Protein AF-A0A0V0RXU8-F1 (afdb_monomer_lite)

Radius of gyration: 42.12 Å; chains: 1; bounding box: 106×124×105 Å

Organism: NCBI:txid6336

Structure (mmCIF, N/CA/C/O backbone):
data_AF-A0A0V0RXU8-F1
#
_entry.id   AF-A0A0V0RXU8-F1
#
loop_
_atom_site.group_PDB
_atom_site.id
_atom_site.type_symbol
_atom_site.label_atom_id
_atom_site.label_alt_id
_atom_site.label_comp_id
_atom_site.label_asym_id
_atom_site.label_entity_id
_atom_site.label_seq_id
_atom_site.pdbx_PDB_ins_code
_atom_site.Cartn_x
_atom_site.Cartn_y
_atom_site.Cartn_z
_atom_site.occupancy
_atom_site.B_iso_or_equiv
_atom_site.auth_seq_id
_atom_site.auth_comp_id
_atom_site.auth_asym_id
_atom_site.auth_atom_id
_atom_site.pdbx_PDB_model_num
ATOM 1 N N . MET A 1 1 ? -39.001 17.192 11.375 1.00 30.84 1 MET A N 1
ATOM 2 C CA . MET A 1 1 ? -39.556 17.593 12.685 1.00 30.84 1 MET A CA 1
ATOM 3 C C . MET A 1 1 ? -38.465 18.312 13.463 1.00 30.84 1 MET A C 1
ATOM 5 O O . MET A 1 1 ? -37.383 17.761 13.605 1.00 30.84 1 MET A O 1
ATOM 9 N N . HIS A 1 2 ? -38.704 19.572 13.827 1.00 28.67 2 HIS A N 1
ATOM 10 C CA . HIS A 1 2 ? -37.779 20.436 14.567 1.00 28.67 2 HIS A CA 1
ATOM 11 C C . HIS A 1 2 ? -37.896 20.178 16.073 1.00 28.67 2 HIS A C 1
ATOM 13 O O . HIS A 1 2 ? -38.995 20.301 16.606 1.00 28.67 2 HIS A O 1
ATOM 19 N N . ASN A 1 3 ? -36.778 19.924 16.756 1.00 31.70 3 ASN A N 1
ATOM 20 C CA . ASN A 1 3 ? -36.705 20.048 18.211 1.00 31.70 3 ASN A CA 1
ATOM 21 C C . ASN A 1 3 ? -35.924 21.316 18.568 1.00 31.70 3 ASN A C 1
ATOM 23 O O . ASN A 1 3 ? -34.702 21.365 18.468 1.00 31.70 3 ASN A O 1
ATOM 27 N N . ASN A 1 4 ? -36.675 22.339 18.974 1.00 30.14 4 ASN A N 1
ATOM 28 C CA . ASN A 1 4 ? -36.181 23.554 19.609 1.00 30.14 4 ASN A CA 1
ATOM 29 C C . ASN A 1 4 ? -35.954 23.282 21.101 1.00 30.14 4 ASN A C 1
ATOM 31 O O . ASN A 1 4 ? -36.909 23.250 21.875 1.00 30.14 4 ASN A O 1
ATOM 35 N N . THR A 1 5 ? -34.702 23.151 21.529 1.00 34.56 5 THR A N 1
ATOM 36 C CA . THR A 1 5 ? -34.329 23.281 22.945 1.00 34.56 5 THR A CA 1
ATOM 37 C C . THR A 1 5 ? -33.815 24.696 23.196 1.00 34.56 5 THR A C 1
ATOM 39 O O . THR A 1 5 ? -32.770 25.084 22.677 1.00 34.56 5 THR A O 1
ATOM 42 N N . LYS A 1 6 ? -34.569 25.477 23.979 1.00 32.25 6 LYS A N 1
ATOM 43 C CA . LYS A 1 6 ? -34.177 26.806 24.472 1.00 32.25 6 LYS A CA 1
ATOM 44 C C . LYS A 1 6 ? -32.888 26.694 25.303 1.00 32.25 6 LYS A C 1
ATOM 46 O O . LYS A 1 6 ? -32.864 25.951 26.280 1.00 32.25 6 LYS A O 1
ATOM 51 N N . MET A 1 7 ? -31.843 27.435 24.933 1.00 31.53 7 MET A N 1
ATOM 52 C CA . MET A 1 7 ? -30.633 27.596 25.750 1.00 31.53 7 MET A CA 1
ATOM 53 C C . MET A 1 7 ? -30.839 28.687 26.810 1.00 31.53 7 MET A C 1
ATOM 55 O O . MET A 1 7 ? -31.403 29.741 26.519 1.00 31.53 7 MET A O 1
ATOM 59 N N . ALA A 1 8 ? -30.384 28.419 28.034 1.00 29.69 8 ALA A N 1
ATOM 60 C CA . ALA A 1 8 ? -30.363 29.374 29.139 1.00 29.69 8 ALA A CA 1
ATOM 61 C C . ALA A 1 8 ? -29.273 30.453 28.931 1.00 29.69 8 ALA A C 1
ATOM 63 O O . ALA A 1 8 ? -28.202 30.133 28.405 1.00 29.69 8 ALA A O 1
ATOM 64 N N . PRO A 1 9 ? -29.495 31.711 29.353 1.00 35.50 9 PRO A N 1
ATOM 65 C CA . PRO A 1 9 ? -28.497 32.771 29.244 1.00 35.50 9 PRO A CA 1
ATOM 66 C C . PRO A 1 9 ? -27.468 32.634 30.377 1.00 35.50 9 PRO A C 1
ATOM 68 O O . PRO A 1 9 ? -27.807 32.807 31.543 1.00 35.50 9 PRO A O 1
ATOM 71 N N . GLY A 1 10 ? -26.215 32.292 30.049 1.00 35.00 10 GLY A N 1
ATOM 72 C CA . GLY A 1 10 ? -25.122 32.280 31.035 1.00 35.00 10 GLY A CA 1
ATOM 73 C C . GLY A 1 10 ? -23.930 31.358 30.759 1.00 35.00 10 GLY A C 1
ATOM 74 O O . GLY A 1 10 ? -22.909 31.501 31.422 1.00 35.00 10 GLY A O 1
ATOM 75 N N . SER A 1 11 ? -23.988 30.440 29.787 1.00 30.34 11 SER A N 1
ATOM 76 C CA . SER A 1 11 ? -22.799 29.670 29.385 1.00 30.34 11 SER A CA 1
ATOM 77 C C . SER A 1 11 ? -22.189 30.253 28.114 1.00 30.34 11 SER A C 1
ATOM 79 O O . SER A 1 11 ? -22.854 30.258 27.075 1.00 30.34 11 SER A O 1
ATOM 81 N N . MET A 1 12 ? -20.920 30.678 28.156 1.00 29.78 12 MET A N 1
ATOM 82 C CA . MET A 1 12 ? -20.142 30.863 26.927 1.00 29.78 12 MET A CA 1
ATOM 83 C C . MET A 1 12 ? -20.254 29.579 26.088 1.00 29.78 12 MET A C 1
ATOM 85 O O . MET A 1 12 ? -20.061 28.488 26.641 1.00 29.78 12 MET A O 1
ATOM 89 N N . PRO A 1 13 ? -20.571 29.655 24.783 1.00 35.22 13 PRO A N 1
ATOM 90 C CA . PRO A 1 13 ? -20.565 28.472 23.942 1.00 35.22 13 PRO A CA 1
ATOM 91 C C . PRO A 1 13 ? -19.137 27.926 23.935 1.00 35.22 13 PRO A C 1
ATOM 93 O O . PRO A 1 13 ? -18.233 28.553 23.383 1.00 35.22 13 PRO A O 1
ATOM 96 N N . ARG A 1 14 ? -18.919 26.767 24.577 1.00 46.28 14 ARG A N 1
ATOM 97 C CA . ARG A 1 14 ? -17.668 26.011 24.432 1.00 46.28 14 ARG A CA 1
ATOM 98 C C . ARG A 1 14 ? -17.386 25.927 22.938 1.00 46.28 14 ARG A C 1
ATOM 100 O O . ARG A 1 14 ? -18.254 25.467 22.197 1.00 46.28 14 ARG A O 1
ATOM 107 N N . VAL A 1 15 ? -16.218 26.406 22.508 1.00 52.59 15 VAL A N 1
ATOM 108 C CA . VAL A 1 15 ? -15.790 26.358 21.106 1.00 52.59 15 VAL A CA 1
ATOM 109 C C . VAL A 1 15 ? -16.024 24.933 20.612 1.00 52.59 15 VAL A C 1
ATOM 111 O O . VAL A 1 15 ? -15.404 23.989 21.102 1.00 52.59 15 VAL A O 1
ATOM 114 N N . GLY A 1 16 ? -17.014 24.750 19.735 1.00 60.44 16 GLY A N 1
ATOM 115 C CA . GLY A 1 16 ? -17.383 23.420 19.269 1.00 60.44 16 GLY A CA 1
ATOM 116 C C . GLY A 1 16 ? -16.176 22.792 18.584 1.00 60.44 16 GLY A C 1
ATOM 117 O O . GLY A 1 16 ? -15.551 23.451 17.762 1.00 60.44 16 GLY A O 1
ATOM 118 N N . PHE A 1 17 ? -15.854 21.535 18.894 1.00 68.19 17 PHE A N 1
ATOM 119 C CA . PHE A 1 17 ? -14.714 20.818 18.300 1.00 68.19 17 PHE A CA 1
ATOM 120 C C . PHE A 1 17 ? -14.696 20.899 16.760 1.00 68.19 17 PHE A C 1
ATOM 122 O O . PHE A 1 17 ? -13.636 20.984 16.154 1.00 68.19 17 PHE A O 1
ATOM 129 N N . ALA A 1 18 ? -15.868 20.992 16.123 1.00 65.12 18 ALA A N 1
ATOM 130 C CA . ALA A 1 18 ? -16.003 21.221 14.685 1.00 65.12 18 ALA A CA 1
ATOM 131 C C . ALA A 1 18 ? -15.392 22.551 14.188 1.00 65.12 18 ALA A C 1
ATOM 133 O O . ALA A 1 18 ? -14.908 22.588 13.067 1.00 65.12 18 ALA A O 1
ATOM 134 N N . ARG A 1 19 ? -15.365 23.616 15.008 1.00 71.56 19 ARG A N 1
ATOM 135 C CA . ARG A 1 19 ? -14.713 24.904 14.690 1.00 71.56 19 ARG A CA 1
ATOM 136 C C . ARG A 1 19 ? -13.185 24.861 14.818 1.00 71.56 19 ARG A C 1
ATOM 138 O O . ARG A 1 19 ? -12.526 25.762 14.321 1.00 71.56 19 ARG A O 1
ATOM 145 N N . LEU A 1 20 ? -12.627 23.838 15.477 1.00 78.12 20 LEU A N 1
ATOM 146 C CA . LEU A 1 20 ? -11.177 23.585 15.500 1.00 78.12 20 LEU A CA 1
ATOM 147 C C . LEU A 1 20 ? -10.697 22.872 14.227 1.00 78.12 20 LEU A C 1
ATOM 149 O O . LEU A 1 20 ? -9.499 22.804 13.961 1.00 78.12 20 LEU A O 1
ATOM 153 N N . LEU A 1 21 ? -11.621 22.294 13.460 1.00 79.31 21 LEU A N 1
ATOM 154 C CA . LEU A 1 21 ? -11.335 21.531 12.254 1.00 79.31 21 LEU A CA 1
ATOM 155 C C . LEU A 1 21 ? -11.617 22.393 11.020 1.00 79.31 21 LEU A C 1
ATOM 157 O O . LEU A 1 21 ? -12.400 23.335 11.066 1.00 79.31 21 LEU A O 1
ATOM 161 N N . LYS A 1 22 ? -10.973 22.063 9.896 1.00 79.38 22 LYS A N 1
ATOM 162 C CA . LYS A 1 22 ? -11.215 22.756 8.622 1.00 79.38 22 LYS A CA 1
ATOM 163 C C . LYS A 1 22 ? -12.694 22.668 8.227 1.00 79.38 22 LYS A C 1
ATOM 165 O O . LYS A 1 22 ? -13.332 21.631 8.423 1.00 79.38 22 LYS A O 1
ATOM 170 N N . ASP A 1 23 ? -13.203 23.715 7.586 1.00 74.19 23 ASP A N 1
ATOM 171 C CA . ASP A 1 23 ? -14.584 23.737 7.106 1.00 74.19 23 ASP A CA 1
ATOM 172 C C . ASP A 1 23 ? -14.882 22.565 6.156 1.00 74.19 23 ASP A C 1
ATOM 174 O O . ASP A 1 23 ? -14.149 22.282 5.201 1.00 74.19 23 ASP A O 1
ATOM 178 N N . GLY A 1 24 ? -15.989 21.868 6.429 1.00 73.19 24 GLY A N 1
ATOM 179 C CA . GLY A 1 24 ? -16.445 20.699 5.670 1.00 73.19 24 GLY A CA 1
ATOM 180 C C . GLY A 1 24 ? -16.018 19.336 6.230 1.00 73.19 24 GLY A C 1
ATOM 181 O O . GLY A 1 24 ? -16.350 18.319 5.620 1.00 73.19 24 GLY A O 1
ATOM 182 N N . VAL A 1 25 ? -15.321 19.287 7.371 1.00 80.88 25 VAL A N 1
ATOM 183 C CA . VAL A 1 25 ? -15.041 18.039 8.102 1.00 80.88 25 VAL A CA 1
ATOM 184 C C . VAL A 1 25 ? -16.304 17.564 8.831 1.00 80.88 25 VAL A C 1
ATOM 186 O O . VAL A 1 25 ? -16.935 18.331 9.557 1.00 80.88 25 VAL A O 1
ATOM 189 N N . ARG A 1 26 ? -16.683 16.291 8.655 1.00 82.25 26 ARG A N 1
ATOM 190 C CA . ARG A 1 26 ? -17.793 15.674 9.403 1.00 82.25 26 ARG A CA 1
ATOM 191 C C . ARG A 1 26 ? -17.241 14.976 10.641 1.00 82.25 26 ARG A C 1
ATOM 193 O O . ARG A 1 26 ? -16.332 14.158 10.531 1.00 82.25 26 ARG A O 1
ATOM 200 N N . HIS A 1 27 ? -17.804 15.288 11.802 1.00 85.88 27 HIS A N 1
ATOM 201 C CA . HIS A 1 27 ? -17.397 14.728 13.086 1.00 85.88 27 HIS A CA 1
ATOM 202 C C . HIS A 1 27 ? -18.582 14.019 13.746 1.00 85.88 27 HIS A C 1
ATOM 204 O O . HIS A 1 27 ? -19.588 14.662 14.040 1.00 85.88 27 HIS A O 1
ATOM 210 N N . TYR A 1 28 ? -18.445 12.716 13.990 1.00 86.31 28 TYR A N 1
ATOM 211 C CA . TYR A 1 28 ? -19.432 11.890 14.690 1.00 86.31 28 TYR A CA 1
ATOM 212 C C . TYR A 1 28 ? -18.865 11.445 16.037 1.00 86.31 28 TYR A C 1
ATOM 214 O O . TYR A 1 28 ? -17.732 10.958 16.099 1.00 86.31 28 TYR A O 1
ATOM 222 N N . ARG A 1 29 ? -19.644 11.603 17.113 1.00 85.31 29 ARG A N 1
ATOM 223 C CA . ARG A 1 29 ? -19.229 11.253 18.478 1.00 85.31 29 ARG A CA 1
ATOM 224 C C . ARG A 1 29 ? -20.371 10.617 19.254 1.00 85.31 29 ARG A C 1
ATOM 226 O O . ARG A 1 29 ? -21.511 11.046 19.152 1.00 85.31 29 ARG A O 1
ATOM 233 N N . GLY A 1 30 ? -20.010 9.683 20.127 1.00 82.88 30 GLY A N 1
ATOM 234 C CA . GLY A 1 30 ? -20.932 9.058 21.068 1.00 82.88 30 GLY A CA 1
ATOM 235 C C . GLY A 1 30 ? -21.392 7.689 20.590 1.00 82.88 30 GLY A C 1
ATOM 236 O O . GLY A 1 30 ? -21.369 7.391 19.402 1.00 82.88 30 GLY A O 1
ATOM 237 N N . VAL A 1 31 ? -21.813 6.857 21.541 1.00 82.12 31 VAL A N 1
ATOM 238 C CA . VAL A 1 31 ? -22.127 5.438 21.312 1.00 82.12 31 VAL A CA 1
ATOM 239 C C . VAL A 1 31 ? -23.196 5.259 20.228 1.00 82.12 31 VAL A C 1
ATOM 241 O O . VAL A 1 31 ? -23.076 4.379 19.380 1.00 82.12 31 VAL A O 1
ATOM 244 N N . GLU A 1 32 ? -24.217 6.117 20.203 1.00 78.44 32 GLU A N 1
ATOM 245 C CA . GLU A 1 32 ? -25.283 5.986 19.211 1.00 78.44 32 GLU A CA 1
ATOM 246 C C . GLU A 1 32 ? -24.850 6.399 17.800 1.00 78.44 32 GLU A C 1
ATOM 248 O O . GLU A 1 32 ? -25.065 5.653 16.847 1.00 78.44 32 GLU A O 1
ATOM 253 N N . GLU A 1 33 ? -24.203 7.557 17.651 1.00 80.81 33 GLU A N 1
ATOM 254 C CA . GLU A 1 33 ? -23.882 8.100 16.327 1.00 80.81 33 GLU A CA 1
ATOM 255 C C . GLU A 1 33 ? -22.627 7.496 15.687 1.00 80.81 33 GLU A C 1
ATOM 257 O O . GLU A 1 33 ? -22.571 7.390 14.459 1.00 80.81 33 GLU A O 1
ATOM 262 N N . SER A 1 34 ? -21.608 7.126 16.471 1.00 85.56 34 SER A N 1
ATOM 263 C CA . SER A 1 34 ? -20.360 6.567 15.936 1.00 85.56 34 SER A CA 1
ATOM 264 C C . SER A 1 34 ? -20.379 5.039 15.940 1.00 85.56 34 SER A C 1
ATOM 266 O O . SER A 1 34 ? -20.216 4.417 14.890 1.00 85.56 34 SER A O 1
ATOM 268 N N . LEU A 1 35 ? -20.632 4.419 17.094 1.00 89.56 35 LEU A N 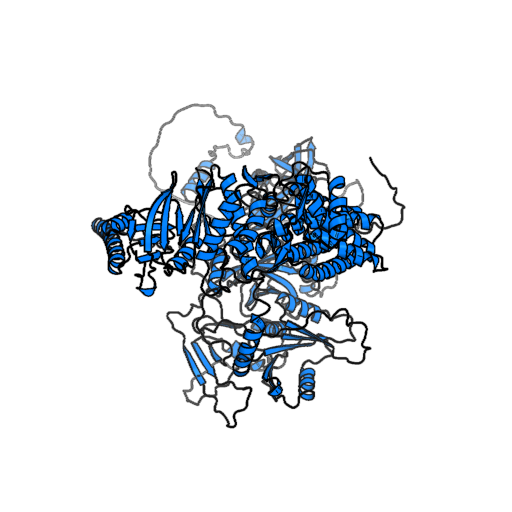1
ATOM 269 C CA . LEU A 1 35 ? -20.465 2.979 17.276 1.00 89.56 35 LEU A CA 1
ATOM 270 C C . LEU A 1 35 ? -21.574 2.165 16.598 1.00 89.56 35 LEU A C 1
ATOM 272 O O . LEU A 1 35 ? -21.267 1.253 15.830 1.00 89.56 35 LEU A O 1
ATOM 276 N N . PHE A 1 36 ? -22.855 2.492 16.813 1.00 91.94 36 PHE A N 1
ATOM 277 C CA . PHE A 1 36 ? -23.931 1.766 16.118 1.00 91.94 36 PHE A CA 1
ATOM 278 C C . PHE A 1 36 ? -23.887 1.979 14.609 1.00 91.94 36 PHE A C 1
ATOM 280 O O . PHE A 1 36 ? -24.112 1.025 13.867 1.00 91.94 36 PHE A O 1
ATOM 287 N N . ARG A 1 37 ? -23.502 3.173 14.152 1.00 90.81 37 ARG A N 1
ATOM 288 C CA . ARG A 1 37 ? -23.284 3.438 12.728 1.00 90.81 37 ARG A CA 1
ATOM 289 C C . ARG A 1 37 ? -22.160 2.581 12.145 1.00 90.81 37 ARG A C 1
ATOM 291 O O . ARG A 1 37 ? -22.321 2.033 11.056 1.00 90.81 37 ARG A O 1
ATOM 298 N N . ASN A 1 38 ? -21.051 2.421 12.873 1.00 92.69 38 ASN A N 1
ATOM 299 C CA . ASN A 1 38 ? -19.962 1.524 12.479 1.00 92.69 38 ASN A CA 1
ATOM 300 C C . ASN A 1 38 ? -20.442 0.080 12.336 1.00 92.69 38 ASN A C 1
ATOM 302 O O . ASN A 1 38 ? -20.136 -0.578 11.339 1.00 92.69 38 ASN A O 1
ATOM 306 N N . ILE A 1 39 ? -21.206 -0.396 13.323 1.00 94.19 39 ILE A N 1
ATOM 307 C CA . ILE A 1 39 ? -21.759 -1.751 13.331 1.00 94.19 39 ILE A CA 1
ATOM 308 C C . ILE A 1 39 ? -22.717 -1.938 12.151 1.00 94.19 39 ILE A C 1
ATOM 310 O O . ILE A 1 39 ? -22.584 -2.904 11.407 1.00 94.19 39 ILE A O 1
ATOM 314 N N . GLU A 1 40 ? -23.635 -1.000 11.921 1.00 93.81 40 GLU A N 1
ATOM 315 C CA . GLU A 1 40 ? -24.610 -1.070 10.828 1.00 93.81 40 GLU A CA 1
ATOM 316 C C . GLU A 1 40 ? -23.953 -1.062 9.447 1.00 93.81 40 GLU A C 1
ATOM 318 O O . GLU A 1 40 ? -24.346 -1.850 8.588 1.00 93.81 40 GLU A O 1
ATOM 323 N N . ALA A 1 41 ? -22.904 -0.260 9.245 1.00 92.81 41 ALA A N 1
ATOM 324 C CA . ALA A 1 41 ? -22.132 -0.285 8.005 1.00 92.81 41 ALA A CA 1
ATOM 325 C C . ALA A 1 41 ? -21.491 -1.665 7.752 1.00 92.81 41 ALA A C 1
ATOM 327 O O . ALA A 1 41 ? -21.551 -2.185 6.637 1.00 92.81 41 ALA A O 1
ATOM 328 N N . CYS A 1 42 ? -20.919 -2.289 8.788 1.00 94.62 42 CYS A N 1
ATOM 329 C CA . CYS A 1 42 ? -20.320 -3.622 8.677 1.00 94.62 42 CYS A CA 1
ATOM 330 C C . CYS A 1 42 ? -21.375 -4.718 8.450 1.00 94.62 42 CYS A C 1
ATOM 332 O O . CYS A 1 42 ? -21.160 -5.621 7.642 1.00 94.62 42 CYS A O 1
ATOM 334 N N . LEU A 1 43 ? -22.533 -4.625 9.115 1.00 95.19 43 LEU A N 1
ATOM 335 C CA . LEU A 1 43 ? -23.662 -5.536 8.906 1.00 95.19 43 LEU A CA 1
ATOM 336 C C . LEU A 1 43 ? -24.222 -5.429 7.483 1.00 95.19 43 LEU A C 1
ATOM 338 O O . LEU A 1 43 ? -24.549 -6.454 6.888 1.00 95.19 43 LEU A O 1
ATOM 342 N N . GLY A 1 44 ? -24.285 -4.215 6.925 1.00 92.38 44 GLY A N 1
ATOM 343 C CA . GLY A 1 44 ? -24.682 -3.980 5.538 1.00 92.38 44 GLY A CA 1
ATOM 344 C C . GLY A 1 44 ? -23.776 -4.715 4.551 1.00 92.38 44 GLY A C 1
ATOM 345 O O . GLY A 1 44 ? -24.270 -5.434 3.686 1.00 92.38 44 GLY A O 1
ATOM 346 N N . ILE A 1 45 ? -22.454 -4.629 4.737 1.00 92.44 45 ILE A N 1
ATOM 347 C CA . ILE A 1 45 ? -21.492 -5.379 3.916 1.00 92.44 45 ILE A CA 1
ATOM 348 C C . ILE A 1 45 ? -21.673 -6.882 4.082 1.00 92.44 45 ILE A C 1
ATOM 350 O O . ILE A 1 45 ? -21.756 -7.608 3.093 1.00 92.44 45 ILE A O 1
ATOM 354 N N . ALA A 1 46 ? -21.787 -7.371 5.312 1.00 93.50 46 ALA A N 1
ATOM 355 C CA . ALA A 1 46 ? -21.956 -8.797 5.539 1.00 93.50 46 ALA A CA 1
ATOM 356 C C . ALA A 1 46 ? -23.249 -9.339 4.917 1.00 93.50 46 ALA A C 1
ATOM 358 O O . ALA A 1 46 ? -23.244 -10.441 4.377 1.00 93.50 46 ALA A O 1
ATOM 359 N N . ALA A 1 47 ? -24.337 -8.563 4.914 1.00 92.50 47 ALA A N 1
ATOM 360 C CA . ALA A 1 47 ? -25.579 -8.942 4.247 1.00 92.50 47 ALA A CA 1
ATOM 361 C C . ALA A 1 47 ? -25.397 -9.160 2.734 1.00 92.50 47 ALA A C 1
ATOM 363 O O . ALA A 1 47 ? -26.043 -10.046 2.174 1.00 92.50 47 ALA A O 1
ATOM 364 N N . THR A 1 48 ? -24.489 -8.422 2.081 1.00 90.88 48 THR A N 1
ATOM 365 C CA . THR A 1 48 ? -24.182 -8.638 0.656 1.00 90.88 48 THR A CA 1
ATOM 366 C C . THR A 1 48 ? -23.504 -9.985 0.400 1.00 90.88 48 THR A C 1
ATOM 368 O O . THR A 1 48 ? -23.833 -10.643 -0.587 1.00 90.88 48 THR A O 1
ATOM 371 N N . VAL A 1 49 ? -22.632 -10.425 1.315 1.00 92.31 49 VAL A N 1
ATOM 372 C CA . VAL A 1 49 ? -21.821 -11.652 1.206 1.00 92.31 49 VAL A CA 1
ATOM 373 C C . VAL A 1 49 ? -22.539 -12.889 1.764 1.00 92.31 49 VAL A C 1
ATOM 375 O O . VAL A 1 49 ? -22.311 -13.993 1.297 1.00 92.31 49 VAL A O 1
ATOM 378 N N . ARG A 1 50 ? -23.456 -12.756 2.730 1.00 92.88 50 ARG A N 1
ATOM 379 C CA . ARG A 1 50 ? -24.096 -13.898 3.425 1.00 92.88 50 ARG A CA 1
ATOM 380 C C . ARG A 1 50 ? -24.643 -14.991 2.499 1.00 92.88 50 ARG A C 1
ATOM 382 O O . ARG A 1 50 ? -24.420 -16.174 2.752 1.00 92.88 50 ARG A O 1
ATOM 389 N N . SER A 1 51 ? -25.319 -14.614 1.413 1.00 92.31 51 SER A N 1
ATOM 390 C CA . SER A 1 51 ? -25.897 -15.604 0.494 1.00 92.31 51 SER A CA 1
ATOM 391 C C . SER A 1 51 ? -24.858 -16.335 -0.363 1.00 92.31 51 SER A C 1
ATOM 393 O O . SER A 1 51 ? -25.218 -17.294 -1.029 1.00 92.31 51 SER A O 1
ATOM 395 N N . SER A 1 52 ? -23.608 -15.868 -0.390 1.00 91.38 52 SER A N 1
ATOM 396 C CA . SER A 1 52 ? -22.490 -16.444 -1.147 1.00 91.38 52 SER A CA 1
ATOM 397 C C . SER A 1 52 ? -21.746 -17.526 -0.327 1.00 91.38 52 SER A C 1
ATOM 399 O O . SER A 1 52 ? -20.878 -18.250 -0.803 1.00 91.38 52 SER A O 1
ATOM 401 N N . PHE A 1 53 ? -22.109 -17.710 0.946 1.00 92.31 53 PHE A N 1
ATOM 402 C CA . PHE A 1 53 ? -21.436 -18.661 1.827 1.00 92.31 53 PHE A CA 1
ATOM 403 C C . PHE A 1 53 ? -21.880 -20.120 1.633 1.00 92.31 53 PHE A C 1
ATOM 405 O O . PHE A 1 53 ? -23.070 -20.437 1.657 1.00 92.31 53 PHE A O 1
ATOM 412 N N . GLY A 1 54 ? -20.906 -21.025 1.554 1.00 89.31 54 GLY A N 1
ATOM 413 C CA . GLY A 1 54 ? -21.114 -22.470 1.459 1.00 89.31 54 GLY A CA 1
ATOM 414 C C . GLY A 1 54 ? -21.289 -22.992 0.021 1.00 89.31 54 GLY A C 1
ATOM 415 O O . GLY A 1 54 ? -21.379 -22.204 -0.915 1.00 89.31 54 GLY A O 1
ATOM 416 N N . PRO A 1 55 ? -21.360 -24.325 -0.173 1.00 86.00 55 PRO A N 1
ATOM 417 C CA . PRO A 1 55 ? -21.352 -24.953 -1.507 1.00 86.00 55 PRO A CA 1
ATOM 418 C C . PRO A 1 55 ? -22.540 -24.634 -2.416 1.00 86.00 55 PRO A C 1
ATOM 420 O O . PRO A 1 55 ? -22.406 -24.644 -3.632 1.00 86.00 55 PRO A O 1
ATOM 423 N N . LYS A 1 56 ? -23.710 -24.335 -1.840 1.00 87.31 56 LYS A N 1
ATOM 424 C CA . LYS A 1 56 ? -24.885 -23.834 -2.578 1.00 87.31 56 LYS A CA 1
ATOM 425 C C . LYS A 1 56 ? -25.024 -22.310 -2.456 1.00 87.31 56 LYS A C 1
ATOM 427 O O . LYS A 1 56 ? -26.136 -21.787 -2.432 1.00 87.31 56 LYS A O 1
ATOM 432 N N . GLY A 1 57 ? -23.899 -21.608 -2.324 1.00 87.62 57 GLY A N 1
ATOM 433 C CA . GLY A 1 57 ? -23.850 -20.151 -2.314 1.00 87.62 57 GLY A CA 1
ATOM 434 C C . GLY A 1 57 ? -24.317 -19.558 -3.645 1.00 87.62 57 GLY A C 1
ATOM 435 O O . GLY A 1 57 ? -24.127 -20.134 -4.714 1.00 87.62 57 GLY A O 1
ATOM 436 N N . MET A 1 58 ? -24.966 -18.401 -3.576 1.00 89.00 58 MET A N 1
ATOM 437 C CA . MET A 1 58 ? -25.388 -17.637 -4.743 1.00 89.00 58 MET A CA 1
ATOM 438 C C . MET A 1 58 ? -24.275 -16.688 -5.185 1.00 89.00 58 MET A C 1
ATOM 440 O O . MET A 1 58 ? -23.888 -15.793 -4.426 1.00 89.00 58 MET A O 1
ATOM 444 N N . ASN A 1 59 ? -23.855 -16.819 -6.444 1.00 89.75 59 ASN A N 1
ATOM 445 C CA . ASN A 1 59 ? -22.892 -15.915 -7.068 1.00 89.75 59 ASN A CA 1
ATOM 446 C C . ASN A 1 59 ? -23.404 -14.471 -7.091 1.00 89.75 59 ASN A C 1
ATOM 448 O O . ASN A 1 59 ? -24.596 -14.202 -7.280 1.00 89.75 59 ASN A O 1
ATOM 452 N N . LYS A 1 60 ? -22.479 -13.526 -6.938 1.00 90.94 60 LYS A N 1
ATOM 453 C CA . LYS A 1 60 ? -22.741 -12.090 -6.996 1.00 90.94 60 LYS A CA 1
ATOM 454 C C . LYS A 1 60 ? -22.246 -11.519 -8.304 1.00 90.94 60 LYS A C 1
ATOM 456 O O . LYS A 1 60 ? -21.124 -11.777 -8.721 1.00 90.94 60 LYS A O 1
ATOM 461 N N . MET A 1 61 ? -23.109 -10.726 -8.926 1.00 90.75 61 MET A N 1
ATOM 462 C CA . MET A 1 61 ? -22.790 -9.960 -10.116 1.00 90.75 61 MET A CA 1
ATOM 463 C C . MET A 1 61 ? -22.404 -8.542 -9.692 1.00 90.75 61 MET A C 1
ATOM 465 O O . MET A 1 61 ? -23.246 -7.802 -9.185 1.00 90.75 61 MET A O 1
ATOM 469 N N . VAL A 1 62 ? -21.135 -8.183 -9.872 1.00 89.50 62 VAL A N 1
ATOM 470 C CA . VAL A 1 62 ? -20.593 -6.857 -9.561 1.00 89.50 62 VAL A CA 1
ATOM 471 C C . VAL A 1 62 ? -20.178 -6.194 -10.866 1.00 89.50 62 VAL A C 1
ATOM 473 O O . VAL A 1 62 ? -19.376 -6.738 -11.622 1.00 89.50 62 VAL A O 1
ATOM 476 N N . VAL A 1 63 ? -20.744 -5.020 -11.141 1.00 89.94 63 VAL A N 1
ATOM 477 C CA . VAL A 1 63 ? -20.333 -4.174 -12.264 1.00 89.94 63 VAL A CA 1
ATOM 478 C C . VAL A 1 63 ? -19.516 -3.035 -11.688 1.00 89.94 63 VAL A C 1
ATOM 480 O O . VAL A 1 63 ? -20.036 -2.226 -10.921 1.00 89.94 63 VAL A O 1
ATOM 483 N N . ASN A 1 64 ? -18.235 -2.996 -12.036 1.00 86.19 64 ASN A N 1
ATOM 484 C CA . ASN A 1 64 ? -17.350 -1.936 -11.575 1.00 86.19 64 ASN A CA 1
ATOM 485 C C . ASN A 1 64 ? -17.672 -0.614 -12.315 1.00 86.19 64 ASN A C 1
ATOM 487 O O . ASN A 1 64 ? -18.317 -0.618 -13.366 1.00 86.19 64 ASN A O 1
ATOM 491 N N . HIS A 1 65 ? -17.182 0.527 -11.828 1.00 81.94 65 HIS A N 1
ATOM 492 C CA . HIS A 1 65 ? -17.327 1.840 -12.466 1.00 81.94 65 HIS A CA 1
ATOM 493 C C . HIS A 1 65 ? -16.757 1.888 -13.903 1.00 81.94 65 HIS A C 1
ATOM 495 O O . HIS A 1 65 ? -17.110 2.771 -14.679 1.00 81.94 65 HIS A O 1
ATOM 501 N N . LEU A 1 66 ? -15.887 0.933 -14.270 1.00 84.69 66 LEU A N 1
ATOM 502 C CA . LEU A 1 66 ? -15.361 0.727 -15.630 1.00 84.69 66 LEU A CA 1
ATOM 503 C C . LEU A 1 66 ? -16.316 -0.040 -16.562 1.00 84.69 66 LEU A C 1
ATOM 505 O O . LEU A 1 66 ? -15.977 -0.278 -17.717 1.00 84.69 66 LEU A O 1
ATOM 509 N N . GLY A 1 67 ? -17.461 -0.509 -16.064 1.00 85.31 67 GLY A N 1
ATOM 510 C CA . GLY A 1 67 ? -18.385 -1.365 -16.811 1.00 85.31 67 GLY A CA 1
ATOM 511 C C . GLY A 1 67 ? -17.937 -2.826 -16.949 1.00 85.31 67 GLY A C 1
ATOM 512 O O . GLY A 1 67 ? -18.627 -3.606 -17.601 1.00 85.31 67 GLY A O 1
ATOM 513 N N . LYS A 1 68 ? -16.813 -3.227 -16.334 1.00 84.88 68 LYS A N 1
ATOM 514 C CA . LYS A 1 68 ? -16.392 -4.636 -16.280 1.00 84.88 68 LYS A CA 1
ATOM 515 C C . LYS A 1 68 ? -17.317 -5.427 -15.358 1.00 84.88 68 LYS A C 1
ATOM 517 O O . LYS A 1 68 ? -17.580 -5.009 -14.230 1.00 84.88 68 LYS A O 1
ATOM 522 N N . LEU A 1 69 ? -17.791 -6.561 -15.864 1.00 88.62 69 LEU A N 1
ATOM 523 C CA . LEU A 1 69 ? -18.697 -7.471 -15.180 1.00 88.62 69 LEU A CA 1
ATOM 524 C C . LEU A 1 69 ? -17.901 -8.582 -14.494 1.00 88.62 69 LEU A C 1
ATOM 526 O O . LEU A 1 69 ? -17.211 -9.342 -15.166 1.00 88.62 69 LEU A O 1
ATOM 530 N N . TYR A 1 70 ? -18.061 -8.718 -13.183 1.00 88.38 70 TYR A N 1
ATOM 531 C CA . TYR A 1 70 ? -17.565 -9.856 -12.418 1.00 88.38 70 TYR A CA 1
ATOM 532 C C . TYR A 1 70 ? -18.739 -10.667 -11.889 1.00 88.38 70 TYR A C 1
ATOM 534 O O . TYR A 1 70 ? -19.697 -10.111 -11.353 1.00 88.38 70 TYR A O 1
ATOM 542 N N . VAL A 1 71 ? -18.665 -11.987 -12.034 1.00 90.69 71 VAL A N 1
ATOM 543 C CA . VAL A 1 71 ? -19.628 -12.923 -11.450 1.00 90.69 71 VAL A CA 1
ATOM 544 C C . VAL A 1 71 ? -18.841 -13.877 -10.570 1.00 90.69 71 VAL A C 1
ATOM 546 O O . VAL A 1 71 ? -18.107 -14.698 -11.103 1.00 90.69 71 VAL A O 1
ATOM 549 N N . THR A 1 72 ? -18.958 -13.743 -9.249 1.00 89.19 72 THR A N 1
ATOM 550 C CA . THR A 1 72 ? -18.148 -14.542 -8.317 1.00 89.19 72 THR A CA 1
ATOM 551 C C . THR A 1 72 ? -18.837 -14.812 -6.986 1.00 89.19 72 THR A C 1
ATOM 553 O O . THR A 1 72 ? -19.724 -14.057 -6.573 1.00 89.19 72 THR A O 1
ATOM 556 N N . ASN A 1 73 ? -18.439 -15.898 -6.321 1.00 88.94 73 ASN A N 1
ATOM 557 C CA . ASN A 1 73 ? -18.902 -16.260 -4.983 1.00 88.94 73 ASN A CA 1
ATOM 558 C C . ASN A 1 73 ? -17.980 -15.755 -3.848 1.00 88.94 73 ASN A C 1
ATOM 560 O O . ASN A 1 73 ? -18.382 -15.690 -2.678 1.00 88.94 73 ASN A O 1
ATOM 564 N N . ASP A 1 74 ? -16.734 -15.405 -4.180 1.00 90.12 74 ASP A N 1
ATOM 565 C CA . ASP A 1 74 ? -15.704 -15.070 -3.196 1.00 90.12 74 ASP A CA 1
ATOM 566 C C . ASP A 1 74 ? -15.817 -13.623 -2.694 1.00 90.12 74 ASP A C 1
ATOM 568 O O . ASP A 1 74 ? -15.758 -12.661 -3.465 1.00 90.12 74 ASP A O 1
ATOM 572 N N . ALA A 1 75 ? -15.915 -13.449 -1.374 1.00 91.31 75 ALA A N 1
ATOM 573 C CA . ALA A 1 75 ? -15.981 -12.134 -0.754 1.00 91.31 75 ALA A CA 1
ATOM 574 C C . ALA A 1 75 ? -14.794 -11.236 -1.069 1.00 91.31 75 ALA A C 1
ATOM 576 O O . ALA A 1 75 ? -14.977 -10.021 -1.137 1.00 91.31 75 ALA A O 1
ATOM 577 N N . SER A 1 76 ? -13.583 -11.784 -1.184 1.00 89.94 76 SER A N 1
ATOM 578 C CA . SER A 1 76 ? -12.399 -10.941 -1.365 1.00 89.94 76 SER A CA 1
ATOM 579 C C . SER A 1 76 ? -12.497 -10.149 -2.672 1.00 89.94 76 SER A C 1
ATOM 581 O O . SER A 1 76 ? -12.270 -8.939 -2.686 1.00 89.94 76 SER A O 1
ATOM 583 N N . VAL A 1 77 ? -12.943 -10.817 -3.740 1.00 89.38 77 VAL A N 1
ATOM 584 C CA . VAL A 1 77 ? -13.166 -10.229 -5.062 1.00 89.38 77 VAL A CA 1
ATOM 585 C C . VAL A 1 77 ? -14.370 -9.292 -5.023 1.00 89.38 77 VAL A C 1
ATOM 587 O O . VAL A 1 77 ? -14.257 -8.146 -5.446 1.00 89.38 77 VAL A O 1
ATOM 590 N N . ILE A 1 78 ? -15.490 -9.723 -4.428 1.00 92.06 78 ILE A N 1
ATOM 591 C CA . ILE A 1 78 ? -16.700 -8.893 -4.294 1.00 92.06 78 ILE A CA 1
ATOM 592 C C . ILE A 1 78 ? -16.373 -7.556 -3.613 1.00 92.06 78 ILE A C 1
ATOM 594 O O . ILE A 1 78 ? -16.727 -6.494 -4.118 1.00 92.06 78 ILE A O 1
ATOM 598 N N . LEU A 1 79 ? -15.681 -7.586 -2.473 1.00 91.56 79 LEU A N 1
ATOM 599 C CA . LEU A 1 79 ? -15.402 -6.386 -1.682 1.00 91.56 79 LEU A CA 1
ATOM 600 C C . LEU A 1 79 ? -14.321 -5.489 -2.283 1.00 91.56 79 LEU A C 1
ATOM 602 O O . LEU A 1 79 ? -14.351 -4.279 -2.052 1.00 91.56 79 LEU A O 1
ATOM 606 N N . ARG A 1 80 ? -13.383 -6.062 -3.043 1.00 87.50 80 ARG A N 1
ATOM 607 C CA . ARG A 1 80 ? -12.358 -5.299 -3.763 1.00 87.50 80 ARG A CA 1
ATOM 608 C C . ARG A 1 80 ? -12.976 -4.463 -4.883 1.00 87.50 80 ARG A C 1
ATOM 610 O O . ARG A 1 80 ? -12.577 -3.317 -5.062 1.00 87.50 80 ARG A O 1
ATOM 617 N N . GLU A 1 81 ? -13.973 -5.012 -5.573 1.00 88.06 81 GLU A N 1
ATOM 618 C CA . GLU A 1 81 ? -14.646 -4.346 -6.694 1.00 88.06 81 GLU A CA 1
ATOM 619 C C . GLU A 1 81 ? -15.773 -3.381 -6.260 1.00 88.06 81 GLU A C 1
ATOM 621 O O . GLU A 1 81 ? -16.125 -2.486 -7.020 1.00 88.06 81 GLU A O 1
ATOM 626 N N . LEU A 1 82 ? -16.334 -3.513 -5.047 1.00 85.31 82 LEU A N 1
ATOM 627 C CA . LEU A 1 82 ? -17.449 -2.680 -4.546 1.00 85.31 82 LEU A CA 1
ATOM 628 C C . LEU A 1 82 ? -17.059 -1.293 -3.981 1.00 85.31 82 LEU A C 1
ATOM 630 O O . LEU A 1 82 ? -17.933 -0.598 -3.471 1.00 85.31 82 LEU A O 1
ATOM 634 N N . GLU A 1 83 ? -15.782 -0.895 -4.028 1.00 80.44 83 GLU A N 1
ATOM 635 C CA . GLU A 1 83 ? -15.256 0.405 -3.549 1.00 80.44 83 GLU A CA 1
ATOM 636 C C . GLU A 1 83 ? -15.872 0.924 -2.226 1.00 80.44 83 GLU A C 1
ATOM 638 O O . GLU A 1 83 ? -16.662 1.866 -2.170 1.00 80.44 83 GLU A O 1
ATOM 643 N N . VAL A 1 84 ? -15.477 0.322 -1.103 1.00 87.44 84 VAL A N 1
ATOM 644 C CA . VAL A 1 84 ? -16.027 0.663 0.220 1.00 87.44 84 VAL A CA 1
ATOM 645 C C . VAL A 1 84 ? -15.455 1.978 0.777 1.00 87.44 84 VAL A C 1
ATOM 647 O O . VAL A 1 84 ? -14.270 2.067 1.113 1.00 87.44 84 VAL A O 1
ATOM 650 N N . GLU A 1 85 ? -16.318 2.979 0.985 1.00 86.44 85 GLU A N 1
ATOM 651 C CA . GLU A 1 85 ? -15.928 4.279 1.562 1.00 86.44 85 GLU A CA 1
ATOM 652 C C . GLU A 1 85 ? -15.844 4.288 3.099 1.00 86.44 85 GLU A C 1
ATOM 654 O O . GLU A 1 85 ? -14.994 4.962 3.685 1.00 86.44 85 GLU A O 1
ATOM 659 N N . HIS A 1 86 ? -16.739 3.569 3.782 1.00 90.06 86 HIS A N 1
ATOM 660 C CA . HIS A 1 86 ? -16.886 3.681 5.234 1.00 90.06 86 HIS A CA 1
ATOM 661 C C . HIS A 1 86 ? -15.673 3.081 5.987 1.00 90.06 86 HIS A C 1
ATOM 663 O O . HIS A 1 86 ? -15.319 1.923 5.748 1.00 90.06 86 HIS A O 1
ATOM 669 N N . PRO A 1 87 ? -15.048 3.795 6.950 1.00 90.06 87 PRO A N 1
ATOM 670 C CA . PRO A 1 87 ? -13.764 3.387 7.531 1.00 90.06 87 PRO A CA 1
ATOM 671 C C . PRO A 1 87 ? -13.830 2.074 8.320 1.00 90.06 87 PRO A C 1
ATOM 673 O O . PRO A 1 87 ? -12.976 1.212 8.134 1.00 90.06 87 PRO A O 1
ATOM 676 N N . ALA A 1 88 ? -14.858 1.873 9.154 1.00 91.44 88 ALA A N 1
ATOM 677 C CA . ALA A 1 88 ? -15.010 0.623 9.913 1.00 91.44 88 ALA A CA 1
ATOM 678 C C . ALA A 1 88 ? -15.202 -0.594 8.995 1.00 91.44 88 ALA A C 1
ATOM 680 O O . ALA A 1 88 ? -14.666 -1.671 9.233 1.00 91.44 88 ALA A O 1
ATOM 681 N N . ALA A 1 89 ? -15.922 -0.386 7.898 1.00 92.06 89 ALA A N 1
ATOM 682 C CA . ALA A 1 89 ? -16.171 -1.403 6.898 1.00 92.06 89 ALA A CA 1
ATOM 683 C C . ALA A 1 89 ? -14.886 -1.735 6.123 1.00 92.06 89 ALA A C 1
ATOM 685 O O . ALA A 1 89 ? -14.598 -2.899 5.867 1.00 92.06 89 ALA A O 1
ATOM 686 N N . LYS A 1 90 ? -14.053 -0.728 5.843 1.00 91.50 90 LYS A N 1
ATOM 687 C CA . LYS A 1 90 ? -12.733 -0.913 5.239 1.00 91.50 90 LYS A CA 1
ATOM 688 C C . LYS A 1 90 ? -11.779 -1.732 6.117 1.00 91.50 90 LYS A C 1
ATOM 690 O O . LYS A 1 90 ? -11.008 -2.513 5.572 1.00 91.50 90 LYS A O 1
ATOM 695 N N . LEU A 1 91 ? -11.849 -1.618 7.449 1.00 91.81 91 LEU A N 1
ATOM 696 C CA . LEU A 1 91 ? -11.087 -2.498 8.355 1.00 91.81 91 LEU A CA 1
ATOM 697 C C . LEU A 1 91 ? -11.492 -3.969 8.193 1.00 91.81 91 LEU A C 1
ATOM 699 O O . LEU A 1 91 ? -10.639 -4.853 8.194 1.00 91.81 91 LEU A O 1
ATOM 703 N N . LEU A 1 92 ? -12.786 -4.225 8.003 1.00 92.06 92 LEU A N 1
ATOM 704 C CA . LEU A 1 92 ? -13.310 -5.565 7.761 1.00 92.06 92 LEU A CA 1
ATOM 705 C C . LEU A 1 92 ? -12.860 -6.098 6.386 1.00 92.06 92 LEU A C 1
ATOM 707 O O . LEU A 1 92 ? -12.408 -7.238 6.293 1.00 92.06 92 LEU A O 1
ATOM 711 N N . VAL A 1 93 ? -12.880 -5.257 5.342 1.00 93.56 93 VAL A N 1
ATOM 712 C CA . VAL A 1 93 ? -12.315 -5.586 4.016 1.00 93.56 93 VAL A CA 1
ATOM 713 C C . VAL A 1 93 ? -10.828 -5.942 4.131 1.00 93.56 93 VAL A C 1
ATOM 715 O O . VAL A 1 93 ? -10.407 -6.964 3.602 1.00 93.56 93 VAL A O 1
ATOM 718 N N . MET A 1 94 ? -10.041 -5.164 4.883 1.00 91.06 94 MET A N 1
ATOM 719 C CA . MET A 1 94 ? -8.618 -5.451 5.110 1.00 91.06 94 MET A CA 1
ATOM 720 C C . MET A 1 94 ? -8.398 -6.802 5.801 1.00 91.06 94 MET A C 1
ATOM 722 O O . MET A 1 94 ? -7.469 -7.519 5.442 1.00 91.06 94 MET A O 1
ATOM 726 N N . ALA A 1 95 ? -9.246 -7.178 6.765 1.00 93.00 95 ALA A N 1
ATOM 727 C CA . ALA A 1 95 ? -9.165 -8.490 7.407 1.00 93.00 95 ALA A CA 1
ATOM 728 C C . ALA A 1 95 ? -9.460 -9.637 6.421 1.00 93.00 95 ALA A C 1
ATOM 730 O O . ALA A 1 95 ? -8.783 -10.664 6.458 1.00 93.00 95 ALA A O 1
ATOM 731 N N . CYS A 1 96 ? -10.421 -9.444 5.511 1.00 93.62 96 CYS A N 1
ATOM 732 C CA . CYS A 1 96 ? -10.713 -10.386 4.428 1.00 93.62 96 CYS A CA 1
ATOM 733 C C . CYS A 1 96 ? -9.524 -10.525 3.458 1.00 93.62 96 CYS A C 1
ATOM 735 O O . CYS A 1 96 ? -9.098 -11.639 3.162 1.00 93.62 96 CYS A O 1
ATOM 737 N N . GLU A 1 97 ? -8.922 -9.408 3.036 1.00 91.69 97 GLU A N 1
ATOM 738 C CA . GLU A 1 97 ? -7.727 -9.413 2.177 1.00 91.69 97 GLU A CA 1
ATOM 739 C C . GLU A 1 97 ? -6.523 -10.092 2.849 1.00 91.69 97 GLU A C 1
ATOM 741 O O . GLU A 1 97 ? -5.760 -10.798 2.192 1.00 91.69 97 GLU A O 1
ATOM 746 N N . MET A 1 98 ? -6.345 -9.909 4.163 1.00 91.69 98 MET A N 1
ATOM 747 C CA . MET A 1 98 ? -5.296 -10.601 4.921 1.00 91.69 98 MET A CA 1
ATOM 748 C C . MET A 1 98 ? -5.503 -12.119 4.934 1.00 91.69 98 MET A C 1
ATOM 750 O O . MET A 1 98 ? -4.524 -12.857 4.823 1.00 91.69 98 MET A O 1
ATOM 754 N N . MET A 1 99 ? -6.752 -12.581 5.040 1.00 93.12 99 MET A N 1
ATOM 755 C CA . MET A 1 99 ? -7.090 -14.005 4.997 1.00 93.12 99 MET A CA 1
ATOM 756 C C . MET A 1 99 ? -6.788 -14.615 3.620 1.00 93.12 99 MET A C 1
ATOM 758 O O . MET A 1 99 ? -6.101 -15.635 3.537 1.00 93.12 99 MET A O 1
ATOM 762 N N . ASP A 1 100 ? -7.230 -13.950 2.548 1.00 90.62 100 ASP A N 1
ATOM 763 C CA . ASP A 1 100 ? -6.975 -14.355 1.157 1.00 90.62 100 ASP A CA 1
ATOM 764 C C . ASP A 1 100 ? -5.465 -14.430 0.864 1.00 90.62 100 ASP A C 1
ATOM 766 O O . ASP A 1 100 ? -4.979 -15.390 0.280 1.00 90.62 100 ASP A O 1
ATOM 770 N N . PHE A 1 101 ? -4.673 -13.473 1.358 1.00 88.31 101 PHE A N 1
ATOM 771 C CA . PHE A 1 101 ? -3.227 -13.482 1.129 1.00 88.31 101 PHE A CA 1
ATOM 772 C C . PHE A 1 101 ? -2.468 -14.551 1.937 1.00 88.31 101 PHE A C 1
ATOM 774 O O . PHE A 1 101 ? -1.515 -15.148 1.434 1.00 88.31 101 PHE A O 1
ATOM 781 N N . GLN A 1 102 ? -2.827 -14.765 3.208 1.00 85.50 102 GLN A N 1
ATOM 782 C CA . GLN A 1 102 ? -2.082 -15.678 4.087 1.00 85.50 102 GLN A CA 1
ATOM 783 C C . GLN A 1 102 ? -2.445 -17.148 3.878 1.00 85.50 102 GLN A C 1
ATOM 785 O O . GLN A 1 102 ? -1.568 -18.014 3.981 1.00 85.50 102 GLN A O 1
ATOM 790 N N . ILE A 1 103 ? -3.732 -17.412 3.651 1.00 89.06 103 ILE A N 1
ATOM 791 C CA . ILE A 1 103 ? -4.310 -18.757 3.616 1.00 89.06 103 ILE A CA 1
ATOM 792 C C . ILE A 1 103 ? -4.970 -19.048 2.279 1.00 89.06 103 ILE A C 1
ATOM 794 O O . ILE A 1 103 ? -4.871 -20.180 1.827 1.00 89.06 103 ILE A O 1
ATOM 798 N N . GLY A 1 104 ? -5.619 -18.058 1.662 1.00 84.62 104 GLY A N 1
ATOM 799 C CA . GLY A 1 104 ? -6.294 -18.218 0.374 1.00 84.62 104 GLY A CA 1
ATOM 800 C C . GLY A 1 104 ? -7.684 -18.841 0.440 1.00 84.62 104 GLY A C 1
ATOM 801 O O . GLY A 1 104 ? -8.289 -18.995 -0.601 1.00 84.62 104 GLY A O 1
ATOM 802 N N . ASP A 1 105 ? -8.202 -19.176 1.622 1.00 88.62 105 ASP A N 1
ATOM 803 C CA . ASP A 1 105 ? -9.566 -19.688 1.822 1.00 88.62 105 ASP A CA 1
ATOM 804 C C . ASP A 1 105 ? -10.160 -19.064 3.103 1.00 88.62 105 ASP A C 1
ATOM 806 O O . ASP A 1 105 ? -9.434 -18.501 3.924 1.00 88.62 105 ASP A O 1
ATOM 810 N N . GLY A 1 106 ? -11.475 -19.141 3.308 1.00 89.94 106 GLY A N 1
ATOM 811 C CA . GLY A 1 106 ? -12.154 -18.659 4.516 1.00 89.94 106 GLY A CA 1
ATOM 812 C C . GLY A 1 106 ? -12.439 -17.152 4.540 1.00 89.94 106 GLY A C 1
ATOM 813 O O . GLY A 1 106 ? -12.714 -16.588 5.600 1.00 89.94 106 GLY A O 1
ATOM 814 N N . THR A 1 107 ? -12.428 -16.488 3.387 1.00 92.88 107 THR A N 1
ATOM 815 C CA . THR A 1 107 ? -12.755 -15.058 3.220 1.00 92.88 107 THR A CA 1
ATOM 816 C C . THR A 1 107 ? -14.178 -14.739 3.700 1.00 92.88 107 THR A C 1
ATOM 818 O O . THR A 1 107 ? -14.379 -13.900 4.583 1.00 92.88 107 THR A O 1
ATOM 821 N N . ASN A 1 108 ? -15.171 -15.485 3.201 1.00 93.25 108 ASN A N 1
ATOM 822 C CA . ASN A 1 108 ? -16.580 -15.365 3.594 1.00 93.25 108 ASN A CA 1
ATOM 823 C C . ASN A 1 108 ? -16.777 -15.648 5.095 1.00 93.25 108 ASN A C 1
ATOM 825 O O . ASN A 1 108 ? -17.558 -14.968 5.766 1.00 93.25 108 ASN A O 1
ATOM 829 N N . PHE A 1 109 ? -16.032 -16.620 5.636 1.00 93.81 109 PHE A N 1
ATOM 830 C CA . PHE A 1 109 ? -16.086 -17.010 7.047 1.00 93.81 109 PHE A CA 1
ATOM 831 C C . PHE A 1 109 ? -15.725 -15.838 7.972 1.00 93.81 109 PHE A C 1
ATOM 833 O O . PHE A 1 109 ? -16.465 -15.553 8.915 1.00 93.81 109 PHE A O 1
ATOM 840 N N . VAL A 1 110 ? -14.635 -15.114 7.679 1.00 95.56 110 VAL A N 1
ATOM 841 C CA . VAL A 1 110 ? -14.177 -13.976 8.500 1.00 95.56 110 VAL A CA 1
ATOM 842 C C . VAL A 1 110 ? -15.230 -12.869 8.551 1.00 95.56 110 VAL A C 1
ATOM 844 O O . VAL A 1 110 ? -15.508 -12.330 9.624 1.00 95.56 110 VAL A O 1
ATOM 847 N N . ILE A 1 111 ? -15.849 -12.545 7.415 1.00 95.69 111 ILE A N 1
ATOM 848 C CA . ILE A 1 111 ? -16.843 -11.467 7.311 1.00 95.69 111 ILE A CA 1
ATOM 849 C C . ILE A 1 111 ? -18.108 -11.810 8.092 1.00 95.69 111 ILE A C 1
ATOM 851 O O . ILE A 1 111 ? -18.599 -10.986 8.865 1.00 95.69 111 ILE A O 1
ATOM 855 N N . ILE A 1 112 ? -18.634 -13.022 7.901 1.00 95.75 112 ILE A N 1
ATOM 856 C CA . ILE A 1 112 ? -19.890 -13.450 8.525 1.00 95.75 112 ILE A CA 1
ATOM 857 C C . ILE A 1 112 ? -19.715 -13.566 10.038 1.00 95.75 112 ILE A C 1
ATOM 859 O O . ILE A 1 112 ? -20.550 -13.050 10.784 1.00 95.75 112 ILE A O 1
ATOM 863 N N . LEU A 1 113 ? -18.601 -14.149 10.495 1.00 96.62 113 LEU A N 1
ATOM 864 C CA . LEU A 1 113 ? -18.293 -14.242 11.920 1.00 96.62 113 LEU A CA 1
ATOM 865 C C . LEU A 1 113 ? -18.116 -12.853 12.550 1.00 96.62 113 LEU A C 1
ATOM 867 O O . LEU A 1 113 ? -18.696 -12.580 13.601 1.00 96.62 113 LEU A O 1
ATOM 871 N N . SER A 1 114 ? -17.382 -11.949 11.890 1.00 96.75 114 SER A N 1
ATOM 872 C CA . SER A 1 114 ? -17.197 -10.570 12.368 1.00 96.75 114 SER A CA 1
ATOM 873 C C . SER A 1 114 ? -18.531 -9.837 12.502 1.00 96.75 114 SER A C 1
ATOM 875 O O . SER A 1 114 ? -18.797 -9.185 13.510 1.00 96.75 114 SER A O 1
ATOM 877 N N . ALA A 1 115 ? -19.402 -9.981 11.506 1.00 96.06 115 ALA A N 1
ATOM 878 C CA . ALA A 1 115 ? -20.724 -9.376 11.510 1.00 96.06 115 ALA A CA 1
ATOM 879 C C . ALA A 1 115 ? -21.606 -9.921 12.635 1.00 96.06 115 ALA A C 1
ATOM 881 O O . ALA A 1 115 ? -22.251 -9.141 13.331 1.00 96.06 115 ALA A O 1
ATOM 882 N N . SER A 1 116 ? -21.601 -11.238 12.855 1.00 95.88 116 SER A N 1
ATOM 883 C CA . SER A 1 116 ? -22.365 -11.835 13.950 1.00 95.88 116 SER A CA 1
ATOM 884 C C . SER A 1 116 ? -21.849 -11.401 15.323 1.00 95.88 116 SER A C 1
ATOM 886 O O . SER A 1 116 ? -22.652 -11.179 16.225 1.00 95.88 116 SER A O 1
ATOM 888 N N . LEU A 1 117 ? -20.533 -11.242 15.495 1.00 97.31 117 LEU A N 1
ATOM 889 C CA . LEU A 1 117 ? -19.946 -10.732 16.738 1.00 97.31 117 LEU A CA 1
ATOM 890 C C . LEU A 1 117 ? -20.285 -9.254 16.983 1.00 97.31 117 LEU A C 1
ATOM 892 O O . LEU A 1 117 ? -20.513 -8.867 18.132 1.00 97.31 117 LEU A O 1
ATOM 896 N N . LEU A 1 118 ? -20.340 -8.432 15.929 1.00 96.50 118 LEU A N 1
ATOM 897 C CA . LEU A 1 118 ? -20.764 -7.029 16.020 1.00 96.50 118 LEU A CA 1
ATOM 898 C C . LEU A 1 118 ? -22.258 -6.900 16.344 1.00 96.50 118 LEU A C 1
ATOM 900 O O . LEU A 1 118 ? -22.626 -6.030 17.132 1.00 96.50 118 LEU A O 1
ATOM 904 N N . ASP A 1 119 ? -23.107 -7.770 15.792 1.00 96.06 119 ASP A N 1
ATOM 905 C CA . ASP A 1 119 ? -24.543 -7.797 16.103 1.00 96.06 119 ASP A CA 1
ATOM 906 C C . ASP A 1 119 ? -24.786 -8.208 17.564 1.00 96.06 119 ASP A C 1
ATOM 908 O O . ASP A 1 119 ? -25.464 -7.517 18.323 1.00 96.06 119 ASP A O 1
ATOM 912 N N . SER A 1 120 ? -24.097 -9.260 18.013 1.00 95.44 120 SER A N 1
ATOM 913 C CA . SER A 1 120 ? -24.048 -9.662 19.421 1.00 95.44 120 SER A CA 1
ATOM 914 C C . SER A 1 120 ? -23.562 -8.533 20.340 1.00 95.44 120 SER A C 1
ATOM 916 O O . SER A 1 120 ? -24.135 -8.299 21.405 1.00 95.44 120 SER A O 1
ATOM 918 N N . ALA A 1 121 ? -22.527 -7.789 19.934 1.00 95.06 121 ALA A N 1
ATOM 919 C CA . ALA A 1 121 ? -22.029 -6.654 20.706 1.00 95.06 121 ALA A CA 1
ATOM 920 C C . ALA A 1 121 ? -23.052 -5.510 20.768 1.00 95.06 121 ALA A C 1
ATOM 922 O O . ALA A 1 121 ? -23.217 -4.904 21.825 1.00 95.06 121 ALA A O 1
ATOM 923 N N . LYS A 1 122 ? -23.780 -5.241 19.674 1.00 94.19 122 LYS A N 1
ATOM 924 C CA . LYS A 1 122 ? -24.869 -4.251 19.633 1.00 94.19 122 LYS A CA 1
ATOM 925 C C . LYS A 1 122 ? -25.942 -4.555 20.677 1.00 94.19 122 LYS A C 1
ATOM 927 O O . LYS A 1 122 ? -26.393 -3.635 21.360 1.00 94.19 122 LYS A O 1
ATOM 932 N N . GLU A 1 123 ? -26.323 -5.821 20.839 1.00 94.62 123 GLU A N 1
ATOM 933 C CA . GLU A 1 123 ? -27.260 -6.243 21.888 1.00 94.62 123 GLU A CA 1
ATOM 934 C C . GLU A 1 123 ? -26.699 -6.009 23.297 1.00 94.62 123 GLU A C 1
ATOM 936 O O . GLU A 1 123 ? -27.390 -5.441 24.142 1.00 94.62 123 GLU A O 1
ATOM 941 N N . LEU A 1 124 ? -25.438 -6.375 23.547 1.00 94.69 124 LEU A N 1
ATOM 942 C CA . LEU A 1 124 ? -24.791 -6.195 24.855 1.00 94.69 124 LEU A CA 1
ATOM 943 C C . LEU A 1 124 ? -24.644 -4.717 25.243 1.00 94.69 124 LEU A C 1
ATOM 945 O O . LEU A 1 124 ? -24.878 -4.350 26.394 1.00 94.69 124 LEU A O 1
ATOM 949 N N . ILE A 1 125 ? -24.310 -3.854 24.282 1.00 93.69 125 ILE A N 1
ATOM 950 C CA . ILE A 1 125 ? -24.215 -2.405 24.502 1.00 93.69 125 ILE A CA 1
ATOM 951 C C . ILE A 1 125 ? -25.592 -1.830 24.855 1.00 93.69 125 ILE A C 1
ATOM 953 O O . ILE A 1 125 ? -25.698 -1.007 25.761 1.00 93.69 125 ILE A O 1
ATOM 957 N N . ARG A 1 126 ? -26.667 -2.303 24.206 1.00 92.62 126 ARG A N 1
ATOM 958 C CA . ARG A 1 126 ? -28.047 -1.914 24.554 1.00 92.62 126 ARG A CA 1
ATOM 959 C C . ARG A 1 126 ? -28.466 -2.379 25.948 1.00 92.62 126 ARG A C 1
ATOM 961 O O . ARG A 1 126 ? -29.231 -1.681 26.602 1.00 92.62 126 ARG A O 1
ATOM 968 N N . MET A 1 127 ? -27.956 -3.522 26.410 1.00 91.56 127 MET A N 1
ATOM 969 C CA . MET A 1 127 ? -28.146 -3.994 27.789 1.00 91.56 127 MET A CA 1
ATOM 970 C C . MET A 1 127 ? -27.350 -3.173 28.821 1.00 91.56 127 MET A C 1
ATOM 972 O O . MET A 1 127 ? -27.555 -3.353 30.019 1.00 91.56 127 MET A O 1
ATOM 976 N N . GLY A 1 128 ? -26.464 -2.273 28.381 1.00 89.62 128 GLY A N 1
ATOM 977 C CA . GLY A 1 128 ? -25.679 -1.391 29.246 1.00 89.62 128 GLY A CA 1
ATOM 978 C C . GLY A 1 128 ? -24.287 -1.915 29.609 1.00 89.62 128 GLY A C 1
ATOM 979 O O . GLY A 1 128 ? -23.669 -1.377 30.527 1.00 89.62 128 GLY A O 1
ATOM 980 N N . LEU A 1 129 ? -23.768 -2.944 28.921 1.00 92.56 129 LEU A N 1
ATOM 981 C CA . LEU A 1 129 ? -22.385 -3.387 29.125 1.00 92.56 129 LEU A CA 1
ATOM 982 C C . LEU A 1 129 ? -21.387 -2.395 28.515 1.00 92.56 129 LEU A C 1
ATOM 984 O O . LEU A 1 129 ? -21.560 -1.906 27.397 1.00 92.56 129 LEU A O 1
ATOM 988 N N . ASN A 1 130 ? -20.282 -2.162 29.226 1.00 91.81 130 ASN A N 1
ATOM 989 C CA . ASN A 1 130 ? -19.200 -1.316 28.734 1.00 91.81 130 ASN A CA 1
ATOM 990 C C . ASN A 1 130 ? -18.390 -2.024 27.638 1.00 91.81 130 ASN A C 1
ATOM 992 O O . ASN A 1 130 ? -18.041 -3.198 27.765 1.00 91.81 130 ASN A O 1
ATOM 996 N N . VAL A 1 131 ? -17.975 -1.271 26.614 1.00 92.69 131 VAL A N 1
ATOM 997 C CA . VAL A 1 131 ? -17.164 -1.768 25.483 1.00 92.69 131 VAL A CA 1
ATOM 998 C C . VAL A 1 131 ? -15.909 -2.519 25.943 1.00 92.69 131 VAL A C 1
ATOM 1000 O O . VAL A 1 131 ? -15.608 -3.595 25.431 1.00 92.69 131 VAL A O 1
ATOM 1003 N N . SER A 1 132 ? -15.208 -2.006 26.959 1.00 93.06 132 SER A N 1
ATOM 1004 C CA . SER A 1 132 ? -14.000 -2.649 27.495 1.00 93.06 132 SER A CA 1
ATOM 1005 C C . SER A 1 132 ? -14.265 -4.055 28.052 1.00 93.06 132 SER A C 1
ATOM 1007 O O . SER A 1 132 ? -13.418 -4.932 27.893 1.00 93.06 132 SER A O 1
ATOM 1009 N N . GLN A 1 133 ? -15.434 -4.290 28.656 1.00 93.62 133 GLN A N 1
ATOM 1010 C CA . GLN A 1 133 ? -15.813 -5.603 29.189 1.00 93.62 133 GLN A CA 1
ATOM 1011 C C . GLN A 1 133 ? -16.158 -6.580 28.061 1.00 93.62 133 GLN A C 1
ATOM 1013 O O . GLN A 1 133 ? -15.796 -7.751 28.133 1.00 93.62 133 GLN A O 1
ATOM 1018 N N . ILE A 1 134 ? -16.803 -6.096 26.994 1.00 95.69 134 ILE A N 1
ATOM 1019 C CA . ILE A 1 134 ? -17.113 -6.907 25.808 1.00 95.69 134 ILE A CA 1
ATOM 1020 C C . ILE A 1 134 ? -15.817 -7.371 25.135 1.00 95.69 134 ILE A C 1
ATOM 1022 O O . ILE A 1 134 ? -15.658 -8.560 24.870 1.00 95.69 134 ILE A O 1
ATOM 1026 N N . ILE A 1 135 ? -14.861 -6.456 24.932 1.00 95.75 135 ILE A N 1
ATOM 1027 C CA . ILE A 1 135 ? -13.546 -6.774 24.352 1.00 95.75 135 ILE A CA 1
ATOM 1028 C C . ILE A 1 135 ? -12.808 -7.806 25.216 1.00 95.75 135 ILE A C 1
ATOM 1030 O O . ILE A 1 135 ? -12.258 -8.774 24.690 1.00 95.75 135 ILE A O 1
ATOM 1034 N N . SER A 1 136 ? -12.814 -7.626 26.541 1.00 95.06 136 SER A N 1
ATOM 1035 C CA . SER A 1 136 ? -12.206 -8.575 27.480 1.00 95.06 136 SER A CA 1
ATOM 1036 C C . SER A 1 136 ? -12.837 -9.970 27.364 1.00 95.06 136 SER A C 1
ATOM 1038 O O . SER A 1 136 ? -12.127 -10.952 27.142 1.00 95.06 136 SER A O 1
ATOM 1040 N N . GLY A 1 137 ? -14.172 -10.057 27.384 1.00 95.56 137 GLY A N 1
ATOM 1041 C CA . GLY A 1 137 ? -14.896 -11.321 27.235 1.00 95.56 137 GLY A CA 1
ATOM 1042 C C . GLY A 1 137 ? -14.663 -12.009 25.884 1.00 95.56 137 GLY A C 1
ATOM 1043 O O . GLY A 1 137 ? -14.446 -13.220 25.846 1.00 95.56 137 GLY A O 1
ATOM 1044 N N . TYR A 1 138 ? -14.624 -11.258 24.778 1.00 97.19 138 TYR A N 1
ATOM 1045 C CA . TYR A 1 138 ? -14.291 -11.804 23.456 1.00 97.19 138 TYR A CA 1
ATOM 1046 C C . TYR A 1 138 ? -12.847 -12.311 23.373 1.00 97.19 138 TYR A C 1
ATOM 1048 O O . TYR A 1 138 ? -12.607 -13.361 22.778 1.00 97.19 138 TYR A O 1
ATOM 1056 N N . ASN A 1 139 ? -11.889 -11.636 24.013 1.00 96.75 139 ASN A N 1
ATOM 1057 C CA . ASN A 1 139 ? -10.505 -12.111 24.078 1.00 96.75 139 ASN A CA 1
ATOM 1058 C C . ASN A 1 139 ? -10.370 -13.400 24.903 1.00 96.75 139 ASN A C 1
ATOM 1060 O O . ASN A 1 139 ? -9.640 -14.306 24.498 1.00 96.75 139 ASN A O 1
ATOM 1064 N N . MET A 1 140 ? -11.095 -13.517 26.021 1.00 95.00 140 MET A N 1
ATOM 1065 C CA . MET A 1 140 ? -11.139 -14.755 26.810 1.00 95.00 140 MET A CA 1
ATOM 1066 C C . MET A 1 140 ? -11.755 -15.910 26.012 1.00 95.00 140 MET A C 1
ATOM 1068 O O . MET A 1 140 ? -11.202 -17.011 25.992 1.00 95.00 140 MET A O 1
ATOM 1072 N N . ALA A 1 141 ? -12.864 -15.656 25.309 1.00 96.00 141 ALA A N 1
ATOM 1073 C CA . ALA A 1 141 ? -13.506 -16.649 24.452 1.00 96.00 141 ALA A CA 1
ATOM 1074 C C . ALA A 1 141 ? -12.591 -17.089 23.296 1.00 96.00 141 ALA A C 1
ATOM 1076 O O . ALA A 1 141 ? -12.489 -18.283 23.024 1.00 96.00 141 ALA A O 1
ATOM 1077 N N . LEU A 1 142 ? -11.867 -16.156 22.667 1.00 96.94 142 LEU A N 1
ATOM 1078 C CA . LEU A 1 142 ? -10.879 -16.458 21.630 1.00 96.94 142 LEU A CA 1
ATOM 1079 C C . LEU A 1 142 ? -9.734 -17.322 22.166 1.00 96.94 142 LEU A C 1
ATOM 1081 O O . LEU A 1 142 ? -9.380 -18.313 21.530 1.00 96.94 142 LEU A O 1
ATOM 1085 N N . ALA A 1 143 ? -9.175 -16.986 23.332 1.00 96.12 143 ALA A N 1
ATOM 1086 C CA . ALA A 1 143 ? -8.115 -17.786 23.942 1.00 96.12 143 ALA A CA 1
ATOM 1087 C C . ALA A 1 143 ? -8.595 -19.225 24.179 1.00 96.12 143 ALA A C 1
ATOM 1089 O O . ALA A 1 143 ? -7.915 -20.180 23.801 1.00 96.12 143 ALA A O 1
ATOM 1090 N N . LYS A 1 144 ? -9.822 -19.381 24.696 1.00 94.94 144 LYS A N 1
ATOM 1091 C CA . LYS A 1 144 ? -10.437 -20.694 24.894 1.00 94.94 144 LYS A CA 1
ATOM 1092 C C . LYS A 1 144 ? -10.695 -21.431 23.579 1.00 94.94 144 LYS A C 1
ATOM 1094 O O . LYS A 1 144 ? -10.405 -22.620 23.494 1.00 94.94 144 LYS A O 1
ATOM 1099 N N . ALA A 1 145 ? -11.192 -20.751 22.547 1.00 95.12 145 ALA A N 1
ATOM 1100 C CA . ALA A 1 145 ? -11.431 -21.344 21.231 1.00 95.12 145 ALA A CA 1
ATOM 1101 C C . ALA A 1 145 ? -10.145 -21.950 20.645 1.00 95.12 145 ALA A C 1
ATOM 1103 O O . ALA A 1 145 ? -10.150 -23.080 20.160 1.00 95.12 145 ALA A O 1
ATOM 1104 N N . LEU A 1 146 ? -9.027 -21.228 20.754 1.00 93.88 146 LEU A N 1
ATOM 1105 C CA . LEU A 1 146 ? -7.722 -21.673 20.262 1.00 93.88 146 LEU A CA 1
ATOM 1106 C C . LEU A 1 146 ? -7.154 -22.861 21.048 1.00 93.88 146 LEU A C 1
ATOM 1108 O O . LEU A 1 146 ? -6.491 -23.712 20.460 1.00 93.88 146 LEU A O 1
ATOM 1112 N N . GLU A 1 147 ? -7.441 -22.962 22.347 1.00 94.12 147 GLU A N 1
ATOM 1113 C CA . GLU A 1 147 ? -7.117 -24.155 23.144 1.00 94.12 147 GLU A CA 1
ATOM 1114 C C . GLU A 1 147 ? -7.972 -25.376 22.769 1.00 94.12 147 GLU A C 1
ATOM 1116 O O . GLU A 1 147 ? -7.538 -26.517 22.942 1.00 94.12 147 GLU A O 1
ATOM 1121 N N . LEU A 1 148 ? -9.207 -25.153 22.307 1.00 92.00 148 LEU A N 1
ATOM 1122 C CA . LEU A 1 148 ? -10.179 -26.209 22.020 1.00 92.00 148 LEU A CA 1
ATOM 1123 C C . LEU A 1 148 ? -10.041 -26.783 20.609 1.00 92.00 148 LEU A C 1
ATOM 1125 O O . LEU A 1 148 ? -10.158 -27.995 20.453 1.00 92.00 148 LEU A O 1
ATOM 1129 N N . LEU A 1 149 ? -9.751 -25.955 19.600 1.00 91.56 149 LEU A N 1
ATOM 1130 C CA . LEU A 1 149 ? -9.628 -26.397 18.204 1.00 91.56 149 LEU A CA 1
ATOM 1131 C C . LEU A 1 149 ? -8.712 -27.628 18.020 1.00 91.56 149 LEU A C 1
ATOM 1133 O O . LEU A 1 149 ? -9.124 -28.553 17.322 1.00 91.56 149 LEU A O 1
ATOM 1137 N N . PRO A 1 150 ? -7.522 -27.727 18.657 1.00 91.94 150 PRO A N 1
ATOM 1138 C CA . PRO A 1 150 ? -6.658 -28.901 18.513 1.00 91.94 150 PRO A CA 1
ATOM 1139 C C . PRO A 1 150 ? -7.282 -30.209 19.018 1.00 91.94 150 PRO A C 1
ATOM 1141 O O . PRO A 1 150 ? -6.874 -31.280 18.580 1.00 91.94 150 PRO A O 1
ATOM 1144 N N . LYS A 1 151 ? -8.260 -30.145 19.932 1.00 90.69 151 LYS A N 1
ATOM 1145 C CA . LYS A 1 151 ? -8.936 -31.329 20.490 1.00 90.69 151 LYS A CA 1
ATOM 1146 C C . LYS A 1 151 ? -9.948 -31.942 19.524 1.00 90.69 151 LYS A C 1
ATOM 1148 O O . LYS A 1 151 ? -10.287 -33.109 19.675 1.00 90.69 151 LYS A O 1
ATOM 1153 N N . PHE A 1 152 ? -10.428 -31.164 18.556 1.00 88.25 152 PHE A N 1
ATOM 1154 C CA . PHE A 1 152 ? -11.424 -31.591 17.571 1.00 88.25 152 PHE A CA 1
ATOM 1155 C C . PHE A 1 152 ? -10.805 -32.031 16.238 1.00 88.25 152 PHE A C 1
ATOM 1157 O O . PHE A 1 152 ? -11.515 -32.186 15.249 1.00 88.25 152 PHE A O 1
ATOM 1164 N N . VAL A 1 153 ? -9.485 -32.231 16.194 1.00 91.19 153 VAL A N 1
ATOM 1165 C CA . VAL A 1 153 ? -8.786 -32.746 15.010 1.00 91.19 153 VAL A CA 1
ATOM 1166 C C . VAL A 1 153 ? -9.210 -34.194 14.756 1.00 91.19 153 VAL A C 1
ATOM 1168 O O . VAL A 1 153 ? -9.054 -35.050 15.624 1.00 91.19 153 VAL A O 1
ATOM 1171 N N . CYS A 1 154 ? -9.737 -34.470 13.561 1.00 85.94 154 CYS A N 1
ATOM 1172 C CA . CYS A 1 154 ? -10.222 -35.802 13.184 1.00 85.94 154 CYS A CA 1
ATOM 1173 C C . CYS A 1 154 ? -9.151 -36.646 12.486 1.00 85.94 154 CYS A C 1
ATOM 1175 O O . CYS A 1 154 ? -9.046 -37.844 12.736 1.00 85.94 154 CYS A O 1
ATOM 1177 N N . LYS A 1 155 ? -8.387 -36.033 11.574 1.00 85.38 155 LYS A N 1
ATOM 1178 C CA . LYS A 1 155 ? -7.404 -36.708 10.712 1.00 85.38 155 LYS A CA 1
ATOM 1179 C C . LYS A 1 155 ? -6.167 -35.820 10.558 1.00 85.38 155 LYS A C 1
ATOM 1181 O O . LYS A 1 155 ? -6.265 -34.600 10.650 1.00 85.38 155 LYS A O 1
ATOM 1186 N N . SER A 1 156 ? -5.004 -36.426 10.340 1.00 86.12 156 SER A N 1
ATOM 1187 C CA . SER A 1 156 ? -3.757 -35.717 10.035 1.00 86.12 156 SER A CA 1
ATOM 1188 C C . SER A 1 156 ? -3.130 -36.312 8.779 1.00 86.12 156 SER A C 1
ATOM 1190 O O . SER A 1 156 ? -3.022 -37.532 8.668 1.00 86.12 156 SER A O 1
ATOM 1192 N N . VAL A 1 157 ? -2.712 -35.465 7.841 1.00 82.62 157 VAL A N 1
ATOM 1193 C CA . VAL A 1 157 ? -1.993 -35.879 6.629 1.00 82.62 157 VAL A CA 1
ATOM 1194 C C . VAL A 1 157 ? -0.496 -35.853 6.929 1.00 82.62 157 VAL A C 1
ATOM 1196 O O . VAL A 1 157 ? 0.075 -34.792 7.157 1.00 82.62 157 VAL A O 1
ATOM 1199 N N . HIS A 1 158 ? 0.137 -37.029 6.981 1.00 75.25 158 HIS A N 1
ATOM 1200 C CA . HIS A 1 158 ? 1.574 -37.154 7.271 1.00 75.25 158 HIS A CA 1
ATOM 1201 C C . HIS A 1 158 ? 2.444 -37.220 6.008 1.00 75.25 158 HIS A C 1
ATOM 1203 O O . HIS A 1 158 ? 3.596 -36.797 6.044 1.00 75.25 158 HIS A O 1
ATOM 1209 N N . SER A 1 159 ? 1.902 -37.737 4.900 1.00 75.38 159 SER A N 1
ATOM 1210 C CA . SER A 1 159 ? 2.580 -37.807 3.604 1.00 75.38 159 SER A CA 1
ATOM 1211 C C . SER A 1 159 ? 1.782 -37.031 2.567 1.00 75.38 159 SER A C 1
ATOM 1213 O O . SER A 1 159 ? 0.617 -37.324 2.330 1.00 75.38 159 SER A O 1
ATOM 1215 N N . ILE A 1 160 ? 2.428 -36.050 1.943 1.00 73.00 160 ILE A N 1
ATOM 1216 C CA . ILE A 1 160 ? 1.816 -35.140 0.959 1.00 73.00 160 ILE A CA 1
ATOM 1217 C C . ILE A 1 160 ? 1.848 -35.747 -0.452 1.00 73.00 160 ILE A C 1
ATOM 1219 O O . ILE A 1 160 ? 1.174 -35.272 -1.352 1.00 73.00 160 ILE A O 1
ATOM 1223 N N . ARG A 1 161 ? 2.602 -36.840 -0.635 1.00 75.44 161 ARG A N 1
ATOM 1224 C CA . ARG A 1 161 ? 2.599 -37.645 -1.867 1.00 75.44 161 ARG A CA 1
ATOM 1225 C C . ARG A 1 161 ? 1.423 -38.620 -1.953 1.00 75.44 161 ARG A C 1
ATOM 1227 O O . ARG A 1 161 ? 1.346 -39.383 -2.908 1.00 75.44 161 ARG A O 1
ATOM 1234 N N . ASP A 1 162 ? 0.585 -38.667 -0.922 1.00 82.75 162 ASP A N 1
ATOM 1235 C CA . ASP A 1 162 ? -0.659 -39.425 -0.965 1.00 82.75 162 ASP A CA 1
ATOM 1236 C C . ASP A 1 162 ? -1.737 -38.568 -1.641 1.00 82.75 162 ASP A C 1
ATOM 1238 O O . ASP A 1 162 ? -2.434 -37.783 -0.989 1.00 82.75 162 ASP A O 1
ATOM 1242 N N . ASP A 1 163 ? -1.808 -38.679 -2.969 1.00 84.88 163 ASP A N 1
ATOM 1243 C CA . ASP A 1 163 ? -2.670 -37.848 -3.811 1.00 84.88 163 ASP A CA 1
ATOM 1244 C C . ASP A 1 163 ? -4.154 -37.971 -3.410 1.00 84.88 163 ASP A C 1
ATOM 1246 O O . ASP A 1 163 ? -4.875 -36.975 -3.445 1.00 84.88 163 ASP A O 1
ATOM 1250 N N . GLU A 1 164 ? -4.615 -39.141 -2.948 1.00 87.25 164 GLU A N 1
ATOM 1251 C CA . GLU A 1 164 ? -6.010 -39.354 -2.527 1.00 87.25 164 GLU A CA 1
ATOM 1252 C C . GLU A 1 164 ? -6.349 -38.580 -1.245 1.00 87.25 164 GLU A C 1
ATOM 1254 O O . GLU A 1 164 ? -7.387 -37.915 -1.157 1.00 87.25 164 GLU A O 1
ATOM 1259 N N . ALA A 1 165 ? -5.454 -38.609 -0.253 1.00 84.94 165 ALA A N 1
ATOM 1260 C CA . ALA A 1 165 ? -5.650 -37.884 0.999 1.00 84.94 165 ALA A CA 1
ATOM 1261 C C . ALA A 1 165 ? -5.644 -36.363 0.789 1.00 84.94 165 ALA A C 1
ATOM 1263 O O . ALA A 1 165 ? -6.430 -35.651 1.416 1.00 84.94 165 ALA A O 1
ATOM 1264 N N . VAL A 1 166 ? -4.776 -35.867 -0.097 1.00 88.31 166 VAL A N 1
ATOM 1265 C CA . VAL A 1 166 ? -4.712 -34.446 -0.459 1.00 88.31 166 VAL A CA 1
ATOM 1266 C C . VAL A 1 166 ? -5.942 -34.037 -1.269 1.00 88.31 166 VAL A C 1
ATOM 1268 O O . VAL A 1 166 ? -6.532 -32.989 -0.993 1.00 88.31 166 VAL A O 1
ATOM 1271 N N . LYS A 1 167 ? -6.377 -34.878 -2.214 1.00 91.06 167 LYS A N 1
ATOM 1272 C CA . LYS A 1 167 ? -7.576 -34.648 -3.026 1.00 91.06 167 LYS A CA 1
ATOM 1273 C C . LYS A 1 167 ? -8.806 -34.421 -2.158 1.00 91.06 167 LYS A C 1
ATOM 1275 O O . LYS A 1 167 ? -9.528 -33.458 -2.397 1.00 91.06 167 LYS A O 1
ATOM 1280 N N . ALA A 1 168 ? -9.016 -35.234 -1.120 1.00 88.31 168 ALA A N 1
ATOM 1281 C CA . ALA A 1 168 ? -10.156 -35.079 -0.212 1.00 88.31 168 ALA A CA 1
ATOM 1282 C C . ALA A 1 168 ? -10.216 -33.685 0.447 1.00 88.31 168 ALA A C 1
ATOM 1284 O O . ALA A 1 168 ? -11.296 -33.122 0.616 1.00 88.31 168 ALA A O 1
ATOM 1285 N N . VAL A 1 169 ? -9.060 -33.097 0.776 1.00 89.75 169 VAL A N 1
ATOM 1286 C CA . VAL A 1 169 ? -8.982 -31.760 1.387 1.00 89.75 169 VAL A CA 1
ATOM 1287 C C . VAL A 1 169 ? -9.141 -30.650 0.349 1.00 89.75 169 VAL A C 1
ATOM 1289 O O . VAL A 1 169 ? -9.852 -29.682 0.583 1.00 89.75 169 VAL A O 1
ATOM 1292 N N . VAL A 1 170 ? -8.505 -30.772 -0.818 1.00 92.06 170 VAL A N 1
ATOM 1293 C CA . VAL A 1 170 ? -8.629 -29.767 -1.891 1.00 92.06 170 VAL A CA 1
ATOM 1294 C C . VAL A 1 170 ? -10.061 -29.729 -2.440 1.00 92.06 170 VAL A C 1
ATOM 1296 O O . VAL A 1 170 ? -10.589 -28.658 -2.747 1.00 92.06 170 VAL A O 1
ATOM 1299 N N . ARG A 1 171 ? -10.725 -30.889 -2.499 1.00 91.69 171 ARG A N 1
ATOM 1300 C CA . ARG A 1 171 ? -12.111 -31.041 -2.951 1.00 91.69 171 ARG A CA 1
ATOM 1301 C C . ARG A 1 171 ? -13.083 -30.169 -2.158 1.00 91.69 171 ARG A C 1
ATOM 1303 O O . ARG A 1 171 ? -13.952 -29.549 -2.767 1.00 91.69 171 ARG A O 1
ATOM 1310 N N . SER A 1 172 ? -12.963 -30.114 -0.829 1.00 88.44 172 SER A N 1
ATOM 1311 C CA . SER A 1 172 ? -13.903 -29.358 0.011 1.00 88.44 172 SER A CA 1
ATOM 1312 C C . SER A 1 172 ? -13.846 -27.855 -0.272 1.00 88.44 172 SER A C 1
ATOM 1314 O O . SER A 1 172 ? -14.897 -27.220 -0.361 1.00 88.44 172 SER A O 1
ATOM 1316 N N . SER A 1 173 ? -12.648 -27.310 -0.499 1.00 88.88 173 SER A N 1
ATOM 1317 C CA . SER A 1 173 ? -12.443 -25.898 -0.840 1.00 88.88 173 SER A CA 1
ATOM 1318 C C . SER A 1 173 ? -13.010 -25.562 -2.226 1.00 88.88 173 SER A C 1
ATOM 1320 O O . SER A 1 173 ? -13.833 -24.652 -2.358 1.00 88.88 173 SER A O 1
ATOM 1322 N N . ILE A 1 174 ? -12.694 -26.365 -3.252 1.00 91.19 174 ILE A N 1
ATOM 1323 C CA . ILE A 1 174 ? -13.183 -26.152 -4.630 1.00 91.19 174 ILE A CA 1
ATOM 1324 C C . ILE A 1 174 ? -14.713 -26.256 -4.713 1.00 91.19 174 ILE A C 1
ATOM 1326 O O . ILE A 1 174 ? -15.354 -25.459 -5.408 1.00 91.19 174 ILE A O 1
ATOM 1330 N N . ALA A 1 175 ? -15.312 -27.189 -3.964 1.00 88.69 175 ALA A N 1
ATOM 1331 C CA . ALA A 1 175 ? -16.758 -27.405 -3.946 1.00 88.69 175 ALA A CA 1
ATOM 1332 C C . ALA A 1 175 ? -17.557 -26.172 -3.488 1.00 88.69 175 ALA A C 1
ATOM 1334 O O . ALA A 1 175 ? -18.748 -26.078 -3.782 1.00 88.69 175 ALA A O 1
ATOM 1335 N N . THR A 1 176 ? -16.932 -25.222 -2.779 1.00 87.06 176 THR A N 1
ATOM 1336 C CA . THR A 1 176 ? -17.599 -23.977 -2.363 1.00 87.06 176 THR A CA 1
ATOM 1337 C C . THR A 1 176 ? -17.818 -22.977 -3.498 1.00 87.06 176 THR A C 1
ATOM 1339 O O . THR A 1 176 ? -18.672 -22.099 -3.378 1.00 87.06 176 THR A O 1
ATOM 1342 N N . LYS A 1 177 ? -17.077 -23.109 -4.601 1.00 86.56 177 LYS A N 1
ATOM 1343 C CA . LYS A 1 177 ? -17.129 -22.188 -5.745 1.00 86.56 177 LYS A CA 1
ATOM 1344 C C . LYS A 1 177 ? -17.753 -22.836 -6.967 1.00 86.56 177 LYS A C 1
ATOM 1346 O O . LYS A 1 177 ? -18.714 -22.317 -7.525 1.00 86.56 177 LYS A O 1
ATOM 1351 N N . VAL A 1 178 ? -17.226 -23.995 -7.362 1.00 87.12 178 VAL A N 1
ATOM 1352 C CA . VAL A 1 178 ? -17.673 -24.721 -8.555 1.00 87.12 178 VAL A CA 1
ATOM 1353 C C . VAL A 1 178 ? -18.247 -26.062 -8.126 1.00 87.12 178 VAL A C 1
ATOM 1355 O O . VAL A 1 178 ? -17.577 -27.093 -8.141 1.00 87.12 178 VAL A O 1
ATOM 1358 N N . TYR A 1 179 ? -19.513 -26.033 -7.720 1.00 86.25 179 TYR A N 1
ATOM 1359 C CA . TYR A 1 179 ? -20.232 -27.233 -7.314 1.00 86.25 179 TYR A CA 1
ATOM 1360 C C . TYR A 1 179 ? -20.562 -28.129 -8.519 1.00 86.25 179 TYR A C 1
ATOM 1362 O O . TYR A 1 179 ? -21.108 -27.665 -9.520 1.00 86.25 179 TYR A O 1
ATOM 1370 N N . GLY A 1 180 ? -20.272 -29.424 -8.405 1.00 86.69 180 GLY A N 1
ATOM 1371 C CA . GLY A 1 180 ? -20.533 -30.456 -9.410 1.00 86.69 180 GLY A CA 1
ATOM 1372 C C . GLY A 1 180 ? -19.319 -30.840 -10.260 1.00 86.69 180 GLY A C 1
ATOM 1373 O O . GLY A 1 180 ? -19.338 -31.904 -10.872 1.00 86.69 180 GLY A O 1
ATOM 1374 N N . GLN A 1 181 ? -18.264 -30.017 -10.292 1.00 88.19 181 GLN A N 1
ATOM 1375 C CA . GLN A 1 181 ? -17.017 -30.289 -11.030 1.00 88.19 181 GLN A CA 1
ATOM 1376 C C . GLN A 1 181 ? -15.793 -30.394 -10.105 1.00 88.19 181 GLN A C 1
ATOM 1378 O O . GLN A 1 181 ? -14.655 -30.418 -10.580 1.00 88.19 181 GLN A O 1
ATOM 1383 N N . GLU A 1 182 ? -16.005 -30.478 -8.787 1.00 88.44 182 GLU A N 1
ATOM 1384 C CA . GLU A 1 182 ? -14.922 -30.468 -7.801 1.00 88.44 182 GLU A CA 1
ATOM 1385 C C . GLU A 1 182 ? -13.965 -31.660 -7.929 1.00 88.44 182 GLU A C 1
ATOM 1387 O O . GLU A 1 182 ? -12.761 -31.501 -7.741 1.00 88.44 182 GLU A O 1
ATOM 1392 N N . ASP A 1 183 ? -14.472 -32.840 -8.295 1.00 90.62 183 ASP A N 1
ATOM 1393 C CA . ASP A 1 183 ? -13.661 -34.059 -8.366 1.00 90.62 183 ASP A CA 1
ATOM 1394 C C . ASP A 1 183 ? -12.606 -33.961 -9.472 1.00 90.62 183 ASP A C 1
ATOM 1396 O O . ASP A 1 183 ? -11.431 -34.216 -9.223 1.00 90.62 183 ASP A O 1
ATOM 1400 N N . MET A 1 184 ? -13.002 -33.495 -10.658 1.00 91.44 184 MET A N 1
ATOM 1401 C CA . MET A 1 184 ? -12.092 -33.306 -11.789 1.00 91.44 184 MET A CA 1
ATOM 1402 C C . MET A 1 184 ? -11.091 -32.172 -11.531 1.00 91.44 184 MET A C 1
ATOM 1404 O O . MET A 1 184 ? -9.894 -32.348 -11.748 1.00 91.44 184 MET A O 1
ATOM 1408 N N . LEU A 1 185 ? -11.549 -31.023 -11.017 1.00 93.38 185 LEU A N 1
ATOM 1409 C CA . LEU A 1 185 ? -10.656 -29.895 -10.732 1.00 93.38 185 LEU A CA 1
ATOM 1410 C C . LEU A 1 185 ? -9.654 -30.225 -9.619 1.00 93.38 185 LEU A C 1
ATOM 1412 O O . LEU A 1 185 ? -8.489 -29.850 -9.724 1.00 93.38 185 LEU A O 1
ATOM 1416 N N . SER A 1 186 ? -10.076 -30.953 -8.581 1.00 93.50 186 SER A N 1
ATOM 1417 C CA . SER A 1 186 ? -9.175 -31.385 -7.508 1.00 93.50 186 SER A CA 1
ATOM 1418 C C . SER A 1 186 ? -8.074 -32.318 -8.019 1.00 93.50 186 SER A C 1
ATOM 1420 O O . SER A 1 186 ? -6.922 -32.137 -7.629 1.00 93.50 186 SER A O 1
ATOM 1422 N N . ASP A 1 187 ? -8.377 -33.225 -8.957 1.00 92.75 187 ASP A N 1
ATOM 1423 C CA . ASP A 1 187 ? -7.364 -34.071 -9.604 1.00 92.75 187 ASP A CA 1
ATOM 1424 C C . ASP A 1 187 ? -6.328 -33.239 -10.367 1.00 92.75 187 ASP A C 1
ATOM 1426 O O . ASP A 1 187 ? -5.125 -33.460 -10.220 1.00 92.75 187 ASP A O 1
ATOM 1430 N N . LEU A 1 188 ? -6.775 -32.246 -11.143 1.00 93.38 188 LEU A N 1
ATOM 1431 C CA . LEU A 1 188 ? -5.873 -31.361 -11.885 1.00 93.38 188 LEU A CA 1
ATOM 1432 C C . LEU A 1 188 ? -4.986 -30.535 -10.943 1.00 93.38 188 LEU A C 1
ATOM 1434 O O . LEU A 1 188 ? -3.781 -30.418 -11.168 1.00 93.38 188 LEU A O 1
ATOM 1438 N N . VAL A 1 189 ? -5.560 -29.980 -9.872 1.00 93.75 189 VAL A N 1
ATOM 1439 C CA . VAL A 1 189 ? -4.811 -29.186 -8.887 1.00 93.75 189 VAL A CA 1
ATOM 1440 C C . VAL A 1 189 ? -3.754 -30.042 -8.197 1.00 93.75 189 VAL A C 1
ATOM 1442 O O . VAL A 1 189 ? -2.598 -29.630 -8.118 1.00 93.75 189 VAL A O 1
ATOM 1445 N N . VAL A 1 190 ? -4.112 -31.247 -7.743 1.00 91.81 190 VAL A N 1
ATOM 1446 C CA . VAL A 1 190 ? -3.171 -32.156 -7.072 1.00 91.81 190 VAL A CA 1
ATOM 1447 C C . VAL A 1 190 ? -2.054 -32.575 -8.026 1.00 91.81 190 VAL A C 1
ATOM 1449 O O . VAL A 1 190 ? -0.885 -32.459 -7.666 1.00 91.81 190 VAL A O 1
ATOM 1452 N N . GLN A 1 191 ? -2.373 -32.943 -9.271 1.00 89.62 191 GLN A N 1
ATOM 1453 C CA . GLN A 1 191 ? -1.360 -33.255 -10.285 1.00 89.62 191 GLN A CA 1
ATOM 1454 C C . GLN A 1 191 ? -0.403 -32.078 -10.527 1.00 89.62 191 GLN A C 1
ATOM 1456 O O . GLN A 1 191 ? 0.814 -32.267 -10.562 1.00 89.62 191 GLN A O 1
ATOM 1461 N N . ALA A 1 192 ? -0.924 -30.855 -10.659 1.00 89.88 192 ALA A N 1
ATOM 1462 C CA . ALA A 1 192 ? -0.110 -29.660 -10.872 1.00 89.88 192 ALA A CA 1
ATOM 1463 C C . ALA A 1 192 ? 0.802 -29.347 -9.674 1.00 89.88 192 ALA A C 1
ATOM 1465 O O . ALA A 1 192 ? 1.971 -29.002 -9.875 1.00 89.88 192 ALA A O 1
ATOM 1466 N N . CYS A 1 193 ? 0.288 -29.500 -8.451 1.00 88.31 193 CYS A N 1
ATOM 1467 C CA . CYS A 1 193 ? 1.028 -29.328 -7.203 1.00 88.31 193 CYS A CA 1
ATOM 1468 C C . CYS A 1 193 ? 2.131 -30.380 -7.036 1.00 88.31 193 CYS A C 1
ATOM 1470 O O . CYS A 1 193 ? 3.259 -30.027 -6.694 1.00 88.31 193 CYS A O 1
ATOM 1472 N N . THR A 1 194 ? 1.836 -31.651 -7.324 1.00 86.06 194 THR A N 1
ATOM 1473 C CA . THR A 1 194 ? 2.803 -32.755 -7.248 1.00 86.06 194 THR A CA 1
ATOM 1474 C C . THR A 1 194 ? 3.913 -32.596 -8.287 1.00 86.06 194 THR A C 1
ATOM 1476 O O . THR A 1 194 ? 5.075 -32.858 -7.979 1.00 86.06 194 THR A O 1
ATOM 1479 N N . LEU A 1 195 ? 3.591 -32.108 -9.492 1.00 84.50 195 LEU A N 1
ATOM 1480 C CA . LEU A 1 195 ? 4.596 -31.784 -10.507 1.00 84.50 195 LEU A CA 1
ATOM 1481 C C . LEU A 1 195 ? 5.502 -30.633 -10.065 1.00 84.50 195 LEU A C 1
ATOM 1483 O O . LEU A 1 195 ? 6.713 -30.772 -10.172 1.00 84.50 195 LEU A O 1
ATOM 1487 N N . ALA A 1 196 ? 4.926 -29.551 -9.528 1.00 82.81 196 ALA A N 1
ATOM 1488 C CA . ALA A 1 196 ? 5.658 -28.363 -9.079 1.00 82.81 196 ALA A CA 1
ATOM 1489 C C . ALA A 1 196 ? 6.477 -28.577 -7.788 1.00 82.81 196 ALA A C 1
ATOM 1491 O O . ALA A 1 196 ? 7.190 -27.671 -7.339 1.00 82.81 196 ALA A O 1
ATOM 1492 N N . LEU A 1 197 ? 6.360 -29.749 -7.159 1.00 79.56 197 LEU A N 1
ATOM 1493 C CA . LEU A 1 197 ? 7.027 -30.064 -5.906 1.00 79.56 197 LEU A CA 1
ATOM 1494 C C . LEU A 1 197 ? 8.501 -30.415 -6.147 1.00 79.56 197 LEU A C 1
ATOM 1496 O O . LEU A 1 197 ? 8.833 -31.417 -6.781 1.00 79.56 197 LEU A O 1
ATOM 1500 N N . SER A 1 198 ? 9.399 -29.603 -5.589 1.00 69.62 198 SER A N 1
ATOM 1501 C CA . SER A 1 198 ? 10.832 -29.914 -5.551 1.00 69.62 198 SER A CA 1
ATOM 1502 C C . SER A 1 198 ? 11.144 -30.985 -4.493 1.00 69.62 198 SER A C 1
ATOM 1504 O O . SER A 1 198 ? 10.303 -31.319 -3.656 1.00 69.62 198 SER A O 1
ATOM 1506 N N . ALA A 1 199 ? 12.367 -31.523 -4.504 1.00 65.19 199 ALA A N 1
ATOM 1507 C CA . ALA A 1 199 ? 12.831 -32.483 -3.498 1.00 65.19 199 ALA A CA 1
ATOM 1508 C C . ALA A 1 199 ? 12.765 -31.911 -2.064 1.00 65.19 199 ALA A C 1
ATOM 1510 O O . ALA A 1 199 ? 12.512 -32.659 -1.119 1.00 65.19 199 ALA A O 1
ATOM 1511 N N . ASP A 1 200 ? 12.912 -30.589 -1.927 1.00 66.25 200 ASP A N 1
ATOM 1512 C CA . ASP A 1 200 ? 12.830 -29.868 -0.658 1.00 66.25 200 ASP A CA 1
ATOM 1513 C C . ASP A 1 200 ? 11.456 -29.198 -0.475 1.00 66.25 200 ASP A C 1
ATOM 1515 O O . ASP A 1 200 ? 11.169 -28.148 -1.057 1.00 66.25 200 ASP A O 1
ATOM 1519 N N . TYR A 1 201 ? 10.621 -29.751 0.414 1.00 67.06 201 TYR A N 1
ATOM 1520 C CA . TYR A 1 201 ? 9.266 -29.246 0.710 1.00 67.06 201 TYR A CA 1
ATOM 1521 C C . TYR A 1 201 ? 9.223 -27.779 1.193 1.00 67.06 201 TYR A C 1
ATOM 1523 O O . TYR A 1 201 ? 8.217 -27.094 1.026 1.00 67.06 201 TYR A O 1
ATOM 1531 N N . SER A 1 202 ? 10.318 -27.276 1.777 1.00 61.66 202 SER A N 1
ATOM 1532 C CA . SER A 1 202 ? 10.415 -25.918 2.341 1.00 61.66 202 SER A CA 1
ATOM 1533 C C . SER A 1 202 ? 10.418 -24.807 1.277 1.00 61.66 202 SER A C 1
ATOM 1535 O O . SER A 1 202 ? 10.060 -23.667 1.567 1.00 61.66 202 SER A O 1
ATOM 1537 N N . MET A 1 203 ? 10.795 -25.125 0.032 1.00 63.28 203 MET A N 1
ATOM 1538 C CA . MET A 1 203 ? 10.907 -24.147 -1.060 1.00 63.28 203 MET A CA 1
ATOM 1539 C C . MET A 1 203 ? 9.667 -24.077 -1.969 1.00 63.28 203 MET A C 1
ATOM 1541 O O . MET A 1 203 ? 9.743 -23.514 -3.062 1.00 63.28 203 MET A O 1
ATOM 1545 N N . TYR A 1 204 ? 8.522 -24.630 -1.555 1.00 75.44 204 TYR A N 1
ATOM 1546 C CA . TYR A 1 204 ? 7.304 -24.584 -2.367 1.00 75.44 204 TYR A CA 1
ATOM 1547 C C . TYR A 1 204 ? 6.757 -23.152 -2.493 1.00 75.44 204 TYR A C 1
ATOM 1549 O O . TYR A 1 204 ? 6.428 -22.504 -1.494 1.00 75.44 204 TYR A O 1
ATOM 1557 N N . ASN A 1 205 ? 6.629 -22.665 -3.730 1.00 81.56 205 ASN A N 1
ATOM 1558 C CA . ASN A 1 205 ? 6.036 -21.368 -4.043 1.00 81.56 205 ASN A CA 1
ATOM 1559 C C . ASN A 1 205 ? 4.791 -21.547 -4.922 1.00 81.56 205 ASN A C 1
ATOM 1561 O O . ASN A 1 205 ? 4.836 -22.259 -5.920 1.00 81.56 205 ASN A O 1
ATOM 1565 N N . VAL A 1 206 ? 3.712 -20.839 -4.585 1.00 83.25 206 VAL A N 1
ATOM 1566 C CA . VAL A 1 206 ? 2.451 -20.817 -5.349 1.00 83.25 206 VAL A CA 1
ATOM 1567 C C . VAL A 1 206 ? 2.680 -20.304 -6.770 1.00 83.25 206 VAL A C 1
ATOM 1569 O O . VAL A 1 206 ? 2.080 -20.811 -7.709 1.00 83.25 206 VAL A O 1
ATOM 1572 N N . ASP A 1 207 ? 3.626 -19.375 -6.953 1.00 84.06 207 ASP A N 1
ATOM 1573 C CA . ASP A 1 207 ? 3.944 -18.795 -8.267 1.00 84.06 207 ASP A CA 1
ATOM 1574 C C . ASP A 1 207 ? 4.438 -19.809 -9.308 1.00 84.06 207 ASP A C 1
ATOM 1576 O O . ASP A 1 207 ? 4.546 -19.456 -10.489 1.00 84.06 207 ASP A O 1
ATOM 1580 N N . ASN A 1 208 ? 4.821 -21.011 -8.866 1.00 86.19 208 ASN A N 1
ATOM 1581 C CA . ASN A 1 208 ? 5.291 -22.086 -9.729 1.00 86.19 208 ASN A CA 1
ATOM 1582 C C . ASN A 1 208 ? 4.152 -22.763 -10.501 1.00 86.19 208 ASN A C 1
ATOM 1584 O O . ASN A 1 208 ? 4.408 -23.414 -11.512 1.00 86.19 208 ASN A O 1
ATOM 1588 N N . ILE A 1 209 ? 2.910 -22.590 -10.051 1.00 89.75 209 ILE A N 1
ATOM 1589 C CA . ILE A 1 209 ? 1.725 -23.034 -10.773 1.00 89.75 209 ILE A CA 1
ATOM 1590 C C . ILE A 1 209 ? 1.191 -21.837 -11.544 1.00 89.75 209 ILE A C 1
ATOM 1592 O O . ILE A 1 209 ? 0.923 -20.775 -10.983 1.00 89.75 209 ILE A O 1
ATOM 1596 N N . ARG A 1 210 ? 1.061 -21.992 -12.857 1.00 90.12 210 ARG A N 1
ATOM 1597 C CA . ARG A 1 210 ? 0.492 -20.963 -13.723 1.00 90.12 210 ARG A CA 1
ATOM 1598 C C . ARG A 1 210 ? -0.822 -21.443 -14.316 1.00 90.12 210 ARG A C 1
ATOM 1600 O O . ARG A 1 210 ? -0.923 -22.562 -14.802 1.00 90.12 210 ARG A O 1
ATOM 1607 N N . ILE A 1 211 ? -1.789 -20.542 -14.372 1.00 92.69 211 ILE A N 1
ATOM 1608 C CA . ILE A 1 211 ? -3.075 -20.774 -15.016 1.00 92.69 211 ILE A CA 1
ATOM 1609 C C . ILE A 1 211 ? -3.088 -20.095 -16.392 1.00 92.69 211 ILE A C 1
ATOM 1611 O O . ILE A 1 211 ? -2.658 -18.950 -16.541 1.00 92.69 211 ILE A O 1
ATOM 1615 N N . CYS A 1 212 ? -3.554 -20.809 -17.414 1.00 91.69 212 CYS A N 1
ATOM 1616 C CA . CYS A 1 212 ? -3.779 -20.294 -18.762 1.00 91.69 212 CYS A CA 1
ATOM 1617 C C . CYS A 1 212 ? -5.264 -20.457 -19.111 1.00 91.69 212 CYS A C 1
ATOM 1619 O O . CYS A 1 212 ? -5.776 -21.574 -19.131 1.00 91.69 212 CYS A O 1
ATOM 1621 N N . LYS A 1 213 ? -5.960 -19.341 -19.346 1.00 92.50 213 LYS A N 1
ATOM 1622 C CA . LYS A 1 213 ? -7.412 -19.297 -19.575 1.00 92.50 213 LYS A CA 1
ATOM 1623 C C . LYS A 1 213 ? -7.712 -19.250 -21.062 1.00 92.50 213 LYS A C 1
ATOM 1625 O O . LYS A 1 213 ? -7.369 -18.263 -21.700 1.00 92.50 213 LYS A O 1
ATOM 1630 N N . ILE A 1 214 ? -8.381 -20.262 -21.599 1.00 92.12 214 ILE A N 1
ATOM 1631 C CA . ILE A 1 214 ? -8.728 -20.323 -23.023 1.00 92.12 214 ILE A CA 1
ATOM 1632 C C . ILE A 1 214 ? -10.233 -20.430 -23.172 1.00 92.12 214 ILE A C 1
ATOM 1634 O O . ILE A 1 214 ? -10.890 -21.263 -22.542 1.00 92.12 214 ILE A O 1
ATOM 1638 N N . LEU A 1 215 ? -10.772 -19.598 -24.053 1.00 91.31 215 LEU A N 1
ATOM 1639 C CA . LEU A 1 215 ? -12.198 -19.560 -24.315 1.00 91.31 215 LEU A CA 1
ATOM 1640 C C . LEU A 1 215 ? -12.660 -20.735 -25.187 1.00 91.31 215 LEU A C 1
ATOM 1642 O O . LEU A 1 215 ? -11.924 -21.323 -25.985 1.00 91.31 215 LEU A O 1
ATOM 1646 N N . GLY A 1 216 ? -13.918 -21.113 -24.992 1.00 87.56 216 GLY A N 1
ATOM 1647 C CA . GLY A 1 216 ? -14.560 -22.227 -25.676 1.00 87.56 216 GLY A CA 1
ATOM 1648 C C . GLY A 1 216 ? -14.337 -23.581 -24.997 1.00 87.56 216 GLY A C 1
ATOM 1649 O O . GLY A 1 216 ? -13.395 -23.777 -24.227 1.00 87.56 216 GLY A O 1
ATOM 1650 N N . SER A 1 217 ? -15.206 -24.533 -25.354 1.00 88.88 217 SER A N 1
ATOM 1651 C CA . SER A 1 217 ? -15.357 -25.855 -24.726 1.00 88.88 217 SER A CA 1
ATOM 1652 C C . SER A 1 217 ? -15.905 -25.816 -23.288 1.00 88.88 217 SER A C 1
ATOM 1654 O O . SER A 1 217 ? -16.176 -24.756 -22.723 1.00 88.88 217 SER A O 1
ATOM 1656 N N . ASN A 1 218 ? -16.113 -27.000 -22.717 1.00 90.44 218 ASN A N 1
ATOM 1657 C CA . ASN A 1 218 ? -16.502 -27.198 -21.324 1.00 90.44 218 ASN A CA 1
ATOM 1658 C C . ASN A 1 218 ? -15.269 -27.232 -20.411 1.00 90.44 218 ASN A C 1
ATOM 1660 O O . ASN A 1 218 ? -14.162 -27.538 -20.854 1.00 90.44 218 ASN A O 1
ATOM 1664 N N . VAL A 1 219 ? -15.486 -26.993 -19.115 1.00 91.19 219 VAL A N 1
ATOM 1665 C CA . VAL A 1 219 ? -14.436 -27.010 -18.077 1.00 91.19 219 VAL A CA 1
ATOM 1666 C C . VAL A 1 219 ? -13.745 -28.376 -17.969 1.00 91.19 219 VAL A C 1
ATOM 1668 O O . VAL A 1 219 ? -12.553 -28.438 -17.690 1.00 91.19 219 VAL A O 1
ATOM 1671 N N . GLU A 1 220 ? -14.446 -29.464 -18.292 1.00 90.06 220 GLU A N 1
ATOM 1672 C CA . GLU A 1 220 ? -13.913 -30.838 -18.310 1.00 90.06 220 GLU A CA 1
ATOM 1673 C C . GLU A 1 220 ? -12.791 -31.070 -19.329 1.00 90.06 220 GLU A C 1
ATOM 1675 O O . GLU A 1 220 ? -12.012 -32.003 -19.176 1.00 90.06 220 GLU A O 1
ATOM 1680 N N . ALA A 1 221 ? -12.665 -30.218 -20.349 1.00 90.56 221 ALA A N 1
ATOM 1681 C CA . ALA A 1 221 ? -11.581 -30.302 -21.329 1.00 90.56 221 ALA A CA 1
ATOM 1682 C C . ALA A 1 221 ? -10.272 -29.639 -20.848 1.00 90.56 221 ALA A C 1
ATOM 1684 O O . ALA A 1 221 ? -9.352 -29.452 -21.646 1.00 90.56 221 ALA A O 1
ATOM 1685 N N . SER A 1 222 ? -10.202 -29.224 -19.579 1.00 92.88 222 SER A N 1
ATOM 1686 C CA . SER A 1 222 ? -9.017 -28.602 -18.983 1.00 92.88 222 SER A CA 1
ATOM 1687 C C . SER A 1 222 ? -7.919 -29.638 -18.732 1.00 92.88 222 SER A C 1
ATOM 1689 O O . SER A 1 222 ? -8.193 -30.783 -18.381 1.00 92.88 222 SER A O 1
ATOM 1691 N N . THR A 1 223 ? -6.659 -29.241 -18.901 1.00 91.56 223 THR A N 1
ATOM 1692 C CA . THR A 1 223 ? -5.509 -30.157 -18.829 1.00 91.56 223 THR A CA 1
ATOM 1693 C C . THR A 1 223 ? -4.352 -29.544 -18.056 1.00 91.56 223 THR A C 1
ATOM 1695 O O . THR A 1 223 ? -4.115 -28.339 -18.144 1.00 91.56 223 THR A O 1
ATOM 1698 N N . VAL A 1 224 ? -3.578 -30.379 -17.367 1.00 92.06 224 VAL A N 1
ATOM 1699 C CA . VAL A 1 224 ? -2.324 -29.988 -16.711 1.00 92.06 224 VAL A CA 1
ATOM 1700 C C . VAL A 1 224 ? -1.151 -30.400 -17.587 1.00 92.06 224 VAL A C 1
ATOM 1702 O O . VAL A 1 224 ? -1.143 -31.486 -18.164 1.00 92.06 224 VAL A O 1
ATOM 1705 N N . MET A 1 225 ? -0.139 -29.546 -17.664 1.00 88.50 225 MET A N 1
ATOM 1706 C CA . MET A 1 225 ? 1.109 -29.841 -18.354 1.00 88.50 225 MET A CA 1
ATOM 1707 C C . MET A 1 225 ? 2.319 -29.510 -17.476 1.00 88.50 225 MET A C 1
ATOM 1709 O O . MET A 1 225 ? 2.304 -28.569 -16.676 1.00 88.50 225 MET A O 1
ATOM 1713 N N . ASN A 1 226 ? 3.390 -30.285 -17.654 1.00 87.62 226 ASN A N 1
ATOM 1714 C CA . ASN A 1 226 ? 4.679 -30.025 -17.024 1.00 87.62 226 ASN A CA 1
ATOM 1715 C C . ASN A 1 226 ? 5.484 -29.037 -17.881 1.00 87.62 226 ASN A C 1
ATOM 1717 O O . ASN A 1 226 ? 5.841 -29.352 -19.021 1.00 87.62 226 ASN A O 1
ATOM 1721 N N . GLY A 1 227 ? 5.747 -27.847 -17.341 1.00 87.81 227 GLY A N 1
ATOM 1722 C CA . GLY A 1 227 ? 6.346 -26.727 -18.062 1.00 87.81 227 GLY A CA 1
ATOM 1723 C C . GLY A 1 227 ? 5.399 -25.536 -18.226 1.00 87.81 227 GLY A C 1
ATOM 1724 O O . GLY A 1 227 ? 4.557 -25.280 -17.363 1.00 87.81 227 GLY A O 1
ATOM 1725 N N . MET A 1 228 ? 5.554 -24.771 -19.312 1.00 89.25 228 MET A N 1
ATOM 1726 C CA . MET A 1 228 ? 4.836 -23.503 -19.512 1.00 89.25 228 MET A CA 1
ATOM 1727 C C . MET A 1 228 ? 4.105 -23.412 -20.852 1.00 89.25 228 MET A C 1
ATOM 1729 O O . MET A 1 228 ? 4.666 -23.753 -21.889 1.00 89.25 228 MET A O 1
ATOM 1733 N N . ALA A 1 229 ? 2.889 -22.863 -20.825 1.00 90.19 229 ALA A N 1
ATOM 1734 C CA . ALA A 1 229 ? 2.120 -22.466 -22.000 1.00 90.19 229 ALA A CA 1
ATOM 1735 C C . ALA A 1 229 ? 1.931 -20.942 -22.073 1.00 90.19 229 ALA A C 1
ATOM 1737 O O . ALA A 1 229 ? 1.705 -20.287 -21.049 1.00 90.19 229 ALA A O 1
ATOM 1738 N N . PHE A 1 230 ? 1.982 -20.397 -23.290 1.00 90.81 230 PHE A N 1
ATOM 1739 C CA . PHE A 1 230 ? 1.729 -18.983 -23.585 1.00 90.81 230 PHE A CA 1
ATOM 1740 C C . PHE A 1 230 ? 0.786 -18.822 -24.780 1.00 90.81 230 PHE A C 1
ATOM 1742 O O . PHE A 1 230 ? 0.861 -19.613 -25.718 1.00 90.81 230 PHE A O 1
ATOM 1749 N N . GLN A 1 231 ? -0.059 -17.791 -24.750 1.00 87.62 231 GLN A N 1
ATOM 1750 C CA . GLN A 1 231 ? -1.010 -17.437 -25.813 1.00 87.62 231 GLN A CA 1
ATOM 1751 C C . GLN A 1 231 ? -0.393 -16.456 -26.809 1.00 87.62 231 GLN A C 1
ATOM 1753 O O . GLN A 1 231 ? 0.217 -15.480 -26.382 1.00 87.62 231 GLN A O 1
ATOM 1758 N N . ASP A 1 232 ? -0.557 -16.720 -28.109 1.00 79.00 232 ASP A N 1
ATOM 1759 C CA . ASP A 1 232 ? -0.247 -15.805 -29.222 1.00 79.00 232 ASP A CA 1
ATOM 1760 C C . ASP A 1 232 ? 1.161 -15.178 -29.184 1.00 79.00 232 ASP A C 1
ATOM 1762 O O . ASP A 1 232 ? 1.396 -14.030 -29.563 1.00 79.00 232 ASP A O 1
ATOM 1766 N N . CYS A 1 233 ? 2.144 -15.957 -28.730 1.00 79.25 233 CYS A N 1
ATOM 1767 C CA . CYS A 1 233 ? 3.516 -15.490 -28.534 1.00 79.25 233 CYS A CA 1
ATOM 1768 C C . CYS A 1 233 ? 4.453 -15.746 -29.725 1.00 79.25 233 CYS A C 1
ATOM 1770 O O . CYS A 1 233 ? 5.615 -15.349 -29.664 1.00 79.25 233 CYS A O 1
ATOM 1772 N N . VAL A 1 234 ? 4.029 -16.432 -30.789 1.00 82.31 234 VAL A N 1
ATOM 1773 C CA . VAL A 1 234 ? 4.942 -16.787 -31.895 1.00 82.31 234 VAL A CA 1
ATOM 1774 C C . VAL A 1 234 ? 4.961 -15.701 -32.947 1.00 82.31 234 VAL A C 1
ATOM 1776 O O . VAL A 1 234 ? 3.919 -15.299 -33.451 1.00 82.31 234 VAL A O 1
ATOM 1779 N N . SER A 1 235 ? 6.161 -15.259 -33.309 1.00 82.88 235 SER A N 1
ATOM 1780 C CA . SER A 1 235 ? 6.361 -14.322 -34.421 1.00 82.88 235 SER A CA 1
ATOM 1781 C C . SER A 1 235 ? 7.112 -14.947 -35.605 1.00 82.88 235 SER A C 1
ATOM 1783 O O . SER A 1 235 ? 7.113 -14.370 -36.685 1.00 82.88 235 SER A O 1
ATOM 1785 N N . GLY A 1 236 ? 7.753 -16.109 -35.420 1.00 81.25 236 GLY A N 1
ATOM 1786 C CA . GLY A 1 236 ? 8.485 -16.824 -36.476 1.00 81.25 236 GLY A CA 1
ATOM 1787 C C . GLY A 1 236 ? 7.663 -17.896 -37.205 1.00 81.25 236 GLY A C 1
ATOM 1788 O O . GLY A 1 236 ? 6.562 -18.250 -36.793 1.00 81.25 236 GLY A O 1
ATOM 1789 N N . GLU A 1 237 ? 8.229 -18.464 -38.273 1.00 86.19 237 GLU A N 1
ATOM 1790 C CA . GLU A 1 237 ? 7.561 -19.501 -39.088 1.00 86.19 237 GLU A CA 1
ATOM 1791 C C . GLU A 1 237 ? 7.643 -20.911 -38.477 1.00 86.19 237 GLU A C 1
ATOM 1793 O O . GLU A 1 237 ? 6.809 -21.780 -38.742 1.00 86.19 237 GLU A O 1
ATOM 1798 N N . ILE A 1 238 ? 8.663 -21.163 -37.654 1.00 87.00 238 ILE A N 1
ATOM 1799 C CA . ILE A 1 238 ? 8.957 -22.493 -37.117 1.00 87.00 238 ILE A CA 1
ATOM 1800 C C . ILE A 1 238 ? 8.039 -22.791 -35.942 1.00 87.00 238 ILE A C 1
ATOM 1802 O O . ILE A 1 238 ? 8.035 -22.066 -34.951 1.00 87.00 238 ILE A O 1
ATOM 1806 N N . LYS A 1 239 ? 7.309 -23.907 -36.032 1.00 87.75 239 LYS A N 1
ATOM 1807 C CA . LYS A 1 239 ? 6.304 -24.301 -35.035 1.00 87.75 239 LYS A CA 1
ATOM 1808 C C . LYS A 1 239 ? 6.741 -25.415 -34.085 1.00 87.75 239 LYS A C 1
ATOM 1810 O O . LYS A 1 239 ? 6.107 -25.583 -33.050 1.00 87.75 239 LYS A O 1
ATOM 1815 N N . LEU A 1 240 ? 7.780 -26.189 -34.402 1.00 90.25 240 LEU A N 1
ATOM 1816 C CA . LEU A 1 240 ? 8.188 -27.348 -33.601 1.00 90.25 240 LEU A CA 1
ATOM 1817 C C . LEU A 1 240 ? 9.711 -27.495 -33.561 1.00 90.25 240 LEU A C 1
ATOM 1819 O O . LEU A 1 240 ? 10.344 -27.561 -34.612 1.00 90.25 240 LEU A O 1
ATOM 1823 N N . ILE A 1 241 ? 10.272 -27.601 -32.352 1.00 89.88 241 ILE A N 1
ATOM 1824 C CA . ILE A 1 241 ? 11.686 -27.915 -32.114 1.00 89.88 241 ILE A CA 1
ATOM 1825 C C . ILE A 1 241 ? 11.805 -28.919 -30.956 1.00 89.88 241 ILE A C 1
ATOM 1827 O O . ILE A 1 241 ? 11.278 -28.698 -29.862 1.00 89.88 241 ILE A O 1
ATOM 1831 N N . GLU A 1 242 ? 12.526 -30.016 -31.193 1.00 90.31 242 GLU A N 1
ATOM 1832 C CA . GLU A 1 242 ? 12.878 -31.014 -30.177 1.00 90.31 242 GLU A CA 1
ATOM 1833 C C . GLU A 1 242 ? 14.254 -30.710 -29.570 1.00 90.31 242 GLU A C 1
ATOM 1835 O O . GLU A 1 242 ? 15.170 -30.277 -30.268 1.00 90.31 242 GLU A O 1
ATOM 1840 N N . ASN A 1 243 ? 14.381 -30.906 -28.256 1.00 88.94 243 ASN A N 1
ATOM 1841 C CA . ASN A 1 243 ? 15.550 -30.561 -27.440 1.00 88.94 243 ASN A CA 1
ATOM 1842 C C . ASN A 1 243 ? 16.136 -29.157 -27.713 1.00 88.94 243 ASN A C 1
ATOM 1844 O O . ASN A 1 243 ? 17.335 -29.030 -27.990 1.00 88.94 243 ASN A O 1
ATOM 1848 N N . PRO A 1 244 ? 15.325 -28.079 -27.670 1.00 89.75 244 PRO A N 1
ATOM 1849 C CA . PRO A 1 244 ? 15.823 -26.747 -27.965 1.00 89.75 244 PRO A CA 1
ATOM 1850 C C . PRO A 1 244 ? 16.731 -26.201 -26.863 1.00 89.75 244 PRO A C 1
ATOM 1852 O O . PRO A 1 244 ? 16.458 -26.320 -25.665 1.00 89.75 244 PRO A O 1
ATOM 1855 N N . LYS A 1 245 ? 17.763 -25.490 -27.315 1.00 91.75 245 LYS A N 1
ATOM 1856 C CA . LYS A 1 245 ? 18.526 -24.530 -26.521 1.00 91.75 245 LYS A CA 1
ATOM 1857 C C . LYS A 1 245 ? 17.832 -23.171 -26.575 1.00 91.75 245 LYS A C 1
ATOM 1859 O O . LYS A 1 245 ? 17.630 -22.627 -27.664 1.00 91.75 245 LYS A O 1
ATOM 1864 N N . VAL A 1 246 ? 17.444 -22.662 -25.409 1.00 92.38 246 VAL A N 1
ATOM 1865 C CA . VAL A 1 246 ? 16.589 -21.479 -25.249 1.00 92.38 246 VAL A CA 1
ATOM 1866 C C . VAL A 1 246 ? 17.413 -20.316 -24.704 1.00 92.38 246 VAL A C 1
ATOM 1868 O O . VAL A 1 246 ? 17.960 -20.410 -23.607 1.00 92.38 246 VAL A O 1
ATOM 1871 N N . ALA A 1 247 ? 17.468 -19.206 -25.438 1.00 92.56 247 ALA A N 1
ATOM 1872 C CA . ALA A 1 247 ? 18.024 -17.945 -24.949 1.00 92.56 247 ALA A CA 1
ATOM 1873 C C . ALA A 1 247 ? 16.888 -16.965 -24.638 1.00 92.56 247 ALA A C 1
ATOM 1875 O O . ALA A 1 247 ? 15.980 -16.789 -25.453 1.00 92.56 247 ALA A O 1
ATOM 1876 N N . VAL A 1 248 ? 16.932 -16.338 -23.462 1.00 92.69 248 VAL A N 1
ATOM 1877 C CA . VAL A 1 248 ? 15.878 -15.436 -22.983 1.00 92.69 248 VAL A CA 1
ATOM 1878 C C . VAL A 1 248 ? 16.423 -14.018 -22.869 1.00 92.69 248 VAL A C 1
ATOM 1880 O O . VAL A 1 248 ? 17.325 -13.758 -22.078 1.00 92.69 248 VAL A O 1
ATOM 1883 N N . PHE A 1 249 ? 15.837 -13.094 -23.622 1.00 91.38 249 PHE A N 1
ATOM 1884 C CA . PHE A 1 249 ? 16.195 -11.682 -23.664 1.00 91.38 249 PHE A CA 1
ATOM 1885 C C . PHE A 1 249 ? 15.096 -10.824 -23.039 1.00 91.38 249 PHE A C 1
ATOM 1887 O O . PHE A 1 249 ? 13.912 -11.017 -23.310 1.00 91.38 249 PHE A O 1
ATOM 1894 N N . SER A 1 250 ? 15.477 -9.841 -22.222 1.00 90.50 250 SER A N 1
ATOM 1895 C CA . SER A 1 250 ? 14.546 -8.837 -21.693 1.00 90.50 250 SER A CA 1
ATOM 1896 C C . SER A 1 250 ? 14.297 -7.690 -22.676 1.00 90.50 250 SER A C 1
ATOM 1898 O O . SER A 1 250 ? 13.274 -7.016 -22.556 1.00 90.50 250 SER A O 1
ATOM 1900 N N . CYS A 1 251 ? 15.222 -7.440 -23.603 1.00 86.38 251 CYS A N 1
ATOM 1901 C CA . CYS A 1 251 ? 15.121 -6.389 -24.612 1.00 86.38 251 CYS A CA 1
ATOM 1902 C C . CYS A 1 251 ? 14.288 -6.819 -25.827 1.00 86.38 251 CYS A C 1
ATOM 1904 O O . CYS A 1 251 ? 14.114 -8.009 -26.102 1.00 86.38 251 CYS A O 1
ATOM 1906 N N . ALA A 1 252 ? 13.778 -5.820 -26.551 1.00 87.00 252 ALA A N 1
ATOM 1907 C CA . ALA A 1 252 ? 13.136 -5.979 -27.852 1.00 87.00 252 ALA A CA 1
ATOM 1908 C C . ALA A 1 252 ? 14.195 -6.147 -28.947 1.00 87.00 252 ALA A C 1
ATOM 1910 O O . ALA A 1 252 ? 15.158 -5.389 -28.959 1.00 87.00 252 ALA A O 1
ATOM 1911 N N . PHE A 1 253 ? 13.980 -7.052 -29.903 1.00 86.31 253 PHE A N 1
ATOM 1912 C CA . PHE A 1 253 ? 14.819 -7.178 -31.100 1.00 86.31 253 PHE A CA 1
ATOM 1913 C C . PHE A 1 253 ? 14.404 -6.143 -32.147 1.00 86.31 253 PHE A C 1
ATOM 1915 O O . PHE A 1 253 ? 13.772 -6.472 -33.147 1.00 86.31 253 PHE A O 1
ATOM 1922 N N . ALA A 1 254 ? 14.706 -4.876 -31.898 1.00 81.12 254 ALA A N 1
ATOM 1923 C CA . ALA A 1 254 ? 14.454 -3.779 -32.824 1.00 81.12 254 ALA A CA 1
ATOM 1924 C C . ALA A 1 254 ? 15.743 -2.991 -33.064 1.00 81.12 254 ALA A C 1
ATOM 1926 O O . ALA A 1 254 ? 16.701 -3.119 -32.305 1.00 81.12 254 ALA A O 1
ATOM 1927 N N . VAL A 1 255 ? 15.758 -2.161 -34.109 1.00 70.00 255 VAL A N 1
ATOM 1928 C CA . VAL A 1 255 ? 16.839 -1.188 -34.301 1.00 70.00 255 VAL A CA 1
ATOM 1929 C C . VAL A 1 255 ? 16.855 -0.274 -33.075 1.00 70.00 255 VAL A C 1
ATOM 1931 O O . VAL A 1 255 ? 15.890 0.456 -32.826 1.00 70.00 255 VAL A O 1
ATOM 1934 N N . THR A 1 256 ? 17.912 -0.379 -32.269 1.00 62.56 256 THR A N 1
ATOM 1935 C CA . THR A 1 256 ? 18.051 0.363 -31.016 1.00 62.56 256 THR A CA 1
ATOM 1936 C C . THR A 1 256 ? 18.124 1.851 -31.331 1.00 62.56 256 THR A C 1
ATOM 1938 O O . THR A 1 256 ? 19.127 2.337 -31.849 1.00 62.56 256 THR A O 1
ATOM 1941 N N . LYS A 1 257 ? 17.059 2.594 -31.018 1.00 58.44 257 LYS A N 1
ATOM 1942 C CA . LYS A 1 257 ? 17.117 4.057 -31.013 1.00 58.44 257 LYS A CA 1
ATOM 1943 C C . LYS A 1 257 ? 18.001 4.469 -29.840 1.00 58.44 257 LYS A C 1
ATOM 1945 O O . LYS A 1 257 ? 17.679 4.148 -28.699 1.00 58.44 257 LYS A O 1
ATOM 1950 N N . LEU A 1 258 ? 19.116 5.131 -30.126 1.00 57.09 258 LEU A N 1
ATOM 1951 C CA . LEU A 1 258 ? 19.971 5.718 -29.098 1.00 57.09 258 LEU A CA 1
ATOM 1952 C C . LEU A 1 258 ? 19.151 6.752 -28.308 1.00 57.09 258 LEU A C 1
ATOM 1954 O O . LEU A 1 258 ? 18.444 7.561 -28.905 1.00 57.09 258 LEU A O 1
ATOM 1958 N N . GLU A 1 259 ? 19.220 6.705 -26.974 1.00 48.78 259 GLU A N 1
ATOM 1959 C CA . GLU A 1 259 ? 18.462 7.610 -26.089 1.00 48.78 259 GLU A CA 1
ATOM 1960 C C . GLU A 1 259 ? 18.833 9.082 -26.317 1.00 48.78 259 GLU A C 1
ATOM 1962 O O . GLU A 1 259 ? 17.982 9.963 -26.216 1.00 48.78 259 GLU A O 1
ATOM 1967 N N . ASN A 1 260 ? 20.080 9.322 -26.727 1.00 56.03 260 ASN A N 1
ATOM 1968 C CA . ASN A 1 260 ? 20.512 10.584 -27.303 1.00 56.03 260 ASN A CA 1
ATOM 1969 C C . ASN A 1 260 ? 20.477 10.425 -28.827 1.00 56.03 260 ASN A C 1
ATOM 1971 O O . ASN A 1 260 ? 21.278 9.644 -29.352 1.00 56.03 260 ASN A O 1
ATOM 1975 N N . PRO A 1 261 ? 19.606 11.131 -29.567 1.00 46.41 261 PRO A N 1
ATOM 1976 C CA . PRO A 1 261 ? 19.718 11.172 -31.014 1.00 46.41 261 PRO A CA 1
ATOM 1977 C C . PRO A 1 261 ? 21.006 11.926 -31.364 1.00 46.41 261 PRO A C 1
ATOM 1979 O O . PRO A 1 261 ? 21.016 13.148 -31.475 1.00 46.41 261 PRO A O 1
ATOM 1982 N N . SER A 1 262 ? 22.118 11.208 -31.521 1.00 55.81 262 SER A N 1
ATOM 1983 C CA . SER A 1 262 ? 23.276 11.752 -32.220 1.00 55.81 262 SER A CA 1
ATOM 1984 C C . SER A 1 262 ? 22.850 11.954 -33.669 1.00 55.81 262 SER A C 1
ATOM 1986 O O . SER A 1 262 ? 22.567 10.979 -34.371 1.00 55.81 262 SER A O 1
ATOM 1988 N N . SER A 1 263 ? 22.746 13.204 -34.111 1.00 68.19 263 SER A N 1
ATOM 1989 C CA . SER A 1 263 ? 22.466 13.513 -35.506 1.00 68.19 263 SER A CA 1
ATOM 1990 C C . SER A 1 263 ? 23.645 13.048 -36.362 1.00 68.19 263 SER A C 1
ATOM 1992 O O . SER A 1 263 ? 24.719 13.644 -36.364 1.00 68.19 263 SER A O 1
ATOM 1994 N N . ILE A 1 264 ? 23.455 11.946 -37.086 1.00 67.25 264 ILE A N 1
ATOM 1995 C CA . ILE A 1 264 ? 24.386 11.534 -38.134 1.00 67.25 264 ILE A CA 1
ATOM 1996 C C . ILE A 1 264 ? 24.073 12.414 -39.343 1.00 67.25 264 ILE A C 1
ATOM 1998 O O . ILE A 1 264 ? 23.022 12.270 -39.967 1.00 67.25 264 ILE A O 1
ATOM 2002 N N . VAL A 1 265 ? 24.956 13.365 -39.646 1.00 79.69 265 VAL A N 1
ATOM 2003 C CA . VAL A 1 265 ? 24.833 14.202 -40.844 1.00 79.69 265 VAL A CA 1
ATOM 2004 C C . VAL A 1 265 ? 25.417 13.423 -42.017 1.00 79.69 265 VAL A C 1
ATOM 2006 O O . VAL A 1 265 ? 26.621 13.187 -42.074 1.00 79.69 265 VAL A O 1
ATOM 2009 N N . ILE A 1 266 ? 24.551 12.994 -42.934 1.00 84.25 266 ILE A N 1
ATOM 2010 C CA . ILE A 1 266 ? 24.939 12.260 -44.140 1.00 84.25 266 ILE A CA 1
ATOM 2011 C C . ILE A 1 266 ? 24.920 13.241 -45.311 1.00 84.25 266 ILE A C 1
ATOM 2013 O O . ILE A 1 266 ? 23.852 13.707 -45.706 1.00 84.25 266 ILE A O 1
ATOM 2017 N N . ASN A 1 267 ? 26.091 13.550 -45.870 1.00 87.38 267 ASN A N 1
ATOM 2018 C CA . ASN A 1 267 ? 26.219 14.530 -46.955 1.00 87.38 267 ASN A CA 1
ATOM 2019 C C . ASN A 1 267 ? 26.185 13.871 -48.344 1.00 87.38 267 ASN A C 1
ATOM 2021 O O . ASN A 1 267 ? 25.821 14.516 -49.327 1.00 87.38 267 ASN A O 1
ATOM 2025 N N . THR A 1 268 ? 26.530 12.580 -48.438 1.00 92.56 268 THR A N 1
ATOM 2026 C CA . THR A 1 268 ? 26.674 11.871 -49.720 1.00 92.56 268 THR A CA 1
ATOM 2027 C C . THR A 1 268 ? 25.692 10.699 -49.855 1.00 92.56 268 THR A C 1
ATOM 2029 O O . THR A 1 268 ? 25.574 9.860 -48.966 1.00 92.56 268 THR A O 1
ATOM 2032 N N . ALA A 1 269 ? 25.069 10.523 -51.029 1.00 88.38 269 ALA A N 1
ATOM 2033 C CA . ALA A 1 269 ? 24.181 9.376 -51.302 1.00 88.38 269 ALA A CA 1
ATOM 2034 C C . ALA A 1 269 ? 24.868 7.996 -51.146 1.00 88.38 269 ALA A C 1
ATOM 2036 O O . ALA A 1 269 ? 24.220 7.007 -50.806 1.00 88.38 269 ALA A O 1
ATOM 2037 N N . LYS A 1 270 ? 26.189 7.915 -51.375 1.00 88.75 270 LYS A N 1
ATOM 2038 C CA . LYS A 1 270 ? 26.988 6.691 -51.168 1.00 88.75 270 LYS A CA 1
ATOM 2039 C C . LYS A 1 270 ? 27.114 6.320 -49.688 1.00 88.75 270 LYS A C 1
ATOM 2041 O O . LYS A 1 270 ? 27.039 5.139 -49.365 1.00 88.75 270 LYS A O 1
ATOM 2046 N N . GLU A 1 271 ? 27.273 7.315 -48.818 1.00 86.88 271 GLU A N 1
ATOM 2047 C CA . GLU A 1 271 ? 27.347 7.127 -47.364 1.00 86.88 271 GLU A CA 1
ATOM 2048 C C . GLU A 1 271 ? 26.004 6.630 -46.823 1.00 86.88 271 GLU A C 1
ATOM 2050 O O . GLU A 1 271 ? 25.980 5.699 -46.025 1.00 86.88 271 GLU A O 1
ATOM 2055 N N . LEU A 1 272 ? 24.885 7.155 -47.341 1.00 84.00 272 LEU A N 1
ATOM 2056 C CA . LEU A 1 272 ? 23.542 6.683 -46.986 1.00 84.00 272 LEU A CA 1
ATOM 2057 C C . LEU A 1 272 ? 23.354 5.195 -47.318 1.00 84.00 272 LEU A C 1
ATOM 2059 O O . LEU A 1 272 ? 22.896 4.428 -46.476 1.00 84.00 272 LEU A O 1
ATOM 2063 N N . MET A 1 273 ? 23.753 4.759 -48.521 1.00 87.12 273 MET A N 1
ATOM 2064 C CA . MET A 1 273 ? 23.667 3.340 -48.894 1.00 87.12 273 MET A CA 1
ATOM 2065 C C . MET A 1 273 ? 24.601 2.447 -48.068 1.00 87.12 273 MET A C 1
ATOM 2067 O O . MET A 1 273 ? 24.244 1.311 -47.765 1.00 87.12 273 MET A O 1
ATOM 2071 N N . GLN A 1 274 ? 25.806 2.923 -47.738 1.00 87.88 274 GLN A N 1
ATOM 2072 C CA . GLN A 1 274 ? 26.740 2.185 -46.882 1.00 87.88 274 GLN A CA 1
ATOM 2073 C C . GLN A 1 274 ? 26.197 2.041 -45.461 1.00 87.88 274 GLN A C 1
ATOM 2075 O O . GLN A 1 274 ? 26.307 0.960 -44.895 1.00 87.88 274 GLN A O 1
ATOM 2080 N N . PHE A 1 275 ? 25.563 3.085 -44.928 1.00 86.31 275 PHE A N 1
ATOM 2081 C CA . PHE A 1 275 ? 24.917 3.062 -43.621 1.00 86.31 275 PHE A CA 1
ATOM 2082 C C . PHE A 1 275 ? 23.797 2.014 -43.569 1.00 86.31 275 PHE A C 1
ATOM 2084 O O . PHE A 1 275 ? 23.827 1.135 -42.713 1.00 86.31 275 PHE A O 1
ATOM 2091 N N . SER A 1 276 ? 22.885 2.008 -44.550 1.00 86.06 276 SER A N 1
ATOM 2092 C CA . SER A 1 276 ? 21.817 0.997 -44.613 1.00 86.06 276 SER A CA 1
ATOM 2093 C C . SER A 1 276 ? 22.351 -0.435 -44.738 1.00 86.06 276 SER A C 1
ATOM 2095 O O . SER A 1 276 ? 21.846 -1.336 -44.076 1.00 86.06 276 SER A O 1
ATOM 2097 N N . LYS A 1 277 ? 23.397 -0.658 -45.550 1.00 89.06 277 LYS A N 1
ATOM 2098 C CA . LYS A 1 277 ? 24.035 -1.981 -45.672 1.00 89.06 277 LYS A CA 1
ATOM 2099 C C . LYS A 1 277 ? 24.737 -2.408 -44.386 1.00 89.06 277 LYS A C 1
ATOM 2101 O O . LYS A 1 277 ? 24.669 -3.575 -44.020 1.00 89.06 277 LYS A O 1
ATOM 2106 N N . HIS A 1 278 ? 25.401 -1.476 -43.709 1.00 87.69 278 HIS A N 1
ATOM 2107 C CA . HIS A 1 278 ? 26.078 -1.752 -42.449 1.00 87.69 278 HIS A CA 1
ATOM 2108 C C . HIS A 1 278 ? 25.086 -2.167 -41.358 1.00 87.69 278 HIS A C 1
ATOM 2110 O O . HIS A 1 278 ? 25.347 -3.133 -40.644 1.00 87.69 278 HIS A O 1
ATOM 2116 N N . ASP A 1 279 ? 23.929 -1.504 -41.278 1.00 84.69 279 ASP A N 1
ATOM 2117 C CA . ASP A 1 279 ? 22.855 -1.871 -40.351 1.00 84.69 279 ASP A CA 1
ATOM 2118 C C . ASP A 1 279 ? 22.329 -3.293 -40.623 1.00 84.69 279 ASP A C 1
ATOM 2120 O O . ASP A 1 279 ? 22.151 -4.086 -39.693 1.00 84.69 279 ASP A O 1
ATOM 2124 N N . GLU A 1 280 ? 22.128 -3.656 -41.895 1.00 88.50 280 GLU A N 1
ATOM 2125 C CA . GLU A 1 280 ? 21.719 -5.012 -42.286 1.00 88.50 280 GLU A CA 1
ATOM 2126 C C . GLU A 1 280 ? 22.782 -6.067 -41.938 1.00 88.50 280 GLU A C 1
ATOM 2128 O O . GLU A 1 280 ? 22.455 -7.101 -41.346 1.00 88.50 280 GLU A O 1
ATOM 2133 N N . GLU A 1 281 ? 24.052 -5.803 -42.261 1.00 90.06 281 GLU A N 1
ATOM 2134 C CA . GLU A 1 281 ? 25.181 -6.690 -41.957 1.00 90.06 281 GLU A CA 1
ATOM 2135 C C . GLU A 1 281 ? 25.377 -6.861 -40.445 1.00 90.06 281 GLU A C 1
ATOM 2137 O O . GLU A 1 281 ? 25.659 -7.967 -39.978 1.00 90.06 281 GLU A O 1
ATOM 2142 N N . TYR A 1 282 ? 25.205 -5.795 -39.660 1.00 88.44 282 TYR A N 1
ATOM 2143 C CA . TYR A 1 282 ? 25.290 -5.842 -38.202 1.00 88.44 282 TYR A CA 1
ATOM 2144 C C . TYR A 1 282 ? 24.240 -6.795 -37.614 1.00 88.44 282 TYR A C 1
ATOM 2146 O O . TYR A 1 282 ? 24.579 -7.679 -36.819 1.00 88.44 282 TYR A O 1
ATOM 2154 N N . ILE A 1 283 ? 22.983 -6.674 -38.056 1.00 89.44 283 ILE A N 1
ATOM 2155 C CA . ILE A 1 283 ? 21.879 -7.536 -37.610 1.00 89.44 283 ILE A CA 1
ATOM 2156 C C . ILE A 1 283 ? 22.113 -8.994 -38.040 1.00 89.44 283 ILE A C 1
ATOM 2158 O O . ILE A 1 283 ? 21.950 -9.911 -37.227 1.00 89.44 283 ILE A O 1
ATOM 2162 N N . GLU A 1 284 ? 22.530 -9.235 -39.289 1.00 91.06 284 GLU A N 1
ATOM 2163 C CA . GLU A 1 284 ? 22.807 -10.592 -39.774 1.00 91.06 284 GLU A CA 1
ATOM 2164 C C . GLU A 1 284 ? 23.961 -11.245 -39.001 1.00 91.06 284 GLU A C 1
ATOM 2166 O O . GLU A 1 284 ? 23.841 -12.397 -38.573 1.00 91.06 284 GLU A O 1
ATOM 2171 N N . ASN A 1 285 ? 25.058 -10.517 -38.776 1.00 91.00 285 ASN A N 1
ATOM 2172 C CA . ASN A 1 285 ? 26.215 -11.012 -38.030 1.00 91.00 285 ASN A CA 1
ATOM 2173 C C . ASN A 1 285 ? 25.849 -11.360 -36.585 1.00 91.00 285 ASN A C 1
ATOM 2175 O O . ASN A 1 285 ? 26.285 -12.395 -36.071 1.00 91.00 285 ASN A O 1
ATOM 2179 N N . TYR A 1 286 ? 25.007 -10.545 -35.946 1.00 89.81 286 TYR A N 1
ATOM 2180 C CA . TYR A 1 286 ? 24.530 -10.823 -34.598 1.00 89.81 286 TYR A CA 1
ATOM 2181 C C . TYR A 1 286 ? 23.700 -12.111 -34.542 1.00 89.81 286 TYR A C 1
ATOM 2183 O O . TYR A 1 286 ? 23.998 -13.013 -33.758 1.00 89.81 286 TYR A O 1
ATOM 2191 N N . ILE A 1 287 ? 22.713 -12.268 -35.423 1.00 92.19 287 ILE A N 1
ATOM 2192 C CA . ILE A 1 287 ? 21.860 -13.466 -35.454 1.00 92.19 287 ILE A CA 1
ATOM 2193 C C . ILE A 1 287 ? 22.677 -14.714 -35.823 1.00 92.19 287 ILE A C 1
ATOM 2195 O O . ILE A 1 287 ? 22.498 -15.781 -35.231 1.00 92.19 287 ILE A O 1
ATOM 2199 N N . LYS A 1 288 ? 23.646 -14.579 -36.732 1.00 92.88 288 LYS A N 1
ATOM 2200 C CA . LYS A 1 288 ? 24.600 -15.642 -37.064 1.00 92.88 288 LYS A CA 1
ATOM 2201 C C . LYS A 1 288 ? 25.450 -16.044 -35.855 1.00 92.88 288 LYS A C 1
ATOM 2203 O O . LYS A 1 288 ? 25.727 -17.228 -35.675 1.00 92.88 288 LYS A O 1
ATOM 2208 N N . SER A 1 289 ? 25.828 -15.094 -34.998 1.00 90.06 289 SER A N 1
ATOM 2209 C CA . SER A 1 289 ? 26.547 -15.389 -33.753 1.00 90.06 289 SER A CA 1
ATOM 2210 C C . SER A 1 289 ? 25.694 -16.189 -32.756 1.00 90.06 289 SER A C 1
ATOM 2212 O O . SER A 1 289 ? 26.207 -17.127 -32.146 1.00 90.06 289 SER A O 1
ATOM 2214 N N . LEU A 1 290 ? 24.384 -15.911 -32.664 1.00 92.06 290 LEU A N 1
ATOM 2215 C CA . LEU A 1 290 ? 23.440 -16.695 -31.851 1.00 92.06 290 LEU A CA 1
ATOM 2216 C C . LEU A 1 290 ? 23.289 -18.126 -32.380 1.00 92.06 290 LEU A C 1
ATOM 2218 O O . LEU A 1 290 ? 23.327 -19.085 -31.606 1.00 92.06 290 LEU A O 1
ATOM 2222 N N . HIS A 1 291 ? 23.185 -18.274 -33.702 1.00 92.00 291 HIS A N 1
ATOM 2223 C CA . HIS A 1 291 ? 23.140 -19.583 -34.349 1.00 92.00 291 HIS A CA 1
ATOM 2224 C C . HIS A 1 291 ? 24.433 -20.378 -34.106 1.00 92.00 291 HIS A C 1
ATOM 2226 O O . HIS A 1 291 ? 24.383 -21.557 -33.763 1.00 92.00 291 HIS A O 1
ATOM 2232 N N . ASN A 1 292 ? 25.602 -19.735 -34.208 1.00 91.56 292 ASN A N 1
ATOM 2233 C CA . ASN A 1 292 ? 26.893 -20.374 -33.932 1.00 91.56 292 ASN A CA 1
ATOM 2234 C C . ASN A 1 292 ? 27.044 -20.791 -32.458 1.00 91.56 292 ASN A C 1
ATOM 2236 O O . ASN A 1 292 ? 27.684 -21.802 -32.177 1.00 91.56 292 ASN A O 1
ATOM 2240 N N . ALA A 1 293 ? 26.427 -20.060 -31.522 1.00 88.31 293 ALA A N 1
ATOM 2241 C CA . ALA A 1 293 ? 26.322 -20.465 -30.117 1.00 88.31 293 ALA A CA 1
ATOM 2242 C C . ALA A 1 293 ? 25.379 -21.675 -29.905 1.00 88.31 293 ALA A C 1
ATOM 2244 O O . ALA A 1 293 ? 25.356 -22.277 -28.828 1.00 88.31 293 ALA A O 1
ATOM 2245 N N . GLY A 1 294 ? 24.624 -22.064 -30.938 1.00 88.00 294 GLY A N 1
ATOM 2246 C CA . GLY A 1 294 ? 23.706 -23.199 -30.941 1.00 88.00 294 GLY A CA 1
ATOM 2247 C C . GLY A 1 294 ? 22.342 -22.890 -30.328 1.00 88.00 294 GLY A C 1
ATOM 2248 O O . GLY A 1 294 ? 21.695 -23.804 -29.825 1.00 88.00 294 GLY A O 1
ATOM 2249 N N . VAL A 1 295 ? 21.917 -21.624 -30.302 1.00 91.81 295 VAL A N 1
ATOM 2250 C CA . VAL A 1 295 ? 20.574 -21.244 -29.842 1.00 91.81 295 VAL A CA 1
ATOM 2251 C C . VAL A 1 295 ? 19.549 -21.604 -30.920 1.00 91.81 295 VAL A C 1
ATOM 2253 O O . VAL A 1 295 ? 19.699 -21.197 -32.066 1.00 91.81 295 VAL A O 1
ATOM 2256 N N . ASN A 1 296 ? 18.490 -22.329 -30.546 1.00 91.69 296 ASN A N 1
ATOM 2257 C CA . ASN A 1 296 ? 17.417 -22.722 -31.473 1.00 91.69 296 ASN A CA 1
ATOM 2258 C C . ASN A 1 296 ? 16.128 -21.924 -31.234 1.00 91.69 296 ASN A C 1
ATOM 2260 O O . ASN A 1 296 ? 15.350 -21.704 -32.161 1.00 91.69 296 ASN A O 1
ATOM 2264 N N . VAL A 1 297 ? 15.883 -21.515 -29.986 1.00 92.81 297 VAL A N 1
ATOM 2265 C CA . VAL A 1 297 ? 14.707 -20.735 -29.586 1.00 92.81 297 VAL A CA 1
ATOM 2266 C C . VAL A 1 297 ? 15.176 -19.438 -28.940 1.00 92.81 297 VAL A C 1
ATOM 2268 O O . VAL A 1 297 ? 15.893 -19.459 -27.937 1.00 92.81 297 VAL A O 1
ATOM 2271 N N . VAL A 1 298 ? 14.740 -18.316 -29.502 1.00 92.44 298 VAL A N 1
ATOM 2272 C CA . VAL A 1 298 ? 14.987 -16.973 -28.980 1.00 92.44 298 VAL A CA 1
ATOM 2273 C C . VAL A 1 298 ? 13.691 -16.446 -28.385 1.00 92.44 298 VAL A C 1
ATOM 2275 O O . VAL A 1 298 ? 12.689 -16.281 -29.083 1.00 92.44 298 VAL A O 1
ATOM 2278 N N . VAL A 1 299 ? 13.716 -16.176 -27.084 1.00 92.88 299 VAL A N 1
ATOM 2279 C CA . VAL A 1 299 ? 12.602 -15.569 -26.358 1.00 92.88 299 VAL A CA 1
ATOM 2280 C C . VAL A 1 299 ? 12.931 -14.107 -26.099 1.00 92.88 299 VAL A C 1
ATOM 2282 O O . VAL A 1 299 ? 13.981 -13.820 -25.534 1.00 92.88 299 VAL A O 1
ATOM 2285 N N . SER A 1 300 ? 12.053 -13.184 -26.480 1.00 91.19 300 SER A N 1
ATOM 2286 C CA . SER A 1 300 ? 12.227 -11.746 -26.242 1.00 91.19 300 SER A CA 1
ATOM 2287 C C . SER A 1 300 ? 11.100 -11.180 -25.388 1.00 91.19 300 SER A C 1
ATOM 2289 O O . SER A 1 300 ? 9.931 -11.519 -25.575 1.00 91.19 300 SER A O 1
ATOM 2291 N N . GLY A 1 301 ? 11.467 -10.279 -24.475 1.00 87.62 301 GLY A N 1
ATOM 2292 C CA . GLY A 1 301 ? 10.543 -9.466 -23.691 1.00 87.62 301 GLY A CA 1
ATOM 2293 C C . GLY A 1 301 ? 9.834 -8.367 -24.479 1.00 87.62 301 GLY A C 1
ATOM 2294 O O . GLY A 1 301 ? 8.830 -7.822 -24.025 1.00 87.62 301 GLY A O 1
ATOM 2295 N N . GLY A 1 302 ? 10.358 -8.028 -25.656 1.00 85.69 302 GLY A N 1
ATOM 2296 C CA . GLY A 1 302 ? 9.847 -6.960 -26.498 1.00 85.69 302 GLY A CA 1
ATOM 2297 C C . GLY A 1 302 ? 9.416 -7.441 -27.878 1.00 85.69 302 GLY A C 1
ATOM 2298 O O . GLY A 1 302 ? 9.308 -8.633 -28.152 1.00 85.69 302 GLY A O 1
ATOM 2299 N N . LYS A 1 303 ? 9.119 -6.490 -28.766 1.00 87.12 303 LYS A N 1
ATOM 2300 C CA . LYS A 1 303 ? 8.747 -6.797 -30.153 1.00 87.12 303 LYS A CA 1
ATOM 2301 C C . LYS A 1 303 ? 9.981 -7.246 -30.944 1.00 87.12 303 LYS A C 1
ATOM 2303 O O . LYS A 1 303 ? 11.080 -6.746 -30.710 1.00 87.12 303 LYS A O 1
ATOM 2308 N N . PHE A 1 304 ? 9.780 -8.155 -31.891 1.00 89.69 304 PHE A N 1
ATOM 2309 C CA . PHE A 1 304 ? 10.766 -8.448 -32.925 1.00 89.69 304 PHE A CA 1
ATOM 2310 C C . PHE A 1 304 ? 10.505 -7.539 -34.128 1.00 89.69 304 PHE A C 1
ATOM 2312 O O . PHE A 1 304 ? 9.361 -7.399 -34.551 1.00 89.69 304 PHE A O 1
ATOM 2319 N N . GLY A 1 305 ? 11.548 -6.904 -34.650 1.00 89.25 305 GLY A N 1
ATOM 2320 C CA . GLY A 1 305 ? 11.508 -6.164 -35.904 1.00 89.25 305 GLY A CA 1
ATOM 2321 C C . GLY A 1 305 ? 11.626 -7.102 -37.103 1.00 89.25 305 GLY A C 1
ATOM 2322 O O . GLY A 1 305 ? 12.266 -8.151 -37.015 1.00 89.25 305 GLY A O 1
ATOM 2323 N N . ASP A 1 306 ? 11.060 -6.693 -38.234 1.00 89.19 306 ASP A N 1
ATOM 2324 C CA . ASP A 1 306 ? 10.912 -7.543 -39.424 1.00 89.19 306 ASP A CA 1
ATOM 2325 C C . ASP A 1 306 ? 12.253 -8.052 -39.975 1.00 89.19 306 ASP A C 1
ATOM 2327 O O . ASP A 1 306 ? 12.375 -9.230 -40.309 1.00 89.19 306 ASP A O 1
ATOM 2331 N N . LEU A 1 307 ? 13.297 -7.209 -39.981 1.00 89.50 307 LEU A N 1
ATOM 2332 C CA . LEU A 1 307 ? 14.652 -7.617 -40.383 1.00 89.50 307 LEU A CA 1
ATOM 2333 C C . LEU A 1 307 ? 15.218 -8.720 -39.477 1.00 89.50 307 LEU A C 1
ATOM 2335 O O . LEU A 1 307 ? 15.809 -9.683 -39.964 1.00 89.50 307 LEU A O 1
ATOM 2339 N N . HIS A 1 308 ? 15.001 -8.618 -38.162 1.00 91.00 308 HIS A N 1
ATOM 2340 C CA . HIS A 1 308 ? 15.454 -9.638 -37.218 1.00 91.00 308 HIS A CA 1
ATOM 2341 C C . HIS A 1 308 ? 14.694 -10.951 -37.434 1.00 91.00 308 HIS A C 1
ATOM 2343 O O . HIS A 1 308 ? 15.310 -12.013 -37.460 1.00 91.00 308 HIS A O 1
ATOM 2349 N N . LEU A 1 309 ? 13.373 -10.888 -37.647 1.00 91.50 309 LEU A N 1
ATOM 2350 C CA . LEU A 1 309 ? 12.551 -12.067 -37.941 1.00 91.50 309 LEU A CA 1
ATOM 2351 C C . LEU A 1 309 ? 12.968 -12.755 -39.243 1.00 91.50 309 LEU A C 1
ATOM 2353 O O . LEU A 1 309 ? 13.109 -13.976 -39.258 1.00 91.50 309 LEU A O 1
ATOM 2357 N N . HIS A 1 310 ? 13.229 -11.988 -40.305 1.00 92.00 310 HIS A N 1
ATOM 2358 C CA . HIS A 1 310 ? 13.697 -12.522 -41.584 1.00 92.00 310 HIS A CA 1
ATOM 2359 C C . HIS A 1 310 ? 14.977 -13.355 -41.413 1.00 92.00 310 HIS A C 1
ATOM 2361 O O . HIS A 1 310 ? 15.048 -14.497 -41.872 1.00 92.00 310 HIS A O 1
ATOM 2367 N N . TYR A 1 311 ? 15.973 -12.830 -40.694 1.00 92.38 311 TYR A N 1
ATOM 2368 C CA . TYR A 1 311 ? 17.218 -13.557 -40.448 1.00 92.38 311 TYR A CA 1
ATOM 2369 C C . TYR A 1 311 ? 17.048 -14.720 -39.458 1.00 92.38 311 TYR A C 1
ATOM 2371 O O . TYR A 1 311 ? 17.626 -15.782 -39.685 1.00 92.38 311 TYR A O 1
ATOM 2379 N N . LEU A 1 312 ? 16.230 -14.587 -38.406 1.00 92.69 312 LEU A N 1
ATOM 2380 C CA . LEU A 1 312 ? 15.907 -15.705 -37.505 1.00 92.69 312 LEU A CA 1
ATOM 2381 C C . LEU A 1 312 ? 15.270 -16.875 -38.280 1.00 92.69 312 LEU A C 1
ATOM 2383 O O . LEU A 1 312 ? 15.686 -18.021 -38.099 1.00 92.69 312 LEU A O 1
ATOM 2387 N N . ASN A 1 313 ? 14.351 -16.590 -39.210 1.00 92.69 313 ASN A N 1
ATOM 2388 C CA . ASN A 1 313 ? 13.744 -17.592 -40.091 1.00 92.69 313 ASN A CA 1
ATOM 2389 C C . ASN A 1 313 ? 14.771 -18.192 -41.073 1.00 92.69 313 ASN A C 1
ATOM 2391 O O . ASN A 1 313 ? 14.827 -19.414 -41.224 1.00 92.69 313 ASN A O 1
ATOM 2395 N N . LYS A 1 314 ? 15.644 -17.367 -41.679 1.00 92.88 314 LYS A N 1
ATOM 2396 C CA . LYS A 1 314 ? 16.737 -17.819 -42.569 1.00 92.88 314 LYS A CA 1
ATOM 2397 C C . LYS A 1 314 ? 17.648 -18.846 -41.885 1.00 92.88 314 LYS A C 1
ATOM 2399 O O . LYS A 1 314 ? 18.022 -19.841 -42.505 1.00 92.88 314 LYS A O 1
ATOM 2404 N N . TYR A 1 315 ? 17.969 -18.634 -40.606 1.00 91.94 315 TYR A N 1
ATOM 2405 C CA . TYR A 1 315 ? 18.787 -19.543 -39.790 1.00 91.94 315 TYR A CA 1
ATOM 2406 C C . TYR A 1 315 ? 17.984 -20.631 -39.061 1.00 91.94 315 TYR A C 1
ATOM 2408 O O . TYR A 1 315 ? 18.540 -21.352 -38.236 1.00 91.94 315 TYR A O 1
ATOM 2416 N N . LYS A 1 316 ? 16.692 -20.788 -39.371 1.00 92.00 316 LYS A N 1
ATOM 2417 C CA . LYS A 1 316 ? 15.804 -21.790 -38.771 1.00 92.00 316 LYS A CA 1
ATOM 2418 C C . LYS A 1 316 ? 15.740 -21.731 -37.230 1.00 92.00 316 LYS A C 1
ATOM 2420 O O . LYS A 1 316 ? 15.675 -22.770 -36.573 1.00 92.00 316 LYS A O 1
ATOM 2425 N N . MET A 1 317 ? 15.694 -20.528 -36.656 1.00 92.19 317 MET A N 1
ATOM 2426 C CA . MET A 1 317 ? 15.438 -20.306 -35.228 1.00 92.19 317 MET A CA 1
ATOM 2427 C C . MET A 1 317 ? 13.982 -19.906 -34.967 1.00 92.19 317 MET A C 1
ATOM 2429 O O . MET A 1 317 ? 13.377 -19.164 -35.738 1.00 92.19 317 MET A O 1
ATOM 2433 N N . MET A 1 318 ? 13.414 -20.371 -33.854 1.00 91.44 318 MET A N 1
ATOM 2434 C CA . MET A 1 318 ? 12.067 -19.985 -33.423 1.00 91.44 318 MET A CA 1
ATOM 2435 C C . MET A 1 318 ? 12.121 -18.698 -32.593 1.00 91.44 318 MET A C 1
ATOM 2437 O O . MET A 1 318 ? 12.860 -18.624 -31.611 1.00 91.44 318 MET A O 1
ATOM 2441 N N . ALA A 1 319 ? 11.301 -17.712 -32.959 1.00 92.31 319 ALA A N 1
ATOM 2442 C CA . ALA A 1 319 ? 11.152 -16.447 -32.243 1.00 92.31 319 ALA A CA 1
ATOM 2443 C C . ALA A 1 319 ? 9.852 -16.433 -31.421 1.00 92.31 319 ALA A C 1
ATOM 2445 O O . ALA A 1 319 ? 8.755 -16.536 -31.983 1.00 92.31 319 ALA A O 1
ATOM 2446 N N . VAL A 1 320 ? 9.979 -16.293 -30.098 1.00 91.75 320 VAL A N 1
ATOM 2447 C CA . VAL A 1 320 ? 8.853 -16.240 -29.152 1.00 91.75 320 VAL A CA 1
ATOM 2448 C C . VAL A 1 320 ? 8.871 -14.912 -28.397 1.00 91.75 320 VAL A C 1
ATOM 2450 O O . VAL A 1 320 ? 9.845 -14.567 -27.732 1.00 91.75 320 VAL A O 1
ATOM 2453 N N . LYS A 1 321 ? 7.786 -14.151 -28.486 1.00 91.19 321 LYS A N 1
ATOM 2454 C CA . LYS A 1 321 ? 7.587 -12.873 -27.802 1.00 91.19 321 LYS A CA 1
ATOM 2455 C C . LYS A 1 321 ? 6.783 -13.083 -26.524 1.00 91.19 321 LYS A C 1
ATOM 2457 O O . LYS A 1 321 ? 5.643 -13.527 -26.585 1.00 91.19 321 LYS A O 1
ATOM 2462 N N . ILE A 1 322 ? 7.326 -12.679 -25.380 1.00 89.56 322 ILE A N 1
ATOM 2463 C CA . ILE A 1 322 ? 6.628 -12.700 -24.088 1.00 89.56 322 ILE A CA 1
ATOM 2464 C C . ILE A 1 322 ? 6.676 -11.298 -23.488 1.00 89.56 322 ILE A C 1
ATOM 2466 O O . ILE A 1 322 ? 7.705 -10.881 -22.977 1.00 89.56 322 ILE A O 1
ATOM 2470 N N . SER A 1 323 ? 5.558 -10.572 -23.497 1.00 82.88 323 SER A N 1
ATOM 2471 C CA . SER A 1 323 ? 5.489 -9.202 -22.955 1.00 82.88 323 SER A CA 1
ATOM 2472 C C . SER A 1 323 ? 5.663 -9.142 -21.431 1.00 82.88 323 SER A C 1
ATOM 2474 O O . SER A 1 323 ? 6.203 -8.179 -20.885 1.00 82.88 323 SER A O 1
ATOM 2476 N N . SER A 1 324 ? 5.214 -10.177 -20.716 1.00 85.50 324 SER A N 1
ATOM 2477 C CA . SER A 1 324 ? 5.219 -10.184 -19.254 1.00 85.50 324 SER A CA 1
ATOM 2478 C C . SER A 1 324 ? 6.592 -10.541 -18.673 1.00 85.50 324 SER A C 1
ATOM 2480 O O . SER A 1 324 ? 7.125 -11.640 -18.843 1.00 85.50 324 SER A O 1
ATOM 2482 N N . LYS A 1 325 ? 7.139 -9.625 -17.867 1.00 86.81 325 LYS A N 1
ATOM 2483 C CA . LYS A 1 325 ? 8.396 -9.832 -17.123 1.00 86.81 325 LYS A CA 1
ATOM 2484 C C . LYS A 1 325 ? 8.296 -10.955 -16.087 1.00 86.81 325 LYS A C 1
ATOM 2486 O O . LYS A 1 325 ? 9.288 -11.632 -15.817 1.00 86.81 325 LYS A O 1
ATOM 2491 N N . PHE A 1 326 ? 7.121 -11.153 -15.486 1.00 86.62 326 PHE A N 1
ATOM 2492 C CA . PHE A 1 326 ? 6.888 -12.236 -14.521 1.00 86.62 326 PHE A CA 1
ATOM 2493 C C . PHE A 1 326 ? 6.973 -13.599 -15.193 1.00 86.62 326 PHE A C 1
ATOM 2495 O O . PHE A 1 326 ? 7.578 -14.533 -14.669 1.00 86.62 326 PHE A O 1
ATOM 2502 N N . ASP A 1 327 ? 6.420 -13.669 -16.392 1.00 87.56 327 ASP A N 1
ATOM 2503 C CA . ASP A 1 327 ? 6.385 -14.859 -17.215 1.00 87.56 327 ASP A CA 1
ATOM 2504 C C . ASP A 1 327 ? 7.761 -15.224 -17.769 1.00 87.56 327 ASP A C 1
ATOM 2506 O O . ASP A 1 327 ? 8.124 -16.397 -17.734 1.00 87.56 327 ASP A O 1
ATOM 2510 N N . LEU A 1 328 ? 8.572 -14.236 -18.163 1.00 89.06 328 LEU A N 1
ATOM 2511 C CA . LEU A 1 328 ? 9.985 -14.454 -18.497 1.00 89.06 328 LEU A CA 1
ATOM 2512 C C . LEU A 1 328 ? 10.762 -15.050 -17.318 1.00 89.06 328 LEU A C 1
ATOM 2514 O O . LEU A 1 328 ? 11.501 -16.017 -17.484 1.00 89.06 328 LEU A O 1
ATOM 2518 N N . ARG A 1 329 ? 10.565 -14.523 -16.101 1.00 89.00 329 ARG A N 1
ATOM 2519 C CA . ARG A 1 329 ? 11.211 -15.067 -14.891 1.00 89.00 329 ARG A CA 1
ATOM 2520 C C . ARG A 1 329 ? 10.769 -16.498 -14.597 1.00 89.00 329 ARG A C 1
ATOM 2522 O O . ARG A 1 329 ? 11.603 -17.316 -14.214 1.00 89.00 329 ARG A O 1
ATOM 2529 N N . ARG A 1 330 ? 9.479 -16.804 -14.762 1.00 87.38 330 ARG A N 1
ATOM 2530 C CA . ARG A 1 330 ? 8.946 -18.169 -14.629 1.00 87.38 330 ARG A CA 1
ATOM 2531 C C . ARG A 1 330 ? 9.544 -19.095 -15.687 1.00 87.38 330 ARG A C 1
ATOM 2533 O O . ARG A 1 330 ? 9.982 -20.187 -15.340 1.00 87.38 330 ARG A O 1
ATOM 2540 N N . LEU A 1 331 ? 9.664 -18.634 -16.931 1.00 89.25 331 LEU A N 1
ATOM 2541 C CA . LEU A 1 331 ? 10.263 -19.415 -18.010 1.00 89.25 331 LEU A CA 1
ATOM 2542 C C . LEU A 1 331 ? 11.724 -19.737 -17.715 1.00 89.25 331 LEU A C 1
ATOM 2544 O O . LEU A 1 331 ? 12.113 -20.888 -17.827 1.00 89.25 331 LEU A O 1
ATOM 2548 N N . CYS A 1 332 ? 12.502 -18.768 -17.240 1.00 88.75 332 CYS A N 1
ATOM 2549 C CA . CYS A 1 332 ? 13.881 -18.986 -16.804 1.00 88.75 332 CYS A CA 1
ATOM 2550 C C . CYS A 1 332 ? 14.005 -20.005 -15.665 1.00 88.75 332 CYS A C 1
ATOM 2552 O O . CYS A 1 332 ? 14.927 -20.812 -15.664 1.00 88.75 332 CYS A O 1
ATOM 2554 N N . ARG A 1 333 ? 13.066 -20.025 -14.709 1.00 84.88 333 ARG A N 1
ATOM 2555 C CA . ARG A 1 333 ? 13.034 -21.058 -13.656 1.00 84.88 333 ARG A CA 1
ATOM 2556 C C . ARG A 1 333 ? 12.688 -22.442 -14.199 1.00 84.88 333 ARG A C 1
ATOM 2558 O O . ARG A 1 333 ? 13.189 -23.428 -13.671 1.00 84.88 333 ARG A O 1
ATOM 2565 N N . CYS A 1 334 ? 11.830 -22.502 -15.216 1.00 85.44 334 CYS A N 1
ATOM 2566 C CA . CYS A 1 334 ? 11.473 -23.736 -15.899 1.00 85.44 334 CYS A CA 1
ATOM 2567 C C . CYS A 1 334 ? 12.682 -24.245 -16.696 1.00 85.44 334 CYS A C 1
ATOM 2569 O O . CYS A 1 334 ? 13.199 -25.316 -16.415 1.00 85.44 334 CYS A O 1
ATOM 2571 N N . THR A 1 335 ? 13.198 -23.459 -17.640 1.00 86.44 335 THR A N 1
ATOM 2572 C CA . THR A 1 335 ? 14.244 -23.859 -18.600 1.00 86.44 335 THR A CA 1
ATOM 2573 C C . THR A 1 335 ? 15.670 -23.813 -18.048 1.00 86.44 335 THR A C 1
ATOM 2575 O O . THR A 1 335 ? 16.604 -24.223 -18.737 1.00 86.44 335 THR A O 1
ATOM 2578 N N . HIS A 1 336 ? 15.844 -23.287 -16.833 1.00 86.00 336 HIS A N 1
ATOM 2579 C CA . HIS A 1 336 ? 17.129 -22.941 -16.220 1.00 86.00 336 HIS A CA 1
ATOM 2580 C C . HIS A 1 336 ? 17.965 -21.913 -17.012 1.00 86.00 336 HIS A C 1
ATOM 2582 O O . HIS A 1 336 ? 19.161 -21.780 -16.767 1.00 86.00 336 HIS A O 1
ATOM 2588 N N . ALA A 1 337 ? 17.351 -21.157 -17.931 1.00 88.25 337 ALA A N 1
ATOM 2589 C CA . ALA A 1 337 ? 18.002 -20.036 -18.614 1.00 88.25 337 ALA A CA 1
ATOM 2590 C C . ALA A 1 337 ? 18.195 -18.835 -17.677 1.00 88.25 337 ALA A C 1
ATOM 2592 O O . ALA A 1 337 ? 17.367 -18.580 -16.798 1.00 88.25 337 ALA A O 1
ATOM 2593 N N . THR A 1 338 ? 19.214 -18.015 -17.929 1.00 89.56 338 THR A N 1
ATOM 2594 C CA . THR A 1 338 ? 19.331 -16.689 -17.305 1.00 89.56 338 THR A CA 1
ATOM 2595 C C . THR A 1 338 ? 18.792 -15.608 -18.244 1.00 89.56 338 THR A C 1
ATOM 2597 O O . THR A 1 338 ? 18.872 -15.725 -19.465 1.00 89.56 338 THR A O 1
ATOM 2600 N N . ILE A 1 339 ? 18.175 -14.564 -17.680 1.00 90.38 339 ILE A N 1
ATOM 2601 C CA . ILE A 1 339 ? 17.634 -13.452 -18.475 1.00 90.38 339 ILE A CA 1
ATOM 2602 C C . ILE A 1 339 ? 18.789 -12.552 -18.910 1.00 90.38 339 ILE A C 1
ATOM 2604 O O . ILE A 1 339 ? 19.522 -12.037 -18.065 1.00 90.38 339 ILE A O 1
ATOM 2608 N N . ILE A 1 340 ? 18.897 -12.310 -20.212 1.00 88.94 340 ILE A N 1
ATOM 2609 C CA . ILE A 1 340 ? 19.895 -11.425 -20.809 1.00 88.94 340 ILE A CA 1
ATOM 2610 C C . ILE A 1 340 ? 19.255 -10.047 -21.040 1.00 88.94 340 ILE A C 1
ATOM 2612 O O . ILE A 1 340 ? 18.240 -9.961 -21.735 1.00 88.94 340 ILE A O 1
ATOM 2616 N N . PRO A 1 341 ? 19.783 -8.961 -20.448 1.00 85.56 341 PRO A N 1
ATOM 2617 C CA . PRO A 1 341 ? 19.168 -7.642 -20.567 1.00 85.56 341 PRO A CA 1
ATOM 2618 C C . PRO A 1 341 ? 19.333 -7.046 -21.968 1.00 85.56 341 PRO A C 1
ATOM 2620 O O . PRO A 1 341 ? 18.341 -6.585 -22.526 1.00 85.56 341 PRO A O 1
ATOM 2623 N N . ASP A 1 342 ? 20.524 -7.157 -22.565 1.00 80.19 342 ASP A N 1
ATOM 2624 C CA . ASP A 1 342 ? 20.902 -6.441 -23.790 1.00 80.19 342 ASP A CA 1
ATOM 2625 C C . ASP A 1 342 ? 21.372 -7.378 -24.910 1.00 80.19 342 ASP A C 1
ATOM 2627 O O . ASP A 1 342 ? 21.935 -8.443 -24.658 1.00 80.19 342 ASP A O 1
ATOM 2631 N N . MET A 1 343 ? 21.208 -6.936 -26.162 1.00 77.50 343 MET A N 1
ATOM 2632 C CA . MET A 1 343 ? 21.695 -7.649 -27.352 1.00 77.50 343 MET A CA 1
ATOM 2633 C C . MET A 1 343 ? 23.202 -7.479 -27.600 1.00 77.50 343 MET A C 1
ATOM 2635 O O . MET A 1 343 ? 23.764 -8.179 -28.431 1.00 77.50 343 MET A O 1
ATOM 2639 N N . SER A 1 344 ? 23.896 -6.595 -26.877 1.00 70.31 344 SER A N 1
ATOM 2640 C CA . SER A 1 344 ? 25.326 -6.319 -27.105 1.00 70.31 344 SER A CA 1
ATOM 2641 C C . SER A 1 344 ? 26.241 -7.520 -26.836 1.00 70.31 344 SER A C 1
ATOM 2643 O O . SER A 1 344 ? 27.358 -7.580 -27.350 1.00 70.31 344 SER A O 1
ATOM 2645 N N . ARG A 1 345 ? 25.778 -8.490 -26.039 1.00 72.31 345 ARG A N 1
ATOM 2646 C CA . ARG A 1 345 ? 26.546 -9.668 -25.633 1.00 72.31 345 ARG A CA 1
ATOM 2647 C C . ARG A 1 345 ? 25.935 -10.948 -26.199 1.00 72.31 345 ARG A C 1
ATOM 2649 O O . ARG A 1 345 ? 24.737 -11.189 -26.073 1.00 72.31 345 ARG A O 1
ATOM 2656 N N . VAL A 1 346 ? 26.785 -11.807 -26.760 1.00 78.56 346 VAL A N 1
ATOM 2657 C CA . VAL A 1 346 ? 26.398 -13.164 -27.175 1.00 78.56 346 VAL A CA 1
ATOM 2658 C C . VAL A 1 346 ? 26.230 -14.054 -25.928 1.00 78.56 346 VAL A C 1
ATOM 2660 O O . VAL A 1 346 ? 27.082 -13.991 -25.032 1.00 78.56 346 VAL A O 1
ATOM 2663 N N . PRO A 1 347 ? 25.168 -14.880 -25.837 1.00 83.44 347 PRO A N 1
ATOM 2664 C CA . PRO A 1 347 ? 24.945 -15.775 -24.704 1.00 83.44 347 PRO A CA 1
ATOM 2665 C C . PRO A 1 347 ? 26.106 -16.758 -24.514 1.00 83.44 347 PRO A C 1
ATOM 2667 O O . PRO A 1 347 ? 26.509 -17.441 -25.457 1.00 83.44 347 PRO A O 1
ATOM 2670 N N . THR A 1 348 ? 26.625 -16.869 -23.290 1.00 85.12 348 THR A N 1
ATOM 2671 C CA . THR A 1 348 ? 27.551 -17.955 -22.933 1.00 85.12 348 THR A CA 1
ATOM 2672 C C . THR A 1 348 ? 26.772 -19.256 -22.701 1.00 85.12 348 THR A C 1
ATOM 2674 O O . THR A 1 348 ? 25.591 -19.191 -22.358 1.00 85.12 348 THR A O 1
ATOM 2677 N N . PRO A 1 349 ? 27.399 -20.442 -22.836 1.00 84.25 349 PRO A N 1
ATOM 2678 C CA . PRO A 1 349 ? 26.717 -21.727 -22.651 1.00 84.25 349 PRO A CA 1
ATOM 2679 C C . PRO A 1 349 ? 25.951 -21.849 -21.325 1.00 84.25 349 PRO A C 1
ATOM 2681 O O . PRO A 1 349 ? 24.862 -22.409 -21.314 1.00 84.25 349 PRO A O 1
ATOM 2684 N N . ASP A 1 350 ? 26.464 -21.248 -20.248 1.00 85.44 350 ASP A N 1
ATOM 2685 C CA . ASP A 1 350 ? 25.835 -21.259 -18.916 1.00 85.44 350 ASP A CA 1
ATOM 2686 C C . ASP A 1 350 ? 24.551 -20.413 -18.824 1.00 85.44 350 ASP A C 1
ATOM 2688 O O . ASP A 1 350 ? 23.760 -20.577 -17.900 1.00 85.44 350 ASP A O 1
ATOM 2692 N N . MET A 1 351 ? 24.350 -19.471 -19.752 1.00 87.69 351 MET A N 1
ATOM 2693 C CA . MET A 1 351 ? 23.163 -18.606 -19.791 1.00 87.69 351 MET A CA 1
ATOM 2694 C C . MET A 1 351 ? 22.005 -19.239 -20.569 1.00 87.69 351 MET A C 1
ATOM 2696 O O . MET A 1 351 ? 20.853 -18.825 -20.425 1.00 87.69 351 MET A O 1
ATOM 2700 N N . ILE A 1 352 ? 22.312 -20.230 -21.406 1.00 90.00 352 ILE A N 1
ATOM 2701 C CA . ILE A 1 352 ? 21.363 -20.878 -22.304 1.00 90.00 352 ILE A CA 1
ATOM 2702 C C . ILE A 1 352 ? 20.606 -21.962 -21.534 1.00 90.00 352 ILE A C 1
ATOM 2704 O O . ILE A 1 352 ? 21.200 -22.878 -20.971 1.00 90.00 352 ILE A O 1
ATOM 2708 N N . GLY A 1 353 ? 19.277 -21.877 -21.545 1.00 88.81 353 GLY A N 1
ATOM 2709 C CA . GLY A 1 353 ? 18.410 -22.897 -20.963 1.00 88.81 353 GLY A CA 1
ATOM 2710 C C . GLY A 1 353 ? 18.182 -24.078 -21.898 1.00 88.81 353 GLY A C 1
ATOM 2711 O O . GLY A 1 353 ? 18.437 -24.017 -23.103 1.00 88.81 353 GLY A O 1
ATOM 2712 N N . SER A 1 354 ? 17.633 -25.154 -21.344 1.00 87.94 354 SER A N 1
ATOM 2713 C CA . SER A 1 354 ? 17.258 -26.348 -22.103 1.00 87.94 354 SER A CA 1
ATOM 2714 C C . SER A 1 354 ? 15.803 -26.731 -21.846 1.00 87.94 354 SER A C 1
ATOM 2716 O O . SER A 1 354 ? 15.246 -26.480 -20.777 1.00 87.94 354 SER A O 1
ATOM 2718 N N . CYS A 1 355 ? 15.159 -27.301 -22.859 1.00 86.88 355 CYS A N 1
ATOM 2719 C CA . CYS A 1 355 ? 13.810 -27.862 -22.780 1.00 86.88 355 CYS A CA 1
ATOM 2720 C C . CYS A 1 355 ? 13.753 -29.171 -23.554 1.00 86.88 355 CYS A C 1
ATOM 2722 O O . CYS A 1 355 ? 14.580 -29.406 -24.430 1.00 86.88 355 CYS A O 1
ATOM 2724 N N . THR A 1 356 ? 12.760 -30.012 -23.265 1.00 88.50 356 THR A N 1
ATOM 2725 C CA . THR A 1 356 ? 12.581 -31.262 -24.011 1.00 88.50 356 THR A CA 1
ATOM 2726 C C . THR A 1 356 ? 11.926 -31.001 -25.359 1.00 88.50 356 THR A C 1
ATOM 2728 O O . THR A 1 356 ? 12.367 -31.518 -26.383 1.00 88.50 356 THR A O 1
ATOM 2731 N N . LYS A 1 357 ? 10.876 -30.178 -25.381 1.00 90.50 357 LYS A N 1
ATOM 2732 C CA . LYS A 1 357 ? 10.134 -29.888 -26.606 1.00 90.50 357 LYS A CA 1
ATOM 2733 C C . LYS A 1 357 ? 9.512 -28.502 -26.535 1.00 90.50 357 LYS A C 1
ATOM 2735 O O . LYS A 1 357 ? 8.907 -28.155 -25.524 1.00 90.50 357 LYS A O 1
ATOM 2740 N N . VAL A 1 358 ? 9.647 -27.729 -27.611 1.00 91.94 358 VAL A N 1
ATOM 2741 C CA . VAL A 1 358 ? 8.897 -26.484 -27.806 1.00 91.94 358 VAL A CA 1
ATOM 2742 C C . VAL A 1 358 ? 8.030 -26.641 -29.042 1.00 91.94 358 VAL A C 1
ATOM 2744 O O . VAL A 1 358 ? 8.541 -26.909 -30.130 1.00 91.94 358 VAL A O 1
ATOM 2747 N N . GLN A 1 359 ? 6.715 -26.530 -28.872 1.00 91.50 359 GLN A N 1
ATOM 2748 C CA . GLN A 1 359 ? 5.770 -26.711 -29.971 1.00 91.50 359 GLN A CA 1
ATOM 2749 C C . GLN A 1 359 ? 4.613 -25.718 -29.890 1.00 91.50 359 GLN A C 1
ATOM 2751 O O . GLN A 1 359 ? 4.156 -25.361 -28.804 1.00 91.50 359 GLN A O 1
ATOM 2756 N N . VAL A 1 360 ? 4.098 -25.337 -31.049 1.00 92.06 360 VAL A N 1
ATOM 2757 C CA . VAL A 1 360 ? 2.862 -24.570 -31.179 1.00 92.06 360 VAL A CA 1
ATOM 2758 C C . VAL A 1 360 ? 1.714 -25.555 -31.377 1.00 92.06 360 VAL A C 1
ATOM 2760 O O . VAL A 1 360 ? 1.744 -26.324 -32.340 1.00 92.06 360 VAL A O 1
ATOM 2763 N N . ARG A 1 361 ? 0.719 -25.569 -30.482 1.00 89.88 361 ARG A N 1
ATOM 2764 C CA . ARG A 1 361 ? -0.537 -26.311 -30.702 1.00 89.88 361 ARG A CA 1
ATOM 2765 C C . ARG A 1 361 ? -1.712 -25.350 -30.721 1.00 89.88 361 ARG A C 1
ATOM 2767 O O . ARG A 1 361 ? -1.766 -24.405 -29.938 1.00 89.88 361 ARG A O 1
ATOM 2774 N N . GLU A 1 362 ? -2.665 -25.644 -31.587 1.00 87.94 362 GLU A N 1
ATOM 2775 C CA . GLU A 1 362 ? -3.954 -24.962 -31.629 1.00 87.94 362 GLU A CA 1
ATOM 2776 C C . GLU A 1 362 ? -4.886 -25.614 -30.608 1.00 87.94 362 GLU A C 1
ATOM 2778 O O . GLU A 1 362 ? -5.118 -26.824 -30.638 1.00 87.94 362 GLU A O 1
ATOM 2783 N N . VAL A 1 363 ? -5.381 -24.819 -29.661 1.00 86.56 363 VAL A N 1
ATOM 2784 C CA . VAL A 1 363 ? -6.281 -25.280 -28.601 1.00 86.56 363 VAL A CA 1
ATOM 2785 C C . VAL A 1 363 ? -7.550 -24.441 -28.671 1.00 86.56 363 VAL A C 1
ATOM 2787 O O . VAL A 1 363 ? -7.631 -23.354 -28.115 1.00 86.56 363 VAL A O 1
ATOM 2790 N N . GLY A 1 364 ? -8.577 -24.957 -29.352 1.00 82.88 364 GLY A N 1
ATOM 2791 C CA . GLY A 1 364 ? -9.746 -24.148 -29.712 1.00 82.88 364 GLY A CA 1
ATOM 2792 C C . GLY A 1 364 ? -9.457 -23.297 -30.946 1.00 82.88 364 GLY A C 1
ATOM 2793 O O . GLY A 1 364 ? -9.125 -23.856 -31.985 1.00 82.88 364 GLY A O 1
ATOM 2794 N N . SER A 1 365 ? -9.606 -21.978 -30.829 1.00 83.31 365 SER A N 1
ATOM 2795 C CA . SER A 1 365 ? -9.239 -21.000 -31.865 1.00 83.31 365 SER A CA 1
ATOM 2796 C C . SER A 1 365 ? -7.816 -20.460 -31.720 1.00 83.31 365 SER A C 1
ATOM 2798 O O . SER A 1 365 ? -7.264 -19.955 -32.693 1.00 83.31 365 SER A O 1
ATOM 2800 N N . ASP A 1 366 ? -7.238 -20.556 -30.522 1.00 86.00 366 ASP A N 1
ATOM 2801 C CA . ASP A 1 366 ? -6.038 -19.804 -30.160 1.00 86.00 366 ASP A CA 1
ATOM 2802 C C . ASP A 1 366 ? -4.782 -20.668 -30.339 1.00 86.00 366 ASP A C 1
ATOM 2804 O O . ASP A 1 366 ? -4.793 -21.886 -30.098 1.00 86.00 366 ASP A O 1
ATOM 2808 N N . GLN A 1 367 ? -3.678 -20.034 -30.746 1.00 88.62 367 GLN A N 1
ATOM 2809 C CA . GLN A 1 367 ? -2.385 -20.695 -30.897 1.00 88.62 367 GLN A CA 1
ATOM 2810 C C . GLN A 1 367 ? -1.573 -20.561 -29.610 1.00 88.62 367 GLN A C 1
ATOM 2812 O O . GLN A 1 367 ? -1.214 -19.469 -29.170 1.00 88.62 367 GLN A O 1
ATOM 2817 N N . LEU A 1 368 ? -1.243 -21.702 -29.008 1.00 90.38 368 LEU A N 1
ATOM 2818 C CA . LEU A 1 368 ? -0.447 -21.757 -27.790 1.00 90.38 368 LEU A CA 1
ATOM 2819 C C . LEU A 1 368 ? 0.954 -22.284 -28.062 1.00 90.38 368 LEU A C 1
ATOM 2821 O O . LEU A 1 368 ? 1.129 -23.290 -28.751 1.00 90.38 368 LEU A O 1
ATOM 2825 N N . VAL A 1 369 ? 1.944 -21.670 -27.422 1.00 91.25 369 VAL A N 1
ATOM 2826 C CA . VAL A 1 369 ? 3.322 -22.170 -27.375 1.00 91.25 369 VAL A CA 1
ATOM 2827 C C . VAL A 1 369 ? 3.527 -22.954 -26.099 1.00 91.25 369 VAL A C 1
ATOM 2829 O O . VAL A 1 369 ? 3.415 -22.399 -25.009 1.00 91.25 369 VAL A O 1
ATOM 2832 N N . PHE A 1 370 ? 3.876 -24.225 -26.239 1.00 91.56 370 PHE A N 1
ATOM 2833 C CA . PHE A 1 370 ? 4.161 -25.129 -25.137 1.00 91.56 370 PHE A CA 1
ATOM 2834 C C . PHE A 1 370 ? 5.666 -25.327 -25.006 1.00 91.56 370 PHE A C 1
ATOM 2836 O O . PHE A 1 370 ? 6.302 -25.807 -25.941 1.00 91.56 370 PHE A O 1
ATOM 2843 N N . PHE A 1 371 ? 6.209 -25.020 -23.834 1.00 91.44 371 PHE A N 1
ATOM 2844 C CA . PHE A 1 371 ? 7.537 -25.421 -23.383 1.00 91.44 371 PHE A CA 1
ATOM 2845 C C . PHE A 1 371 ? 7.372 -26.640 -22.471 1.00 91.44 371 PHE A C 1
ATOM 2847 O O . PHE A 1 371 ? 7.089 -26.485 -21.285 1.00 91.44 371 PHE A O 1
ATOM 2854 N N . GLU A 1 372 ? 7.493 -27.845 -23.031 1.00 88.12 372 GLU A N 1
ATOM 2855 C CA . GLU A 1 372 ? 7.322 -29.111 -22.306 1.00 88.12 372 GLU A CA 1
ATOM 2856 C C . GLU A 1 372 ? 8.654 -29.608 -21.719 1.00 88.12 372 GLU A C 1
ATOM 2858 O O . GLU A 1 372 ? 9.715 -29.547 -22.361 1.00 88.12 372 GLU A O 1
ATOM 2863 N N . GLN A 1 373 ? 8.582 -30.157 -20.502 1.00 82.19 373 GLN A N 1
ATOM 2864 C CA . GLN A 1 373 ? 9.710 -30.788 -19.817 1.00 82.19 373 GLN A CA 1
ATOM 2865 C C . GLN A 1 373 ? 9.373 -32.210 -19.365 1.00 82.19 373 GLN A C 1
ATOM 2867 O O . GLN A 1 373 ? 8.393 -32.435 -18.658 1.00 82.19 373 GLN A O 1
ATOM 2872 N N . ASN A 1 374 ? 10.231 -33.172 -19.716 1.00 69.44 374 ASN A N 1
ATOM 2873 C CA . ASN A 1 374 ? 10.062 -34.585 -19.343 1.00 69.44 374 ASN A CA 1
ATOM 2874 C C . ASN A 1 374 ? 10.849 -34.997 -18.081 1.00 69.44 374 ASN A C 1
ATOM 2876 O O . ASN A 1 374 ? 10.939 -36.185 -17.767 1.00 69.44 374 ASN A O 1
ATOM 2880 N N . LEU A 1 375 ? 11.436 -34.046 -17.348 1.00 59.34 375 LEU A N 1
ATOM 2881 C CA . LEU A 1 375 ? 12.170 -34.331 -16.113 1.00 59.34 375 LEU A CA 1
ATOM 2882 C C . LEU A 1 375 ? 11.203 -34.579 -14.943 1.00 59.34 375 LEU A C 1
ATOM 2884 O O . LEU A 1 375 ? 10.291 -33.790 -14.693 1.00 59.34 375 LEU A O 1
ATOM 2888 N N . LYS A 1 376 ? 11.436 -35.671 -14.198 1.00 50.34 376 LYS A N 1
ATOM 2889 C CA . LYS A 1 376 ? 10.767 -35.971 -12.921 1.00 50.34 376 LYS A CA 1
ATOM 2890 C C . LYS A 1 376 ? 11.312 -35.029 -11.840 1.00 50.34 376 LYS A C 1
ATOM 2892 O O . LYS A 1 376 ? 12.224 -35.391 -11.105 1.00 50.34 376 LYS A O 1
ATOM 2897 N N . GLY A 1 377 ? 10.801 -33.802 -11.824 1.00 53.56 377 GLY A N 1
ATOM 2898 C CA . GLY A 1 377 ? 11.232 -32.718 -10.934 1.00 53.56 377 GLY A CA 1
ATOM 2899 C C . GLY A 1 377 ? 11.089 -31.346 -11.590 1.00 53.56 377 GLY A C 1
ATOM 2900 O O . GLY A 1 377 ? 12.004 -30.531 -11.514 1.00 53.56 377 GLY A O 1
ATOM 2901 N N . GLY A 1 378 ? 9.991 -31.123 -12.319 1.00 56.62 378 GLY A N 1
ATOM 2902 C CA . GLY A 1 378 ? 9.738 -29.854 -12.992 1.00 56.62 378 GLY A CA 1
ATOM 2903 C C . GLY A 1 378 ? 9.326 -28.798 -11.974 1.00 56.62 378 GLY A C 1
ATOM 2904 O O . GLY A 1 378 ? 8.254 -28.878 -11.401 1.00 56.62 378 GLY A O 1
ATOM 2905 N N . ASN A 1 379 ? 10.149 -27.774 -11.755 1.00 71.19 379 ASN A N 1
ATOM 2906 C CA . ASN A 1 379 ? 9.840 -26.745 -10.756 1.00 71.19 379 ASN A CA 1
ATOM 2907 C C . ASN A 1 379 ? 8.561 -25.939 -11.060 1.00 71.19 379 ASN A C 1
ATOM 2909 O O . ASN A 1 379 ? 8.124 -25.198 -10.186 1.00 71.19 379 ASN A O 1
ATOM 2913 N N . LEU A 1 380 ? 7.995 -26.027 -12.273 1.00 84.75 380 LEU A N 1
ATOM 2914 C CA . LEU A 1 380 ? 6.799 -25.295 -12.695 1.00 84.75 380 LEU A CA 1
ATOM 2915 C C . LEU A 1 380 ? 5.824 -26.166 -13.490 1.00 84.75 380 LEU A C 1
ATOM 2917 O O . LEU A 1 380 ? 6.224 -26.921 -14.377 1.00 84.75 380 LEU A O 1
ATOM 2921 N N . SER A 1 381 ? 4.536 -25.966 -13.230 1.00 89.38 381 SER A N 1
ATOM 2922 C CA . SER A 1 381 ? 3.431 -26.599 -13.946 1.00 89.38 381 SER A CA 1
ATOM 2923 C C . SER A 1 381 ? 2.459 -25.543 -14.471 1.00 89.38 381 SER A C 1
ATOM 2925 O O . SER A 1 381 ? 2.312 -24.454 -13.906 1.00 89.38 381 SER A O 1
ATOM 2927 N N . THR A 1 382 ? 1.798 -25.850 -15.586 1.00 91.38 382 THR A N 1
ATOM 2928 C CA . THR A 1 382 ? 0.733 -25.005 -16.133 1.00 91.38 382 THR A CA 1
ATOM 2929 C C . THR A 1 382 ? -0.584 -25.758 -16.209 1.00 91.38 382 THR A C 1
ATOM 2931 O O . THR A 1 382 ? -0.649 -26.874 -16.719 1.00 91.38 382 THR A O 1
ATOM 2934 N N . ILE A 1 383 ? -1.643 -25.128 -15.706 1.00 94.06 383 ILE A N 1
ATOM 2935 C CA . ILE A 1 383 ? -3.020 -25.603 -15.804 1.00 94.06 383 ILE A CA 1
ATOM 2936 C C . ILE A 1 383 ? -3.694 -24.810 -16.916 1.00 94.06 383 ILE A C 1
ATOM 2938 O O . ILE A 1 383 ? -3.818 -23.586 -16.841 1.00 94.06 383 ILE A O 1
ATOM 2942 N N . ILE A 1 384 ? -4.110 -25.507 -17.964 1.00 93.62 384 ILE A N 1
ATOM 2943 C CA . ILE A 1 384 ? -4.845 -24.928 -19.081 1.00 93.62 384 ILE A CA 1
ATOM 2944 C C . ILE A 1 384 ? -6.325 -25.142 -18.812 1.00 93.62 384 ILE A C 1
ATOM 2946 O O . ILE A 1 384 ? -6.806 -26.274 -18.844 1.00 93.62 384 ILE A O 1
ATOM 2950 N N . ILE A 1 385 ? -7.035 -24.049 -18.552 1.00 94.25 385 ILE A N 1
ATOM 2951 C CA . ILE A 1 385 ? -8.462 -24.060 -18.255 1.00 94.25 385 ILE A CA 1
ATOM 2952 C C . ILE A 1 385 ? -9.236 -23.724 -19.523 1.00 94.25 385 ILE A C 1
ATOM 2954 O O . ILE A 1 385 ? -8.934 -22.748 -20.216 1.00 94.25 385 ILE A O 1
ATOM 2958 N N . ARG A 1 386 ? -10.264 -24.526 -19.795 1.00 91.94 386 ARG A N 1
ATOM 2959 C CA . ARG A 1 386 ? -11.263 -24.283 -20.837 1.00 91.94 386 ARG A CA 1
ATOM 2960 C C . ARG A 1 386 ? -12.583 -23.852 -20.217 1.00 91.94 386 ARG A C 1
ATOM 2962 O O . ARG A 1 386 ? -12.917 -24.241 -19.102 1.00 91.94 386 ARG A O 1
ATOM 2969 N N . GLY A 1 387 ? -13.348 -23.043 -20.934 1.00 91.50 387 GLY A N 1
ATOM 2970 C CA . GLY A 1 387 ? -14.635 -22.575 -20.441 1.00 91.50 387 GLY A CA 1
ATOM 2971 C C . GLY A 1 387 ? -15.432 -21.842 -21.505 1.00 91.50 387 GLY A C 1
ATOM 2972 O O . GLY A 1 387 ? -14.887 -21.128 -22.346 1.00 91.50 387 GLY A O 1
ATOM 2973 N N . SER A 1 388 ? -16.748 -22.015 -21.452 1.00 90.69 388 SER A N 1
ATOM 2974 C CA . SER A 1 388 ? -17.687 -21.473 -22.436 1.00 90.69 388 SER A CA 1
ATOM 2975 C C . SER A 1 388 ? -17.833 -19.954 -22.356 1.00 90.69 388 SER A C 1
ATOM 2977 O O . SER A 1 388 ? -18.128 -19.317 -23.363 1.00 90.69 388 SER A O 1
ATOM 2979 N N . SER A 1 389 ? -17.603 -19.364 -21.180 1.00 89.50 389 SER A N 1
ATOM 2980 C CA . SER A 1 389 ? -17.606 -17.915 -20.971 1.00 89.50 389 SER A CA 1
ATOM 2981 C C . SER A 1 389 ? -16.423 -17.465 -20.114 1.00 89.50 389 SER A C 1
ATOM 2983 O O . SER A 1 389 ? -15.923 -18.221 -19.278 1.00 89.50 389 SER A O 1
ATOM 2985 N N . GLN A 1 390 ? -16.005 -16.207 -20.290 1.00 88.19 390 GLN A N 1
ATOM 2986 C CA . GLN A 1 390 ? -14.932 -15.595 -19.495 1.00 88.19 390 GLN A CA 1
ATOM 2987 C C . GLN A 1 390 ? -15.250 -15.605 -17.994 1.00 88.19 390 GLN A C 1
ATOM 2989 O O . GLN A 1 390 ? -14.367 -15.881 -17.193 1.00 88.19 390 GLN A O 1
ATOM 2994 N N . ASN A 1 391 ? -16.516 -15.399 -17.621 1.00 88.56 391 ASN A N 1
ATOM 2995 C CA . ASN A 1 391 ? -16.950 -15.382 -16.222 1.00 88.56 391 ASN A CA 1
ATOM 2996 C C . ASN A 1 391 ? -16.766 -16.748 -15.541 1.00 88.56 391 ASN A C 1
ATOM 2998 O O . ASN A 1 391 ? -16.341 -16.825 -14.392 1.00 88.56 391 ASN A O 1
ATOM 3002 N N . ILE A 1 392 ? -17.063 -17.839 -16.259 1.00 90.06 392 ILE A N 1
ATOM 3003 C CA . ILE A 1 392 ? -16.833 -19.196 -15.745 1.00 90.06 392 ILE A CA 1
ATOM 3004 C C . ILE A 1 392 ? -15.329 -19.446 -15.609 1.00 90.06 392 ILE A C 1
ATOM 3006 O O . ILE A 1 392 ? -14.896 -19.972 -14.591 1.00 90.06 392 ILE A O 1
ATOM 3010 N N . LEU A 1 393 ? -14.524 -19.027 -16.592 1.00 91.38 393 LEU A N 1
ATOM 3011 C CA . LEU A 1 393 ? -13.065 -19.164 -16.529 1.00 91.38 393 LEU A CA 1
ATOM 3012 C C . LEU A 1 393 ? -12.461 -18.439 -15.326 1.00 91.38 393 LEU A C 1
ATOM 3014 O O . LEU A 1 393 ? -11.597 -19.004 -14.665 1.00 91.38 393 LEU A O 1
ATOM 3018 N N . THR A 1 394 ? -12.910 -17.217 -15.030 1.00 90.62 394 THR A N 1
ATOM 3019 C CA . THR A 1 394 ? -12.431 -16.463 -13.863 1.00 90.62 394 THR A CA 1
ATOM 3020 C C . THR A 1 394 ? -12.840 -17.113 -12.545 1.00 90.62 394 THR A C 1
ATOM 3022 O O . THR A 1 394 ? -12.054 -17.120 -11.602 1.00 90.62 394 THR A O 1
ATOM 3025 N N . GLU A 1 395 ? -14.036 -17.703 -12.472 1.00 89.31 395 GLU A N 1
ATOM 3026 C CA . GLU A 1 395 ? -14.483 -18.393 -11.256 1.00 89.31 395 GLU A CA 1
ATOM 3027 C C . GLU A 1 395 ? -13.720 -19.709 -11.038 1.00 89.31 395 GLU A C 1
ATOM 3029 O O . GLU A 1 395 ? -13.298 -20.007 -9.920 1.00 89.31 395 GLU A O 1
ATOM 3034 N N . VAL A 1 396 ? -13.473 -20.473 -12.109 1.00 92.44 396 VAL A N 1
ATOM 3035 C CA . VAL A 1 396 ? -12.672 -21.708 -12.059 1.00 92.44 396 VAL A CA 1
ATOM 3036 C C . VAL A 1 396 ? -11.206 -21.405 -11.734 1.00 92.44 396 VAL A C 1
ATOM 3038 O O . VAL A 1 396 ? -10.614 -22.109 -10.922 1.00 92.44 396 VAL A O 1
ATOM 3041 N N . GLU A 1 397 ? -10.625 -20.347 -12.308 1.00 92.50 397 GLU A N 1
ATOM 3042 C CA . GLU A 1 397 ? -9.281 -19.859 -11.960 1.00 92.50 397 GLU A CA 1
ATOM 3043 C C . GLU A 1 397 ? -9.182 -19.577 -10.461 1.00 92.50 397 GLU A C 1
ATOM 3045 O O . GLU A 1 397 ? -8.313 -20.120 -9.782 1.00 92.50 397 GLU A O 1
ATOM 3050 N N . LYS A 1 398 ? -10.139 -18.818 -9.918 1.00 90.12 398 LYS A N 1
ATOM 3051 C CA . LYS A 1 398 ? -10.170 -18.505 -8.489 1.00 90.12 398 LYS A CA 1
ATOM 3052 C C . LYS A 1 398 ? -10.392 -19.766 -7.641 1.00 90.12 398 LYS A C 1
ATOM 3054 O O . LYS A 1 398 ? -9.881 -19.848 -6.528 1.00 90.12 398 LYS A O 1
ATOM 3059 N N . ALA A 1 399 ? -11.133 -20.767 -8.118 1.00 91.94 399 ALA A N 1
ATOM 3060 C CA . ALA A 1 399 ? -11.278 -22.045 -7.414 1.00 91.94 399 ALA A CA 1
ATOM 3061 C C . ALA A 1 399 ? -9.978 -22.859 -7.372 1.00 91.94 399 ALA A C 1
ATOM 3063 O O . ALA A 1 399 ? -9.643 -23.430 -6.334 1.00 91.94 399 ALA A O 1
ATOM 3064 N N . ILE A 1 400 ? -9.227 -22.866 -8.470 1.00 93.81 400 ILE A N 1
ATOM 3065 C CA . ILE A 1 400 ? -7.913 -23.506 -8.550 1.00 93.81 400 ILE A CA 1
ATOM 3066 C C . ILE A 1 400 ? -6.912 -22.798 -7.633 1.00 93.81 400 ILE A C 1
ATOM 3068 O O . ILE A 1 400 ? -6.206 -23.477 -6.891 1.00 93.81 400 ILE A O 1
ATOM 3072 N N . ASP A 1 401 ? -6.884 -21.463 -7.627 1.00 91.81 401 ASP A N 1
ATOM 3073 C CA . ASP A 1 401 ? -5.981 -20.682 -6.772 1.00 91.81 401 ASP A CA 1
ATOM 3074 C C . ASP A 1 401 ? -6.186 -20.988 -5.281 1.00 91.81 401 ASP A C 1
ATOM 3076 O O . ASP A 1 401 ? -5.219 -21.217 -4.549 1.00 91.81 401 ASP A O 1
ATOM 3080 N N . ASP A 1 402 ? -7.438 -21.053 -4.822 1.00 91.38 402 ASP A N 1
ATOM 3081 C CA . ASP A 1 402 ? -7.746 -21.422 -3.437 1.00 91.38 402 ASP A CA 1
ATOM 3082 C C . ASP A 1 402 ? -7.335 -22.874 -3.149 1.00 91.38 402 ASP A C 1
ATOM 3084 O O . ASP A 1 402 ? -6.705 -23.139 -2.126 1.00 91.38 402 ASP A O 1
ATOM 3088 N N . GLY A 1 403 ? -7.574 -23.805 -4.081 1.00 92.19 403 GLY A N 1
ATOM 3089 C CA . GLY A 1 403 ? -7.119 -25.195 -3.963 1.00 92.19 403 GLY A CA 1
ATOM 3090 C C . GLY A 1 403 ? -5.594 -25.328 -3.831 1.00 92.19 403 GLY A C 1
ATOM 3091 O O . GLY A 1 403 ? -5.099 -26.079 -2.986 1.00 92.19 403 GLY A O 1
ATOM 3092 N N . VAL A 1 404 ? -4.831 -24.553 -4.608 1.00 92.25 404 VAL A N 1
ATOM 3093 C CA . VAL A 1 404 ? -3.361 -24.496 -4.520 1.00 92.25 404 VAL A CA 1
ATOM 3094 C C . VAL A 1 404 ? -2.908 -23.904 -3.181 1.00 92.25 404 VAL A C 1
ATOM 3096 O O . VAL A 1 404 ? -1.936 -24.375 -2.579 1.00 92.25 404 VAL A O 1
ATOM 3099 N N . ASN A 1 405 ? -3.606 -22.887 -2.679 1.00 91.31 405 ASN A N 1
ATOM 3100 C CA . ASN A 1 405 ? -3.295 -22.285 -1.387 1.00 91.31 405 ASN A CA 1
ATOM 3101 C C . ASN A 1 405 ? -3.634 -23.218 -0.209 1.00 91.31 405 ASN A C 1
ATOM 3103 O O . ASN A 1 405 ? -2.863 -23.302 0.751 1.00 91.31 405 ASN A O 1
ATOM 3107 N N . VAL A 1 406 ? -4.706 -24.006 -0.311 1.00 90.44 406 VAL A N 1
ATOM 3108 C CA . VAL A 1 406 ? -5.025 -25.080 0.642 1.00 90.44 406 VAL A CA 1
ATOM 3109 C C . VAL A 1 406 ? -3.926 -26.143 0.649 1.00 90.44 406 VAL A C 1
ATOM 3111 O O . VAL A 1 406 ? -3.462 -26.532 1.723 1.00 90.44 406 VAL A O 1
ATOM 3114 N N . PHE A 1 407 ? -3.420 -26.542 -0.522 1.00 90.19 407 PHE A N 1
ATOM 3115 C CA . PHE A 1 407 ? -2.264 -27.438 -0.620 1.00 90.19 407 PHE A CA 1
ATOM 3116 C C . PHE A 1 407 ? -1.014 -26.848 0.055 1.00 90.19 407 PHE A C 1
ATOM 3118 O O . PHE A 1 407 ? -0.328 -27.522 0.827 1.00 90.19 407 PHE A O 1
ATOM 3125 N N . ARG A 1 408 ? -0.751 -25.550 -0.147 1.00 88.94 408 ARG A N 1
ATOM 3126 C CA . ARG A 1 408 ? 0.313 -24.832 0.571 1.00 88.94 408 ARG A CA 1
ATOM 3127 C C . ARG A 1 408 ? 0.108 -24.854 2.085 1.00 88.94 408 ARG A C 1
ATOM 3129 O O . ARG A 1 408 ? 1.090 -24.883 2.827 1.00 88.94 408 ARG A O 1
ATOM 3136 N N . GLN A 1 409 ? -1.133 -24.808 2.559 1.00 88.56 409 GLN A N 1
ATOM 3137 C CA . GLN A 1 409 ? -1.409 -24.857 3.987 1.00 88.56 409 GLN A CA 1
ATOM 3138 C C . GLN A 1 409 ? -1.178 -26.253 4.570 1.00 88.56 409 GLN A C 1
ATOM 3140 O O . GLN A 1 409 ? -0.597 -26.351 5.650 1.00 88.56 409 GLN A O 1
ATOM 3145 N N . LEU A 1 410 ? -1.523 -27.311 3.830 1.00 88.00 410 LEU A N 1
ATOM 3146 C CA . LEU A 1 410 ? -1.219 -28.697 4.204 1.00 88.00 410 LEU A CA 1
ATOM 3147 C C . LEU A 1 410 ? 0.286 -28.949 4.361 1.00 88.00 410 LEU A C 1
ATOM 3149 O O . LEU A 1 410 ? 0.693 -29.672 5.266 1.00 88.00 410 LEU A O 1
ATOM 3153 N N . LEU A 1 411 ? 1.116 -28.305 3.531 1.00 85.31 411 LEU A N 1
ATOM 3154 C CA . LEU A 1 411 ? 2.579 -28.343 3.661 1.00 85.31 411 LEU A CA 1
ATOM 3155 C C . LEU A 1 411 ? 3.082 -27.748 4.987 1.00 85.31 411 LEU A C 1
ATOM 3157 O O . LEU A 1 411 ? 4.129 -28.163 5.482 1.00 85.31 411 LEU A O 1
ATOM 3161 N N . LYS A 1 412 ? 2.362 -26.777 5.565 1.00 85.88 412 LYS A N 1
ATOM 3162 C CA . LYS A 1 412 ? 2.719 -26.159 6.853 1.00 85.88 412 LYS A CA 1
ATOM 3163 C C . LYS A 1 412 ? 2.157 -26.939 8.041 1.00 85.88 412 LYS A C 1
ATOM 3165 O O . LYS A 1 412 ? 2.865 -27.130 9.026 1.00 85.88 412 LYS A O 1
ATOM 3170 N N . ASP A 1 413 ? 0.886 -27.330 7.973 1.00 86.75 413 ASP A N 1
ATOM 3171 C CA . ASP A 1 413 ? 0.174 -28.042 9.035 1.00 86.75 413 ASP A CA 1
ATOM 3172 C C . ASP A 1 413 ? -0.826 -29.035 8.427 1.00 86.75 413 ASP A C 1
ATOM 3174 O O . ASP A 1 413 ? -1.786 -28.644 7.765 1.00 86.75 413 ASP A O 1
ATOM 3178 N N . GLY A 1 414 ? -0.601 -30.328 8.665 1.00 87.00 414 GLY A N 1
ATOM 3179 C CA . GLY A 1 414 ? -1.407 -31.416 8.105 1.00 87.00 414 GLY A CA 1
ATOM 3180 C C . GLY A 1 414 ? -2.660 -31.772 8.913 1.00 87.00 414 GLY A C 1
ATOM 3181 O O . GLY A 1 414 ? -3.330 -32.749 8.580 1.00 87.00 414 GLY A O 1
ATOM 3182 N N . ARG A 1 415 ? -2.971 -31.047 9.997 1.00 91.81 415 ARG A N 1
ATOM 3183 C CA . ARG A 1 415 ? -4.127 -31.335 10.866 1.00 91.81 415 ARG A CA 1
ATOM 3184 C C . ARG A 1 415 ? -5.448 -30.904 10.219 1.00 91.81 415 ARG A C 1
ATOM 3186 O O . ARG A 1 415 ? -5.595 -29.762 9.782 1.00 91.81 415 ARG A O 1
ATOM 3193 N N . LEU A 1 416 ? -6.431 -31.803 10.237 1.00 92.19 416 LEU A N 1
ATOM 3194 C CA . LEU A 1 416 ? -7.749 -31.616 9.629 1.00 92.19 416 LEU A CA 1
ATOM 3195 C C . LEU A 1 416 ? -8.868 -31.603 10.673 1.00 92.19 416 LEU A C 1
ATOM 3197 O O . LEU A 1 416 ? -8.884 -32.404 11.613 1.00 92.19 416 LEU A O 1
ATOM 3201 N N . LEU A 1 417 ? -9.833 -30.716 10.460 1.00 92.75 417 LEU A N 1
ATOM 3202 C CA . LEU A 1 417 ? -11.059 -30.573 11.240 1.00 92.75 417 LEU A CA 1
ATOM 3203 C C . LEU A 1 417 ? -12.268 -31.082 10.436 1.00 92.75 417 LEU A C 1
ATOM 3205 O O . LEU A 1 417 ? -12.223 -31.085 9.201 1.00 92.75 417 LEU A O 1
ATOM 3209 N N . PRO A 1 418 ? -13.356 -31.507 11.104 1.00 92.81 418 PRO A N 1
ATOM 3210 C CA . PRO A 1 418 ? -14.579 -31.893 10.414 1.00 92.81 418 PRO A CA 1
ATOM 3211 C C . PRO A 1 418 ? -15.264 -30.640 9.849 1.00 92.81 418 PRO A C 1
ATOM 3213 O O . PRO A 1 418 ? -15.499 -29.675 10.581 1.00 92.81 418 PRO A O 1
ATOM 3216 N N . GLY A 1 419 ? -15.573 -30.652 8.550 1.00 88.69 419 GLY A N 1
ATOM 3217 C CA . GLY A 1 419 ? -16.210 -29.522 7.870 1.00 88.69 419 GLY A CA 1
ATOM 3218 C C . GLY A 1 419 ? -17.725 -29.422 8.106 1.00 88.69 419 GLY A C 1
ATOM 3219 O O . GLY A 1 419 ? -18.275 -29.945 9.078 1.00 88.69 419 GLY A O 1
ATOM 3220 N N . ALA A 1 420 ? -18.424 -28.737 7.194 1.00 87.88 420 ALA A N 1
ATOM 3221 C CA . ALA A 1 420 ? -19.890 -28.585 7.190 1.00 87.88 420 ALA A CA 1
ATOM 3222 C C . ALA A 1 420 ? -20.499 -27.951 8.465 1.00 87.88 420 ALA A C 1
ATOM 3224 O O . ALA A 1 420 ? -21.651 -28.226 8.818 1.00 87.88 420 ALA A O 1
ATOM 3225 N N . GLY A 1 421 ? -19.738 -27.094 9.155 1.00 88.31 421 GLY A N 1
ATOM 3226 C CA . GLY A 1 421 ? -20.189 -26.395 10.362 1.00 88.31 421 GLY A CA 1
ATOM 3227 C C . GLY A 1 421 ? -20.061 -27.201 11.661 1.00 88.31 421 GLY A C 1
ATOM 3228 O O . GLY A 1 421 ? -20.506 -26.736 12.712 1.00 88.31 421 GLY A O 1
ATOM 3229 N N . ALA A 1 422 ? -19.506 -28.419 11.603 1.00 91.88 422 ALA A N 1
ATOM 3230 C CA . ALA A 1 422 ? -19.398 -29.310 12.757 1.00 91.88 422 ALA A CA 1
ATOM 3231 C C . ALA A 1 422 ? -18.375 -28.798 13.785 1.00 91.88 422 ALA A C 1
ATOM 3233 O O . ALA A 1 422 ? -18.670 -28.742 14.981 1.00 91.88 422 ALA A O 1
ATOM 3234 N N . ALA A 1 423 ? -17.196 -28.369 13.319 1.00 92.38 423 ALA A N 1
ATOM 3235 C CA . ALA A 1 423 ? -16.140 -27.839 14.179 1.00 92.38 423 ALA A CA 1
ATOM 3236 C C . ALA A 1 423 ? -16.584 -26.574 14.933 1.00 92.38 423 ALA A C 1
ATOM 3238 O O . ALA A 1 423 ? -16.320 -26.434 16.128 1.00 92.38 423 ALA A O 1
ATOM 3239 N N . GLU A 1 424 ? -17.296 -25.667 14.264 1.00 92.75 424 GLU A N 1
ATOM 3240 C CA . GLU A 1 424 ? -17.808 -24.431 14.857 1.00 92.75 424 GLU A CA 1
ATOM 3241 C C . GLU A 1 424 ? -18.847 -24.712 15.940 1.00 92.75 424 GLU A C 1
ATOM 3243 O O . GLU A 1 424 ? -18.801 -24.093 17.002 1.00 92.75 424 GLU A O 1
ATOM 3248 N N . LEU A 1 425 ? -19.748 -25.669 15.699 1.00 92.38 425 LEU A N 1
ATOM 3249 C CA . LEU A 1 425 ? -20.784 -26.044 16.658 1.00 92.38 425 LEU A CA 1
ATOM 3250 C C . LEU A 1 425 ? -20.183 -26.699 17.912 1.00 92.38 425 LEU A C 1
ATOM 3252 O O . LEU A 1 425 ? -20.567 -26.362 19.035 1.00 92.38 425 LEU A O 1
ATOM 3256 N N . ALA A 1 426 ? -19.187 -27.570 17.729 1.00 91.56 426 ALA A N 1
ATOM 3257 C CA . ALA A 1 426 ? -18.468 -28.203 18.830 1.00 91.56 426 ALA A CA 1
ATOM 3258 C C . ALA A 1 426 ? -17.729 -27.166 19.697 1.00 91.56 426 ALA A C 1
ATOM 3260 O O . ALA A 1 426 ? -17.835 -27.184 20.926 1.00 91.56 426 ALA A O 1
ATOM 3261 N N . VAL A 1 427 ? -17.036 -26.209 19.066 1.00 93.62 427 VAL A N 1
ATOM 3262 C CA . VAL A 1 427 ? -16.363 -25.106 19.772 1.00 93.62 427 VAL A CA 1
ATOM 3263 C C . VAL A 1 427 ? -17.379 -24.196 20.472 1.00 93.62 427 VAL A C 1
ATOM 3265 O O . VAL A 1 427 ? -17.170 -23.832 21.630 1.00 93.62 427 VAL A O 1
ATOM 3268 N N . ALA A 1 428 ? -18.500 -23.866 19.825 1.00 93.94 428 ALA A N 1
ATOM 3269 C CA . ALA A 1 428 ? -19.555 -23.039 20.412 1.00 93.94 428 ALA A CA 1
ATOM 3270 C C . ALA A 1 428 ? -20.125 -23.659 21.696 1.00 93.94 428 ALA A C 1
ATOM 3272 O O . ALA A 1 428 ? -20.291 -22.961 22.699 1.00 93.94 428 ALA A O 1
ATOM 3273 N N . ARG A 1 429 ? -20.368 -24.976 21.703 1.00 91.62 429 ARG A N 1
ATOM 3274 C CA . ARG A 1 429 ? -20.861 -25.701 22.882 1.00 91.62 429 ARG A CA 1
ATOM 3275 C C . ARG A 1 429 ? -19.908 -25.582 24.072 1.00 91.62 429 ARG A C 1
ATOM 3277 O O . ARG A 1 429 ? -20.341 -25.240 25.170 1.00 91.62 429 ARG A O 1
ATOM 3284 N N . GLU A 1 430 ? -18.624 -25.849 23.859 1.00 92.75 430 GLU A N 1
ATOM 3285 C CA . GLU A 1 430 ? -17.609 -25.782 24.918 1.00 92.75 430 GLU A CA 1
ATOM 3286 C C . GLU A 1 430 ? -17.420 -24.352 25.444 1.00 92.75 430 GLU A C 1
ATOM 3288 O O . GLU A 1 430 ? -17.311 -24.140 26.651 1.00 92.75 430 GLU A O 1
ATOM 3293 N N . ILE A 1 431 ? -17.440 -23.345 24.563 1.00 94.88 431 ILE A N 1
ATOM 3294 C CA . ILE A 1 431 ? -17.359 -21.936 24.975 1.00 94.88 431 ILE A CA 1
ATOM 3295 C C . ILE A 1 431 ? -18.595 -21.536 25.786 1.00 94.88 431 ILE A C 1
ATOM 3297 O O . ILE A 1 431 ? -18.469 -20.829 26.786 1.00 94.88 431 ILE A O 1
ATOM 3301 N N . ARG A 1 432 ? -19.785 -22.021 25.414 1.00 93.81 432 ARG A N 1
ATOM 3302 C CA . ARG A 1 432 ? -21.015 -21.799 26.185 1.00 93.81 432 ARG A CA 1
ATOM 3303 C C . ARG A 1 432 ? -20.908 -22.398 27.588 1.00 93.81 432 ARG A C 1
ATOM 3305 O O . ARG A 1 432 ? -21.231 -21.717 28.558 1.00 93.81 432 ARG A O 1
ATOM 3312 N N . GLN A 1 433 ? -20.407 -23.629 27.715 1.00 91.81 433 GLN A N 1
ATOM 3313 C CA . GLN A 1 433 ? -20.162 -24.257 29.020 1.00 91.81 433 GLN A CA 1
ATOM 3314 C C . GLN A 1 433 ? -19.125 -23.481 29.839 1.00 91.81 433 GLN A C 1
ATOM 3316 O O . GLN A 1 433 ? -19.340 -23.228 31.023 1.00 91.81 433 GLN A O 1
ATOM 3321 N N . PHE A 1 434 ? -18.043 -23.029 29.204 1.00 93.38 434 PHE A N 1
ATOM 3322 C CA . PHE A 1 434 ? -17.042 -22.176 29.839 1.00 93.38 434 PHE A CA 1
ATOM 3323 C C . PHE A 1 434 ? -17.655 -20.865 30.357 1.00 93.38 434 PHE A C 1
ATOM 3325 O O . PHE A 1 434 ? -17.404 -20.484 31.500 1.00 93.38 434 PHE A O 1
ATOM 3332 N N . GLY A 1 435 ? -18.534 -20.226 29.580 1.00 93.25 435 GLY A N 1
ATOM 3333 C CA . GLY A 1 435 ? -19.270 -19.035 30.005 1.00 93.25 435 GLY A CA 1
ATOM 3334 C C . GLY A 1 435 ? -20.064 -19.251 31.297 1.00 93.25 435 GLY A C 1
ATOM 3335 O O . GLY A 1 435 ? -20.023 -18.399 32.180 1.00 93.25 435 GLY A O 1
ATOM 3336 N N . LEU A 1 436 ? -20.718 -20.407 31.468 1.00 91.81 436 LEU A N 1
ATOM 3337 C CA . LEU A 1 436 ? -21.476 -20.728 32.689 1.00 91.81 436 LEU A CA 1
ATOM 3338 C C . LEU A 1 436 ? -20.597 -20.817 33.945 1.00 91.81 436 LEU A C 1
ATOM 3340 O O . LEU A 1 436 ? -21.075 -20.509 35.035 1.00 91.81 436 LEU A O 1
ATOM 3344 N N . THR A 1 437 ? -19.330 -21.218 33.802 1.00 92.44 437 THR A N 1
ATOM 3345 C CA . THR A 1 437 ? -18.393 -21.329 34.935 1.00 92.44 437 THR A CA 1
ATOM 3346 C C . THR A 1 437 ? -17.898 -19.976 35.444 1.00 92.44 437 THR A C 1
ATOM 3348 O O . THR A 1 437 ? -17.458 -19.877 36.589 1.00 92.44 437 THR A O 1
ATOM 3351 N N . TYR A 1 438 ? -17.972 -18.928 34.619 1.00 88.19 438 TYR A N 1
ATOM 3352 C CA . TYR A 1 438 ? -17.399 -17.626 34.936 1.00 88.19 438 TYR A CA 1
ATOM 3353 C C . TYR A 1 438 ? -18.441 -16.700 35.598 1.00 88.19 438 TYR A C 1
ATOM 3355 O O . TYR A 1 438 ? -19.498 -16.454 35.015 1.00 88.19 438 TYR A O 1
ATOM 3363 N N . PRO A 1 439 ? -18.182 -16.150 36.801 1.00 85.25 439 PRO A N 1
ATOM 3364 C CA . PRO A 1 439 ? -19.177 -15.368 37.545 1.00 85.25 439 PRO A CA 1
ATOM 3365 C C . PRO A 1 439 ? -19.228 -13.868 37.180 1.00 85.25 439 PRO A C 1
ATOM 3367 O O . PRO A 1 439 ? -20.085 -13.150 37.687 1.00 85.25 439 PRO A O 1
ATOM 3370 N N . SER A 1 440 ? -18.316 -13.369 36.338 1.00 89.38 440 SER A N 1
ATOM 3371 C CA . SER A 1 440 ? -18.211 -11.941 35.976 1.00 89.38 440 SER A CA 1
ATOM 3372 C C . SER A 1 440 ? -19.183 -11.524 34.859 1.00 89.38 440 SER A C 1
ATOM 3374 O O . SER A 1 440 ? -19.672 -12.363 34.108 1.00 89.38 440 SER A O 1
ATOM 3376 N N . LEU A 1 441 ? -19.390 -10.213 34.671 1.00 89.69 441 LEU A N 1
ATOM 3377 C CA . LEU A 1 441 ? -20.191 -9.637 33.573 1.00 89.69 441 LEU A CA 1
ATOM 3378 C C . LEU A 1 441 ? -19.690 -10.043 32.175 1.00 89.69 441 LEU A C 1
ATOM 3380 O O . LEU A 1 441 ? -20.469 -10.115 31.228 1.00 89.69 441 LEU A O 1
ATOM 3384 N N . GLU A 1 442 ? -18.402 -10.363 32.049 1.00 91.19 442 GLU A N 1
ATOM 3385 C CA . GLU A 1 442 ? -17.784 -10.873 30.816 1.00 91.19 442 GLU A CA 1
ATOM 3386 C C . GLU A 1 442 ? -18.425 -12.185 30.329 1.00 91.19 442 GLU A C 1
ATOM 3388 O O . GLU A 1 442 ? -18.384 -12.476 29.133 1.00 91.19 442 GLU A O 1
ATOM 3393 N N . ARG A 1 443 ? -19.091 -12.938 31.220 1.00 94.50 443 ARG A N 1
ATOM 3394 C CA . ARG A 1 443 ? -19.868 -14.138 30.881 1.00 94.50 443 ARG A CA 1
ATOM 3395 C C . ARG A 1 443 ? -20.844 -13.896 29.732 1.00 94.50 443 ARG A C 1
ATOM 3397 O O . ARG A 1 443 ? -20.923 -14.728 28.833 1.00 94.50 443 ARG A O 1
ATOM 3404 N N . TYR A 1 444 ? -21.558 -12.769 29.734 1.00 94.38 444 TYR A N 1
ATOM 3405 C CA . TYR A 1 444 ? -22.542 -12.467 28.690 1.00 94.38 444 TYR A CA 1
ATOM 3406 C C . TYR A 1 444 ? -21.885 -12.304 27.314 1.00 94.38 444 TYR A C 1
ATOM 3408 O O . TYR A 1 444 ? -22.435 -12.746 26.308 1.00 94.38 444 TYR A O 1
ATOM 3416 N N . ALA A 1 445 ? -20.681 -11.723 27.266 1.00 95.19 445 ALA A N 1
ATOM 3417 C CA . ALA A 1 445 ? -19.908 -11.609 26.034 1.00 95.19 445 ALA A CA 1
ATOM 3418 C C . ALA A 1 445 ? -19.398 -12.978 25.554 1.00 95.19 445 ALA A C 1
ATOM 3420 O O . ALA A 1 445 ? -19.489 -13.275 24.365 1.00 95.19 445 ALA A O 1
ATOM 3421 N N . ILE A 1 446 ? -18.941 -13.843 26.465 1.00 95.94 446 ILE A N 1
ATOM 3422 C CA . ILE A 1 446 ? -18.514 -15.217 26.143 1.00 95.94 446 ILE A CA 1
ATOM 3423 C C . ILE A 1 446 ? -19.691 -16.047 25.597 1.00 95.94 446 ILE A C 1
ATOM 3425 O O . ILE A 1 446 ? -19.553 -16.759 24.604 1.00 95.94 446 ILE A O 1
ATOM 3429 N N . GLU A 1 447 ? -20.874 -15.929 26.195 1.00 94.19 447 GLU A N 1
ATOM 3430 C CA . GLU A 1 447 ? -22.074 -16.632 25.732 1.00 94.19 447 GLU A CA 1
ATOM 3431 C C . GLU A 1 447 ? -22.524 -16.145 24.345 1.00 94.19 447 GLU A C 1
ATOM 3433 O O . GLU A 1 447 ? -22.827 -16.945 23.457 1.00 94.19 447 GLU A O 1
ATOM 3438 N N . LYS A 1 448 ? -22.494 -14.828 24.116 1.00 95.56 448 LYS A N 1
ATOM 3439 C CA . LYS A 1 448 ? -22.807 -14.232 22.811 1.00 95.56 448 LYS A CA 1
ATOM 3440 C C . LYS A 1 448 ? -21.764 -14.545 21.738 1.00 95.56 448 LYS A C 1
ATOM 3442 O O . LYS A 1 448 ? -22.116 -14.614 20.561 1.00 95.56 448 LYS A O 1
ATOM 3447 N N . PHE A 1 449 ? -20.518 -14.798 22.131 1.00 96.62 449 PHE A N 1
ATOM 3448 C CA . PHE A 1 449 ? -19.482 -15.320 21.243 1.00 96.62 449 PHE A CA 1
ATOM 3449 C C . PHE A 1 449 ? -19.817 -16.735 20.754 1.00 96.62 449 PHE A C 1
ATOM 3451 O O . PHE A 1 449 ? -19.706 -17.017 19.563 1.00 96.62 449 PHE A O 1
ATOM 3458 N N . ALA A 1 450 ? -20.288 -17.614 21.646 1.00 95.56 450 ALA A N 1
ATOM 3459 C CA . ALA A 1 450 ? -20.741 -18.951 21.261 1.00 95.56 450 ALA A CA 1
ATOM 3460 C C . ALA A 1 450 ? -21.926 -18.891 20.280 1.00 95.56 450 ALA A C 1
ATOM 3462 O O . ALA A 1 450 ? -21.921 -19.586 19.268 1.00 95.56 450 ALA A O 1
ATOM 3463 N N . ILE A 1 451 ? -22.899 -18.005 20.525 1.00 94.31 451 ILE A N 1
ATOM 3464 C CA . ILE A 1 451 ? -24.026 -17.769 19.603 1.00 94.31 451 ILE A CA 1
ATOM 3465 C C . ILE A 1 451 ? -23.528 -17.273 18.235 1.00 94.31 451 ILE A C 1
ATOM 3467 O O . ILE A 1 451 ? -24.054 -17.678 17.198 1.00 94.31 451 ILE A O 1
ATOM 3471 N N . ALA A 1 452 ? -22.490 -16.432 18.208 1.00 96.19 452 ALA A N 1
ATOM 3472 C CA . ALA A 1 452 ? -21.926 -15.943 16.955 1.00 96.19 452 ALA A CA 1
ATOM 3473 C C . ALA A 1 452 ? -21.283 -17.059 16.114 1.00 96.19 452 ALA A C 1
ATOM 3475 O O . ALA A 1 452 ? -21.411 -17.040 14.891 1.00 96.19 452 ALA A O 1
ATOM 3476 N N . LEU A 1 453 ? -20.661 -18.066 16.734 1.00 94.94 453 LEU A N 1
ATOM 3477 C CA . LEU A 1 453 ? -20.141 -19.239 16.018 1.00 94.94 453 LEU A CA 1
ATOM 3478 C C . LEU A 1 453 ? -21.260 -20.107 15.417 1.00 94.94 453 LEU A C 1
ATOM 3480 O O . LEU A 1 453 ? -21.104 -20.621 14.313 1.00 94.94 453 LEU A O 1
ATOM 3484 N N . GLU A 1 454 ? -22.414 -20.213 16.083 1.00 92.88 454 GLU A N 1
ATOM 3485 C CA . GLU A 1 454 ? -23.587 -20.940 15.564 1.00 92.88 454 GLU A CA 1
ATOM 3486 C C . GLU A 1 454 ? -24.231 -20.260 14.344 1.00 92.88 454 GLU A C 1
ATOM 3488 O O . GLU A 1 454 ? -24.952 -20.903 13.578 1.00 92.88 454 GLU A O 1
ATOM 3493 N N . SER A 1 455 ? -23.954 -18.972 14.119 1.00 92.56 455 SER A N 1
ATOM 3494 C CA . SER A 1 455 ? -24.467 -18.243 12.953 1.00 92.56 455 SER A CA 1
ATOM 3495 C C . SER A 1 455 ? -23.927 -18.777 11.620 1.00 92.56 455 SER A C 1
ATOM 3497 O O . SER A 1 455 ? -24.600 -18.663 10.598 1.00 92.56 455 SER A O 1
ATOM 3499 N N . LEU A 1 456 ? -22.745 -19.400 11.621 1.00 93.50 456 LEU A N 1
ATOM 3500 C CA . LEU A 1 456 ? -22.099 -19.934 10.423 1.00 93.50 456 LEU A CA 1
ATOM 3501 C C . LEU A 1 456 ? -22.830 -21.163 9.855 1.00 93.50 456 LEU A C 1
ATOM 3503 O O . LEU A 1 456 ? -23.250 -21.102 8.697 1.00 93.50 456 LEU A O 1
ATOM 3507 N N . PRO A 1 457 ? -23.064 -22.252 10.621 1.00 92.88 457 PRO A N 1
ATOM 3508 C CA . PRO A 1 457 ? -23.891 -23.355 10.136 1.00 92.88 457 PRO A CA 1
ATOM 3509 C C . PRO A 1 457 ? -25.326 -22.900 9.851 1.00 92.88 457 PRO A C 1
ATOM 3511 O O . PRO A 1 457 ? -25.921 -23.350 8.873 1.00 92.88 457 PRO A O 1
ATOM 3514 N N . LYS A 1 458 ? -25.865 -21.947 10.623 1.00 92.75 458 LYS A N 1
ATOM 3515 C CA . LYS A 1 458 ? -27.166 -21.345 10.315 1.00 92.75 458 LYS A CA 1
ATOM 3516 C C . LYS A 1 458 ? -27.191 -20.716 8.917 1.00 92.75 458 LYS A C 1
ATOM 3518 O O . LYS A 1 458 ? -28.119 -20.984 8.162 1.00 92.75 458 LYS A O 1
ATOM 3523 N N . GLN A 1 459 ? -26.159 -19.959 8.537 1.00 92.75 459 GLN A N 1
ATOM 3524 C CA . GLN A 1 459 ? -26.079 -19.346 7.209 1.00 92.75 459 GLN A CA 1
ATOM 3525 C C . GLN A 1 459 ? -26.015 -20.392 6.086 1.00 92.75 459 GLN A C 1
ATOM 3527 O O . GLN A 1 459 ? -26.623 -20.200 5.035 1.00 92.75 459 GLN A O 1
ATOM 3532 N N . ILE A 1 460 ? -25.320 -21.514 6.309 1.00 91.12 460 ILE A N 1
ATOM 3533 C CA . ILE A 1 460 ? -25.298 -22.636 5.359 1.00 91.12 460 ILE A CA 1
ATOM 3534 C C . ILE A 1 460 ? -26.707 -23.227 5.204 1.00 91.12 460 ILE A C 1
ATOM 3536 O O . ILE A 1 460 ? -27.153 -23.449 4.080 1.00 91.12 460 ILE A O 1
ATOM 3540 N N . ALA A 1 461 ? -27.428 -23.447 6.309 1.00 91.38 461 ALA A N 1
ATOM 3541 C CA . ALA A 1 461 ? -28.799 -23.957 6.272 1.00 91.38 461 ALA A CA 1
ATOM 3542 C C . ALA A 1 461 ? -29.752 -23.003 5.532 1.00 91.38 461 ALA A C 1
ATOM 3544 O O . ALA A 1 461 ? -30.518 -23.454 4.678 1.00 91.38 461 ALA A O 1
ATOM 3545 N N . ASP A 1 462 ? -29.647 -21.697 5.793 1.00 90.38 462 ASP A N 1
ATOM 3546 C CA . ASP A 1 462 ? -30.453 -20.665 5.134 1.00 90.38 462 ASP A CA 1
ATOM 3547 C C . ASP A 1 462 ? -30.199 -20.640 3.615 1.00 90.38 462 ASP A C 1
ATOM 3549 O O . ASP A 1 462 ? -31.150 -20.592 2.834 1.00 90.38 462 ASP A O 1
ATOM 3553 N N . ASN A 1 463 ? -28.940 -20.769 3.177 1.00 90.00 463 ASN A N 1
ATOM 3554 C CA . ASN A 1 463 ? -28.583 -20.794 1.752 1.00 90.00 463 ASN A CA 1
ATOM 3555 C C . ASN A 1 463 ? -29.056 -22.077 1.038 1.00 90.00 463 ASN A C 1
ATOM 3557 O O . ASN A 1 463 ? -29.358 -22.047 -0.152 1.00 90.00 463 ASN A O 1
ATOM 3561 N N . ILE A 1 464 ? -29.182 -23.198 1.759 1.00 88.44 464 ILE A N 1
ATOM 3562 C CA . ILE A 1 464 ? -29.783 -24.442 1.241 1.00 88.44 464 ILE A CA 1
ATOM 3563 C C . ILE A 1 464 ? -31.320 -24.337 1.172 1.00 88.44 464 ILE A C 1
ATOM 3565 O O . ILE A 1 464 ? -31.954 -25.095 0.437 1.00 88.44 464 ILE A O 1
ATOM 3569 N N . GLY A 1 465 ? -31.928 -23.413 1.925 1.00 86.81 465 GLY A N 1
ATOM 3570 C CA . GLY A 1 465 ? -33.378 -23.336 2.134 1.00 86.81 465 GLY A CA 1
ATOM 3571 C C . GLY A 1 465 ? -33.890 -24.304 3.209 1.00 86.81 465 GLY A C 1
ATOM 3572 O O . GLY A 1 465 ? -35.088 -24.584 3.284 1.00 86.81 465 GLY A O 1
ATOM 3573 N N . ALA A 1 466 ? -32.990 -24.836 4.037 1.00 86.69 466 ALA A N 1
ATOM 3574 C CA . ALA A 1 466 ? -33.318 -25.735 5.130 1.00 86.69 466 ALA A CA 1
ATOM 3575 C C . ALA A 1 466 ? -33.733 -24.946 6.381 1.00 86.69 466 ALA A C 1
ATOM 3577 O O . ALA A 1 466 ? -33.116 -23.948 6.751 1.00 86.69 466 ALA A O 1
ATOM 3578 N N . LYS A 1 467 ? -34.777 -25.403 7.080 1.00 88.25 467 LYS A N 1
ATOM 3579 C CA . LYS A 1 467 ? -35.255 -24.727 8.293 1.00 88.25 467 LYS A CA 1
ATOM 3580 C C . LYS A 1 467 ? -34.325 -25.009 9.470 1.00 88.25 467 LYS A C 1
ATOM 3582 O O . LYS A 1 467 ? -34.383 -26.080 10.074 1.00 88.25 467 LYS A O 1
ATOM 3587 N N . TRP A 1 468 ? -33.541 -24.006 9.863 1.00 90.75 468 TRP A N 1
ATOM 3588 C CA . TRP A 1 468 ? -32.620 -24.096 11.002 1.00 90.75 468 TRP A CA 1
ATOM 3589 C C . TRP A 1 468 ? -33.287 -24.592 12.296 1.00 90.75 468 TRP A C 1
ATOM 3591 O O . TRP A 1 468 ? -32.718 -25.415 13.006 1.00 90.75 468 TRP A O 1
ATOM 3601 N N . VAL A 1 469 ? -34.522 -24.154 12.567 1.00 90.81 469 VAL A N 1
ATOM 3602 C CA . VAL A 1 469 ? -35.280 -24.505 13.784 1.00 90.81 469 VAL A CA 1
ATOM 3603 C C . VAL A 1 469 ? -35.530 -26.015 13.917 1.00 90.81 469 VAL A C 1
ATOM 3605 O O . VAL A 1 469 ? -35.550 -26.526 15.031 1.00 90.81 469 VAL A O 1
ATOM 3608 N N . GLU A 1 470 ? -35.692 -26.742 12.806 1.00 88.31 470 GLU A N 1
ATOM 3609 C CA . GLU A 1 470 ? -35.947 -28.192 12.816 1.00 88.31 470 GLU A CA 1
ATOM 3610 C C . GLU A 1 470 ? -34.642 -29.007 12.914 1.00 88.31 470 GLU A C 1
ATOM 3612 O O . GLU A 1 470 ? -34.603 -30.069 13.538 1.00 88.31 470 GLU A O 1
ATOM 3617 N N . ILE A 1 471 ? -33.554 -28.511 12.318 1.00 89.31 471 ILE A N 1
ATOM 3618 C CA . ILE A 1 471 ? -32.276 -29.233 12.226 1.00 89.31 471 ILE A CA 1
ATOM 3619 C C . ILE A 1 471 ? -31.399 -28.998 13.461 1.00 89.31 471 ILE A C 1
ATOM 3621 O O . ILE A 1 471 ? -30.762 -29.935 13.948 1.00 89.31 471 ILE A O 1
ATOM 3625 N N . TYR A 1 472 ? -31.385 -27.777 13.997 1.00 90.88 472 TYR A N 1
ATOM 3626 C CA . TYR A 1 472 ? -30.513 -27.391 15.107 1.00 90.88 472 TYR A CA 1
ATOM 3627 C C . TYR A 1 472 ? -30.667 -28.273 16.360 1.00 90.88 472 TYR A C 1
ATOM 3629 O O . TYR A 1 472 ? -29.646 -28.757 16.849 1.00 90.88 472 TYR A O 1
ATOM 3637 N N . PRO A 1 473 ? -31.884 -28.588 16.857 1.00 91.62 473 PRO A N 1
ATOM 3638 C CA . PRO A 1 473 ? -32.037 -29.454 18.030 1.00 91.62 473 PRO A CA 1
ATOM 3639 C C . PRO A 1 473 ? -31.492 -30.867 17.797 1.00 91.62 473 PRO A C 1
ATOM 3641 O O . PRO A 1 473 ? -30.888 -31.466 18.685 1.00 91.62 473 PRO A O 1
ATOM 3644 N N . ASN A 1 474 ? -31.670 -31.395 16.584 1.00 89.44 474 ASN A N 1
ATOM 3645 C CA . ASN A 1 474 ? -31.182 -32.719 16.213 1.00 89.44 474 ASN A CA 1
ATOM 3646 C C . ASN A 1 474 ? -29.647 -32.752 16.117 1.00 89.44 474 ASN A C 1
ATOM 3648 O O . ASN A 1 474 ? -29.037 -33.741 16.524 1.00 89.44 474 ASN A O 1
ATOM 3652 N N . LEU A 1 475 ? -29.022 -31.676 15.622 1.00 90.12 475 LEU A N 1
ATOM 3653 C CA . LEU A 1 475 ? -27.565 -31.514 15.633 1.00 90.12 475 LEU A CA 1
ATOM 3654 C C . LEU A 1 475 ? -27.037 -31.423 17.064 1.00 90.12 475 LEU A C 1
ATOM 3656 O O . LEU A 1 475 ? -26.150 -32.189 17.432 1.00 90.12 475 LEU A O 1
ATOM 3660 N N . MET A 1 476 ? -27.621 -30.549 17.886 1.00 89.19 476 MET A N 1
ATOM 3661 C CA . MET A 1 476 ? -27.204 -30.369 19.277 1.00 89.19 476 MET A CA 1
ATOM 3662 C C . MET A 1 476 ? -27.307 -31.666 20.074 1.00 89.19 476 MET A C 1
ATOM 3664 O O . MET A 1 476 ? -26.355 -32.010 20.762 1.00 89.19 476 MET A O 1
ATOM 3668 N N . LYS A 1 477 ? -28.379 -32.450 19.897 1.00 91.44 477 LYS A N 1
ATOM 3669 C CA . LYS A 1 477 ? -28.530 -33.763 20.542 1.00 91.44 477 LYS A CA 1
ATOM 3670 C C . LYS A 1 477 ? -27.391 -34.734 20.197 1.00 91.44 477 LYS A C 1
ATOM 3672 O O . LYS A 1 477 ? -26.942 -35.482 21.061 1.00 91.44 477 LYS A O 1
ATOM 3677 N N . LYS A 1 478 ? -26.909 -34.745 18.948 1.00 90.31 478 LYS A N 1
ATOM 3678 C CA . LYS A 1 478 ? -25.760 -35.585 18.553 1.00 90.31 478 LYS A CA 1
ATOM 3679 C C . LYS A 1 478 ? -24.448 -35.073 19.132 1.00 90.31 478 LYS A C 1
ATOM 3681 O O . LYS A 1 478 ? -23.658 -35.859 19.647 1.00 90.31 478 LYS A O 1
ATOM 3686 N N . HIS A 1 479 ? -24.246 -33.758 19.094 1.00 89.62 479 HIS A N 1
ATOM 3687 C CA . HIS A 1 479 ? -23.072 -33.138 19.699 1.00 89.62 479 HIS A CA 1
ATOM 3688 C C . HIS A 1 479 ? -23.050 -33.401 21.208 1.00 89.62 479 HIS A C 1
ATOM 3690 O O . HIS A 1 479 ? -22.023 -33.833 21.711 1.00 89.62 479 HIS A O 1
ATOM 3696 N N . GLU A 1 480 ? -24.166 -33.256 21.930 1.00 87.25 480 GLU A N 1
ATOM 3697 C CA . GLU A 1 480 ? -24.313 -33.597 23.360 1.00 87.25 480 GLU A CA 1
ATOM 3698 C C . GLU A 1 480 ? -23.912 -35.043 23.687 1.00 87.25 480 GLU A C 1
ATOM 3700 O O . GLU A 1 480 ? -23.280 -35.274 24.715 1.00 87.25 480 GLU A O 1
ATOM 3705 N N . ASN A 1 481 ? -24.174 -35.993 22.784 1.00 88.50 481 ASN A N 1
ATOM 3706 C CA . ASN A 1 481 ? -23.734 -37.386 22.920 1.00 88.50 481 ASN A CA 1
ATOM 3707 C C . ASN A 1 481 ? -22.218 -37.592 22.695 1.00 88.50 481 ASN A C 1
ATOM 3709 O O . ASN A 1 481 ? -21.737 -38.721 22.754 1.00 88.50 481 ASN A O 1
ATOM 3713 N N . GLY A 1 482 ? -21.457 -36.526 22.432 1.00 82.56 482 GLY A N 1
ATOM 3714 C CA . GLY A 1 482 ? -20.011 -36.557 22.187 1.00 82.56 482 GLY A CA 1
ATOM 3715 C C . GLY A 1 482 ? -19.620 -36.746 20.718 1.00 82.56 482 GLY A C 1
ATOM 3716 O O . GLY A 1 482 ? -18.431 -36.773 20.401 1.00 82.56 482 GLY A O 1
ATOM 3717 N N . GLU A 1 483 ? -20.589 -36.844 19.804 1.00 87.50 483 GLU A N 1
ATOM 3718 C CA . GLU A 1 483 ? -20.338 -37.033 18.376 1.00 87.50 483 GLU A CA 1
ATOM 3719 C C . GLU A 1 483 ? -20.127 -35.684 17.660 1.00 87.50 483 GLU A C 1
ATOM 3721 O O . GLU A 1 483 ? -21.001 -35.175 16.958 1.00 87.50 483 GLU A O 1
ATOM 3726 N N . ASN A 1 484 ? -18.936 -35.101 17.805 1.00 86.81 484 ASN A N 1
ATOM 3727 C CA . ASN A 1 484 ? -18.630 -33.750 17.299 1.00 86.81 484 ASN A CA 1
ATOM 3728 C C . ASN A 1 484 ? -18.443 -33.662 15.767 1.00 86.81 484 ASN A C 1
ATOM 3730 O O . ASN A 1 484 ? -18.254 -32.576 15.226 1.00 86.81 484 ASN A O 1
ATOM 3734 N N . ASN A 1 485 ? -18.490 -34.794 15.058 1.00 90.19 485 ASN A N 1
ATOM 3735 C CA . ASN A 1 485 ? -18.227 -34.874 13.615 1.00 90.19 485 ASN A CA 1
ATOM 3736 C C . ASN A 1 485 ? -19.477 -34.625 12.754 1.00 90.19 485 ASN A C 1
ATOM 3738 O O . ASN A 1 485 ? -19.393 -34.642 11.524 1.00 90.19 485 ASN A O 1
ATOM 3742 N N . TYR A 1 486 ? -20.649 -34.458 13.371 1.00 91.19 486 TYR A N 1
ATOM 3743 C CA . TYR A 1 486 ? -21.893 -34.255 12.638 1.00 91.19 486 TYR A CA 1
ATOM 3744 C C . TYR A 1 486 ? -22.067 -32.798 12.210 1.00 91.19 486 TYR A C 1
ATOM 3746 O O . TYR A 1 486 ? -22.057 -31.891 13.040 1.00 91.19 486 TYR A O 1
ATOM 3754 N N . GLY A 1 487 ? -22.280 -32.595 10.914 1.00 90.31 487 GLY A N 1
ATOM 3755 C CA . GLY A 1 487 ? -22.561 -31.307 10.290 1.00 90.31 487 GLY A CA 1
ATOM 3756 C C . GLY A 1 487 ? -23.827 -31.348 9.437 1.00 90.31 487 GLY A C 1
ATOM 3757 O O . GLY A 1 487 ? -24.626 -32.290 9.504 1.00 90.31 487 GLY A O 1
ATOM 3758 N N . LEU A 1 488 ? -24.011 -30.304 8.634 1.00 89.69 488 LEU A N 1
ATOM 3759 C CA . LEU A 1 488 ? -25.165 -30.163 7.747 1.00 89.69 488 LEU A CA 1
ATOM 3760 C C . LEU A 1 488 ? -24.996 -30.968 6.457 1.00 89.69 488 LEU A C 1
ATOM 3762 O O . LEU A 1 488 ? -23.950 -30.921 5.813 1.00 89.69 488 LEU A O 1
ATOM 3766 N N . ASP A 1 489 ? -26.060 -31.659 6.049 1.00 88.38 489 ASP A N 1
ATOM 3767 C CA . ASP A 1 489 ? -26.135 -32.320 4.748 1.00 88.38 489 ASP A CA 1
ATOM 3768 C C . ASP A 1 489 ? -26.801 -31.419 3.703 1.00 88.38 489 ASP A C 1
ATOM 3770 O O . ASP A 1 489 ? -27.943 -30.979 3.865 1.00 88.38 489 ASP A O 1
ATOM 3774 N N . ILE A 1 490 ? -26.081 -31.207 2.604 1.00 84.25 490 ILE A N 1
ATOM 3775 C CA . ILE A 1 490 ? -26.469 -30.379 1.460 1.00 84.25 490 ILE A CA 1
ATOM 3776 C C . ILE A 1 490 ? -27.219 -31.197 0.396 1.00 84.25 490 ILE A C 1
ATOM 3778 O O . ILE A 1 490 ? -27.984 -30.632 -0.398 1.00 84.25 490 ILE A O 1
ATOM 3782 N N . LYS A 1 491 ? -26.989 -32.519 0.342 1.00 82.12 491 LYS A N 1
ATOM 3783 C CA . LYS A 1 491 ? -27.590 -33.416 -0.659 1.00 82.12 491 LYS A CA 1
ATOM 3784 C C . LYS A 1 491 ? -29.047 -33.728 -0.326 1.00 82.12 491 LYS A C 1
ATOM 3786 O O . LYS A 1 491 ? -29.859 -33.893 -1.235 1.00 82.12 491 LYS A O 1
ATOM 3791 N N . ALA A 1 492 ? -29.397 -33.758 0.959 1.00 79.62 492 ALA A N 1
ATOM 3792 C CA . ALA A 1 492 ? -30.772 -33.947 1.398 1.00 79.62 492 ALA A CA 1
ATOM 3793 C C . ALA A 1 492 ? -31.674 -32.758 0.980 1.00 79.62 492 ALA A C 1
ATOM 3795 O O . ALA A 1 492 ? -31.374 -31.612 1.318 1.00 79.62 492 ALA A O 1
ATOM 3796 N N . PRO A 1 493 ? -32.827 -32.996 0.322 1.00 68.38 493 PRO A N 1
ATOM 3797 C CA . PRO A 1 493 ? -33.686 -31.934 -0.220 1.00 68.38 493 PRO A CA 1
ATOM 3798 C C . PRO A 1 493 ? -34.356 -31.048 0.845 1.00 68.38 493 PRO A C 1
ATOM 3800 O O . PRO A 1 493 ? -34.814 -29.959 0.521 1.00 68.38 493 PRO A O 1
ATOM 3803 N N . LYS A 1 494 ? -34.426 -31.498 2.106 1.00 67.69 494 LYS A N 1
ATOM 3804 C CA . LYS A 1 494 ? -34.950 -30.718 3.246 1.00 67.69 494 LYS A CA 1
ATOM 3805 C C . LYS A 1 494 ? -33.857 -30.235 4.214 1.00 67.69 494 LYS A C 1
ATOM 3807 O O . LYS A 1 494 ? -34.187 -29.675 5.255 1.00 67.69 494 LYS A O 1
ATOM 3812 N N . GLY A 1 495 ? -32.582 -30.448 3.875 1.00 69.56 495 GLY A N 1
ATOM 3813 C CA . GLY A 1 495 ? -31.464 -30.321 4.809 1.00 69.56 495 GLY A CA 1
ATOM 3814 C C . GLY A 1 495 ? -31.449 -31.476 5.812 1.00 69.56 495 GLY A C 1
ATOM 3815 O O . GLY A 1 495 ? -32.460 -31.802 6.431 1.00 69.56 495 GLY A O 1
ATOM 3816 N N . GLY A 1 496 ? -30.305 -32.141 5.932 1.00 82.81 496 GLY A N 1
ATOM 3817 C CA . GLY A 1 496 ? -30.124 -33.302 6.803 1.00 82.81 496 GLY A CA 1
ATOM 3818 C C . GLY A 1 496 ? -28.940 -33.131 7.744 1.00 82.81 496 GLY A C 1
ATOM 3819 O O . GLY A 1 496 ? -28.299 -32.083 7.780 1.00 82.81 496 GLY A O 1
ATOM 3820 N N . ILE A 1 497 ? -28.643 -34.185 8.500 1.00 89.00 497 ILE A N 1
ATOM 3821 C CA . ILE A 1 497 ? -27.460 -34.259 9.358 1.00 89.00 497 ILE A CA 1
ATOM 3822 C C . ILE A 1 497 ? -26.572 -35.382 8.840 1.00 89.00 497 ILE A C 1
ATOM 3824 O O . ILE A 1 497 ? -27.031 -36.518 8.719 1.00 89.00 497 ILE A O 1
ATOM 3828 N N . LEU A 1 498 ? -25.303 -35.078 8.597 1.00 89.31 498 LEU A N 1
ATOM 3829 C CA . LEU A 1 498 ? -24.315 -35.997 8.034 1.00 89.31 498 LEU A CA 1
ATOM 3830 C C . LEU A 1 498 ? -23.065 -36.020 8.911 1.00 89.31 498 LEU A C 1
ATOM 3832 O O . LEU A 1 498 ? -22.699 -35.004 9.493 1.00 89.31 498 LEU A O 1
ATOM 3836 N N . ASN A 1 499 ? -22.404 -37.172 9.014 1.00 90.44 499 ASN A N 1
ATOM 3837 C CA . ASN A 1 499 ? -21.077 -37.245 9.619 1.00 90.44 499 ASN A CA 1
ATOM 3838 C C . ASN A 1 499 ? -20.031 -36.821 8.573 1.00 90.44 499 ASN A C 1
ATOM 3840 O O . ASN A 1 499 ? -19.857 -37.485 7.548 1.00 90.44 499 ASN A O 1
ATOM 3844 N N . ALA A 1 500 ? -19.352 -35.702 8.833 1.00 88.62 500 ALA A N 1
ATOM 3845 C CA . ALA A 1 500 ? -18.429 -35.070 7.894 1.00 88.62 500 ALA A CA 1
ATOM 3846 C C . ALA A 1 500 ? -17.220 -35.962 7.570 1.00 88.62 500 ALA A C 1
ATOM 3848 O O . ALA A 1 500 ? -16.777 -36.001 6.426 1.00 88.62 500 ALA A O 1
ATOM 3849 N N . VAL A 1 501 ? -16.740 -36.745 8.543 1.00 89.56 501 VAL A N 1
ATOM 3850 C CA . VAL A 1 501 ? -15.573 -37.626 8.366 1.00 89.56 501 VAL A CA 1
ATOM 3851 C C . VAL A 1 501 ? -15.890 -38.773 7.411 1.00 89.56 501 VAL A C 1
ATOM 3853 O O . VAL A 1 501 ? -15.091 -39.072 6.531 1.00 89.56 501 VAL A O 1
ATOM 3856 N N . SER A 1 502 ? -17.071 -39.389 7.538 1.00 88.19 502 SER A N 1
ATOM 3857 C CA . SER A 1 502 ? -17.499 -40.464 6.628 1.00 88.19 502 SER A CA 1
ATOM 3858 C C . SER A 1 502 ? -17.781 -39.980 5.206 1.00 88.19 502 SER A C 1
ATOM 3860 O O . SER A 1 502 ? -17.763 -40.777 4.278 1.00 88.19 502 SER A O 1
ATOM 3862 N N . ALA A 1 503 ? -18.065 -38.687 5.046 1.00 85.94 503 ALA A N 1
ATOM 3863 C CA . ALA A 1 503 ? -18.288 -38.054 3.753 1.00 85.94 503 ALA A CA 1
ATOM 3864 C C . ALA A 1 503 ? -17.017 -37.408 3.173 1.00 85.94 503 ALA A C 1
ATOM 3866 O O . ALA A 1 503 ? -17.103 -36.756 2.137 1.00 85.94 503 ALA A O 1
ATOM 3867 N N . GLU A 1 504 ? -15.876 -37.562 3.855 1.00 88.56 504 GLU A N 1
ATOM 3868 C CA . GLU A 1 504 ? -14.575 -36.990 3.488 1.00 88.56 504 GLU A CA 1
ATOM 3869 C C . GLU A 1 504 ? -14.574 -35.458 3.340 1.00 88.56 504 GLU A C 1
ATOM 3871 O O . GLU A 1 504 ? -13.825 -34.892 2.548 1.00 88.56 504 GLU A O 1
ATOM 3876 N N . ILE A 1 505 ? -15.399 -34.766 4.131 1.00 90.69 505 ILE A N 1
ATOM 3877 C CA . ILE A 1 505 ? -15.472 -33.301 4.148 1.00 90.69 505 ILE A CA 1
ATOM 3878 C C . ILE A 1 505 ? -14.574 -32.779 5.268 1.00 90.69 505 ILE A C 1
ATOM 3880 O O . ILE A 1 505 ? -14.947 -32.786 6.448 1.00 90.69 505 ILE A O 1
ATOM 3884 N N . PHE A 1 506 ? -13.392 -32.305 4.885 1.00 91.19 506 PHE A N 1
ATOM 3885 C CA . PHE A 1 506 ? -12.380 -31.808 5.810 1.00 91.19 506 PHE A CA 1
ATOM 3886 C C . PHE A 1 506 ? -12.079 -30.330 5.584 1.00 91.19 506 PHE A C 1
ATOM 3888 O O . PHE A 1 506 ? -11.955 -29.889 4.445 1.00 91.19 506 PHE A O 1
ATOM 3895 N N . ASP A 1 507 ? -11.887 -29.605 6.682 1.00 91.25 507 ASP A N 1
ATOM 3896 C CA . ASP A 1 507 ? -11.360 -28.243 6.681 1.00 91.25 507 ASP A CA 1
ATOM 3897 C C . ASP A 1 507 ? -9.941 -28.245 7.269 1.00 91.25 507 ASP A C 1
ATOM 3899 O O . ASP A 1 507 ? -9.650 -28.949 8.242 1.00 91.25 507 ASP A O 1
ATOM 3903 N N . CYS A 1 508 ? -9.046 -27.422 6.723 1.00 91.06 508 CYS A N 1
ATOM 3904 C CA . CYS A 1 508 ? -7.707 -27.251 7.286 1.00 91.06 508 CYS A CA 1
ATOM 3905 C C . CYS A 1 508 ? -7.772 -26.553 8.652 1.00 91.06 508 CYS A C 1
ATOM 3907 O O . CYS A 1 508 ? -8.404 -25.501 8.797 1.00 91.06 508 CYS A O 1
ATOM 3909 N N . PHE A 1 509 ? -7.043 -27.081 9.642 1.00 92.69 509 PHE A N 1
ATOM 3910 C CA . PHE A 1 509 ? -6.983 -26.511 10.994 1.00 92.69 509 PHE A CA 1
ATOM 3911 C C . PHE A 1 509 ? -6.633 -25.016 10.984 1.00 92.69 509 PHE A C 1
ATOM 3913 O O . PHE A 1 509 ? -7.290 -24.198 11.633 1.00 92.69 509 PHE A O 1
ATOM 3920 N N . SER A 1 510 ? -5.629 -24.642 10.193 1.00 91.50 510 SER A N 1
ATOM 3921 C CA . SER A 1 510 ? -5.123 -23.272 10.161 1.00 91.50 510 SER A CA 1
ATOM 3922 C C . SER A 1 510 ? -6.121 -22.269 9.581 1.00 91.50 510 SER A C 1
ATOM 3924 O O . SER A 1 510 ? -6.113 -21.119 10.010 1.00 91.50 510 SER A O 1
ATOM 3926 N N . VAL A 1 511 ? -7.016 -22.687 8.674 1.00 92.44 511 VAL A N 1
ATOM 3927 C CA . VAL A 1 511 ? -8.079 -21.818 8.131 1.00 92.44 511 VAL A CA 1
ATOM 3928 C C . VAL A 1 511 ? -8.989 -21.346 9.268 1.00 92.44 511 VAL A C 1
ATOM 3930 O O . VAL A 1 511 ? -9.236 -20.151 9.420 1.00 92.44 511 VAL A O 1
ATOM 3933 N N . LYS A 1 512 ? -9.440 -22.264 10.132 1.00 92.69 512 LYS A N 1
ATOM 3934 C CA . LYS A 1 512 ? -10.320 -21.922 11.263 1.00 92.69 512 LYS A CA 1
ATOM 3935 C C . LYS A 1 512 ? -9.589 -21.122 12.333 1.00 92.69 512 LYS A C 1
ATOM 3937 O O . LYS A 1 512 ? -10.134 -20.151 12.855 1.00 92.69 512 LYS A O 1
ATOM 3942 N N . GLU A 1 513 ? -8.349 -21.500 12.637 1.00 93.38 513 GLU A N 1
ATOM 3943 C CA . GLU A 1 513 ? -7.534 -20.822 13.644 1.00 93.38 513 GLU A CA 1
ATOM 3944 C C . GLU A 1 513 ? -7.324 -19.338 13.303 1.00 93.38 513 GLU A C 1
ATOM 3946 O O . GLU A 1 513 ? -7.601 -18.453 14.118 1.00 93.38 513 GLU A O 1
ATOM 3951 N N . TRP A 1 514 ? -6.857 -19.057 12.085 1.00 94.31 514 TRP A N 1
ATOM 3952 C CA . TRP A 1 514 ? -6.623 -17.693 11.620 1.00 94.31 514 TRP A CA 1
ATOM 3953 C C . TRP A 1 514 ? -7.919 -16.941 11.356 1.00 94.31 514 TRP A C 1
ATOM 3955 O O . TRP A 1 514 ? -8.008 -15.771 11.723 1.00 94.31 514 TRP A O 1
ATOM 3965 N N . GLY A 1 515 ? -8.939 -17.606 10.807 1.00 94.50 515 GLY A N 1
ATOM 3966 C CA . GLY A 1 515 ? -10.238 -16.991 10.557 1.00 94.50 515 GLY A CA 1
ATOM 3967 C C . GLY A 1 515 ? -10.868 -16.434 11.836 1.00 94.50 515 GLY A C 1
ATOM 3968 O O . GLY A 1 515 ? -11.286 -15.276 11.869 1.00 94.50 515 GLY A O 1
ATOM 3969 N N . ILE A 1 516 ? -10.871 -17.216 12.925 1.00 95.75 516 ILE A N 1
ATOM 3970 C CA . ILE A 1 516 ? -11.394 -16.770 14.227 1.00 95.75 516 ILE A CA 1
ATOM 3971 C C . ILE A 1 516 ? -10.523 -15.643 14.796 1.00 95.75 516 ILE A C 1
ATOM 3973 O O . ILE A 1 516 ? -11.053 -14.633 15.260 1.00 95.75 516 ILE A O 1
ATOM 3977 N N . LYS A 1 517 ? -9.190 -15.764 14.719 1.00 95.62 517 LYS A N 1
ATOM 3978 C CA . LYS A 1 517 ? -8.266 -14.719 15.192 1.00 95.62 517 LYS A CA 1
ATOM 3979 C C . LYS A 1 517 ? -8.482 -13.380 14.489 1.00 95.62 517 LYS A C 1
ATOM 3981 O O . LYS A 1 517 ? -8.583 -12.349 15.154 1.00 95.62 517 LYS A O 1
ATOM 3986 N N . LEU A 1 518 ? -8.540 -13.385 13.160 1.00 95.69 518 LEU A N 1
ATOM 3987 C CA . LEU A 1 518 ? -8.696 -12.175 12.354 1.00 95.69 518 LEU A CA 1
ATOM 3988 C C . LEU A 1 518 ? -10.061 -11.528 12.578 1.00 95.69 518 LEU A C 1
ATOM 3990 O O . LEU A 1 518 ? -10.117 -10.314 12.775 1.00 95.69 518 LEU A O 1
ATOM 3994 N N . ALA A 1 519 ? -11.133 -12.326 12.628 1.00 96.25 519 ALA A N 1
ATOM 3995 C CA . ALA A 1 519 ? -12.478 -11.820 12.878 1.00 96.25 519 ALA A CA 1
ATOM 3996 C C . ALA A 1 519 ? -12.566 -11.090 14.226 1.00 96.25 519 ALA A C 1
ATOM 3998 O O . ALA A 1 519 ? -12.983 -9.936 14.287 1.00 96.25 519 ALA A O 1
ATOM 3999 N N . VAL A 1 520 ? -12.100 -11.714 15.311 1.00 96.44 520 VAL A N 1
ATOM 4000 C CA . VAL A 1 520 ? -12.168 -11.114 16.655 1.00 96.44 520 VAL A CA 1
ATOM 4001 C C . VAL A 1 520 ? -11.301 -9.865 16.765 1.00 96.44 520 VAL A C 1
ATOM 4003 O O . VAL A 1 520 ? -11.739 -8.866 17.333 1.00 96.44 520 VAL A O 1
ATOM 4006 N N . ASN A 1 521 ? -10.102 -9.875 16.180 1.00 95.50 521 ASN A N 1
ATOM 4007 C CA . ASN A 1 521 ? -9.240 -8.696 16.166 1.00 95.50 521 ASN A CA 1
ATOM 4008 C C . ASN A 1 521 ? -9.892 -7.531 15.411 1.00 95.50 521 ASN A C 1
ATOM 4010 O O . ASN A 1 521 ? -9.912 -6.414 15.926 1.00 95.50 521 ASN A O 1
ATOM 4014 N N . ALA A 1 522 ? -10.478 -7.785 14.236 1.00 95.12 522 ALA A N 1
ATOM 4015 C CA . ALA A 1 522 ? -11.191 -6.764 13.474 1.00 95.12 522 ALA A CA 1
ATOM 4016 C C . ALA A 1 522 ? -12.377 -6.199 14.274 1.00 95.12 522 ALA A C 1
ATOM 4018 O O . ALA A 1 522 ? -12.501 -4.984 14.424 1.00 95.12 522 ALA A O 1
ATOM 4019 N N . VAL A 1 523 ? -13.192 -7.065 14.879 1.00 96.56 523 VAL A N 1
ATOM 4020 C CA . VAL A 1 523 ? -14.331 -6.664 15.721 1.00 96.56 523 VAL A CA 1
ATOM 4021 C C . VAL A 1 523 ? -13.877 -5.812 16.905 1.00 96.56 523 VAL A C 1
ATOM 4023 O O . VAL A 1 523 ? -14.413 -4.726 17.115 1.00 96.56 523 VAL A O 1
ATOM 4026 N N . ASN A 1 524 ? -12.851 -6.248 17.637 1.00 95.38 524 ASN A N 1
ATOM 4027 C CA . ASN A 1 524 ? -12.310 -5.498 18.768 1.00 95.38 524 ASN A CA 1
ATOM 4028 C C . ASN A 1 524 ? -11.809 -4.115 18.340 1.00 95.38 524 ASN A C 1
ATOM 4030 O O . ASN A 1 524 ? -12.057 -3.137 19.043 1.00 95.38 524 ASN A O 1
ATOM 4034 N N . THR A 1 525 ? -11.156 -4.003 17.176 1.00 94.19 525 THR A N 1
ATOM 4035 C CA . THR A 1 525 ? -10.729 -2.694 16.660 1.00 94.19 525 THR A CA 1
ATOM 4036 C C . THR A 1 525 ? -11.908 -1.797 16.306 1.00 94.19 525 THR A C 1
ATOM 4038 O O . THR A 1 525 ? -11.875 -0.625 16.655 1.00 94.19 525 THR A O 1
ATOM 4041 N N . ILE A 1 526 ? -12.962 -2.333 15.681 1.00 94.12 526 ILE A N 1
ATOM 4042 C CA . ILE A 1 526 ? -14.144 -1.563 15.271 1.00 94.12 526 ILE A CA 1
ATOM 4043 C C . ILE A 1 526 ? -14.924 -1.061 16.489 1.00 94.12 526 ILE A C 1
ATOM 4045 O O . ILE A 1 526 ? -15.319 0.105 16.517 1.00 94.12 526 ILE A O 1
ATOM 4049 N N . ILE A 1 527 ? -15.137 -1.912 17.501 1.00 92.88 527 ILE A N 1
ATOM 4050 C CA . ILE A 1 527 ? -15.921 -1.528 18.683 1.00 92.88 527 ILE A CA 1
ATOM 4051 C C . ILE A 1 527 ? -15.154 -0.512 19.549 1.00 92.88 527 ILE A C 1
ATOM 4053 O O . ILE A 1 527 ? -15.755 0.339 20.198 1.00 92.88 527 ILE A O 1
ATOM 4057 N N . ASN A 1 528 ? -13.820 -0.552 19.529 1.00 92.00 528 ASN A N 1
ATOM 4058 C CA . ASN A 1 528 ? -12.981 0.371 20.291 1.00 92.00 528 ASN A CA 1
ATOM 4059 C C . ASN A 1 528 ? -12.925 1.803 19.709 1.00 92.00 528 ASN A C 1
ATOM 4061 O O . ASN A 1 528 ? -12.302 2.677 20.307 1.00 92.00 528 ASN A O 1
ATOM 4065 N N . VAL A 1 529 ? -13.547 2.065 18.551 1.00 89.88 529 VAL A N 1
ATOM 4066 C CA . VAL A 1 529 ? -13.613 3.410 17.957 1.00 89.88 529 VAL A CA 1
ATOM 4067 C C . VAL A 1 529 ? -14.805 4.181 18.527 1.00 89.88 529 VAL A C 1
ATOM 4069 O O . VAL A 1 529 ? -15.957 3.868 18.231 1.00 89.88 529 VAL A O 1
ATOM 4072 N N . ASP A 1 530 ? -14.531 5.235 19.296 1.00 84.06 530 ASP A N 1
ATOM 4073 C CA . ASP A 1 530 ? -15.546 6.106 19.902 1.00 84.06 530 ASP A CA 1
ATOM 4074 C C . ASP A 1 530 ? -15.910 7.325 19.031 1.00 84.06 530 ASP A C 1
ATOM 4076 O O . ASP A 1 530 ? -17.018 7.863 19.141 1.00 84.06 530 ASP A O 1
ATOM 4080 N N . GLN A 1 531 ? -14.997 7.776 18.167 1.00 86.69 531 GLN A N 1
ATOM 4081 C CA . GLN A 1 531 ? -15.131 8.993 17.361 1.00 86.69 531 GLN A CA 1
ATOM 4082 C C . GLN A 1 531 ? -14.690 8.770 15.914 1.00 86.69 531 GLN A C 1
ATOM 4084 O O . GLN A 1 531 ? -13.677 8.127 15.644 1.00 86.69 531 GLN A O 1
ATOM 4089 N N . ILE A 1 532 ? -15.443 9.347 14.971 1.00 86.56 532 ILE A N 1
ATOM 4090 C CA . ILE A 1 532 ? -15.132 9.296 13.538 1.00 86.56 532 ILE A CA 1
ATOM 4091 C C . ILE A 1 532 ? -14.998 10.720 13.016 1.00 86.56 532 ILE A C 1
ATOM 4093 O O . ILE A 1 532 ? -15.946 11.507 13.069 1.00 86.56 532 ILE A O 1
ATOM 4097 N N . VAL A 1 533 ? -13.827 11.029 12.461 1.00 87.50 533 VAL A N 1
ATOM 4098 C CA . VAL A 1 533 ? -13.532 12.324 11.844 1.00 87.50 533 VAL A CA 1
ATOM 4099 C C . VAL A 1 533 ? -13.291 12.109 10.356 1.00 87.50 533 VAL A C 1
ATOM 4101 O O . VAL A 1 533 ? -12.247 11.604 9.950 1.00 87.50 533 VAL A O 1
ATOM 4104 N N . LEU A 1 534 ? -14.275 12.469 9.533 1.00 83.31 534 LEU A N 1
ATOM 4105 C CA . LEU A 1 534 ? -14.177 12.376 8.080 1.00 83.31 534 LEU A CA 1
ATOM 4106 C C . LEU A 1 534 ? -13.728 13.722 7.525 1.00 83.31 534 LEU A C 1
ATOM 4108 O O . LEU A 1 534 ? -14.503 14.683 7.467 1.00 83.31 534 LEU A O 1
ATOM 4112 N N . ALA A 1 535 ? -12.467 13.778 7.107 1.00 81.06 535 ALA A N 1
ATOM 4113 C CA . ALA A 1 535 ? -11.962 14.908 6.349 1.00 81.06 535 ALA A CA 1
ATOM 4114 C C . ALA A 1 535 ? -12.696 15.020 5.006 1.00 81.06 535 ALA A C 1
ATOM 4116 O O . ALA A 1 535 ? -13.061 14.011 4.398 1.00 81.06 535 ALA A O 1
ATOM 4117 N N . LYS A 1 536 ? -12.894 16.252 4.526 1.00 77.75 536 LYS A N 1
ATOM 4118 C CA . LYS A 1 536 ? -13.425 16.473 3.181 1.00 77.75 536 LYS A CA 1
ATOM 4119 C C . LYS A 1 536 ? -12.474 15.810 2.171 1.00 77.75 536 LYS A C 1
ATOM 4121 O O . LYS A 1 536 ? -11.275 16.105 2.225 1.00 77.75 536 LYS A O 1
ATOM 4126 N N . PRO A 1 537 ? -12.966 14.940 1.269 1.00 60.34 537 PRO A N 1
ATOM 4127 C CA . PRO A 1 537 ? -12.125 14.362 0.232 1.00 60.34 537 PRO A CA 1
ATOM 4128 C C . PRO A 1 537 ? -11.498 15.497 -0.580 1.00 60.34 537 PRO A C 1
ATOM 4130 O O . PRO A 1 537 ? -12.168 16.474 -0.929 1.00 60.34 537 PRO A O 1
ATOM 4133 N N . ALA A 1 538 ? -10.188 15.409 -0.814 1.00 51.75 538 ALA A N 1
ATOM 4134 C CA . ALA A 1 538 ? -9.471 16.400 -1.598 1.00 51.75 538 ALA A CA 1
ATOM 4135 C C . ALA A 1 538 ? -10.071 16.420 -3.012 1.00 51.75 538 ALA A C 1
ATOM 4137 O O . ALA A 1 538 ? -9.945 15.449 -3.750 1.00 51.75 538 ALA A O 1
ATOM 4138 N N . GLY A 1 539 ? -10.750 17.514 -3.370 1.00 39.72 539 GLY A N 1
ATOM 4139 C CA . GLY A 1 539 ? -11.349 17.724 -4.690 1.00 39.72 539 GLY A CA 1
ATOM 4140 C C . GLY A 1 539 ? -10.296 18.006 -5.760 1.00 39.72 539 GLY A C 1
ATOM 4141 O O . GLY A 1 539 ? -10.292 19.084 -6.348 1.00 39.72 539 GLY A O 1
ATOM 4142 N N . GLY A 1 540 ? -9.364 17.074 -5.955 1.00 45.38 540 GLY A N 1
ATOM 4143 C CA . GLY A 1 540 ? -8.533 17.029 -7.152 1.00 45.38 540 GLY A CA 1
ATOM 4144 C C . GLY A 1 540 ? -9.351 16.533 -8.350 1.00 45.38 540 GLY A C 1
ATOM 4145 O O . GLY A 1 540 ? -10.433 15.971 -8.154 1.00 45.38 540 GLY A O 1
ATOM 4146 N N . PRO A 1 541 ? -8.861 16.710 -9.592 1.00 37.22 541 PRO A N 1
ATOM 4147 C CA . PRO A 1 541 ? -9.393 15.939 -10.708 1.00 37.22 541 PRO A CA 1
ATOM 4148 C C . PRO A 1 541 ? -9.354 14.451 -10.325 1.00 37.22 541 PRO A C 1
ATOM 4150 O O . PRO A 1 541 ? -8.413 14.046 -9.627 1.00 37.22 541 PRO A O 1
ATOM 4153 N N . PRO A 1 542 ? -10.353 13.642 -10.734 1.00 37.28 542 PRO A N 1
ATOM 4154 C CA . PRO A 1 542 ? -10.283 12.202 -10.533 1.00 37.28 542 PRO A CA 1
ATOM 4155 C C . PRO A 1 542 ? -8.911 11.746 -11.022 1.00 37.28 542 PRO A C 1
ATOM 4157 O O . PRO A 1 542 ? -8.463 12.197 -12.083 1.00 37.28 542 PRO A O 1
ATOM 4160 N N . ILE A 1 543 ? -8.216 10.933 -10.216 1.00 36.53 543 ILE A N 1
ATOM 4161 C CA . ILE A 1 543 ? -6.980 10.269 -10.643 1.00 36.53 543 ILE A CA 1
ATOM 4162 C C . ILE A 1 543 ? -7.289 9.754 -12.043 1.00 36.53 543 ILE A C 1
ATOM 4164 O O . ILE A 1 543 ? -8.257 9.007 -12.182 1.00 36.53 543 ILE A O 1
ATOM 4168 N N . ARG A 1 544 ? -6.577 10.247 -13.073 1.00 32.22 544 ARG A N 1
ATOM 4169 C CA . ARG A 1 544 ? -6.789 9.794 -14.451 1.00 32.22 544 ARG A CA 1
ATOM 4170 C C . ARG A 1 544 ? -6.710 8.279 -14.388 1.00 32.22 544 ARG A C 1
ATOM 4172 O O . ARG A 1 544 ? -5.629 7.740 -14.163 1.00 32.22 544 ARG A O 1
ATOM 4179 N N . GLN A 1 545 ? -7.861 7.622 -14.496 1.00 33.00 545 GLN A N 1
ATOM 4180 C CA . GLN A 1 545 ? -7.888 6.180 -14.608 1.00 33.00 545 GLN A CA 1
ATOM 4181 C C . GLN A 1 545 ? -7.072 5.873 -15.862 1.00 33.00 545 GLN A C 1
ATOM 4183 O O . GLN A 1 545 ? -7.243 6.584 -16.865 1.00 33.00 545 GLN A O 1
ATOM 4188 N N . PRO A 1 546 ? -6.131 4.919 -15.802 1.00 30.33 546 PRO A N 1
ATOM 4189 C CA . PRO A 1 546 ? -5.434 4.495 -16.999 1.00 30.33 546 PRO A CA 1
ATOM 4190 C C . PRO A 1 546 ? -6.518 4.126 -18.009 1.00 30.33 546 PRO A C 1
ATOM 4192 O O . PRO A 1 546 ? -7.371 3.279 -17.739 1.00 30.33 546 PRO A O 1
ATOM 4195 N N . LYS A 1 547 ? -6.561 4.863 -19.125 1.00 27.11 547 LYS A N 1
ATOM 4196 C CA . LYS A 1 547 ? -7.404 4.484 -20.254 1.00 27.11 547 LYS A CA 1
ATOM 4197 C C . LYS A 1 547 ? -7.049 3.037 -20.562 1.00 27.11 547 LYS A C 1
ATOM 4199 O O . LYS A 1 547 ? -5.869 2.713 -20.640 1.00 27.11 547 LYS A O 1
ATOM 4204 N N . SER A 1 548 ? -8.069 2.204 -20.720 1.00 30.84 548 SER A N 1
ATOM 4205 C CA . SER A 1 548 ? -7.970 0.882 -21.321 1.00 30.84 548 SER A CA 1
ATOM 4206 C C . SER A 1 548 ? -7.349 1.013 -22.717 1.00 30.84 548 SER A C 1
ATOM 4208 O O . SER A 1 548 ? -8.051 1.179 -23.712 1.00 30.84 548 SER A O 1
ATOM 4210 N N . GLN A 1 549 ? -6.022 1.030 -22.768 1.00 28.20 549 GLN A N 1
ATOM 4211 C CA . GLN A 1 549 ? -5.257 0.516 -23.882 1.00 28.20 549 GLN A CA 1
ATOM 4212 C C . GLN A 1 549 ? -5.040 -0.949 -23.537 1.00 28.20 549 GLN A C 1
ATOM 4214 O O . GLN A 1 549 ? -4.373 -1.277 -22.557 1.00 28.20 549 GLN A O 1
ATOM 4219 N N . GLU A 1 550 ? -5.710 -1.819 -24.285 1.00 34.44 550 GLU A N 1
ATOM 4220 C CA . GLU A 1 550 ? -5.204 -3.172 -24.469 1.00 34.44 550 GLU A CA 1
ATOM 4221 C C . GLU A 1 550 ? -3.733 -3.028 -24.890 1.00 34.44 550 GLU A C 1
ATOM 4223 O O . GLU A 1 550 ? -3.418 -2.213 -25.758 1.00 34.44 550 GLU A O 1
ATOM 4228 N N . ASP A 1 551 ? -2.859 -3.748 -24.188 1.00 31.97 551 ASP A N 1
ATOM 4229 C CA . ASP A 1 551 ? -1.397 -3.742 -24.312 1.00 31.97 551 ASP A CA 1
ATOM 4230 C C . ASP A 1 551 ? -0.661 -2.501 -23.763 1.00 31.97 551 ASP A C 1
ATOM 4232 O O . ASP A 1 551 ? -0.277 -1.611 -24.514 1.00 31.97 551 ASP A O 1
ATOM 4236 N N . ASP A 1 552 ? -0.439 -2.458 -22.439 1.00 28.67 552 ASP A N 1
ATOM 4237 C CA . ASP A 1 552 ? 0.866 -2.165 -21.795 1.00 28.67 552 ASP A CA 1
ATOM 4238 C C . ASP A 1 552 ? 0.702 -1.871 -20.283 1.00 28.67 552 ASP A C 1
ATOM 4240 O O . ASP A 1 552 ? 0.795 -0.734 -19.823 1.00 28.67 552 ASP A O 1
ATOM 4244 N N . ASP A 1 553 ? 0.526 -2.919 -19.469 1.00 26.48 553 ASP A N 1
ATOM 4245 C CA . ASP A 1 553 ? 0.694 -2.848 -18.010 1.00 26.48 553 ASP A CA 1
ATOM 4246 C C . ASP A 1 553 ? 2.078 -3.392 -17.615 1.00 26.48 553 ASP A C 1
ATOM 4248 O O . ASP A 1 553 ? 2.234 -4.565 -17.275 1.00 26.48 553 ASP A O 1
ATOM 4252 N N . THR A 1 554 ? 3.107 -2.535 -17.581 1.00 29.31 554 THR A N 1
ATOM 4253 C CA . THR A 1 554 ? 4.156 -2.695 -16.560 1.00 29.31 554 THR A CA 1
ATOM 4254 C C . THR A 1 554 ? 4.566 -1.363 -15.938 1.00 29.31 554 THR A C 1
ATOM 4256 O O . THR A 1 554 ? 4.992 -0.434 -16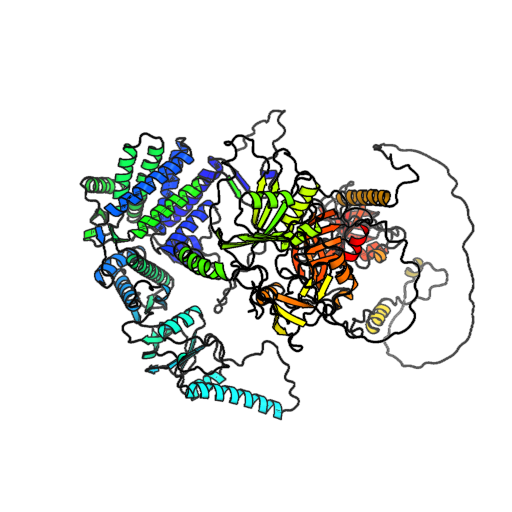.613 1.00 29.31 554 THR A O 1
ATOM 4259 N N . ASN A 1 555 ? 4.543 -1.374 -14.602 1.00 29.81 555 ASN A N 1
ATOM 4260 C CA . ASN A 1 555 ? 5.157 -0.438 -13.662 1.00 29.81 555 ASN A CA 1
ATOM 4261 C C . ASN A 1 555 ? 4.400 0.863 -13.381 1.00 29.81 555 ASN A C 1
ATOM 4263 O O . ASN A 1 555 ? 4.764 1.895 -13.910 1.00 29.81 555 ASN A O 1
ATOM 4267 N N . PHE A 1 556 ? 3.466 0.831 -12.421 1.00 27.66 556 PHE A N 1
ATOM 4268 C CA . PHE A 1 556 ? 3.450 1.743 -11.256 1.00 27.66 556 PHE A CA 1
ATOM 4269 C C . PHE A 1 556 ? 2.369 1.331 -10.228 1.00 27.66 556 PHE A C 1
ATOM 4271 O O . PHE A 1 556 ? 1.519 2.117 -9.829 1.00 27.66 556 PHE A O 1
ATOM 4278 N N . SER A 1 557 ? 2.395 0.080 -9.751 1.00 26.91 557 SER A N 1
ATOM 4279 C CA . SER A 1 557 ? 1.523 -0.360 -8.637 1.00 26.91 557 SER A CA 1
ATOM 4280 C C . SER A 1 557 ? 2.064 -1.552 -7.829 1.00 26.91 557 SER A C 1
ATOM 4282 O O . SER A 1 557 ? 1.317 -2.201 -7.103 1.00 26.91 557 SER A O 1
ATOM 4284 N N . GLN A 1 558 ? 3.373 -1.834 -7.893 1.00 25.58 558 GLN A N 1
ATOM 4285 C CA . GLN A 1 558 ? 3.972 -3.012 -7.233 1.00 25.58 558 GLN A CA 1
ATOM 4286 C C . GLN A 1 558 ? 5.249 -2.743 -6.420 1.00 25.58 558 GLN A C 1
ATOM 4288 O O . GLN A 1 558 ? 5.890 -3.678 -5.963 1.00 25.58 558 GLN A O 1
ATOM 4293 N N . TRP A 1 559 ? 5.604 -1.483 -6.145 1.00 24.94 559 TRP A N 1
ATOM 4294 C CA . TRP A 1 559 ? 6.761 -1.146 -5.288 1.00 24.94 559 TRP A CA 1
ATOM 4295 C C . TRP A 1 559 ? 6.365 -0.609 -3.902 1.00 24.94 559 TRP A C 1
ATOM 4297 O O . TRP A 1 559 ? 7.019 0.259 -3.330 1.00 24.94 559 TRP A O 1
ATOM 4307 N N . LYS A 1 560 ? 5.271 -1.142 -3.341 1.00 24.66 560 LYS A N 1
ATOM 4308 C CA . LYS A 1 560 ? 4.923 -0.974 -1.915 1.00 24.66 560 LYS A CA 1
ATOM 4309 C C . LYS A 1 560 ? 4.332 -2.221 -1.246 1.00 24.66 560 LYS A C 1
ATOM 4311 O O . LYS A 1 560 ? 3.910 -2.153 -0.097 1.00 24.66 560 LYS A O 1
ATOM 4316 N N . ARG A 1 561 ? 4.307 -3.362 -1.933 1.00 26.64 561 ARG A N 1
ATOM 4317 C CA . ARG A 1 561 ? 3.794 -4.636 -1.419 1.00 26.64 561 ARG A CA 1
ATOM 4318 C C . ARG A 1 561 ? 4.791 -5.717 -1.833 1.00 26.64 561 ARG A C 1
ATOM 4320 O O . ARG A 1 561 ? 5.127 -5.783 -3.004 1.00 26.64 561 ARG A O 1
ATOM 4327 N N . ILE A 1 562 ? 5.244 -6.524 -0.870 1.00 25.50 562 ILE A N 1
ATOM 4328 C CA . ILE A 1 562 ? 6.289 -7.567 -0.977 1.00 25.50 562 ILE A CA 1
ATOM 4329 C C . ILE A 1 562 ? 7.727 -7.043 -0.779 1.00 25.50 562 ILE A C 1
ATOM 4331 O O . ILE A 1 562 ? 8.562 -7.087 -1.670 1.00 25.50 562 ILE A O 1
ATOM 4335 N N . PHE A 1 563 ? 8.005 -6.528 0.424 1.00 23.91 563 PHE A N 1
ATOM 4336 C CA . PHE A 1 563 ? 9.168 -6.912 1.251 1.00 23.91 563 PHE A CA 1
ATOM 4337 C C . PHE A 1 563 ? 9.043 -6.250 2.632 1.00 23.91 563 PHE A C 1
ATOM 4339 O O . PHE A 1 563 ? 9.855 -5.434 3.053 1.00 23.91 563 PHE A O 1
ATOM 4346 N N . LEU A 1 564 ? 7.966 -6.558 3.348 1.00 28.34 564 LEU A N 1
ATOM 4347 C CA . LEU A 1 564 ? 7.856 -6.272 4.773 1.00 28.34 564 LEU A CA 1
ATOM 4348 C C . LEU A 1 564 ? 6.764 -7.185 5.318 1.00 28.34 564 LEU A C 1
ATOM 4350 O O . LEU A 1 564 ? 5.684 -7.219 4.740 1.00 28.34 564 LEU A O 1
ATOM 4354 N N . ILE A 1 565 ? 7.054 -7.859 6.432 1.00 28.08 565 ILE A N 1
ATOM 4355 C CA . ILE A 1 565 ? 6.184 -8.820 7.133 1.00 28.08 565 ILE A CA 1
ATOM 4356 C C . ILE A 1 565 ? 6.283 -10.238 6.537 1.00 28.08 565 ILE A C 1
ATOM 4358 O O . ILE A 1 565 ? 5.454 -10.640 5.740 1.00 28.08 565 ILE A O 1
ATOM 4362 N N . ASP A 1 566 ? 7.378 -10.942 6.875 1.00 21.66 566 ASP A N 1
ATOM 4363 C CA . ASP A 1 566 ? 7.344 -12.365 7.302 1.00 21.66 566 ASP A CA 1
ATOM 4364 C C . ASP A 1 566 ? 8.729 -12.975 7.634 1.00 21.66 566 ASP A C 1
ATOM 4366 O O . ASP A 1 566 ? 8.810 -14.057 8.203 1.00 21.66 566 ASP A O 1
ATOM 4370 N N . VAL A 1 567 ? 9.849 -12.256 7.445 1.00 26.20 567 VAL A N 1
ATOM 4371 C CA . VAL A 1 567 ? 11.211 -12.759 7.795 1.00 26.20 567 VAL A CA 1
ATOM 4372 C C . VAL A 1 567 ? 11.811 -12.130 9.079 1.00 26.20 567 VAL A C 1
ATOM 4374 O O . VAL A 1 567 ? 12.941 -12.409 9.478 1.00 26.20 567 VAL A O 1
ATOM 4377 N N . VAL A 1 568 ? 11.060 -11.300 9.810 1.00 26.55 568 VAL A N 1
ATOM 4378 C CA . VAL A 1 568 ? 11.639 -10.388 10.829 1.00 26.55 568 VAL A CA 1
ATOM 4379 C C . VAL A 1 568 ? 11.853 -11.006 12.226 1.00 26.55 568 VAL A C 1
ATOM 4381 O O . VAL A 1 568 ? 12.543 -10.413 13.053 1.00 26.55 568 VAL A O 1
ATOM 4384 N N . ARG A 1 569 ? 11.358 -12.214 12.533 1.00 26.59 569 ARG A N 1
ATOM 4385 C CA . ARG A 1 569 ? 11.568 -12.804 13.879 1.00 26.59 569 ARG A CA 1
ATOM 4386 C C . ARG A 1 569 ? 12.733 -13.793 13.991 1.00 26.59 569 ARG A C 1
ATOM 4388 O O . ARG A 1 569 ? 13.374 -13.816 15.038 1.00 26.59 569 ARG A O 1
ATOM 4395 N N . GLY A 1 570 ? 13.057 -14.547 12.938 1.00 24.20 570 GLY A N 1
ATOM 4396 C CA . GLY A 1 570 ? 14.116 -15.571 12.980 1.00 24.20 570 GLY A CA 1
ATOM 4397 C C . GLY A 1 570 ? 15.508 -15.079 12.565 1.00 24.20 570 GLY A C 1
ATOM 4398 O O . GLY A 1 570 ? 16.497 -15.392 13.220 1.00 24.20 570 GLY A O 1
ATOM 4399 N N . SER A 1 571 ? 15.601 -14.262 11.511 1.00 27.95 571 SER A N 1
ATOM 4400 C CA . SER A 1 571 ? 16.894 -13.909 10.898 1.00 27.95 571 SER A CA 1
ATOM 4401 C C . SER A 1 571 ? 17.617 -12.738 11.586 1.00 27.95 571 SER A C 1
ATOM 4403 O O . SER A 1 571 ? 18.835 -12.611 11.486 1.00 27.95 571 SER A O 1
ATOM 4405 N N . SER A 1 572 ? 16.908 -11.894 12.352 1.00 31.12 572 SER A N 1
ATOM 4406 C CA . SER A 1 572 ? 17.547 -10.769 13.052 1.00 31.12 572 SER A CA 1
ATOM 4407 C C . SER A 1 572 ? 18.511 -11.202 14.151 1.00 31.12 572 SER A C 1
ATOM 4409 O O . SER A 1 572 ? 19.483 -10.492 14.359 1.00 31.12 572 SER A O 1
ATOM 4411 N N . ARG A 1 573 ? 18.281 -12.331 14.841 1.00 29.75 573 ARG A N 1
ATOM 4412 C CA . ARG A 1 573 ? 19.147 -12.769 15.954 1.00 29.75 573 ARG A CA 1
ATOM 4413 C C . ARG A 1 573 ? 20.482 -13.339 15.484 1.00 29.75 573 ARG A C 1
ATOM 4415 O O . ARG A 1 573 ? 21.493 -13.092 16.131 1.00 29.75 573 ARG A O 1
ATOM 4422 N N . THR A 1 574 ? 20.488 -14.067 14.372 1.00 26.36 574 THR A N 1
ATOM 4423 C CA . THR A 1 574 ? 21.687 -14.698 13.798 1.00 26.36 574 THR A CA 1
ATOM 4424 C C . THR A 1 574 ? 22.507 -13.720 12.962 1.00 26.36 574 THR A C 1
ATOM 4426 O O . THR A 1 574 ? 23.728 -13.702 13.086 1.00 26.36 574 THR A O 1
ATOM 4429 N N . ARG A 1 575 ? 21.869 -12.812 12.205 1.00 29.30 575 ARG A N 1
ATOM 4430 C CA . ARG A 1 575 ? 22.590 -11.683 11.589 1.00 29.30 575 ARG A CA 1
ATOM 4431 C C . ARG A 1 575 ? 23.168 -10.740 12.638 1.00 29.30 575 ARG A C 1
ATOM 4433 O O . ARG A 1 575 ? 24.312 -10.349 12.484 1.00 29.30 575 ARG A O 1
ATOM 4440 N N . SER A 1 576 ? 22.435 -10.406 13.706 1.00 34.00 576 SER A N 1
ATOM 4441 C CA . SER A 1 576 ? 22.938 -9.471 14.722 1.00 34.00 576 SER A CA 1
ATOM 4442 C C . SER A 1 576 ? 24.113 -10.015 15.526 1.00 34.00 576 SER A C 1
ATOM 4444 O O . SER A 1 576 ? 24.925 -9.225 15.973 1.00 34.00 576 SER A O 1
ATOM 4446 N N . THR A 1 577 ? 24.206 -11.329 15.745 1.00 32.88 577 THR A N 1
ATOM 4447 C CA . THR A 1 577 ? 25.317 -11.935 16.504 1.00 32.88 577 THR A CA 1
ATOM 4448 C C . THR A 1 577 ? 26.572 -12.084 15.649 1.00 32.88 577 THR A C 1
ATOM 4450 O O . THR A 1 577 ? 27.646 -11.703 16.096 1.00 32.88 577 THR A O 1
ATOM 4453 N N . ILE A 1 578 ? 26.431 -12.530 14.396 1.00 29.61 578 ILE A N 1
ATOM 4454 C CA . ILE A 1 578 ? 27.563 -12.658 13.463 1.00 29.61 578 ILE A CA 1
ATOM 4455 C C . ILE A 1 578 ? 28.082 -11.273 13.034 1.00 29.61 578 ILE A C 1
ATOM 4457 O O . ILE A 1 578 ? 29.293 -11.077 12.970 1.00 29.61 578 ILE A O 1
ATOM 4461 N N . LEU A 1 579 ? 27.197 -10.287 12.811 1.00 32.59 579 LEU A N 1
ATOM 4462 C CA . LEU A 1 579 ? 27.616 -8.892 12.631 1.00 32.59 579 LEU A CA 1
ATOM 4463 C C . LEU A 1 579 ? 28.233 -8.321 13.909 1.00 32.59 579 LEU A C 1
ATOM 4465 O O . LEU A 1 579 ? 29.277 -7.707 13.795 1.00 32.59 579 LEU A O 1
ATOM 4469 N N . ALA A 1 580 ? 27.683 -8.555 15.106 1.00 37.81 580 ALA A N 1
ATOM 4470 C CA . ALA A 1 580 ? 28.240 -7.988 16.342 1.00 37.81 580 ALA A CA 1
ATOM 4471 C C . ALA A 1 580 ? 29.678 -8.454 16.647 1.00 37.81 580 ALA A C 1
ATOM 4473 O O . ALA A 1 580 ? 30.477 -7.655 17.139 1.00 37.81 580 ALA A O 1
ATOM 4474 N N . ASP A 1 581 ? 30.024 -9.708 16.337 1.00 30.59 581 ASP A N 1
ATOM 4475 C CA . ASP A 1 581 ? 31.378 -10.241 16.555 1.00 30.59 581 ASP A CA 1
ATOM 4476 C C . ASP A 1 581 ? 32.395 -9.755 15.503 1.00 30.59 581 ASP A C 1
ATOM 4478 O O . ASP A 1 581 ? 33.569 -9.557 15.829 1.00 30.59 581 ASP A O 1
ATOM 4482 N N . ILE A 1 582 ? 31.956 -9.499 14.262 1.00 32.97 582 ILE A N 1
ATOM 4483 C CA . ILE A 1 582 ? 32.775 -8.882 13.199 1.00 32.97 582 ILE A CA 1
ATOM 4484 C C . ILE A 1 582 ? 32.890 -7.354 13.418 1.00 32.97 582 ILE A C 1
ATOM 4486 O O . ILE A 1 582 ? 33.960 -6.772 13.236 1.00 32.97 582 ILE A O 1
ATOM 4490 N N . GLU A 1 583 ? 31.819 -6.705 13.888 1.00 40.06 583 GLU A N 1
ATOM 4491 C CA . GLU A 1 583 ? 31.713 -5.265 14.171 1.00 40.06 583 GLU A CA 1
ATOM 4492 C C . GLU A 1 583 ? 32.578 -4.828 15.361 1.00 40.06 583 GLU A C 1
ATOM 4494 O O . GLU A 1 583 ? 33.130 -3.731 15.337 1.00 40.06 583 GLU A O 1
ATOM 4499 N N . ALA A 1 584 ? 32.765 -5.663 16.388 1.00 42.28 584 ALA A N 1
ATOM 4500 C CA . ALA A 1 584 ? 33.530 -5.276 17.578 1.00 42.28 584 ALA A CA 1
ATOM 4501 C C . ALA A 1 584 ? 35.020 -4.970 17.304 1.00 42.28 584 ALA A C 1
ATOM 4503 O O . ALA A 1 584 ? 35.650 -4.269 18.096 1.00 42.28 584 ALA A O 1
ATOM 4504 N N . LYS A 1 585 ? 35.594 -5.478 16.202 1.00 43.16 585 LYS A N 1
ATOM 4505 C CA . LYS A 1 585 ? 37.018 -5.292 15.856 1.00 43.16 585 LYS A CA 1
ATOM 4506 C C . LYS A 1 585 ? 37.282 -4.221 14.789 1.00 43.16 585 LYS A C 1
ATOM 4508 O O . LYS A 1 585 ? 38.409 -3.744 14.725 1.00 43.16 585 LYS A O 1
ATOM 4513 N N . ALA A 1 586 ? 36.283 -3.838 13.985 1.00 45.28 586 ALA A N 1
ATOM 4514 C CA . ALA A 1 586 ? 36.450 -2.949 12.823 1.00 45.28 586 ALA A CA 1
ATOM 4515 C C . ALA A 1 586 ? 35.506 -1.721 12.791 1.00 45.28 586 ALA A C 1
ATOM 4517 O O . ALA A 1 586 ? 35.570 -0.934 11.851 1.00 45.28 586 ALA A O 1
ATOM 4518 N N . ALA A 1 587 ? 34.612 -1.536 13.774 1.00 50.91 587 ALA A N 1
ATOM 4519 C CA . ALA A 1 587 ? 33.597 -0.473 13.736 1.00 50.91 587 ALA A CA 1
ATOM 4520 C C . ALA A 1 587 ? 34.101 0.912 14.214 1.00 50.91 587 ALA A C 1
ATOM 4522 O O . ALA A 1 587 ? 34.843 0.964 15.198 1.00 50.91 587 ALA A O 1
ATOM 4523 N N . PRO A 1 588 ? 33.657 2.031 13.596 1.00 59.25 588 PRO A N 1
ATOM 4524 C CA . PRO A 1 588 ? 34.020 3.410 13.972 1.00 59.25 588 PRO A CA 1
ATOM 4525 C C . PRO A 1 588 ? 33.569 3.828 15.381 1.00 59.25 588 PRO A C 1
ATOM 4527 O O . PRO A 1 588 ? 32.708 3.193 15.995 1.00 59.25 588 PRO A O 1
ATOM 4530 N N . ASN A 1 589 ? 34.127 4.939 15.879 1.00 66.94 589 ASN A N 1
ATOM 4531 C CA . ASN A 1 589 ? 33.746 5.543 17.161 1.00 66.94 589 ASN A CA 1
ATOM 4532 C C . ASN A 1 589 ? 32.295 6.037 17.117 1.00 66.94 589 ASN A C 1
ATOM 4534 O O . ASN A 1 589 ? 31.922 6.768 16.201 1.00 66.94 589 ASN A O 1
ATOM 4538 N N . LYS A 1 590 ? 31.487 5.702 18.130 1.00 72.88 590 LYS A N 1
ATOM 4539 C CA . LYS A 1 590 ? 30.142 6.284 18.262 1.00 72.88 590 LYS A CA 1
ATOM 4540 C C . LYS A 1 590 ? 30.247 7.730 18.726 1.00 72.88 590 LYS A C 1
ATOM 4542 O O . LYS A 1 590 ? 30.814 7.959 19.795 1.00 72.88 590 LYS A O 1
ATOM 4547 N N . LYS A 1 591 ? 29.667 8.671 17.978 1.00 78.31 591 LYS A N 1
ATOM 4548 C CA . LYS A 1 591 ? 29.737 10.106 18.293 1.00 78.31 591 LYS A CA 1
ATOM 4549 C C . LYS A 1 591 ? 28.544 10.531 19.149 1.00 78.31 591 LYS A C 1
ATOM 4551 O O . LYS A 1 591 ? 27.392 10.361 18.752 1.00 78.31 591 LYS A O 1
ATOM 4556 N N . TRP A 1 592 ? 28.829 11.041 20.338 1.00 85.12 592 TRP A N 1
ATOM 4557 C CA . TRP A 1 592 ? 27.866 11.467 21.345 1.00 85.12 592 TRP A CA 1
ATOM 4558 C C . TRP A 1 592 ? 28.002 12.969 21.532 1.00 85.12 592 TRP A C 1
ATOM 4560 O O . TRP A 1 592 ? 29.091 13.438 21.832 1.00 85.12 592 TRP A O 1
ATOM 4570 N N . VAL A 1 593 ? 26.916 13.719 21.393 1.00 86.12 593 VAL A N 1
ATOM 4571 C CA . VAL A 1 593 ? 26.895 15.131 21.788 1.00 86.12 593 VAL A CA 1
ATOM 4572 C C . VAL A 1 593 ? 26.272 15.251 23.164 1.00 86.12 593 VAL A C 1
ATOM 4574 O O . VAL A 1 593 ? 25.204 14.687 23.393 1.00 86.12 593 VAL A O 1
ATOM 4577 N N . ILE A 1 594 ? 26.920 15.979 24.069 1.00 86.31 594 ILE A N 1
ATOM 4578 C CA . ILE A 1 594 ? 26.363 16.313 25.383 1.00 86.31 594 ILE A CA 1
ATOM 4579 C C . ILE A 1 594 ? 26.019 17.798 25.369 1.00 86.31 594 ILE A C 1
ATOM 4581 O O . ILE A 1 594 ? 26.890 18.632 25.142 1.00 86.31 594 ILE A O 1
ATOM 4585 N N . LEU A 1 595 ? 24.747 18.118 25.596 1.00 85.25 595 LEU A N 1
ATOM 4586 C CA . LEU A 1 595 ? 24.243 19.483 25.630 1.00 85.25 595 LEU A CA 1
ATOM 4587 C C . LEU A 1 595 ? 23.503 19.734 26.943 1.00 85.25 595 LEU A C 1
ATOM 4589 O O . LEU A 1 595 ? 22.541 19.037 27.274 1.00 85.25 595 LEU A O 1
ATOM 4593 N N . SER A 1 596 ? 23.918 20.776 27.656 1.00 84.25 596 SER A N 1
ATOM 4594 C CA . SER A 1 596 ? 23.183 21.305 28.801 1.00 84.25 596 SER A CA 1
ATOM 4595 C C . SER A 1 596 ? 22.053 22.238 28.365 1.00 84.25 596 SER A C 1
ATOM 4597 O O . SER A 1 596 ? 22.274 23.150 27.568 1.00 84.25 596 SER A O 1
ATOM 4599 N N . LEU A 1 597 ? 20.844 22.019 28.894 1.00 78.44 597 LEU A N 1
ATOM 4600 C CA . LEU A 1 597 ? 19.673 22.883 28.680 1.00 78.44 597 LEU A CA 1
ATOM 4601 C C . LEU A 1 597 ? 19.436 23.861 29.843 1.00 78.44 597 LEU A C 1
ATOM 4603 O O . LEU A 1 597 ? 18.380 24.492 29.918 1.00 78.44 597 LEU A O 1
ATOM 4607 N N . ALA A 1 598 ? 20.406 23.991 30.750 1.00 72.25 598 ALA A N 1
ATOM 4608 C CA . ALA A 1 598 ? 20.354 24.924 31.864 1.00 72.25 598 ALA A CA 1
ATOM 4609 C C . ALA A 1 598 ? 21.682 25.684 31.996 1.00 72.25 598 ALA A C 1
ATOM 4611 O O . ALA A 1 598 ? 22.748 25.070 31.950 1.00 72.25 598 ALA A O 1
ATOM 4612 N N . PRO A 1 599 ? 21.650 27.002 32.267 1.00 70.62 599 PRO A N 1
ATOM 4613 C CA . PRO A 1 599 ? 22.868 27.807 32.353 1.00 70.62 599 PRO A CA 1
ATOM 4614 C C . PRO A 1 599 ? 23.722 27.461 33.585 1.00 70.62 599 PRO A C 1
ATOM 4616 O O . PRO A 1 599 ? 24.900 27.791 33.633 1.00 70.62 599 PRO A O 1
ATOM 4619 N N . LYS A 1 600 ? 23.135 26.798 34.593 1.00 70.38 600 LYS A N 1
ATOM 4620 C CA . LYS A 1 600 ? 23.818 26.387 35.831 1.00 70.38 600 LYS A CA 1
ATOM 4621 C C . LYS A 1 600 ? 24.622 25.090 35.695 1.00 70.38 600 LYS A C 1
ATOM 4623 O O . LYS A 1 600 ? 25.463 24.820 36.545 1.00 70.38 600 LYS A O 1
ATOM 4628 N N . ILE A 1 601 ? 24.324 24.266 34.691 1.00 70.12 601 ILE A N 1
ATOM 4629 C CA . ILE A 1 601 ? 24.908 22.931 34.540 1.00 70.12 601 ILE A CA 1
ATOM 4630 C C . ILE A 1 601 ? 26.043 23.013 33.523 1.00 70.12 601 ILE A C 1
ATOM 4632 O O . ILE A 1 601 ? 25.801 23.271 32.341 1.00 70.12 601 ILE A O 1
ATOM 4636 N N . ASP A 1 602 ? 27.267 22.746 33.976 1.00 71.25 602 ASP A N 1
ATOM 4637 C CA . ASP A 1 602 ? 28.419 22.598 33.091 1.00 71.25 602 ASP A CA 1
ATOM 4638 C C . ASP A 1 602 ? 28.460 21.184 32.490 1.00 71.25 602 ASP A C 1
ATOM 4640 O O . ASP A 1 602 ? 28.394 20.180 33.203 1.00 71.25 602 ASP A O 1
ATOM 4644 N N . SER A 1 603 ? 28.588 21.101 31.167 1.00 72.88 603 SER A N 1
ATOM 4645 C CA . SER A 1 603 ? 28.551 19.836 30.420 1.00 72.88 603 SER A CA 1
ATOM 4646 C C . SER A 1 603 ? 29.828 19.008 30.612 1.00 72.88 603 SER A C 1
ATOM 4648 O O . SER A 1 603 ? 29.780 17.782 30.520 1.00 72.88 603 SER A O 1
ATOM 4650 N N . ASN A 1 604 ? 30.952 19.652 30.950 1.00 75.25 604 ASN A N 1
ATOM 4651 C CA . ASN A 1 604 ? 32.230 18.973 31.186 1.00 75.25 604 ASN A CA 1
ATOM 4652 C C . ASN A 1 604 ? 32.235 18.140 32.478 1.00 75.25 604 ASN A C 1
ATOM 4654 O O . ASN A 1 604 ? 32.906 17.108 32.546 1.00 75.25 604 ASN A O 1
ATOM 4658 N N . SER A 1 605 ? 31.441 18.534 33.481 1.00 73.19 605 SER A N 1
ATOM 4659 C CA . SER A 1 605 ? 31.319 17.809 34.756 1.00 73.19 605 SER A CA 1
ATOM 4660 C C . SER A 1 605 ? 30.851 16.355 34.573 1.00 73.19 605 SER A C 1
ATOM 4662 O O . SER A 1 605 ? 31.363 15.448 35.228 1.00 73.19 605 SER A O 1
ATOM 4664 N N . VAL A 1 606 ? 29.979 16.107 33.587 1.00 74.19 606 VAL A N 1
ATOM 4665 C CA . VAL A 1 606 ? 29.421 14.779 33.282 1.00 74.19 606 VAL A CA 1
ATOM 4666 C C . VAL A 1 606 ? 30.494 13.792 32.816 1.00 74.19 606 VAL A C 1
ATOM 4668 O O . VAL A 1 606 ? 30.407 12.602 33.115 1.00 74.19 606 VAL A O 1
ATOM 4671 N N . ILE A 1 607 ? 31.537 14.254 32.118 1.00 75.75 607 ILE A N 1
ATOM 4672 C CA . ILE A 1 607 ? 32.660 13.381 31.734 1.00 75.75 607 ILE A CA 1
ATOM 4673 C C . ILE A 1 607 ? 33.438 12.933 32.975 1.00 75.75 607 ILE A C 1
ATOM 4675 O O . ILE A 1 607 ? 33.833 11.767 33.059 1.00 75.75 607 ILE A O 1
ATOM 4679 N N . GLY A 1 608 ? 33.605 13.828 33.954 1.00 73.25 608 GLY A N 1
ATOM 4680 C CA . GLY A 1 608 ? 34.187 13.503 35.256 1.00 73.25 608 GLY A CA 1
ATOM 4681 C C . GLY A 1 608 ? 33.392 12.421 35.991 1.00 73.25 608 GLY A C 1
ATOM 4682 O O . GLY A 1 608 ? 33.977 11.451 36.472 1.00 73.25 608 GLY A O 1
ATOM 4683 N N . ASP A 1 609 ? 32.061 12.519 35.986 1.00 73.69 609 ASP A N 1
ATOM 4684 C CA . ASP A 1 609 ? 31.175 11.518 36.595 1.00 73.69 609 ASP A CA 1
ATOM 4685 C C . ASP A 1 609 ? 31.222 10.163 35.869 1.00 73.69 609 ASP A C 1
ATOM 4687 O O . ASP A 1 609 ? 31.232 9.103 36.504 1.00 73.69 609 ASP A O 1
ATOM 4691 N N . ILE A 1 610 ? 31.301 10.172 34.533 1.00 75.00 610 ILE A N 1
ATOM 4692 C CA . ILE A 1 610 ? 31.452 8.952 33.723 1.00 75.00 610 ILE A CA 1
ATOM 4693 C C . ILE A 1 610 ? 32.778 8.250 34.051 1.00 75.00 610 ILE A C 1
ATOM 4695 O O . ILE A 1 610 ? 32.795 7.026 34.210 1.00 75.00 610 ILE A O 1
ATOM 4699 N N . LEU A 1 611 ? 33.868 9.011 34.192 1.00 71.38 611 LEU A N 1
ATOM 4700 C CA . LEU A 1 611 ? 35.178 8.501 34.604 1.00 71.38 611 LEU A CA 1
ATOM 4701 C C . LEU A 1 611 ? 35.154 7.941 36.033 1.00 71.38 611 LEU A C 1
ATOM 4703 O O . LEU A 1 611 ? 35.685 6.857 36.274 1.00 71.38 611 LEU A O 1
ATOM 4707 N N . ALA A 1 612 ? 34.490 8.627 36.967 1.00 75.69 612 ALA A N 1
ATOM 4708 C CA . ALA A 1 612 ? 34.357 8.171 38.351 1.00 75.69 612 ALA A CA 1
ATOM 4709 C C . ALA A 1 612 ? 33.585 6.843 38.459 1.00 75.69 612 ALA A C 1
ATOM 4711 O O . ALA A 1 612 ? 33.934 5.978 39.263 1.00 75.69 612 ALA A O 1
ATOM 4712 N N . CYS A 1 613 ? 32.567 6.643 37.616 1.00 72.00 613 CYS A N 1
ATOM 4713 C CA . CYS A 1 613 ? 31.803 5.396 37.564 1.00 72.00 613 CYS A CA 1
ATOM 4714 C C . CYS A 1 613 ? 32.583 4.219 36.945 1.00 72.00 613 CYS A C 1
ATOM 4716 O O . CYS A 1 613 ? 32.218 3.060 37.171 1.00 72.00 613 CYS A O 1
ATOM 4718 N N . ARG A 1 614 ? 33.608 4.486 36.121 1.00 68.81 614 ARG A N 1
ATOM 4719 C CA . ARG A 1 614 ? 34.304 3.485 35.292 1.00 68.81 614 ARG A CA 1
ATOM 4720 C C . ARG A 1 614 ? 35.823 3.724 35.269 1.00 68.81 614 ARG A C 1
ATOM 4722 O O . ARG A 1 614 ? 36.332 4.337 34.332 1.00 68.81 614 ARG A O 1
ATOM 4729 N N . PRO A 1 615 ? 36.578 3.167 36.234 1.00 69.06 615 PRO A N 1
ATOM 4730 C CA . PRO A 1 615 ? 38.037 3.303 36.273 1.00 69.06 615 PRO A CA 1
ATOM 4731 C C . PRO A 1 615 ? 38.765 2.492 35.181 1.00 69.06 615 PRO A C 1
ATOM 4733 O O . PRO A 1 615 ? 39.967 2.654 34.994 1.00 69.06 615 PRO A O 1
ATOM 4736 N N . ASP A 1 616 ? 38.064 1.605 34.462 1.00 71.12 616 ASP A N 1
ATOM 4737 C CA . ASP A 1 616 ? 38.584 0.808 33.342 1.00 71.12 616 ASP A CA 1
ATOM 4738 C C . ASP A 1 616 ? 38.603 1.567 32.003 1.00 71.12 616 ASP A C 1
ATOM 4740 O O . ASP A 1 616 ? 39.171 1.078 31.022 1.00 71.12 616 ASP A O 1
ATOM 4744 N N . ALA A 1 617 ? 37.960 2.735 31.939 1.00 67.12 617 ALA A N 1
ATOM 4745 C CA . ALA A 1 617 ? 37.881 3.552 30.739 1.00 67.12 617 ALA A CA 1
ATOM 4746 C C . ALA A 1 617 ? 39.104 4.474 30.614 1.00 67.12 617 ALA A C 1
ATOM 4748 O O . ALA A 1 617 ? 39.446 5.204 31.541 1.00 67.12 617 ALA A O 1
ATOM 4749 N N . THR A 1 618 ? 39.745 4.487 29.442 1.00 68.00 618 THR A N 1
ATOM 4750 C CA . THR A 1 618 ? 40.811 5.454 29.136 1.00 68.00 618 THR A CA 1
ATOM 4751 C C . THR A 1 618 ? 40.236 6.601 28.314 1.00 68.00 618 THR A C 1
ATOM 4753 O O . THR A 1 618 ? 39.734 6.355 27.212 1.00 68.00 618 THR A O 1
ATOM 4756 N N . VAL A 1 619 ? 40.325 7.829 28.832 1.00 69.19 619 VAL A N 1
ATOM 4757 C CA . VAL A 1 619 ? 39.941 9.053 28.113 1.00 69.19 619 VAL A CA 1
ATOM 4758 C C . VAL A 1 619 ? 41.183 9.742 27.564 1.00 69.19 619 VAL A C 1
ATOM 4760 O O . VAL A 1 619 ? 42.149 9.957 28.292 1.00 69.19 619 VAL A O 1
ATOM 4763 N N . THR A 1 620 ? 41.141 10.087 26.279 1.00 68.56 620 THR A N 1
ATOM 4764 C CA . THR A 1 620 ? 42.143 10.935 25.623 1.00 68.56 620 THR A CA 1
ATOM 4765 C C . THR A 1 620 ? 41.444 12.221 25.198 1.00 68.56 620 THR A C 1
ATOM 4767 O O . THR A 1 620 ? 40.457 12.168 24.462 1.00 68.56 620 THR A O 1
ATOM 4770 N N . SER A 1 621 ? 41.901 13.357 25.727 1.00 64.81 621 SER A N 1
ATOM 4771 C CA . SER A 1 621 ? 41.373 14.681 25.384 1.00 64.81 621 SER A CA 1
ATOM 4772 C C . SER A 1 621 ? 42.105 15.212 24.157 1.00 64.81 621 SER A C 1
ATOM 4774 O O . SER A 1 621 ? 43.332 15.151 24.118 1.00 64.81 621 SER A O 1
ATOM 4776 N N . CYS A 1 622 ? 41.366 15.746 23.187 1.00 59.69 622 CYS A N 1
ATOM 4777 C CA . CYS A 1 622 ? 41.917 16.529 22.080 1.00 59.69 622 CYS A CA 1
ATOM 4778 C C . CYS A 1 622 ? 41.557 18.012 22.254 1.00 59.69 622 CYS A C 1
ATOM 4780 O O . CYS A 1 622 ? 40.560 18.336 22.898 1.00 59.69 622 CYS A O 1
ATOM 4782 N N . ASP A 1 623 ? 42.334 18.903 21.636 1.00 54.50 623 ASP A N 1
ATOM 4783 C CA . ASP A 1 623 ? 42.330 20.360 21.865 1.00 54.50 623 ASP A CA 1
ATOM 4784 C C . ASP A 1 623 ? 41.044 21.121 21.442 1.00 54.50 623 ASP A C 1
ATOM 4786 O O . ASP A 1 623 ? 41.047 22.345 21.436 1.00 54.50 623 ASP A O 1
ATOM 4790 N N . ARG A 1 624 ? 39.930 20.438 21.113 1.00 61.53 624 ARG A N 1
ATOM 4791 C CA . ARG A 1 624 ? 38.680 21.022 20.557 1.00 61.53 624 ARG A CA 1
ATOM 4792 C C . ARG A 1 624 ? 37.380 20.606 21.282 1.00 61.53 624 ARG A C 1
ATOM 4794 O O . ARG A 1 624 ? 36.364 20.394 20.627 1.00 61.53 624 ARG A O 1
ATOM 4801 N N . ASN A 1 625 ? 37.399 20.401 22.604 1.00 68.94 625 ASN A N 1
ATOM 4802 C CA . ASN A 1 625 ? 36.259 19.849 23.376 1.00 68.94 625 ASN A CA 1
ATOM 4803 C C . ASN A 1 625 ? 35.750 18.485 22.848 1.00 68.94 625 ASN A C 1
ATOM 4805 O O . ASN A 1 625 ? 34.561 18.154 22.924 1.00 68.94 625 ASN A O 1
ATOM 4809 N N . ILE A 1 626 ? 36.671 17.686 22.299 1.00 74.50 626 ILE A N 1
ATOM 4810 C CA . ILE A 1 626 ? 36.418 16.329 21.809 1.00 74.50 626 ILE A CA 1
ATOM 4811 C C . ILE A 1 626 ? 37.126 15.342 22.734 1.00 74.50 626 ILE A C 1
ATOM 4813 O O . ILE A 1 626 ? 38.345 15.411 22.911 1.00 74.50 626 ILE A O 1
ATOM 4817 N N . TYR A 1 627 ? 36.371 14.395 23.285 1.00 78.94 627 TYR A N 1
ATOM 4818 C CA . TYR A 1 627 ? 36.888 13.380 24.199 1.00 78.94 627 TYR A CA 1
ATOM 4819 C C . TYR A 1 627 ? 36.711 11.984 23.615 1.00 78.94 627 TYR A C 1
ATOM 4821 O O . TYR A 1 627 ? 35.590 11.523 23.389 1.00 78.94 627 TYR A O 1
ATOM 4829 N N . PHE A 1 628 ? 37.816 11.268 23.427 1.00 79.12 628 PHE A N 1
ATOM 4830 C CA . PHE A 1 628 ? 37.787 9.871 23.007 1.00 79.12 628 PHE A CA 1
ATOM 4831 C C . PHE A 1 628 ? 37.826 8.963 24.231 1.00 79.12 628 PHE A C 1
ATOM 4833 O O . PHE A 1 628 ? 38.787 8.988 24.998 1.00 79.12 628 PHE A O 1
ATOM 4840 N N . LEU A 1 629 ? 36.792 8.139 24.404 1.00 78.94 629 LEU A N 1
ATOM 4841 C CA . LEU A 1 629 ? 36.692 7.157 25.478 1.00 78.94 629 LEU A CA 1
ATOM 4842 C C . LEU A 1 629 ? 36.697 5.745 24.890 1.00 78.94 629 LEU A C 1
ATOM 4844 O O . LEU A 1 629 ? 35.806 5.354 24.131 1.00 78.94 629 LEU A O 1
ATOM 4848 N N . SER A 1 630 ? 37.692 4.954 25.282 1.00 74.94 630 SER A N 1
ATOM 4849 C CA . SER A 1 630 ? 37.775 3.529 24.955 1.00 74.94 630 SER A CA 1
ATOM 4850 C C . SER A 1 630 ? 37.514 2.705 26.211 1.00 74.94 630 SER A C 1
ATOM 4852 O O . SER A 1 630 ? 38.168 2.909 27.235 1.00 74.94 630 SER A O 1
ATOM 4854 N N . SER A 1 631 ? 36.544 1.786 26.144 1.00 73.56 631 SER A N 1
ATOM 4855 C CA . SER A 1 631 ? 36.234 0.863 27.240 1.00 73.56 631 SER A CA 1
ATOM 4856 C C . SER A 1 631 ? 36.412 -0.587 26.771 1.00 73.56 631 SER A C 1
ATOM 4858 O O . SER A 1 631 ? 35.577 -1.103 26.014 1.00 73.56 631 SER A O 1
ATOM 4860 N N . PRO A 1 632 ? 37.475 -1.274 27.233 1.00 71.25 632 PRO A N 1
ATOM 4861 C CA . PRO A 1 632 ? 37.720 -2.678 26.908 1.00 71.25 632 PRO A CA 1
ATOM 4862 C C . PRO A 1 632 ? 36.601 -3.618 27.379 1.00 71.25 632 PRO A C 1
ATOM 4864 O O . PRO A 1 632 ? 36.287 -4.588 26.691 1.00 71.25 632 PRO A O 1
ATOM 4867 N N . SER A 1 633 ? 35.954 -3.321 28.515 1.00 67.38 633 SER A N 1
ATOM 4868 C CA . SER A 1 633 ? 34.864 -4.137 29.075 1.00 67.38 633 SER A CA 1
ATOM 4869 C C . SER A 1 633 ? 33.589 -4.079 28.228 1.00 67.38 633 SER A C 1
ATOM 4871 O O . SER A 1 633 ? 32.950 -5.102 27.987 1.00 67.38 633 SER A O 1
ATOM 4873 N N . LEU A 1 634 ? 33.245 -2.892 27.717 1.00 68.56 634 LEU A N 1
ATOM 4874 C CA . LEU A 1 634 ? 32.114 -2.697 26.804 1.00 68.56 634 LEU A CA 1
ATOM 4875 C C . LEU A 1 634 ? 32.433 -3.119 25.368 1.00 68.56 634 LEU A C 1
ATOM 4877 O O . LEU A 1 634 ? 31.524 -3.138 24.537 1.00 68.56 634 LEU A O 1
ATOM 4881 N N . LYS A 1 635 ? 33.706 -3.428 25.079 1.00 72.62 635 LYS A N 1
ATOM 4882 C CA . LYS A 1 635 ? 34.245 -3.689 23.738 1.00 72.62 635 LYS A CA 1
ATOM 4883 C C . LYS A 1 635 ? 33.832 -2.607 22.730 1.00 72.62 635 LYS A C 1
ATOM 4885 O O . LYS A 1 635 ? 33.479 -2.911 21.593 1.00 72.62 635 LYS A O 1
ATOM 4890 N N . ARG A 1 636 ? 33.789 -1.343 23.174 1.00 71.88 636 ARG A N 1
ATOM 4891 C CA . ARG A 1 636 ? 33.264 -0.208 22.397 1.00 71.88 636 ARG A CA 1
ATOM 4892 C C . ARG A 1 636 ? 34.079 1.067 22.573 1.00 71.88 636 ARG A C 1
ATOM 4894 O O . ARG A 1 636 ? 34.697 1.282 23.615 1.00 71.88 636 ARG A O 1
ATOM 4901 N N . ARG A 1 637 ? 34.004 1.917 21.542 1.00 73.25 637 ARG A N 1
ATOM 4902 C CA . ARG A 1 637 ? 34.638 3.236 21.453 1.00 73.25 637 ARG A CA 1
ATOM 4903 C C . ARG A 1 637 ? 33.589 4.337 21.372 1.00 73.25 637 ARG A C 1
ATOM 4905 O O . ARG A 1 637 ? 32.612 4.212 20.624 1.00 73.25 637 ARG A O 1
ATOM 4912 N N . PHE A 1 638 ? 33.817 5.405 22.117 1.00 80.19 638 PHE A N 1
ATOM 4913 C CA . PHE A 1 638 ? 32.954 6.572 22.198 1.00 80.19 638 PHE A CA 1
ATOM 4914 C C . PHE A 1 638 ? 33.770 7.828 21.884 1.00 80.19 638 PHE A C 1
ATOM 4916 O O . PHE A 1 638 ? 34.929 7.937 22.276 1.00 80.19 638 PHE A O 1
ATOM 4923 N N . CYS A 1 639 ? 33.159 8.765 21.171 1.00 81.00 639 CYS A N 1
ATOM 4924 C CA . CYS A 1 639 ? 33.671 10.107 20.934 1.00 81.00 639 CYS A CA 1
ATOM 4925 C C . CYS A 1 639 ? 32.624 11.078 21.476 1.00 81.00 639 CYS A C 1
ATOM 4927 O O . CYS A 1 639 ? 31.505 11.089 20.971 1.00 81.00 639 CYS A O 1
ATOM 4929 N N . PHE A 1 640 ? 32.949 11.828 22.523 1.00 83.69 640 PHE A N 1
ATOM 4930 C CA . PHE A 1 640 ? 32.071 12.843 23.091 1.00 83.69 640 PHE A CA 1
ATOM 4931 C C . PHE A 1 640 ? 32.436 14.212 22.524 1.00 83.69 640 PHE A C 1
ATOM 4933 O O . PHE A 1 640 ? 33.593 14.619 22.586 1.00 83.69 640 PHE A O 1
ATOM 4940 N N . LEU A 1 641 ? 31.440 14.900 21.982 1.00 82.81 641 LEU A N 1
ATOM 4941 C CA . LEU A 1 641 ? 31.501 16.265 21.482 1.00 82.81 641 LEU A CA 1
ATOM 4942 C C . LEU A 1 641 ? 30.738 17.152 22.470 1.00 82.81 641 LEU A C 1
ATOM 4944 O O . LEU A 1 641 ? 29.543 16.934 22.695 1.00 82.81 641 LEU A O 1
ATOM 4948 N N . ILE A 1 642 ? 31.416 18.132 23.063 1.00 82.44 642 ILE A N 1
ATOM 4949 C CA . ILE A 1 642 ? 30.796 19.088 23.989 1.00 82.44 642 ILE A CA 1
ATOM 4950 C C . ILE A 1 642 ? 30.843 20.482 23.352 1.00 82.44 642 ILE A C 1
ATOM 4952 O O . ILE A 1 642 ? 31.867 21.156 23.454 1.00 82.44 642 ILE A O 1
ATOM 4956 N N . PRO A 1 643 ? 29.769 20.906 22.660 1.00 81.06 643 PRO A N 1
ATOM 4957 C CA . PRO A 1 643 ? 29.695 22.247 22.097 1.00 81.06 643 PRO A CA 1
ATOM 4958 C C . PRO A 1 643 ? 29.383 23.297 23.173 1.00 81.06 643 PRO A C 1
ATOM 4960 O O . PRO A 1 643 ? 28.663 23.023 24.141 1.00 81.06 643 PRO A O 1
ATOM 4963 N N . ASP A 1 644 ? 29.838 24.530 22.946 1.00 77.38 644 ASP A N 1
ATOM 4964 C CA . ASP A 1 644 ? 29.453 25.679 23.767 1.00 77.38 644 ASP A CA 1
ATOM 4965 C C . ASP A 1 644 ? 27.953 25.983 23.598 1.00 77.38 644 ASP A C 1
ATOM 4967 O O . ASP A 1 644 ? 27.481 26.384 22.534 1.00 77.38 644 ASP A O 1
ATOM 4971 N N . HIS A 1 645 ? 27.172 25.824 24.669 1.00 75.75 645 HIS A N 1
ATOM 4972 C CA . HIS A 1 645 ? 25.706 25.878 24.606 1.00 75.75 645 HIS A CA 1
ATOM 4973 C C . HIS A 1 645 ? 25.124 27.267 24.283 1.00 75.75 645 HIS A C 1
ATOM 4975 O O . HIS A 1 645 ? 23.963 27.346 23.888 1.00 75.75 645 HIS A O 1
ATOM 4981 N N . TRP A 1 646 ? 25.903 28.348 24.416 1.00 77.00 646 TRP A N 1
ATOM 4982 C CA . TRP A 1 646 ? 25.529 29.705 23.978 1.00 77.00 646 TRP A CA 1
ATOM 4983 C C . TRP A 1 646 ? 25.775 29.941 22.483 1.00 77.00 646 TRP A C 1
ATOM 4985 O O . TRP A 1 646 ? 25.186 30.844 21.891 1.00 77.00 646 TRP A O 1
ATOM 4995 N N . ASN A 1 647 ? 26.627 29.129 21.853 1.00 78.44 647 ASN A N 1
ATOM 4996 C CA . ASN A 1 647 ? 26.939 29.238 20.438 1.00 78.44 647 ASN A CA 1
ATOM 4997 C C . ASN A 1 647 ? 26.065 28.280 19.621 1.00 78.44 647 ASN A C 1
ATOM 4999 O O . ASN A 1 647 ? 26.398 27.120 19.373 1.00 78.44 647 ASN A O 1
ATOM 5003 N N . MET A 1 648 ? 24.937 28.797 19.148 1.00 78.94 648 MET A N 1
ATOM 5004 C CA . MET A 1 648 ? 23.956 28.021 18.397 1.00 78.94 648 MET A CA 1
ATOM 5005 C C . MET A 1 648 ? 24.524 27.375 17.119 1.00 78.94 648 MET A C 1
ATOM 5007 O O . MET A 1 648 ? 24.128 26.266 16.771 1.00 78.94 648 MET A O 1
ATOM 5011 N N . ILE A 1 649 ? 25.467 28.023 16.428 1.00 80.56 649 ILE A N 1
ATOM 5012 C CA . ILE A 1 649 ? 26.071 27.496 15.189 1.00 80.56 649 ILE A CA 1
ATOM 5013 C C . ILE A 1 649 ? 26.883 26.230 15.470 1.00 80.56 649 ILE A C 1
ATOM 5015 O O . ILE A 1 649 ? 26.760 25.239 14.748 1.00 80.56 649 ILE A O 1
ATOM 5019 N N . GLU A 1 650 ? 27.675 26.260 16.535 1.00 78.75 650 GLU A N 1
ATOM 5020 C CA . GLU A 1 650 ? 28.541 25.158 16.949 1.00 78.75 650 GLU A CA 1
ATOM 5021 C C . GLU A 1 650 ? 27.731 23.961 17.442 1.00 78.75 650 GLU A C 1
ATOM 5023 O O . GLU A 1 650 ? 27.998 22.823 17.054 1.00 78.75 650 GLU A O 1
ATOM 5028 N N . VAL A 1 651 ? 26.666 24.222 18.206 1.00 83.31 651 VAL A N 1
ATOM 5029 C CA . VAL A 1 651 ? 25.700 23.192 18.595 1.00 83.31 651 VAL A CA 1
ATOM 5030 C C . VAL A 1 651 ? 25.070 22.562 17.353 1.00 83.31 651 VAL A C 1
ATOM 5032 O O . VAL A 1 651 ? 25.027 21.339 17.236 1.00 83.31 651 VAL A O 1
ATOM 5035 N N . LEU A 1 652 ? 24.627 23.364 16.381 1.00 85.44 652 LEU A N 1
ATOM 5036 C CA . LEU A 1 652 ? 24.021 22.821 15.168 1.00 85.44 652 LEU A CA 1
ATOM 5037 C C . LEU A 1 652 ? 24.991 21.964 14.350 1.00 85.44 652 LEU A C 1
ATOM 5039 O O . LEU A 1 652 ? 24.543 20.954 13.812 1.00 85.44 652 LEU A O 1
ATOM 5043 N N . ASP A 1 653 ? 26.279 22.306 14.266 1.00 81.44 653 ASP A N 1
ATOM 5044 C CA . ASP A 1 653 ? 27.275 21.474 13.572 1.00 81.44 653 ASP A CA 1
ATOM 5045 C C . ASP A 1 653 ? 27.604 20.190 14.325 1.00 81.44 653 ASP A C 1
ATOM 5047 O O . ASP A 1 653 ? 27.643 19.121 13.712 1.00 81.44 653 ASP A O 1
ATOM 5051 N N . ALA A 1 654 ? 27.743 20.256 15.650 1.00 81.88 654 ALA A N 1
ATOM 5052 C CA . ALA A 1 654 ? 27.949 19.069 16.472 1.00 81.88 654 ALA A CA 1
ATOM 5053 C C . ALA A 1 654 ? 26.782 18.075 16.312 1.00 81.88 654 ALA A C 1
ATOM 5055 O O . ALA A 1 654 ? 26.996 16.877 16.110 1.00 81.88 654 ALA A O 1
ATOM 5056 N N . PHE A 1 655 ? 25.538 18.568 16.310 1.00 82.25 655 PHE A N 1
ATOM 5057 C CA . PHE A 1 655 ? 24.340 17.741 16.139 1.00 82.25 655 PHE A CA 1
ATOM 5058 C C . PHE A 1 655 ? 24.184 17.140 14.728 1.00 82.25 655 PHE A C 1
ATOM 5060 O O . PHE A 1 655 ? 23.554 16.089 14.612 1.00 82.25 655 PHE A O 1
ATOM 5067 N N . LYS A 1 656 ? 24.763 17.730 13.663 1.00 78.50 656 LYS A N 1
ATOM 5068 C CA . LYS A 1 656 ? 24.759 17.120 12.305 1.00 78.50 656 LYS A CA 1
ATOM 5069 C C . LYS A 1 656 ? 25.546 15.818 12.251 1.00 78.50 656 LYS A C 1
ATOM 5071 O O . LYS A 1 656 ? 25.210 14.927 11.472 1.00 78.50 656 LYS A O 1
ATOM 5076 N N . VAL A 1 657 ? 26.613 15.750 13.039 1.00 77.25 657 VAL A N 1
ATOM 5077 C CA . VAL A 1 657 ? 27.596 14.663 13.010 1.00 77.25 657 VAL A CA 1
ATOM 5078 C C . VAL A 1 657 ? 27.309 13.613 14.088 1.00 77.25 657 VAL A C 1
ATOM 5080 O O . VAL A 1 657 ? 27.733 12.464 13.966 1.00 77.25 657 VAL A O 1
ATOM 5083 N N . ALA A 1 658 ? 26.575 13.982 15.138 1.00 80.88 658 ALA A N 1
ATOM 5084 C CA . ALA A 1 658 ? 26.253 13.105 16.255 1.00 80.88 658 ALA A CA 1
ATOM 5085 C C . ALA A 1 658 ? 25.344 11.926 15.870 1.00 80.88 658 ALA A C 1
ATOM 5087 O O . ALA A 1 658 ? 24.330 12.081 15.186 1.00 80.88 658 ALA A O 1
ATOM 5088 N N . ASP A 1 659 ? 25.648 10.747 16.416 1.00 75.75 659 ASP A N 1
ATOM 5089 C CA . ASP A 1 659 ? 24.746 9.591 16.371 1.00 75.75 659 ASP A CA 1
ATOM 5090 C C . ASP A 1 659 ? 23.710 9.657 17.494 1.00 75.75 659 ASP A C 1
ATOM 5092 O O . ASP A 1 659 ? 22.546 9.278 17.320 1.00 75.75 659 ASP A O 1
ATOM 5096 N N . VAL A 1 660 ? 24.169 10.113 18.663 1.00 81.31 660 VAL A N 1
ATOM 5097 C CA . VAL A 1 660 ? 23.401 10.189 19.901 1.00 81.31 660 VAL A CA 1
ATOM 5098 C C . VAL A 1 660 ? 23.565 11.574 20.517 1.00 81.31 660 VAL A C 1
ATOM 5100 O O . VAL A 1 660 ? 24.685 12.062 20.644 1.00 81.31 660 VAL A O 1
ATOM 5103 N N . ALA A 1 661 ? 22.465 12.187 20.941 1.00 82.06 661 ALA A N 1
ATOM 5104 C CA . ALA A 1 661 ? 22.471 13.404 21.745 1.00 82.06 661 ALA A CA 1
ATOM 5105 C C . ALA A 1 661 ? 22.078 13.097 23.196 1.00 82.06 661 ALA A C 1
ATOM 5107 O O . ALA A 1 661 ? 21.159 12.328 23.461 1.00 82.06 661 ALA A O 1
ATOM 5108 N N . VAL A 1 662 ? 22.757 13.711 24.152 1.00 84.00 662 VAL A N 1
ATOM 5109 C CA . VAL A 1 662 ? 22.427 13.669 25.574 1.00 84.00 662 VAL A CA 1
ATOM 5110 C C . VAL A 1 662 ? 22.042 15.080 25.981 1.00 84.00 662 VAL A C 1
ATOM 5112 O O . VAL A 1 662 ? 22.871 15.984 25.943 1.00 84.00 662 VAL A O 1
ATOM 5115 N N . LEU A 1 663 ? 20.777 15.261 26.337 1.00 82.94 663 LEU A N 1
ATOM 5116 C CA . LEU A 1 663 ? 20.215 16.522 26.796 1.00 82.94 663 LEU A CA 1
ATOM 5117 C C . LEU A 1 663 ? 20.155 16.496 28.323 1.00 82.94 663 LEU A C 1
ATOM 5119 O O . LEU A 1 663 ? 19.465 15.652 28.903 1.00 82.94 663 LEU A O 1
ATOM 5123 N N . LEU A 1 664 ? 20.894 17.397 28.967 1.00 80.94 664 LEU A N 1
ATOM 5124 C CA . LEU A 1 664 ? 20.914 17.529 30.421 1.00 80.94 664 LEU A CA 1
ATOM 5125 C C . LEU A 1 664 ? 19.838 18.522 30.859 1.00 80.94 664 LEU A C 1
ATOM 5127 O O . LEU A 1 664 ? 19.835 19.675 30.429 1.00 80.94 664 LEU A O 1
ATOM 5131 N N . TRP A 1 665 ? 18.940 18.058 31.722 1.00 75.44 665 TRP A N 1
ATOM 5132 C CA . TRP A 1 665 ? 17.836 18.822 32.286 1.00 75.44 665 TRP A CA 1
ATOM 5133 C C . TRP A 1 665 ? 18.092 19.127 33.760 1.00 75.44 665 TRP A C 1
ATOM 5135 O O . TRP A 1 665 ? 18.627 18.300 34.505 1.00 75.44 665 TRP A O 1
ATOM 5145 N N . ASP A 1 666 ? 17.648 20.303 34.185 1.00 67.94 666 ASP A N 1
ATOM 5146 C CA . ASP A 1 666 ? 17.527 20.639 35.598 1.00 67.94 666 ASP A CA 1
ATOM 5147 C C . ASP A 1 666 ? 16.133 20.217 36.103 1.00 67.94 666 ASP A C 1
ATOM 5149 O O . ASP A 1 666 ? 15.133 20.453 35.427 1.00 67.94 666 ASP A O 1
ATOM 5153 N N . CYS A 1 667 ? 16.055 19.575 37.273 1.00 59.81 667 CYS A N 1
ATOM 5154 C CA . CYS A 1 667 ? 14.782 19.175 37.892 1.00 59.81 667 CYS A CA 1
ATOM 5155 C C . CYS A 1 667 ? 14.031 20.370 38.496 1.00 59.81 667 CYS A C 1
ATOM 5157 O O . CYS A 1 667 ? 12.813 20.306 38.659 1.00 59.81 667 CYS A O 1
ATOM 5159 N N . ASP A 1 668 ? 14.754 21.436 38.849 1.00 57.16 668 ASP A N 1
ATOM 5160 C CA . ASP A 1 668 ? 14.212 22.529 39.660 1.00 57.16 668 ASP A CA 1
ATOM 5161 C C . ASP A 1 668 ? 13.457 23.575 38.820 1.00 57.16 668 ASP A C 1
ATOM 5163 O O . ASP A 1 668 ? 12.686 24.373 39.357 1.00 57.16 668 ASP A O 1
ATOM 5167 N N . THR A 1 669 ? 13.639 23.574 37.494 1.00 55.31 669 THR A N 1
ATOM 5168 C CA . THR A 1 669 ? 13.021 24.552 36.587 1.00 55.31 669 THR A CA 1
ATOM 5169 C C . THR A 1 669 ? 11.903 23.917 35.759 1.00 55.31 669 THR A C 1
ATOM 5171 O O . THR A 1 669 ? 12.121 23.074 34.897 1.00 55.31 669 THR A O 1
ATOM 5174 N N . VAL A 1 670 ? 10.660 24.342 36.014 1.00 54.38 670 VAL A N 1
ATOM 5175 C CA . VAL A 1 670 ? 9.470 23.907 35.250 1.00 54.38 670 VAL A CA 1
ATOM 5176 C C . VAL A 1 670 ? 9.413 24.571 33.863 1.00 54.38 670 VAL A C 1
ATOM 5178 O O . VAL A 1 670 ? 8.730 24.082 32.965 1.00 54.38 670 VAL A O 1
ATOM 5181 N N . THR A 1 671 ? 10.132 25.682 33.671 1.00 59.19 671 THR A N 1
ATOM 5182 C CA . THR A 1 671 ? 10.169 26.459 32.424 1.00 59.19 671 THR A CA 1
ATOM 5183 C C . THR A 1 671 ? 11.593 26.521 31.870 1.00 59.19 671 THR A C 1
ATOM 5185 O O . THR A 1 671 ? 12.538 26.843 32.587 1.00 59.19 671 THR A O 1
ATOM 5188 N N . LEU A 1 672 ? 11.747 26.180 30.587 1.00 66.06 672 LEU A N 1
ATOM 5189 C CA . LEU A 1 672 ? 13.005 26.332 29.851 1.00 66.06 672 LEU A CA 1
ATOM 5190 C C . LEU A 1 672 ? 13.250 27.812 29.541 1.00 66.06 672 LEU A C 1
ATOM 5192 O O . LEU A 1 672 ? 12.323 28.520 29.161 1.00 66.06 672 LEU A O 1
ATOM 5196 N N . HIS A 1 673 ? 14.504 28.254 29.635 1.00 72.50 673 HIS A N 1
ATOM 5197 C CA . HIS A 1 673 ? 14.909 29.588 29.186 1.00 72.50 673 HIS A CA 1
ATOM 5198 C C . HIS A 1 673 ? 14.657 29.751 27.674 1.00 72.50 673 HIS A C 1
ATOM 5200 O O . HIS A 1 673 ? 14.926 28.824 26.902 1.00 72.50 673 HIS A O 1
ATOM 5206 N N . ASP A 1 674 ? 14.226 30.937 27.233 1.00 74.06 674 ASP A N 1
ATOM 5207 C CA . ASP A 1 674 ? 13.836 31.209 25.837 1.00 74.06 674 ASP A CA 1
ATOM 5208 C C . ASP A 1 674 ? 14.939 30.862 24.825 1.00 74.06 674 ASP A C 1
ATOM 5210 O O . ASP A 1 674 ? 14.670 30.288 23.769 1.00 74.06 674 ASP A O 1
ATOM 5214 N N . HIS A 1 675 ? 16.199 31.127 25.185 1.00 80.31 675 HIS A N 1
ATOM 5215 C CA . HIS A 1 675 ? 17.379 30.734 24.404 1.00 80.31 675 HIS A CA 1
ATOM 5216 C C . HIS A 1 675 ? 17.495 29.211 24.186 1.00 80.31 675 HIS A C 1
ATOM 5218 O O . HIS A 1 675 ? 17.767 28.760 23.078 1.00 80.31 675 HIS A O 1
ATOM 5224 N N . PHE A 1 676 ? 17.269 28.385 25.213 1.00 80.56 676 PHE A N 1
ATOM 5225 C CA . PHE A 1 676 ? 17.349 26.926 25.056 1.00 80.56 676 PHE A CA 1
ATOM 5226 C C . PHE A 1 676 ? 16.132 26.368 24.317 1.00 80.56 676 PHE A C 1
ATOM 5228 O O . PHE A 1 676 ? 16.258 25.391 23.582 1.00 80.56 676 PHE A O 1
ATOM 5235 N N . SER A 1 677 ? 14.972 27.016 24.449 1.00 81.19 677 SER A N 1
ATOM 5236 C CA . SER A 1 677 ? 13.774 26.691 23.669 1.00 81.19 677 SER A CA 1
ATOM 5237 C C . SER A 1 677 ? 13.971 26.970 22.171 1.00 81.19 677 SER A C 1
ATOM 5239 O O . SER A 1 677 ? 13.649 26.127 21.325 1.00 81.19 677 SER A O 1
ATOM 5241 N N . SER A 1 678 ? 14.572 28.115 21.824 1.00 82.19 678 SER A N 1
ATOM 5242 C CA . SER A 1 678 ? 14.895 28.466 20.437 1.00 82.19 678 SER A CA 1
ATOM 5243 C C . SER A 1 678 ? 15.981 27.556 19.852 1.00 82.19 678 SER A C 1
ATOM 5245 O O . SER A 1 678 ? 15.830 27.064 18.732 1.00 82.19 678 SER A O 1
ATOM 5247 N N . LEU A 1 679 ? 17.012 27.235 20.637 1.00 84.94 679 LEU A N 1
ATOM 5248 C CA . LEU A 1 679 ? 18.055 26.279 20.273 1.00 84.94 679 LEU A CA 1
ATOM 5249 C C . LEU A 1 679 ? 17.474 24.883 20.010 1.00 84.94 679 LEU A C 1
ATOM 5251 O O . LEU A 1 679 ? 17.738 24.296 18.961 1.00 84.94 679 LEU A O 1
ATOM 5255 N N . LEU A 1 680 ? 16.637 24.363 20.913 1.00 84.00 680 LEU A N 1
ATOM 5256 C CA . LEU A 1 680 ? 16.009 23.048 20.758 1.00 84.00 680 LEU A CA 1
ATOM 5257 C C . LEU A 1 680 ? 15.088 23.006 19.532 1.00 84.00 680 LEU A C 1
ATOM 5259 O O . LEU A 1 680 ? 15.073 22.016 18.798 1.00 84.00 680 LEU A O 1
ATOM 5263 N N . SER A 1 681 ? 14.367 24.099 19.272 1.00 84.31 681 SER A N 1
ATOM 5264 C CA . SER A 1 681 ? 13.515 24.251 18.090 1.00 84.31 681 SER A CA 1
ATOM 5265 C C . SER A 1 681 ? 14.326 24.213 16.791 1.00 84.31 681 SER A C 1
ATOM 5267 O O . SER A 1 681 ? 13.924 23.551 15.833 1.00 84.31 681 SER A O 1
ATOM 5269 N N . ALA A 1 682 ? 15.500 24.847 16.757 1.00 85.56 682 ALA A N 1
ATOM 5270 C CA . ALA A 1 682 ? 16.386 24.795 15.598 1.00 85.56 682 ALA A CA 1
ATOM 5271 C C . ALA A 1 682 ? 17.030 23.418 15.396 1.00 85.56 682 ALA A C 1
ATOM 5273 O O . ALA A 1 682 ? 17.060 22.919 14.271 1.00 85.56 682 ALA A O 1
ATOM 5274 N N . VAL A 1 683 ? 17.479 22.766 16.475 1.00 86.62 683 VAL A N 1
ATOM 5275 C CA . VAL A 1 683 ? 17.999 21.389 16.422 1.00 86.62 683 VAL A CA 1
ATOM 5276 C C . VAL A 1 683 ? 16.908 20.424 15.939 1.00 86.62 683 VAL A C 1
ATOM 5278 O O . VAL A 1 683 ? 17.162 19.554 15.107 1.00 86.62 683 VAL A O 1
ATOM 5281 N N . SER A 1 684 ? 15.666 20.601 16.402 1.00 84.69 684 SER A N 1
ATOM 5282 C CA . SER A 1 684 ? 14.524 19.796 15.961 1.00 84.69 684 SER A CA 1
ATOM 5283 C C . SER A 1 684 ? 14.206 20.003 14.482 1.00 84.69 684 SER A C 1
ATOM 5285 O O . SER A 1 684 ? 13.869 19.036 13.802 1.00 84.69 684 SER A O 1
ATOM 5287 N N . ALA A 1 685 ? 14.292 21.239 13.988 1.00 82.31 685 ALA A N 1
ATOM 5288 C CA . ALA A 1 685 ? 14.022 21.566 12.590 1.00 82.31 685 ALA A CA 1
ATOM 5289 C C . ALA A 1 685 ? 15.096 21.031 11.639 1.00 82.31 685 ALA A C 1
ATOM 5291 O O . ALA A 1 685 ? 14.784 20.582 10.540 1.00 82.31 685 ALA A O 1
ATOM 5292 N N . GLN A 1 686 ? 16.355 21.036 12.075 1.00 82.50 686 GLN A N 1
ATOM 5293 C CA . GLN A 1 686 ? 17.456 20.434 11.330 1.00 82.50 686 GLN A CA 1
ATOM 5294 C C . GLN A 1 686 ? 17.374 18.897 11.308 1.00 82.50 686 GLN A C 1
ATOM 5296 O O . GLN A 1 686 ? 17.788 18.269 10.335 1.00 82.50 686 GLN A O 1
ATOM 5301 N N . GLY A 1 687 ? 16.817 18.307 12.369 1.00 79.19 687 GLY A N 1
ATOM 5302 C CA . GLY A 1 687 ? 16.649 16.870 12.549 1.00 79.19 687 GLY A CA 1
ATOM 5303 C C . GLY A 1 687 ? 17.439 16.373 13.755 1.00 79.19 687 GLY A C 1
ATOM 5304 O O . GLY A 1 687 ? 18.666 16.315 13.728 1.00 79.19 687 GLY A O 1
ATOM 5305 N N . MET A 1 688 ? 16.729 15.980 14.815 1.00 77.38 688 MET A N 1
ATOM 5306 C CA . MET A 1 688 ? 17.365 15.442 16.016 1.00 77.38 688 MET A CA 1
ATOM 5307 C C . MET A 1 688 ? 17.919 14.030 15.782 1.00 77.38 688 MET A C 1
ATOM 5309 O O . MET A 1 688 ? 17.184 13.160 15.298 1.00 77.38 688 MET A O 1
ATOM 5313 N N . PRO A 1 689 ? 19.175 13.757 16.182 1.00 78.31 689 PRO A N 1
ATOM 5314 C CA . PRO A 1 689 ? 19.668 12.395 16.301 1.00 78.31 689 PRO A CA 1
ATOM 5315 C C . PRO A 1 689 ? 18.942 11.673 17.447 1.00 78.31 689 PRO A C 1
ATOM 5317 O O . PRO A 1 689 ? 18.058 12.219 18.117 1.00 78.31 689 PRO A O 1
ATOM 5320 N N . TYR A 1 690 ? 19.302 10.415 17.688 1.00 79.38 690 TYR A N 1
ATOM 5321 C CA . TYR A 1 690 ? 18.719 9.673 18.799 1.00 79.38 690 TYR A CA 1
ATOM 5322 C C . TYR A 1 690 ? 19.086 10.359 20.122 1.00 79.38 690 TYR A C 1
ATOM 5324 O O . TYR A 1 690 ? 20.269 10.496 20.414 1.00 79.38 690 TYR A O 1
ATOM 5332 N N . HIS A 1 691 ? 18.110 10.813 20.911 1.00 74.75 691 HIS A N 1
ATOM 5333 C CA . HIS A 1 691 ? 18.388 11.628 22.095 1.00 74.75 691 HIS A CA 1
ATOM 5334 C C . HIS A 1 691 ? 17.993 10.949 23.410 1.00 74.75 691 HIS A C 1
ATOM 5336 O O . HIS A 1 691 ? 17.000 10.225 23.488 1.00 74.75 691 HIS A O 1
ATOM 5342 N N . PHE A 1 692 ? 18.771 11.217 24.457 1.00 76.19 692 PHE A N 1
ATOM 5343 C CA . PHE A 1 692 ? 18.494 10.854 25.841 1.00 76.19 692 PHE A CA 1
ATOM 5344 C C . PHE A 1 692 ? 18.292 12.116 26.673 1.00 76.19 692 PHE A C 1
ATOM 5346 O O . PHE A 1 692 ? 19.091 13.040 26.579 1.00 76.19 692 PHE A O 1
ATOM 5353 N N . ASN A 1 693 ? 17.272 12.123 27.527 1.00 75.12 693 ASN A N 1
ATOM 5354 C CA . ASN A 1 693 ? 17.071 13.181 28.512 1.00 75.12 693 ASN A CA 1
ATOM 5355 C C . ASN A 1 693 ? 17.578 12.685 29.868 1.00 75.12 693 ASN A C 1
ATOM 5357 O O . ASN A 1 693 ? 17.090 11.670 30.367 1.00 75.12 693 ASN A O 1
ATOM 5361 N N . ILE A 1 694 ? 18.561 13.376 30.441 1.00 71.38 694 ILE A N 1
ATOM 5362 C CA . ILE A 1 694 ? 19.155 13.044 31.739 1.00 71.38 694 ILE A CA 1
ATOM 5363 C C . ILE A 1 694 ? 18.950 14.225 32.677 1.00 71.38 694 ILE A C 1
ATOM 5365 O O . ILE A 1 694 ? 19.273 15.351 32.326 1.00 71.38 694 ILE A O 1
ATOM 5369 N N . SER A 1 695 ? 18.440 13.968 33.875 1.00 66.25 695 SER A N 1
ATOM 5370 C CA . SER A 1 695 ? 18.309 14.973 34.928 1.00 66.25 695 SER A CA 1
ATOM 5371 C C . SER A 1 695 ? 19.372 14.762 36.006 1.00 66.25 695 SER A C 1
ATOM 5373 O O . SER A 1 695 ? 19.481 13.652 36.529 1.00 66.25 695 SER A O 1
ATOM 5375 N N . LEU A 1 696 ? 20.139 15.798 36.362 1.00 59.44 696 LEU A N 1
ATOM 5376 C CA . LEU A 1 696 ? 21.321 15.660 37.235 1.00 59.44 696 LEU A CA 1
ATOM 5377 C C . LEU A 1 696 ? 21.042 15.748 38.750 1.00 59.44 696 LEU A C 1
ATOM 5379 O O . LEU A 1 696 ? 21.975 15.640 39.541 1.00 59.44 696 LEU A O 1
ATOM 5383 N N . ASN A 1 697 ? 19.783 15.863 39.191 1.00 54.09 697 ASN A N 1
ATOM 5384 C CA . ASN A 1 697 ? 19.454 15.980 40.618 1.00 54.09 697 ASN A CA 1
ATOM 5385 C C . ASN A 1 697 ? 18.682 14.762 41.156 1.00 54.09 697 ASN A C 1
ATOM 5387 O O . ASN A 1 697 ? 17.512 14.546 40.840 1.00 54.09 697 ASN A O 1
ATOM 5391 N N . THR A 1 698 ? 19.339 13.974 42.019 1.00 44.38 698 THR A N 1
ATOM 5392 C CA . THR A 1 698 ? 18.792 12.737 42.606 1.00 44.38 698 THR A CA 1
ATOM 5393 C C . THR A 1 698 ? 18.505 12.905 44.099 1.00 44.38 698 THR A C 1
ATOM 5395 O O . THR A 1 698 ? 19.270 12.440 44.937 1.00 44.38 698 THR A O 1
ATOM 5398 N N . LYS A 1 699 ? 17.376 13.538 44.445 1.00 37.78 699 LYS A N 1
ATOM 5399 C CA . LYS A 1 699 ? 16.634 13.314 45.706 1.00 37.78 699 LYS A CA 1
ATOM 5400 C C . LYS A 1 699 ? 15.145 13.633 45.512 1.00 37.78 699 LYS A C 1
ATOM 5402 O O . LYS A 1 699 ? 14.620 14.549 46.133 1.00 37.78 699 LYS A O 1
ATOM 5407 N N . MET A 1 700 ? 14.435 12.877 44.676 1.00 29.28 700 MET A N 1
ATOM 5408 C CA . MET A 1 700 ? 12.968 12.894 44.700 1.00 29.28 700 MET A CA 1
ATOM 5409 C C . MET A 1 700 ? 12.374 11.492 44.574 1.00 29.28 700 MET A C 1
ATOM 5411 O O . MET A 1 700 ? 12.905 10.612 43.900 1.00 29.28 700 MET A O 1
ATOM 5415 N N . SER A 1 701 ? 11.287 11.305 45.323 1.00 29.98 701 SER A N 1
ATOM 5416 C CA . SER A 1 701 ? 10.571 10.057 45.570 1.00 29.98 701 SER A CA 1
ATOM 5417 C C . SER A 1 701 ? 10.195 9.325 44.279 1.00 29.98 701 SER A C 1
ATOM 5419 O O . SER A 1 701 ? 9.364 9.771 43.487 1.00 29.98 701 SER A O 1
ATOM 5421 N N . PHE A 1 702 ? 10.805 8.154 44.108 1.00 37.22 702 PHE A N 1
ATOM 5422 C CA . PHE A 1 702 ? 10.409 7.109 43.175 1.00 37.22 702 PHE A CA 1
ATOM 5423 C C . PHE A 1 702 ? 8.947 6.720 43.437 1.00 37.22 702 PHE A C 1
ATOM 5425 O O . PHE A 1 702 ? 8.704 6.000 44.400 1.00 37.22 702 PHE A O 1
ATOM 5432 N N . ASN A 1 703 ? 7.987 7.166 42.612 1.00 30.25 703 ASN A N 1
ATOM 5433 C CA . ASN A 1 703 ? 6.810 6.351 42.242 1.00 30.25 703 ASN A CA 1
ATOM 5434 C C . ASN A 1 703 ? 5.823 6.980 41.240 1.00 30.25 703 ASN A C 1
ATOM 5436 O O . ASN A 1 703 ? 4.995 6.231 40.724 1.00 30.25 703 ASN A O 1
ATOM 5440 N N . HIS A 1 704 ? 5.884 8.275 40.895 1.00 29.36 704 HIS A N 1
ATOM 5441 C CA . HIS A 1 704 ? 4.792 8.875 40.103 1.00 29.36 704 HIS A CA 1
ATOM 5442 C C . HIS A 1 704 ? 5.015 9.052 38.584 1.00 29.36 704 HIS A C 1
ATOM 5444 O O . HIS A 1 704 ? 4.028 9.186 37.863 1.00 29.36 704 HIS A O 1
ATOM 5450 N N . ASP A 1 705 ? 6.234 8.895 38.048 1.00 29.11 705 ASP A N 1
ATOM 5451 C CA . ASP A 1 705 ? 6.489 9.144 36.607 1.00 29.11 705 ASP A CA 1
ATOM 5452 C C . ASP A 1 705 ? 6.876 7.918 35.765 1.00 29.11 705 ASP A C 1
ATOM 5454 O O . ASP A 1 705 ? 7.141 8.007 34.565 1.00 29.11 705 ASP A O 1
ATOM 5458 N N . LYS A 1 706 ? 6.765 6.713 36.334 1.00 29.19 706 LYS A N 1
ATOM 5459 C CA . LYS A 1 706 ? 7.021 5.459 35.602 1.00 29.19 706 LYS A CA 1
ATOM 5460 C C . LYS A 1 706 ? 5.915 5.073 34.602 1.00 29.19 706 LYS A C 1
ATOM 5462 O O . LYS A 1 706 ? 6.104 4.146 33.825 1.00 29.19 706 LYS A O 1
ATOM 5467 N N . LYS A 1 707 ? 4.775 5.781 34.577 1.00 27.78 707 LYS A N 1
ATOM 5468 C CA . LYS A 1 707 ? 3.686 5.560 33.598 1.00 27.78 707 LYS A CA 1
ATOM 5469 C C . LYS A 1 707 ? 3.821 6.378 32.307 1.00 27.78 707 LYS A C 1
ATOM 5471 O O . LYS A 1 707 ? 3.110 6.082 31.353 1.00 27.78 707 LYS A O 1
ATOM 5476 N N . ARG A 1 708 ? 4.726 7.364 32.247 1.00 28.69 708 ARG A N 1
ATOM 5477 C CA . ARG A 1 708 ? 4.987 8.154 31.025 1.00 28.69 708 ARG A CA 1
ATOM 5478 C C . ARG A 1 708 ? 6.303 7.818 30.320 1.00 28.69 708 ARG A C 1
ATOM 5480 O O . ARG A 1 708 ? 6.466 8.188 29.166 1.00 28.69 708 ARG A O 1
ATOM 5487 N N . LEU A 1 709 ? 7.191 7.055 30.957 1.00 26.70 709 LEU A N 1
ATOM 5488 C CA . LEU A 1 709 ? 8.491 6.656 30.401 1.00 26.70 709 LEU A CA 1
ATOM 5489 C C . LEU A 1 709 ? 8.730 5.145 30.540 1.00 26.70 709 LEU A C 1
ATOM 5491 O O . LEU A 1 709 ? 9.767 4.691 31.014 1.00 26.70 709 LEU A O 1
ATOM 5495 N N . ALA A 1 710 ? 7.735 4.349 30.148 1.00 25.41 710 ALA A N 1
ATOM 5496 C CA . ALA A 1 710 ? 7.845 2.894 30.089 1.00 25.41 710 ALA A CA 1
ATOM 5497 C C . ALA A 1 710 ? 7.130 2.338 28.851 1.00 25.41 710 ALA A C 1
ATOM 5499 O O . ALA A 1 710 ? 6.209 1.532 28.934 1.00 25.41 710 ALA A O 1
ATOM 5500 N N . SER A 1 711 ? 7.586 2.770 27.680 1.00 24.19 711 SER A N 1
ATOM 5501 C CA . SER A 1 711 ? 7.447 2.004 26.446 1.00 24.19 711 SER A CA 1
ATOM 5502 C C . SER A 1 711 ? 8.631 2.344 25.553 1.00 24.19 711 SER A C 1
ATOM 5504 O O . SER A 1 711 ? 8.669 3.439 25.005 1.00 24.19 711 SER A O 1
ATOM 5506 N N . VAL A 1 712 ? 9.595 1.422 25.478 1.00 24.08 712 VAL A N 1
ATOM 5507 C CA . VAL A 1 712 ? 10.497 1.104 24.350 1.00 24.08 712 VAL A CA 1
ATOM 5508 C C . VAL A 1 712 ? 11.774 0.503 24.950 1.00 24.08 712 VAL A C 1
ATOM 5510 O O . VAL A 1 712 ? 12.617 1.195 25.510 1.00 24.08 712 VAL A O 1
ATOM 5513 N N . VAL A 1 713 ? 11.886 -0.822 24.854 1.00 21.39 713 VAL A N 1
ATOM 5514 C CA . VAL A 1 713 ? 13.089 -1.601 25.164 1.00 21.39 713 VAL A CA 1
ATOM 5515 C C . VAL A 1 713 ? 13.541 -2.287 23.872 1.00 21.39 713 VAL A C 1
ATOM 5517 O O . VAL A 1 713 ? 12.732 -2.906 23.185 1.00 21.39 713 VAL A O 1
ATOM 5520 N N . GLU A 1 714 ? 14.849 -2.168 23.612 1.00 21.94 714 GLU A N 1
ATOM 5521 C CA . GLU A 1 714 ? 15.721 -2.955 22.719 1.00 21.94 714 GLU A CA 1
ATOM 5522 C C . GLU A 1 714 ? 15.534 -2.889 21.189 1.00 21.94 714 GLU A C 1
ATOM 5524 O O . GLU A 1 714 ? 14.632 -3.507 20.630 1.00 21.94 714 GLU A O 1
ATOM 5529 N N . ARG A 1 715 ? 16.546 -2.357 20.474 1.00 22.03 715 ARG A N 1
ATOM 5530 C CA . ARG A 1 715 ? 17.632 -3.163 19.858 1.00 22.03 715 ARG A CA 1
ATOM 5531 C C . ARG A 1 715 ? 18.737 -2.278 19.248 1.00 22.03 715 ARG A C 1
ATOM 5533 O O . ARG A 1 715 ? 18.497 -1.158 18.819 1.00 22.03 715 ARG A O 1
ATOM 5540 N N . TRP A 1 716 ? 19.951 -2.816 19.229 1.00 24.41 716 TRP A N 1
ATOM 5541 C CA . TRP A 1 716 ? 21.214 -2.185 18.842 1.00 24.41 716 TRP A CA 1
ATOM 5542 C C . TRP A 1 716 ? 21.497 -2.282 17.330 1.00 24.41 716 TRP A C 1
ATOM 5544 O O . TRP A 1 716 ? 21.136 -3.280 16.711 1.00 24.41 716 TRP A O 1
ATOM 5554 N N . GLY A 1 717 ? 22.230 -1.309 16.775 1.00 21.95 717 GLY A N 1
ATOM 5555 C CA . GLY A 1 717 ? 22.907 -1.405 15.472 1.00 21.95 717 GLY A CA 1
ATOM 5556 C C . GLY A 1 717 ? 23.822 -0.199 15.220 1.00 21.95 717 GLY A C 1
ATOM 5557 O O . GLY A 1 717 ? 23.426 0.932 15.485 1.00 21.95 717 GLY A O 1
ATOM 5558 N N . LEU A 1 718 ? 25.068 -0.445 14.810 1.00 26.02 718 LEU A N 1
ATOM 5559 C CA . LEU A 1 718 ? 26.082 0.547 14.413 1.00 26.02 718 LEU A CA 1
ATOM 5560 C C . LEU A 1 718 ? 25.925 0.926 12.928 1.00 26.02 718 LEU A C 1
ATOM 5562 O O . LEU A 1 718 ? 25.327 0.161 12.175 1.00 26.02 718 LEU A O 1
ATOM 5566 N N . ARG A 1 719 ? 26.503 2.060 12.503 1.00 27.81 719 ARG A N 1
ATOM 5567 C CA . ARG A 1 719 ? 27.155 2.267 11.191 1.00 27.81 719 ARG A CA 1
ATOM 5568 C C . ARG A 1 719 ? 27.806 3.664 11.154 1.00 27.81 719 ARG A C 1
ATOM 5570 O O . ARG A 1 719 ? 27.247 4.571 11.760 1.00 27.81 719 ARG A O 1
ATOM 5577 N N . PRO A 1 720 ? 28.919 3.872 10.438 1.00 28.69 720 PRO A N 1
ATOM 5578 C CA . PRO A 1 720 ? 29.279 5.210 9.981 1.00 28.69 720 PRO A CA 1
ATOM 5579 C C . PRO A 1 720 ? 28.184 5.736 9.045 1.00 28.69 720 PRO A C 1
ATOM 5581 O O . PRO A 1 720 ? 27.686 5.000 8.186 1.00 28.69 720 PRO A O 1
ATOM 5584 N N . LYS A 1 721 ? 27.782 6.994 9.206 1.00 41.06 721 LYS A N 1
ATOM 5585 C CA . LYS A 1 721 ? 26.873 7.636 8.258 1.00 41.06 721 LYS A CA 1
ATOM 5586 C C . LYS A 1 721 ? 27.684 8.262 7.140 1.00 41.06 721 LYS A C 1
ATOM 5588 O O . LYS A 1 721 ? 28.133 9.391 7.242 1.00 41.06 721 LYS A O 1
ATOM 5593 N N . GLY A 1 722 ? 27.813 7.514 6.061 1.00 51.84 722 GLY A N 1
ATOM 5594 C CA . GLY A 1 722 ? 28.256 8.059 4.798 1.00 51.84 722 GLY A CA 1
ATOM 5595 C C . GLY A 1 722 ? 28.438 6.959 3.765 1.00 51.84 722 GLY A C 1
ATOM 5596 O O . GLY A 1 722 ? 28.736 5.817 4.127 1.00 51.84 722 GLY A O 1
ATOM 5597 N N . PRO A 1 723 ? 28.227 7.262 2.482 1.00 61.09 723 PRO A N 1
ATOM 5598 C CA . PRO A 1 723 ? 28.858 6.477 1.433 1.00 61.09 723 PRO A CA 1
ATOM 5599 C C . PRO A 1 723 ? 30.394 6.451 1.591 1.00 61.09 723 PRO A C 1
ATOM 5601 O O . PRO A 1 723 ? 30.932 7.285 2.316 1.00 61.09 723 PRO A O 1
ATOM 5604 N N . PRO A 1 724 ? 31.107 5.511 0.945 1.00 72.19 724 PRO A N 1
ATOM 5605 C CA . PRO A 1 724 ? 32.567 5.571 0.886 1.00 72.19 724 PRO A CA 1
ATOM 5606 C C . PRO A 1 724 ? 33.026 6.897 0.262 1.00 72.19 724 PRO A C 1
ATOM 5608 O O . PRO A 1 724 ? 32.406 7.345 -0.703 1.00 72.19 724 PRO A O 1
ATOM 5611 N N . LEU A 1 725 ? 34.085 7.486 0.826 1.00 77.06 725 LEU A N 1
ATOM 5612 C CA . LEU A 1 725 ? 34.610 8.799 0.443 1.00 77.06 725 LEU A CA 1
ATOM 5613 C C . LEU A 1 725 ? 35.407 8.690 -0.862 1.00 77.06 725 LEU A C 1
ATOM 5615 O O . LEU A 1 725 ? 36.435 8.006 -0.893 1.00 77.06 725 LEU A O 1
ATOM 5619 N N . ASP A 1 726 ? 34.937 9.335 -1.926 1.00 81.69 726 ASP A N 1
ATOM 5620 C CA . ASP A 1 726 ? 35.616 9.362 -3.229 1.00 81.69 726 ASP A CA 1
ATOM 5621 C C . ASP A 1 726 ? 36.498 10.615 -3.368 1.00 81.69 726 ASP A C 1
ATOM 5623 O O . ASP A 1 726 ? 36.090 11.717 -3.006 1.00 81.69 726 ASP A O 1
ATOM 5627 N N . VAL A 1 727 ? 37.706 10.453 -3.917 1.00 81.62 727 VAL A N 1
ATOM 5628 C CA . VAL A 1 727 ? 38.665 11.555 -4.131 1.00 81.62 727 VAL A CA 1
ATOM 5629 C C . VAL A 1 727 ? 38.224 12.458 -5.286 1.00 81.62 727 VAL A C 1
ATOM 5631 O O . VAL A 1 727 ? 38.560 13.636 -5.321 1.00 81.62 727 VAL A O 1
ATOM 5634 N N . ASN A 1 728 ? 37.476 11.913 -6.252 1.00 86.25 728 ASN A N 1
ATOM 5635 C CA . ASN A 1 728 ? 37.103 12.646 -7.466 1.00 86.25 728 ASN A CA 1
ATOM 5636 C C . ASN A 1 728 ? 35.931 13.620 -7.256 1.00 86.25 728 ASN A C 1
ATOM 5638 O O . ASN A 1 728 ? 35.671 14.461 -8.121 1.00 86.25 728 ASN A O 1
ATOM 5642 N N . ARG A 1 729 ? 35.223 13.508 -6.125 1.00 86.06 729 ARG A N 1
ATOM 5643 C CA . ARG A 1 729 ? 34.103 14.382 -5.767 1.00 86.06 729 ARG A CA 1
ATOM 5644 C C . ARG A 1 729 ? 34.567 15.614 -4.994 1.00 86.06 729 ARG A C 1
ATOM 5646 O O . ARG A 1 729 ? 35.647 15.653 -4.408 1.00 86.06 729 ARG A O 1
ATOM 5653 N N . LEU A 1 730 ? 33.718 16.638 -4.991 1.00 87.56 730 LEU A N 1
ATOM 5654 C CA . LEU A 1 730 ? 33.965 17.882 -4.267 1.00 87.56 730 LEU A CA 1
ATOM 5655 C C . LEU A 1 730 ? 33.714 17.714 -2.763 1.00 87.56 730 LEU A C 1
ATOM 5657 O O . LEU A 1 730 ? 32.807 16.995 -2.338 1.00 87.56 730 LEU A O 1
ATOM 5661 N N . LEU A 1 731 ? 34.496 18.427 -1.957 1.00 86.12 731 LEU A N 1
ATOM 5662 C CA . LEU A 1 731 ? 34.345 18.519 -0.510 1.00 86.12 731 LEU A CA 1
ATOM 5663 C C . LEU A 1 731 ? 33.729 19.869 -0.144 1.00 86.12 731 LEU A C 1
ATOM 5665 O O . LEU A 1 731 ? 34.252 20.910 -0.532 1.00 86.12 731 LEU A O 1
ATOM 5669 N N . HIS A 1 732 ? 32.668 19.871 0.656 1.00 85.56 732 HIS A N 1
ATOM 5670 C CA . HIS A 1 732 ? 32.138 21.090 1.256 1.00 85.56 732 HIS A CA 1
ATOM 5671 C C . HIS A 1 732 ? 32.478 21.162 2.739 1.00 85.56 732 HIS A C 1
ATOM 5673 O O . HIS A 1 732 ? 32.271 20.211 3.502 1.00 85.56 732 HIS A O 1
ATOM 5679 N N . ILE A 1 733 ? 32.936 22.338 3.157 1.00 81.81 733 ILE A N 1
ATOM 5680 C CA . ILE A 1 733 ? 33.169 22.680 4.557 1.00 81.81 733 ILE A CA 1
ATOM 5681 C C . ILE A 1 733 ? 32.156 23.773 4.940 1.00 81.81 733 ILE A C 1
ATOM 5683 O O . ILE A 1 733 ? 32.195 24.865 4.359 1.00 81.81 733 ILE A O 1
ATOM 5687 N N . PRO A 1 734 ? 31.235 23.517 5.895 1.00 77.06 734 PRO A N 1
ATOM 5688 C CA . PRO A 1 734 ? 30.208 24.476 6.285 1.00 77.06 734 PRO A CA 1
ATOM 5689 C C . PRO A 1 734 ? 30.806 25.822 6.699 1.00 77.06 734 PRO A C 1
ATOM 5691 O O . PRO A 1 734 ? 31.538 25.918 7.680 1.00 77.06 734 PRO A O 1
ATOM 5694 N N . GLY A 1 735 ? 30.444 26.876 5.967 1.00 72.44 735 GLY A N 1
ATOM 5695 C CA . GLY A 1 735 ? 30.901 28.246 6.212 1.00 72.44 735 GLY A CA 1
ATOM 5696 C C . GLY A 1 735 ? 32.203 28.643 5.512 1.00 72.44 735 GLY A C 1
ATOM 5697 O O . GLY A 1 735 ? 32.549 29.817 5.595 1.00 72.44 735 GLY A O 1
ATOM 5698 N N . TRP A 1 736 ? 32.901 27.712 4.846 1.00 75.56 736 TRP A N 1
ATOM 5699 C CA . TRP A 1 736 ? 34.084 27.995 4.010 1.00 75.56 736 TRP A CA 1
ATOM 5700 C C . TRP A 1 736 ? 33.812 27.799 2.514 1.00 75.56 736 TRP A C 1
ATOM 5702 O O . TRP A 1 736 ? 34.475 28.424 1.698 1.00 75.56 736 TRP A O 1
ATOM 5712 N N . GLY A 1 737 ? 32.864 26.928 2.148 1.00 81.38 737 GLY A N 1
ATOM 5713 C CA . GLY A 1 737 ? 32.479 26.694 0.753 1.00 81.38 737 GLY A CA 1
ATOM 5714 C C . GLY A 1 737 ? 32.905 25.333 0.197 1.00 81.38 737 GLY A C 1
ATOM 5715 O O . GLY A 1 737 ? 33.113 24.375 0.948 1.00 81.38 737 GLY A O 1
ATOM 5716 N N . ASP A 1 738 ? 32.955 25.257 -1.135 1.00 86.69 738 ASP A N 1
ATOM 5717 C CA . ASP A 1 738 ? 33.181 24.038 -1.921 1.00 86.69 738 ASP A CA 1
ATOM 5718 C C . ASP A 1 738 ? 34.643 24.008 -2.399 1.00 86.69 738 ASP A C 1
ATOM 5720 O O . ASP A 1 738 ? 35.134 24.990 -2.954 1.00 86.69 738 ASP A O 1
ATOM 5724 N N . PHE A 1 739 ? 35.327 22.878 -2.220 1.00 85.50 739 PHE A N 1
ATOM 5725 C CA . PHE A 1 739 ? 36.736 22.697 -2.575 1.00 85.50 739 PHE A CA 1
ATOM 5726 C C . PHE A 1 739 ? 36.982 21.345 -3.260 1.00 85.50 739 PHE A C 1
ATOM 5728 O O . PHE A 1 739 ? 36.261 20.371 -3.037 1.00 85.50 739 PHE A O 1
ATOM 5735 N N . GLN A 1 740 ? 38.032 21.265 -4.077 1.00 84.94 740 GLN A N 1
ATOM 5736 C CA . GLN A 1 740 ? 38.489 20.013 -4.691 1.00 84.94 740 GLN A CA 1
ATOM 5737 C C . GLN A 1 740 ? 39.472 19.270 -3.773 1.00 84.94 740 GLN A C 1
ATOM 5739 O O . GLN A 1 740 ? 40.294 19.892 -3.096 1.00 84.94 740 GLN A O 1
ATOM 5744 N N . MET A 1 741 ? 39.403 17.937 -3.767 1.00 81.12 741 MET A N 1
ATOM 5745 C CA . MET A 1 741 ? 40.380 17.083 -3.084 1.00 81.12 741 MET A CA 1
ATOM 5746 C C . MET A 1 741 ? 41.571 16.767 -4.001 1.00 81.12 741 MET A C 1
ATOM 5748 O O . MET A 1 741 ? 41.408 16.644 -5.213 1.00 81.12 741 MET A O 1
ATOM 5752 N N . ASP A 1 742 ? 42.756 16.610 -3.409 1.00 77.12 742 ASP A N 1
ATOM 5753 C CA . ASP A 1 742 ? 43.989 16.193 -4.097 1.00 77.12 742 ASP A CA 1
ATOM 5754 C C . ASP A 1 742 ? 44.265 14.695 -3.886 1.00 77.12 742 ASP A C 1
ATOM 5756 O O . ASP A 1 742 ? 44.343 13.898 -4.824 1.00 77.12 742 ASP A O 1
ATOM 5760 N N . LYS A 1 743 ? 44.356 14.284 -2.617 1.00 76.88 743 LYS A N 1
ATOM 5761 C CA . LYS A 1 743 ? 44.625 12.897 -2.222 1.00 76.88 743 LYS A CA 1
ATOM 5762 C C . LYS A 1 743 ? 44.014 12.549 -0.867 1.00 76.88 743 LYS A C 1
ATOM 5764 O O . LYS A 1 743 ? 43.773 13.426 -0.031 1.00 76.88 743 LYS A O 1
ATOM 5769 N N . ILE A 1 744 ? 43.809 11.251 -0.650 1.00 78.31 744 ILE A N 1
ATOM 5770 C CA . ILE A 1 744 ? 43.372 10.671 0.623 1.00 78.31 744 ILE A CA 1
ATOM 5771 C C . ILE A 1 744 ? 44.444 9.700 1.116 1.00 78.31 744 ILE A C 1
ATOM 5773 O O . ILE A 1 744 ? 44.756 8.707 0.450 1.00 78.31 744 ILE A O 1
ATOM 5777 N N . ASP A 1 745 ? 44.952 9.956 2.319 1.00 71.50 745 ASP A N 1
ATOM 5778 C CA . ASP A 1 745 ? 45.906 9.088 3.006 1.00 71.50 745 ASP A CA 1
ATOM 5779 C C . ASP A 1 745 ? 45.199 8.378 4.163 1.00 71.50 745 ASP A C 1
ATOM 5781 O O . ASP A 1 745 ? 44.454 8.994 4.923 1.00 71.50 745 ASP A O 1
ATOM 5785 N N . VAL A 1 746 ? 45.425 7.076 4.314 1.00 69.06 746 VAL A N 1
ATOM 5786 C CA . VAL A 1 746 ? 44.908 6.288 5.437 1.00 69.06 746 VAL A CA 1
ATOM 5787 C C . VAL A 1 746 ? 45.954 6.284 6.539 1.00 69.06 746 VAL A C 1
ATOM 5789 O O . VAL A 1 746 ? 47.112 5.918 6.323 1.00 69.06 746 VAL A O 1
ATOM 5792 N N . ILE A 1 747 ? 45.526 6.701 7.725 1.00 65.56 747 ILE A N 1
ATOM 5793 C CA . ILE A 1 747 ? 46.340 6.745 8.932 1.00 65.56 747 ILE A CA 1
ATOM 5794 C C . ILE A 1 747 ? 46.001 5.527 9.787 1.00 65.56 747 ILE A C 1
ATOM 5796 O O . ILE A 1 747 ? 44.840 5.123 9.910 1.00 65.56 747 ILE A O 1
ATOM 5800 N N . THR A 1 748 ? 47.016 4.952 10.425 1.00 65.31 748 THR A N 1
ATOM 5801 C CA . THR A 1 748 ? 46.805 3.987 11.503 1.00 65.31 748 THR A CA 1
ATOM 5802 C C . THR A 1 748 ? 46.014 4.632 12.639 1.00 65.31 748 THR A C 1
ATOM 5804 O O . THR A 1 748 ? 46.382 5.695 13.129 1.00 65.31 748 THR A O 1
ATOM 5807 N N . ASP A 1 749 ? 44.947 3.968 13.073 1.00 65.94 749 ASP A N 1
ATOM 5808 C CA . ASP A 1 749 ? 44.058 4.439 14.134 1.00 65.94 749 ASP A CA 1
ATOM 5809 C C . ASP A 1 749 ? 44.829 4.891 15.395 1.00 65.94 749 ASP A C 1
ATOM 5811 O O . ASP A 1 749 ? 45.491 4.058 16.027 1.00 65.94 749 ASP A O 1
ATOM 5815 N N . PRO A 1 750 ? 44.739 6.176 15.795 1.00 65.94 750 PRO A N 1
ATOM 5816 C CA . PRO A 1 750 ? 45.437 6.692 16.973 1.00 65.94 750 PRO A CA 1
ATOM 5817 C C . PRO A 1 750 ? 44.849 6.159 18.292 1.00 65.94 750 PRO A C 1
ATOM 5819 O O . PRO A 1 750 ? 45.500 6.224 19.340 1.00 65.94 750 PRO A O 1
ATOM 5822 N N . HIS A 1 751 ? 43.625 5.617 18.271 1.00 67.81 751 HIS A N 1
ATOM 5823 C CA . HIS A 1 751 ? 42.882 5.181 19.455 1.00 67.81 751 HIS A CA 1
ATOM 5824 C C . HIS A 1 751 ? 42.294 3.760 19.289 1.00 67.81 751 HIS A C 1
ATOM 5826 O O . HIS A 1 751 ? 41.066 3.580 19.250 1.00 67.81 751 HIS A O 1
ATOM 5832 N N . PRO A 1 752 ? 43.150 2.716 19.242 1.00 65.00 752 PRO A N 1
ATOM 5833 C CA . PRO A 1 752 ? 42.704 1.334 19.097 1.00 65.00 752 PRO A CA 1
ATOM 5834 C C . PRO A 1 752 ? 42.068 0.784 20.387 1.00 65.00 752 PRO A C 1
ATOM 5836 O O . PRO A 1 752 ? 42.454 1.128 21.506 1.00 65.00 752 PRO A O 1
ATOM 5839 N N . LEU A 1 753 ? 41.109 -0.141 20.237 1.00 64.25 753 LEU A N 1
ATOM 5840 C CA . LEU A 1 753 ? 40.394 -0.783 21.356 1.00 64.25 753 LEU A CA 1
ATOM 5841 C C . LEU A 1 753 ? 41.323 -1.616 22.266 1.00 64.25 753 LEU A C 1
ATOM 5843 O O . LEU A 1 753 ? 41.097 -1.724 23.471 1.00 64.25 753 LEU A O 1
ATOM 5847 N N . HIS A 1 754 ? 42.379 -2.194 21.688 1.00 61.88 754 HIS A N 1
ATOM 5848 C CA . HIS A 1 754 ? 43.439 -2.899 22.402 1.00 61.88 754 HIS A CA 1
ATOM 5849 C C . HIS A 1 754 ? 44.773 -2.197 22.146 1.00 61.88 754 HIS A C 1
ATOM 5851 O O . HIS A 1 754 ? 45.197 -2.069 20.998 1.00 61.88 754 HIS A O 1
ATOM 5857 N N . LYS A 1 755 ? 45.459 -1.775 23.215 1.00 54.16 755 LYS A N 1
ATOM 5858 C CA . LYS A 1 755 ? 46.847 -1.310 23.123 1.00 54.16 755 LYS A CA 1
ATOM 5859 C C . LYS A 1 755 ? 47.739 -2.527 22.872 1.00 54.16 755 LYS A C 1
ATOM 5861 O O . LYS A 1 755 ? 47.995 -3.300 23.793 1.00 54.16 755 LYS A O 1
ATOM 5866 N N . TYR A 1 756 ? 48.192 -2.721 21.636 1.00 44.53 756 TYR A N 1
ATOM 5867 C CA . TYR A 1 756 ? 49.274 -3.665 21.367 1.00 44.53 756 TYR A CA 1
ATOM 5868 C C . TYR A 1 756 ? 50.556 -3.105 21.988 1.00 44.53 756 TYR A C 1
ATOM 5870 O O . TYR A 1 756 ? 50.896 -1.939 21.799 1.00 44.53 756 TYR A O 1
ATOM 5878 N N . GLY A 1 757 ? 51.229 -3.913 22.807 1.00 39.09 757 GLY A N 1
ATOM 5879 C CA . GLY A 1 757 ? 52.445 -3.516 23.509 1.00 39.09 757 GLY A CA 1
ATOM 5880 C C . GLY A 1 757 ? 53.611 -3.335 22.543 1.00 39.09 757 GLY A C 1
ATOM 5881 O O . GLY A 1 757 ? 54.374 -4.273 22.344 1.00 39.09 757 GLY A O 1
ATOM 5882 N N . LYS A 1 758 ? 53.709 -2.151 21.934 1.00 36.09 758 LYS A N 1
ATOM 5883 C CA . LYS A 1 758 ? 54.897 -1.495 21.363 1.00 36.09 758 LYS A CA 1
ATOM 5884 C C . LYS A 1 758 ? 54.465 -0.102 20.893 1.00 36.09 758 LYS A C 1
ATOM 5886 O O . LYS A 1 758 ? 53.381 0.055 20.344 1.00 36.09 758 LYS A O 1
ATOM 5891 N N . SER A 1 759 ? 55.291 0.909 21.142 1.00 40.28 759 SER A N 1
ATOM 5892 C CA . SER A 1 759 ? 55.127 2.262 20.603 1.00 40.28 759 SER A CA 1
ATOM 5893 C C . SER A 1 759 ? 55.098 2.195 19.072 1.00 40.28 759 SER A C 1
ATOM 5895 O O . SER A 1 759 ? 56.146 2.053 18.442 1.00 40.28 759 SER A O 1
ATOM 5897 N N . HIS A 1 760 ? 53.900 2.211 18.489 1.00 38.97 760 HIS A N 1
ATOM 5898 C CA . HIS A 1 760 ? 53.707 2.185 17.046 1.00 38.97 760 HIS A CA 1
ATOM 5899 C C . HIS A 1 760 ? 53.986 3.578 16.477 1.00 38.97 760 HIS A C 1
ATOM 5901 O O . HIS A 1 760 ? 53.374 4.562 16.884 1.00 38.97 760 HIS A O 1
ATOM 5907 N N . VAL A 1 761 ? 54.950 3.641 15.562 1.00 43.38 761 VAL A N 1
ATOM 5908 C CA . VAL A 1 761 ? 55.172 4.783 14.675 1.00 43.38 761 VAL A CA 1
ATOM 5909 C C . VAL A 1 761 ? 53.927 4.916 13.790 1.00 43.38 761 VAL A C 1
ATOM 5911 O O . VAL A 1 761 ? 53.440 3.904 13.289 1.00 43.38 761 VAL A O 1
ATOM 5914 N N . ILE A 1 762 ? 53.387 6.129 13.646 1.00 48.84 762 ILE A N 1
ATOM 5915 C CA . ILE A 1 762 ? 52.242 6.407 12.767 1.00 48.84 762 ILE A CA 1
ATOM 5916 C C . ILE A 1 762 ? 52.728 6.218 11.324 1.00 48.84 762 ILE A C 1
ATOM 5918 O O . ILE A 1 762 ? 53.488 7.038 10.814 1.00 48.84 762 ILE A O 1
ATOM 5922 N N . GLU A 1 763 ? 52.351 5.113 10.682 1.00 48.41 763 GLU A N 1
ATOM 5923 C CA . GLU A 1 763 ? 52.635 4.878 9.264 1.00 48.41 763 GLU A CA 1
ATOM 5924 C C . GLU A 1 763 ? 51.473 5.441 8.436 1.00 48.41 763 GLU A C 1
ATOM 5926 O O . GLU A 1 763 ? 50.337 4.974 8.538 1.00 48.41 763 GLU A O 1
ATOM 5931 N N . THR A 1 764 ? 51.743 6.469 7.631 1.00 54.34 764 THR A N 1
ATOM 5932 C CA . THR A 1 764 ? 50.782 7.035 6.677 1.00 54.34 764 THR A CA 1
ATOM 5933 C C . THR A 1 764 ? 50.903 6.316 5.335 1.00 54.34 764 THR A C 1
ATOM 5935 O O . THR A 1 764 ? 51.978 6.265 4.739 1.00 54.34 764 THR A O 1
ATOM 5938 N N . CYS A 1 765 ? 49.801 5.741 4.847 1.00 54.34 765 CYS A N 1
ATOM 5939 C CA . CYS A 1 765 ? 49.748 5.082 3.539 1.00 54.34 765 CYS A CA 1
ATOM 5940 C C . CYS A 1 765 ? 48.811 5.849 2.601 1.00 54.34 765 CYS A C 1
ATOM 5942 O O . CYS A 1 765 ? 47.640 6.047 2.919 1.00 54.34 765 CYS A O 1
ATOM 5944 N N . THR A 1 766 ? 49.298 6.251 1.425 1.00 62.53 766 THR A N 1
ATOM 5945 C CA . THR A 1 766 ? 48.471 6.892 0.389 1.00 62.53 766 THR A CA 1
ATOM 5946 C C . THR A 1 766 ? 47.443 5.889 -0.147 1.00 62.53 766 THR A C 1
ATOM 5948 O O . THR A 1 766 ? 47.839 4.843 -0.666 1.00 62.53 766 THR A O 1
ATOM 5951 N N . PHE A 1 767 ? 46.143 6.177 -0.026 1.00 67.50 767 PHE A N 1
ATOM 5952 C CA . PHE A 1 767 ? 45.070 5.260 -0.441 1.00 67.50 767 PHE A CA 1
ATOM 5953 C C . PHE A 1 767 ? 44.592 5.526 -1.867 1.00 67.50 767 PHE A C 1
ATOM 5955 O O . PHE A 1 767 ? 44.478 4.589 -2.655 1.00 67.50 767 PHE A O 1
ATOM 5962 N N . ALA A 1 768 ? 44.329 6.790 -2.203 1.00 73.31 768 ALA A N 1
ATOM 5963 C CA . ALA A 1 768 ? 43.880 7.191 -3.532 1.00 73.31 768 ALA A CA 1
ATOM 5964 C C . ALA A 1 768 ? 44.275 8.648 -3.840 1.00 73.31 768 ALA A C 1
ATOM 5966 O O . ALA A 1 768 ? 44.296 9.497 -2.946 1.00 73.31 768 ALA A O 1
ATOM 5967 N N . VAL A 1 769 ? 44.584 8.919 -5.110 1.00 81.00 769 VAL A N 1
ATOM 5968 C CA . VAL A 1 769 ? 44.941 10.239 -5.665 1.00 81.00 769 VAL A CA 1
ATOM 5969 C C . VAL A 1 769 ? 43.895 10.604 -6.724 1.00 81.00 769 VAL A C 1
ATOM 5971 O O . VAL A 1 769 ? 43.380 9.700 -7.382 1.00 81.00 769 VAL A O 1
ATOM 5974 N N . ALA A 1 770 ? 43.553 11.887 -6.859 1.00 79.94 770 ALA A N 1
ATOM 5975 C CA . ALA A 1 770 ? 42.533 12.349 -7.801 1.00 79.94 770 ALA A CA 1
ATOM 5976 C C . ALA A 1 770 ? 42.927 12.083 -9.269 1.00 79.94 770 ALA A C 1
ATOM 5978 O O . ALA A 1 770 ? 44.047 12.386 -9.688 1.00 79.94 770 ALA A O 1
ATOM 5979 N N . ASP A 1 771 ? 41.985 11.564 -10.066 1.00 81.88 771 ASP A N 1
ATOM 5980 C CA . ASP A 1 771 ? 42.147 11.398 -11.514 1.00 81.88 771 ASP A CA 1
ATOM 5981 C C . ASP A 1 771 ? 41.662 12.677 -12.233 1.00 81.88 771 ASP A C 1
ATOM 5983 O O . ASP A 1 771 ? 40.455 12.939 -12.240 1.00 81.88 771 ASP A O 1
ATOM 5987 N N . PRO A 1 772 ? 42.517 13.434 -12.952 1.00 79.31 772 PRO A N 1
ATOM 5988 C CA . PRO A 1 772 ? 42.128 14.720 -13.551 1.00 79.31 772 PRO A CA 1
ATOM 5989 C C . PRO A 1 772 ? 41.045 14.603 -14.640 1.00 79.31 772 PRO A C 1
ATOM 5991 O O . PRO A 1 772 ? 40.376 15.580 -14.951 1.00 79.31 772 PRO A O 1
ATOM 5994 N N . ALA A 1 773 ? 40.853 13.415 -15.227 1.00 81.62 773 ALA A N 1
ATOM 5995 C CA . ALA A 1 773 ? 39.831 13.168 -16.249 1.00 81.62 773 ALA A CA 1
ATOM 5996 C C . ALA A 1 773 ? 38.432 12.866 -15.675 1.00 81.62 773 ALA A C 1
ATOM 5998 O O . ALA A 1 773 ? 37.440 13.003 -16.387 1.00 81.62 773 ALA A O 1
ATOM 5999 N N . LYS A 1 774 ? 38.350 12.406 -14.419 1.00 80.38 774 LYS A N 1
ATOM 6000 C CA . LYS A 1 774 ? 37.088 12.056 -13.737 1.00 80.38 774 LYS A CA 1
ATOM 6001 C C . LYS A 1 774 ? 36.703 13.062 -12.659 1.00 80.38 774 LYS A C 1
ATOM 6003 O O . LYS A 1 774 ? 35.572 13.026 -12.183 1.00 80.38 774 LYS A O 1
ATOM 6008 N N . GLN A 1 775 ? 37.645 13.910 -12.259 1.00 82.00 775 GLN A N 1
ATOM 6009 C CA . GLN A 1 775 ? 37.452 14.926 -11.242 1.00 82.00 775 GLN A CA 1
ATOM 6010 C C . GLN A 1 775 ? 36.361 15.914 -11.660 1.00 82.00 775 GLN A C 1
ATOM 6012 O O . GLN A 1 775 ? 36.350 16.424 -12.783 1.00 82.00 775 GLN A O 1
ATOM 6017 N N . GLU A 1 776 ? 35.426 16.181 -10.751 1.00 80.56 776 GLU A N 1
ATOM 6018 C CA . GLU A 1 776 ? 34.366 17.148 -11.013 1.00 80.56 776 GLU A CA 1
ATOM 6019 C C . GLU A 1 776 ? 34.911 18.583 -11.076 1.00 80.56 776 GLU A C 1
ATOM 6021 O O . GLU A 1 776 ? 35.739 18.999 -10.260 1.00 80.56 776 GLU A O 1
ATOM 6026 N N . ASN A 1 777 ? 34.403 19.365 -12.034 1.00 81.19 777 ASN A N 1
ATOM 6027 C CA . ASN A 1 777 ? 34.744 20.778 -12.168 1.00 81.19 777 ASN A CA 1
ATOM 6028 C C . ASN A 1 777 ? 34.091 21.618 -11.048 1.00 81.19 777 ASN A C 1
ATOM 6030 O O . ASN A 1 777 ? 32.976 21.324 -10.601 1.00 81.19 777 ASN A O 1
ATOM 6034 N N . LEU A 1 778 ? 34.785 22.680 -10.631 1.00 82.12 778 LEU A N 1
ATOM 6035 C CA . LEU A 1 778 ? 34.359 23.648 -9.614 1.00 82.12 778 LEU A CA 1
ATOM 6036 C C . LEU A 1 778 ? 33.448 24.757 -10.187 1.00 82.12 778 LEU A C 1
ATOM 6038 O O . LEU A 1 778 ? 32.973 25.620 -9.451 1.00 82.12 778 LEU A O 1
ATOM 6042 N N . GLU A 1 779 ? 33.186 24.757 -11.496 1.00 80.25 779 GLU A N 1
ATOM 6043 C CA . GLU A 1 779 ? 32.276 25.712 -12.139 1.00 80.25 779 GLU A CA 1
ATOM 6044 C C . GLU A 1 779 ? 30.853 25.640 -11.556 1.00 80.25 779 GLU A C 1
ATOM 6046 O O . GLU A 1 779 ? 30.136 24.646 -11.696 1.00 80.25 779 GLU A O 1
ATOM 6051 N N . SER A 1 780 ? 30.432 26.732 -10.913 1.00 79.75 780 SER A N 1
ATOM 6052 C CA . SER A 1 780 ? 29.126 26.849 -10.250 1.00 79.75 780 SER A CA 1
ATOM 6053 C C . SER A 1 780 ? 28.054 27.533 -11.108 1.00 79.75 780 SER A C 1
ATOM 6055 O O . SER A 1 780 ? 26.859 27.361 -10.844 1.00 79.75 780 SER A O 1
ATOM 6057 N N . GLN A 1 781 ? 28.455 28.280 -12.144 1.00 84.56 781 GLN A N 1
ATOM 6058 C CA . GLN A 1 781 ? 27.585 29.086 -13.012 1.00 84.56 781 GLN A CA 1
ATOM 6059 C C . GLN A 1 781 ? 27.760 28.692 -14.482 1.00 84.56 781 GLN A C 1
ATOM 6061 O O . GLN A 1 781 ? 28.853 28.312 -14.895 1.00 84.56 781 GLN A O 1
ATOM 6066 N N . ALA A 1 782 ? 26.687 28.798 -15.267 1.00 80.56 782 ALA A N 1
ATOM 6067 C CA . ALA A 1 782 ? 26.755 28.627 -16.715 1.00 80.56 782 ALA A CA 1
ATOM 6068 C C . ALA A 1 782 ? 27.299 29.899 -17.390 1.00 80.56 782 ALA A C 1
ATOM 6070 O O . ALA A 1 782 ? 26.971 31.013 -16.971 1.00 80.56 782 ALA A O 1
ATOM 6071 N N . ALA A 1 783 ? 28.109 29.736 -18.441 1.00 73.25 783 ALA A N 1
ATOM 6072 C CA . ALA A 1 783 ? 28.533 30.848 -19.286 1.00 73.25 783 ALA A CA 1
ATOM 6073 C C . ALA A 1 783 ? 27.315 31.420 -20.030 1.00 73.25 783 ALA A C 1
ATOM 6075 O O . ALA A 1 783 ? 26.577 30.677 -20.677 1.00 73.25 783 ALA A O 1
ATOM 6076 N N . VAL A 1 784 ? 27.097 32.730 -19.913 1.00 66.69 784 VAL A N 1
ATOM 6077 C CA . VAL A 1 784 ? 26.036 33.435 -20.641 1.00 66.69 784 VAL A CA 1
ATOM 6078 C C . VAL A 1 784 ? 26.613 33.892 -21.971 1.00 66.69 784 VAL A C 1
ATOM 6080 O O . VAL A 1 784 ? 27.615 34.602 -21.989 1.00 66.69 784 VAL A O 1
ATOM 6083 N N . ASP A 1 785 ? 25.995 33.478 -23.070 1.00 61.50 785 ASP A N 1
ATOM 6084 C CA . ASP A 1 785 ? 26.373 33.929 -24.405 1.00 61.50 785 ASP A CA 1
ATOM 6085 C C . ASP A 1 785 ? 25.778 35.326 -24.645 1.00 61.50 785 ASP A C 1
ATOM 6087 O O . ASP A 1 785 ? 24.579 35.475 -24.886 1.00 61.50 785 ASP A O 1
ATOM 6091 N N . GLU A 1 786 ? 26.600 36.368 -24.495 1.00 57.44 786 GLU A N 1
ATOM 6092 C CA . GLU A 1 786 ? 26.157 37.770 -24.560 1.00 57.44 786 GLU A CA 1
ATOM 6093 C C . GLU A 1 786 ? 25.580 38.151 -25.936 1.00 57.44 786 GLU A C 1
ATOM 6095 O O . GLU A 1 786 ? 24.783 39.083 -26.022 1.00 57.44 786 GLU A O 1
ATOM 6100 N N . MET A 1 787 ? 25.911 37.406 -27.001 1.00 57.47 787 MET A N 1
ATOM 6101 C CA . MET A 1 787 ? 25.372 37.625 -28.352 1.00 57.47 787 MET A CA 1
ATOM 6102 C C . MET A 1 787 ? 23.965 37.040 -28.569 1.00 57.47 787 MET A C 1
ATOM 6104 O O . MET A 1 787 ? 23.348 37.332 -29.589 1.00 57.47 787 MET A O 1
ATOM 6108 N N . ASN A 1 788 ? 23.458 36.235 -27.628 1.00 44.38 788 ASN A N 1
ATOM 6109 C CA . ASN A 1 788 ? 22.189 35.502 -27.733 1.00 44.38 788 ASN A CA 1
ATOM 6110 C C . ASN A 1 788 ? 21.112 36.015 -26.758 1.00 44.38 788 ASN A C 1
ATOM 6112 O O . ASN A 1 788 ? 20.108 35.345 -26.518 1.00 44.38 788 ASN A O 1
ATOM 6116 N N . VAL A 1 789 ? 21.316 37.191 -26.155 1.00 45.91 789 VAL A N 1
ATOM 6117 C CA . VAL A 1 789 ? 20.261 37.865 -25.393 1.00 45.91 789 VAL A CA 1
ATOM 6118 C C . VAL A 1 789 ? 19.240 38.376 -26.401 1.00 45.91 789 VAL A C 1
ATOM 6120 O O . VAL A 1 789 ? 19.519 39.337 -27.115 1.00 45.91 789 VAL A O 1
ATOM 6123 N N . ASP A 1 790 ? 18.092 37.699 -26.471 1.00 49.44 790 ASP A N 1
ATOM 6124 C CA . ASP A 1 790 ? 16.957 38.050 -27.324 1.00 49.44 790 ASP A CA 1
ATOM 6125 C C . ASP A 1 790 ? 16.789 39.570 -27.428 1.00 49.44 790 ASP A C 1
ATOM 6127 O O . ASP A 1 790 ? 16.612 40.294 -26.443 1.00 49.44 790 ASP A O 1
ATOM 6131 N N . GLN A 1 791 ? 16.891 40.044 -28.662 1.00 32.31 791 GLN A N 1
ATOM 6132 C CA . GLN A 1 791 ? 16.819 41.433 -29.066 1.00 32.31 791 GLN A CA 1
ATOM 6133 C C . GLN A 1 791 ? 15.379 41.925 -28.860 1.00 32.31 791 GLN A C 1
ATOM 6135 O O . GLN A 1 791 ? 14.556 41.880 -29.763 1.00 32.31 791 GLN A O 1
ATOM 6140 N N . THR A 1 792 ? 15.038 42.366 -27.647 1.00 40.91 792 THR A N 1
ATOM 6141 C CA . THR A 1 792 ? 13.688 42.839 -27.274 1.00 40.91 792 THR A CA 1
ATOM 6142 C C . THR A 1 792 ? 13.386 44.272 -27.735 1.00 40.91 792 THR A C 1
ATOM 6144 O O . THR A 1 792 ? 12.651 44.996 -27.061 1.00 40.91 792 THR A O 1
ATOM 6147 N N . TRP A 1 793 ? 13.965 44.719 -28.850 1.00 45.94 793 TRP A N 1
ATOM 6148 C CA . TRP A 1 793 ? 13.418 45.864 -29.577 1.00 45.94 793 TRP A CA 1
ATOM 6149 C C . TRP A 1 793 ? 12.447 45.307 -30.619 1.00 45.94 793 TRP A C 1
ATOM 6151 O O . TRP A 1 793 ? 12.784 44.304 -31.250 1.00 45.94 793 TRP A O 1
ATOM 6161 N N . PRO A 1 794 ? 11.256 45.901 -30.803 1.00 38.66 794 PRO A N 1
ATOM 6162 C CA . PRO A 1 794 ? 10.378 45.479 -31.884 1.00 38.66 794 PRO A CA 1
ATOM 6163 C C . PRO A 1 794 ? 11.138 45.608 -33.209 1.00 38.66 794 PRO A C 1
ATOM 6165 O O . PRO A 1 794 ? 11.920 46.545 -33.393 1.00 38.66 794 PRO A O 1
ATOM 6168 N N . THR A 1 795 ? 10.961 44.644 -34.107 1.00 46.50 795 THR A N 1
ATOM 6169 C CA . THR A 1 795 ? 11.597 44.671 -35.430 1.00 46.50 795 THR A CA 1
ATOM 6170 C C . THR A 1 795 ? 11.165 45.928 -36.185 1.00 46.50 795 THR A C 1
ATOM 6172 O O . THR A 1 795 ? 10.054 46.423 -35.994 1.00 46.50 795 THR A O 1
ATOM 6175 N N . GLU A 1 796 ? 12.026 46.460 -37.060 1.00 49.41 796 GLU A N 1
ATOM 6176 C CA . GLU A 1 796 ? 11.704 47.652 -37.868 1.00 49.41 796 GLU A CA 1
ATOM 6177 C C . GLU A 1 796 ? 10.380 47.492 -38.637 1.00 49.41 796 GLU A C 1
ATOM 6179 O O . GLU A 1 796 ? 9.675 48.470 -38.862 1.00 49.41 796 GLU A O 1
ATOM 618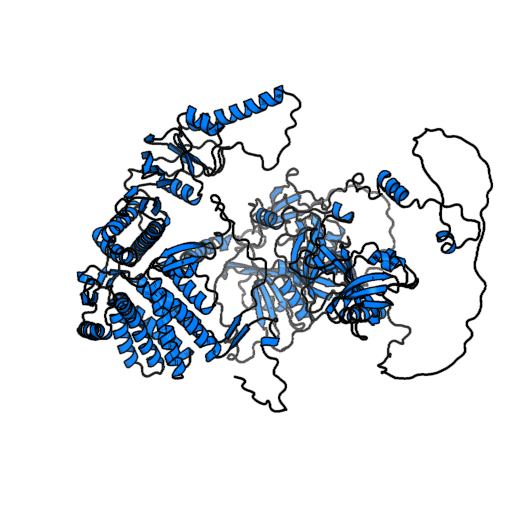4 N N . GLU A 1 797 ? 9.989 46.256 -38.955 1.00 54.12 797 GLU A N 1
ATOM 6185 C CA . GLU A 1 797 ? 8.715 45.914 -39.589 1.00 54.12 797 GLU A CA 1
ATOM 6186 C C . GLU A 1 797 ? 7.500 46.067 -38.656 1.00 54.12 797 GLU A C 1
ATOM 6188 O O . GLU A 1 797 ? 6.462 46.566 -39.093 1.00 54.12 797 GLU A O 1
ATOM 6193 N N . GLU A 1 798 ? 7.621 45.710 -37.372 1.00 49.97 798 GLU A N 1
ATOM 6194 C CA . GLU A 1 798 ? 6.564 45.896 -36.366 1.00 49.97 798 GLU A CA 1
ATOM 6195 C C . GLU A 1 798 ? 6.442 47.365 -35.943 1.00 49.97 798 GLU A C 1
ATOM 6197 O O . GLU A 1 798 ? 5.330 47.861 -35.752 1.00 49.97 798 GLU A O 1
ATOM 6202 N N . ILE A 1 799 ? 7.566 48.091 -35.868 1.00 53.59 799 ILE A N 1
ATOM 6203 C CA . ILE A 1 799 ? 7.575 49.547 -35.651 1.00 53.59 799 ILE A CA 1
ATOM 6204 C C . ILE A 1 799 ? 6.943 50.252 -36.854 1.00 53.59 799 ILE A C 1
ATOM 6206 O O . ILE A 1 799 ? 6.114 51.141 -36.674 1.00 53.59 799 ILE A O 1
ATOM 6210 N N . ALA A 1 800 ? 7.261 49.827 -38.080 1.00 52.62 800 ALA A N 1
ATOM 6211 C CA . ALA A 1 800 ? 6.649 50.365 -39.291 1.00 52.62 800 ALA A CA 1
ATOM 6212 C C . ALA A 1 800 ? 5.149 50.040 -39.383 1.00 52.62 800 ALA A C 1
ATOM 6214 O O . ALA A 1 800 ? 4.377 50.861 -39.873 1.00 52.62 800 ALA A O 1
ATOM 6215 N N . GLN A 1 801 ? 4.706 48.875 -38.901 1.00 47.72 801 GLN A N 1
ATOM 6216 C CA . GLN A 1 801 ? 3.284 48.526 -38.826 1.00 47.72 801 GLN A CA 1
ATOM 6217 C C . GLN A 1 801 ? 2.559 49.338 -37.754 1.00 47.72 801 GLN A C 1
ATOM 6219 O O . GLN A 1 801 ? 1.492 49.877 -38.032 1.00 47.72 801 GLN A O 1
ATOM 6224 N N . SER A 1 802 ? 3.156 49.527 -36.572 1.00 42.16 802 SER A N 1
ATOM 6225 C CA . SER A 1 802 ? 2.547 50.375 -35.548 1.00 42.16 802 SER A CA 1
ATOM 6226 C C . SER A 1 802 ? 2.518 51.844 -35.969 1.00 42.16 802 SER A C 1
ATOM 6228 O O . SER A 1 802 ? 1.561 52.539 -35.647 1.00 42.16 802 SER A O 1
ATOM 6230 N N . GLN A 1 803 ? 3.536 52.324 -36.694 1.00 43.66 803 GLN A N 1
ATOM 6231 C CA . GLN A 1 803 ? 3.581 53.672 -37.274 1.00 43.66 803 GLN A CA 1
ATOM 6232 C C . GLN A 1 803 ? 2.509 53.846 -38.356 1.00 43.66 803 GLN A C 1
ATOM 6234 O O . GLN A 1 803 ? 1.777 54.827 -38.311 1.00 43.66 803 GLN A O 1
ATOM 6239 N N . LYS A 1 804 ? 2.308 52.855 -39.235 1.00 44.78 804 LYS A N 1
ATOM 6240 C CA . LYS A 1 804 ? 1.203 52.851 -40.215 1.00 44.78 804 LYS A CA 1
ATOM 6241 C C . LYS A 1 804 ? -0.182 52.846 -39.560 1.00 44.78 804 LYS A C 1
ATOM 6243 O O . LYS A 1 804 ? -1.084 53.510 -40.057 1.00 44.78 804 LYS A O 1
ATOM 6248 N N . ASP A 1 805 ? -0.344 52.157 -38.429 1.00 45.16 805 ASP A N 1
ATOM 6249 C CA . ASP A 1 805 ? -1.602 52.145 -37.667 1.00 45.16 805 ASP A CA 1
ATOM 6250 C C . ASP A 1 805 ? -1.809 53.414 -36.808 1.00 45.16 805 ASP A C 1
ATOM 6252 O O . ASP A 1 805 ? -2.940 53.732 -36.426 1.00 45.16 805 ASP A O 1
ATOM 6256 N N . THR A 1 806 ? -0.733 54.152 -36.494 1.00 34.25 806 THR A N 1
ATOM 6257 C CA . THR A 1 806 ? -0.759 55.412 -35.716 1.00 34.25 806 THR A CA 1
ATOM 6258 C C . THR A 1 806 ? -0.642 56.682 -36.555 1.00 34.25 806 THR A C 1
ATOM 6260 O O . THR A 1 806 ? -0.816 57.778 -36.015 1.00 34.25 806 THR A O 1
ATOM 6263 N N . GLU A 1 807 ? -0.476 56.569 -37.873 1.00 35.62 807 GLU A N 1
ATOM 6264 C CA . GLU A 1 807 ? -0.703 57.659 -38.818 1.00 35.62 807 GLU A CA 1
ATOM 6265 C C . GLU A 1 807 ? -2.205 57.971 -38.895 1.00 35.62 807 GLU A C 1
ATOM 6267 O O . GLU A 1 807 ? -2.928 57.636 -39.832 1.00 35.62 807 GLU A O 1
ATOM 6272 N N . GLN A 1 808 ? -2.704 58.692 -37.892 1.00 39.12 808 GLN A N 1
ATOM 6273 C CA . GLN A 1 808 ? -3.815 59.592 -38.148 1.00 39.12 808 GLN A CA 1
ATOM 6274 C C . GLN A 1 808 ? -3.334 60.572 -39.216 1.00 39.12 808 GLN A C 1
ATOM 6276 O O . GLN A 1 808 ? -2.445 61.378 -38.949 1.00 39.12 808 GLN A O 1
ATOM 6281 N N . LEU A 1 809 ? -3.914 60.480 -40.417 1.00 36.28 809 LEU A N 1
ATOM 6282 C CA . LEU A 1 809 ? -3.812 61.480 -41.480 1.00 36.28 809 LEU A CA 1
ATOM 6283 C C . LEU A 1 809 ? -3.745 62.880 -40.856 1.00 36.28 809 LEU A C 1
ATOM 6285 O O . LEU A 1 809 ? -4.746 63.372 -40.323 1.00 36.28 809 LEU A O 1
ATOM 6289 N N . ILE A 1 810 ? -2.567 63.511 -40.879 1.00 40.00 810 ILE A N 1
ATOM 6290 C CA . ILE A 1 810 ? -2.386 64.860 -40.341 1.00 40.00 810 ILE A CA 1
ATOM 6291 C C . ILE A 1 810 ? -3.202 65.803 -41.231 1.00 40.00 810 ILE A C 1
ATOM 6293 O O . ILE A 1 810 ? -2.765 66.236 -42.297 1.00 40.00 810 ILE A O 1
ATOM 6297 N N . ARG A 1 811 ? -4.431 66.105 -40.802 1.00 51.75 811 ARG A N 1
ATOM 6298 C CA . ARG A 1 811 ? -5.289 67.123 -41.413 1.00 51.75 811 ARG A CA 1
ATOM 6299 C C . ARG A 1 811 ? -4.631 68.489 -41.216 1.00 51.75 811 ARG A C 1
ATOM 6301 O O . ARG A 1 811 ? -4.355 68.880 -40.084 1.00 51.75 811 ARG A O 1
ATOM 6308 N N . ARG A 1 812 ? -4.427 69.255 -42.296 1.00 55.06 812 ARG A N 1
ATOM 6309 C CA . ARG A 1 812 ? -4.052 70.677 -42.195 1.00 55.06 812 ARG A CA 1
ATOM 6310 C C . ARG A 1 812 ? -5.235 71.464 -41.631 1.00 55.06 812 ARG A C 1
ATOM 6312 O O . ARG A 1 812 ? -6.149 71.842 -42.356 1.00 55.06 812 ARG A O 1
ATOM 6319 N N . LEU A 1 813 ? -5.224 71.659 -40.320 1.00 56.03 813 LEU A N 1
ATOM 6320 C CA . LEU A 1 813 ? -6.178 72.485 -39.590 1.00 56.03 813 LEU A CA 1
ATOM 6321 C C . LEU A 1 813 ? -5.659 73.931 -39.532 1.00 56.03 813 LEU A C 1
ATOM 6323 O O . LEU A 1 813 ? -4.448 74.126 -39.435 1.00 56.03 813 LEU A O 1
ATOM 6327 N N . PRO A 1 814 ? -6.532 74.952 -39.577 1.00 67.88 814 PRO A N 1
ATOM 6328 C CA . PRO A 1 814 ? -6.119 76.334 -39.345 1.00 67.88 814 PRO A CA 1
ATOM 6329 C C . PRO A 1 814 ? -5.435 76.491 -37.977 1.00 67.88 814 PRO A C 1
ATOM 6331 O O . PRO A 1 814 ? -5.911 75.930 -36.982 1.00 67.88 814 PRO A O 1
ATOM 6334 N N . GLU A 1 815 ? -4.347 77.264 -37.913 1.00 55.72 815 GLU A N 1
ATOM 6335 C CA . GLU A 1 815 ? -3.632 77.539 -36.660 1.00 55.72 815 GLU A CA 1
ATOM 6336 C C . GLU A 1 815 ? -4.583 78.163 -35.622 1.00 55.72 815 GLU A C 1
ATOM 6338 O O . GLU A 1 815 ? -5.294 79.126 -35.905 1.00 55.72 815 GLU A O 1
ATOM 6343 N N . GLY A 1 816 ? -4.637 77.576 -34.421 1.00 68.44 816 GLY A N 1
ATOM 6344 C CA . GLY A 1 816 ? -5.546 77.981 -33.338 1.00 68.44 816 GLY A CA 1
ATOM 6345 C C . GLY A 1 816 ? -6.840 77.163 -33.216 1.00 68.44 816 GLY A C 1
ATOM 6346 O O . GLY A 1 816 ? -7.614 77.392 -32.286 1.00 68.44 816 GLY A O 1
ATOM 6347 N N . THR A 1 817 ? -7.080 76.185 -34.096 1.00 76.19 817 THR A N 1
ATOM 6348 C CA . THR A 1 817 ? -8.260 75.307 -33.998 1.00 76.19 817 THR A CA 1
ATOM 6349 C C . THR A 1 817 ? -8.067 74.250 -32.904 1.00 76.19 817 THR A C 1
ATOM 6351 O O . THR A 1 817 ? -7.101 73.489 -32.927 1.00 76.19 817 THR A O 1
ATOM 6354 N N . SER A 1 818 ? -8.991 74.167 -31.941 1.00 66.06 818 SER A N 1
ATOM 6355 C CA . SER A 1 818 ? -8.944 73.147 -30.879 1.00 66.06 818 SER A CA 1
ATOM 6356 C C . SER A 1 818 ? -9.199 71.740 -31.441 1.00 66.06 818 SER A C 1
ATOM 6358 O O . SER A 1 818 ? -10.004 71.567 -32.358 1.00 66.06 818 SER A O 1
ATOM 6360 N N . THR A 1 819 ? -8.591 70.711 -30.840 1.00 51.78 819 THR A N 1
ATOM 6361 C CA . THR A 1 819 ? -8.774 69.291 -31.212 1.00 51.78 819 THR A CA 1
ATOM 6362 C C . THR A 1 819 ? -10.247 68.857 -31.255 1.00 51.78 819 THR A C 1
ATOM 6364 O O . THR A 1 819 ? -10.618 68.008 -32.063 1.00 51.78 819 THR A O 1
ATOM 6367 N N . TYR A 1 820 ? -11.121 69.484 -30.457 1.00 62.34 820 TYR A N 1
ATOM 6368 C CA . TYR A 1 820 ? -12.570 69.252 -30.501 1.00 62.34 820 TYR A CA 1
ATOM 6369 C C . TYR A 1 820 ? -13.249 69.874 -31.736 1.00 62.34 820 TYR A C 1
ATOM 6371 O O . TYR A 1 820 ? -14.145 69.266 -32.316 1.00 62.34 820 TYR A O 1
ATOM 6379 N N . GLN A 1 821 ? -12.818 71.066 -32.165 1.00 64.44 821 GLN A N 1
ATOM 6380 C CA . GLN A 1 821 ? -13.347 71.755 -33.353 1.00 64.44 821 GLN A CA 1
ATOM 6381 C C . GLN A 1 821 ? -12.932 71.049 -34.652 1.00 64.44 821 GLN A C 1
ATOM 6383 O O . GLN A 1 821 ? -13.708 71.002 -35.604 1.00 64.44 821 GLN A O 1
ATOM 6388 N N . ALA A 1 822 ? -11.752 70.424 -34.661 1.00 65.31 822 ALA A N 1
ATOM 6389 C CA . ALA A 1 822 ? -11.211 69.688 -35.802 1.00 65.31 822 ALA A CA 1
ATOM 6390 C C . ALA A 1 822 ? -12.094 68.517 -36.290 1.00 65.31 822 ALA A C 1
ATOM 6392 O O . ALA A 1 822 ? -12.074 68.177 -37.473 1.00 65.31 822 ALA A O 1
ATOM 6393 N N . CYS A 1 823 ? -12.891 67.907 -35.404 1.00 55.34 823 CYS A N 1
ATOM 6394 C CA . CYS A 1 823 ? -13.724 66.741 -35.726 1.00 55.34 823 CYS A CA 1
ATOM 6395 C C . CYS A 1 823 ? -15.026 67.072 -36.490 1.00 55.34 823 CYS A C 1
ATOM 6397 O O . CYS A 1 823 ? -15.677 66.154 -36.979 1.00 55.34 823 CYS A O 1
ATOM 6399 N N . TRP A 1 824 ? -15.427 68.348 -36.595 1.00 57.28 824 TRP A N 1
ATOM 6400 C CA . TRP A 1 824 ? -16.722 68.765 -37.174 1.00 57.28 824 TRP A CA 1
ATOM 6401 C C . TRP A 1 824 ? -16.674 69.137 -38.667 1.00 57.28 824 TRP A C 1
ATOM 6403 O O . TRP A 1 824 ? -17.709 69.449 -39.254 1.00 57.28 824 TRP A O 1
ATOM 6413 N N . ILE A 1 825 ? -15.498 69.107 -39.294 1.00 63.56 825 ILE A N 1
ATOM 6414 C CA . ILE A 1 825 ? -15.323 69.419 -40.719 1.00 63.56 825 ILE A CA 1
ATOM 6415 C C . ILE A 1 825 ? -15.550 68.123 -41.532 1.00 63.56 825 ILE A C 1
ATOM 6417 O O . ILE A 1 825 ? -14.779 67.169 -41.390 1.00 63.56 825 ILE A O 1
ATOM 6421 N N . LEU A 1 826 ? -16.637 68.063 -42.321 1.00 45.56 826 LEU A N 1
ATOM 6422 C CA . LEU A 1 826 ? -17.041 66.919 -43.166 1.00 45.56 826 LEU A CA 1
ATOM 6423 C C . LEU A 1 826 ? -16.407 67.000 -44.569 1.00 45.56 826 LEU A C 1
ATOM 6425 O O . LEU A 1 826 ? -16.480 68.053 -45.200 1.00 45.56 826 LEU A O 1
ATOM 6429 N N . ASP A 1 827 ? -15.857 65.887 -45.069 1.00 41.91 827 ASP A N 1
ATOM 6430 C CA . ASP A 1 827 ? -15.313 65.767 -46.434 1.00 41.91 827 ASP A CA 1
ATOM 6431 C C . ASP A 1 827 ? -16.417 65.457 -47.461 1.00 41.91 827 ASP A C 1
ATOM 6433 O O . ASP A 1 827 ? -17.174 64.498 -47.308 1.00 41.91 827 ASP A O 1
ATOM 6437 N N . ASN A 1 828 ? -16.473 66.247 -48.537 1.00 33.19 828 ASN A N 1
ATOM 6438 C CA . ASN A 1 828 ? -17.197 65.936 -49.772 1.00 33.19 828 ASN A CA 1
ATOM 6439 C C . ASN A 1 828 ? -16.169 65.569 -50.859 1.00 33.19 828 ASN A C 1
ATOM 6441 O O . ASN A 1 828 ? -15.394 66.444 -51.239 1.00 33.19 828 ASN A O 1
ATOM 6445 N N . GLY A 1 829 ? -16.240 64.359 -51.430 1.00 32.66 829 GLY A N 1
ATOM 6446 C CA . GLY A 1 829 ? -15.729 64.088 -52.788 1.00 32.66 829 GLY A CA 1
ATOM 6447 C C . GLY A 1 829 ? -14.783 62.892 -52.979 1.00 32.66 829 GLY A C 1
ATOM 6448 O O . GLY A 1 829 ? -13.609 62.987 -52.655 1.00 32.66 829 GLY A O 1
ATOM 6449 N N . SER A 1 830 ? -15.345 61.824 -53.565 1.00 30.31 830 SER A N 1
ATOM 6450 C CA . SER A 1 830 ? -14.906 61.073 -54.769 1.00 30.31 830 SER A CA 1
ATOM 6451 C C . SER A 1 830 ? -13.460 60.572 -54.967 1.00 30.31 830 SER A C 1
ATOM 6453 O O . SER A 1 830 ? -12.544 61.372 -55.114 1.00 30.31 830 SER A O 1
ATOM 6455 N N . ASP A 1 831 ? -13.402 59.248 -55.174 1.00 31.25 831 ASP A N 1
ATOM 6456 C CA . ASP A 1 831 ? -12.798 58.482 -56.284 1.00 31.25 831 ASP A CA 1
ATOM 6457 C C . ASP A 1 831 ? -11.283 58.479 -56.592 1.00 31.25 831 ASP A C 1
ATOM 6459 O O . ASP A 1 831 ? -10.591 59.491 -56.599 1.00 31.25 831 ASP A O 1
ATOM 6463 N N . ASP A 1 832 ? -10.894 57.260 -56.995 1.00 31.67 832 ASP A N 1
ATOM 6464 C CA . ASP A 1 832 ? -9.798 56.817 -57.864 1.00 31.67 832 ASP A CA 1
ATOM 6465 C C . ASP A 1 832 ? -8.455 56.374 -57.246 1.00 31.67 832 ASP A C 1
ATOM 6467 O O . ASP A 1 832 ? -7.587 57.155 -56.855 1.00 31.67 832 ASP A O 1
ATOM 6471 N N . ASP A 1 833 ? -8.289 55.043 -57.273 1.00 31.38 833 ASP A N 1
ATOM 6472 C CA . ASP A 1 833 ? -7.025 54.314 -57.389 1.00 31.38 833 ASP A CA 1
ATOM 6473 C C . ASP A 1 833 ? -6.149 54.902 -58.510 1.00 31.38 833 ASP A C 1
ATOM 6475 O O . ASP A 1 833 ? -6.657 55.102 -59.606 1.00 31.38 833 ASP A O 1
ATOM 6479 N N . VAL A 1 834 ? -4.836 55.063 -58.288 1.00 27.98 834 VAL A N 1
ATOM 6480 C CA . VAL A 1 834 ? -3.748 54.581 -59.173 1.00 27.98 834 VAL A CA 1
ATOM 6481 C C . VAL A 1 834 ? -2.403 54.681 -58.430 1.00 27.98 834 VAL A C 1
ATOM 6483 O O . VAL A 1 834 ? -2.057 55.681 -57.809 1.00 27.98 834 VAL A O 1
ATOM 6486 N N . SER A 1 835 ? -1.664 53.583 -58.546 1.00 25.98 835 SER A N 1
ATOM 6487 C CA . SER A 1 835 ? -0.280 53.269 -58.175 1.00 25.98 835 SER A CA 1
ATOM 6488 C C . SER A 1 835 ? 0.819 54.288 -58.538 1.00 25.98 835 SER A C 1
ATOM 6490 O O . SER A 1 835 ? 0.836 54.763 -59.669 1.00 25.98 835 SER A O 1
ATOM 6492 N N . GLU A 1 836 ? 1.765 54.444 -57.591 1.00 30.14 836 GLU A N 1
ATOM 6493 C CA . GLU A 1 836 ? 3.237 54.680 -57.657 1.00 30.14 836 GLU A CA 1
ATOM 6494 C C . GLU A 1 836 ? 3.835 55.728 -58.634 1.00 30.14 836 GLU A C 1
ATOM 6496 O O . GLU A 1 836 ? 3.411 55.845 -59.782 1.00 30.14 836 GLU A O 1
ATOM 6501 N N . PRO A 1 837 ? 4.874 56.487 -58.204 1.00 31.41 837 PRO A N 1
ATOM 6502 C CA . PRO A 1 837 ? 6.254 55.999 -58.390 1.00 31.41 837 PRO A CA 1
ATOM 6503 C C . PRO A 1 837 ? 7.299 56.372 -57.306 1.00 31.41 837 PRO A C 1
ATOM 6505 O O . PRO A 1 837 ? 7.228 57.402 -56.641 1.00 31.41 837 PRO A O 1
ATOM 6508 N N . GLU A 1 838 ? 8.264 55.460 -57.170 1.00 22.64 838 GLU A N 1
ATOM 6509 C CA . GLU A 1 838 ? 9.736 55.591 -57.145 1.00 22.64 838 GLU A CA 1
ATOM 6510 C C . GLU A 1 838 ? 10.445 56.897 -56.695 1.00 22.64 838 GLU A C 1
ATOM 6512 O O . GLU A 1 838 ? 10.273 57.977 -57.251 1.00 22.64 838 GLU A O 1
ATOM 6517 N N . GLN A 1 839 ? 11.336 56.688 -55.711 1.00 27.08 839 GLN A N 1
ATOM 6518 C CA . GLN A 1 839 ? 12.716 57.184 -55.518 1.00 27.08 839 GLN A CA 1
ATOM 6519 C C . GLN A 1 839 ? 13.194 58.435 -56.288 1.00 27.08 839 GLN A C 1
ATOM 6521 O O . GLN A 1 839 ? 13.328 58.415 -57.502 1.00 27.08 839 GLN A O 1
ATOM 6526 N N . GLU A 1 840 ? 13.667 59.451 -55.559 1.00 21.19 840 GLU A N 1
ATOM 6527 C CA . GLU A 1 840 ? 15.108 59.688 -55.344 1.00 21.19 840 GLU A CA 1
ATOM 6528 C C . GLU A 1 840 ? 15.341 60.884 -54.405 1.00 21.19 840 GLU A C 1
ATOM 6530 O O . GLU A 1 840 ? 14.637 61.894 -54.416 1.00 21.19 840 GLU A O 1
ATOM 6535 N N . ASN A 1 841 ? 16.351 60.710 -53.557 1.00 25.45 841 ASN A N 1
ATOM 6536 C CA . ASN A 1 841 ? 16.907 61.699 -52.648 1.00 25.45 841 ASN A CA 1
ATOM 6537 C C . ASN A 1 841 ? 17.583 62.845 -53.423 1.00 25.45 841 ASN A C 1
ATOM 6539 O O . ASN A 1 841 ? 18.239 62.590 -54.425 1.00 25.45 841 ASN A O 1
ATOM 6543 N N . GLU A 1 842 ? 17.517 64.074 -52.900 1.00 24.59 842 GLU A N 1
ATOM 6544 C CA . GLU A 1 842 ? 18.681 64.808 -52.360 1.00 24.59 842 GLU A CA 1
ATOM 6545 C C . GLU A 1 842 ? 18.484 66.340 -52.299 1.00 24.59 842 GLU A C 1
ATOM 6547 O O . GLU A 1 842 ? 18.162 67.009 -53.275 1.00 24.59 842 GLU A O 1
ATOM 6552 N N . CYS A 1 843 ? 18.818 66.866 -51.112 1.00 22.19 843 CYS A N 1
ATOM 6553 C CA . CYS A 1 843 ? 19.601 68.083 -50.864 1.00 22.19 843 CYS A CA 1
ATOM 6554 C C . CYS A 1 843 ? 19.022 69.472 -51.217 1.00 22.19 843 CYS A C 1
ATOM 6556 O O . CYS A 1 843 ? 19.106 69.941 -52.347 1.00 22.19 843 CYS A O 1
ATOM 6558 N N . ASN A 1 844 ? 18.668 70.261 -50.192 1.00 21.34 844 ASN A N 1
ATOM 6559 C CA . ASN A 1 844 ? 19.607 71.166 -49.489 1.00 21.34 844 ASN A CA 1
ATOM 6560 C C . ASN A 1 844 ? 18.835 72.127 -48.550 1.00 21.34 844 ASN A C 1
ATOM 6562 O O . ASN A 1 844 ? 17.855 72.730 -48.970 1.00 21.34 844 ASN A O 1
ATOM 6566 N N . THR A 1 845 ? 19.132 72.165 -47.240 1.00 22.09 845 THR A N 1
ATOM 6567 C CA . THR A 1 845 ? 20.124 73.049 -46.558 1.00 22.09 845 THR A CA 1
ATOM 6568 C C . THR A 1 845 ? 19.664 74.526 -46.628 1.00 22.09 845 THR A C 1
ATOM 6570 O O . THR A 1 845 ? 19.401 75.020 -47.713 1.00 22.09 845 THR A O 1
ATOM 6573 N N . VAL A 1 846 ? 19.508 75.329 -45.563 1.00 22.52 846 VAL A N 1
ATOM 6574 C CA . VAL A 1 846 ? 20.428 75.633 -44.451 1.00 22.52 846 VAL A CA 1
ATOM 6575 C C . VAL A 1 846 ? 19.686 76.419 -43.342 1.00 22.52 846 VAL A C 1
ATOM 6577 O O . VAL A 1 846 ? 18.860 77.265 -43.668 1.00 22.52 846 VAL A O 1
ATOM 6580 N N . LEU A 1 847 ? 20.119 76.215 -42.084 1.00 24.31 847 LEU A N 1
ATOM 6581 C CA . LEU A 1 847 ? 20.146 77.148 -40.930 1.00 24.31 847 LEU A CA 1
ATOM 6582 C C . LEU A 1 847 ? 18.826 77.742 -40.394 1.00 24.31 847 LEU A C 1
ATOM 6584 O O . LEU A 1 847 ? 18.139 78.485 -41.077 1.00 24.31 847 LEU A O 1
ATOM 6588 N N . PHE A 1 848 ? 18.577 77.583 -39.090 1.00 24.14 848 PHE A N 1
ATOM 6589 C CA . PHE A 1 848 ? 19.088 78.516 -38.074 1.00 24.14 848 PHE A CA 1
ATOM 6590 C C . PHE A 1 848 ? 19.058 77.877 -36.675 1.00 24.14 848 PHE A C 1
ATOM 6592 O O . PHE A 1 848 ? 18.155 77.124 -36.327 1.00 24.14 848 PHE A O 1
ATOM 6599 N N . ASN A 1 849 ? 20.111 78.189 -35.924 1.00 24.39 849 ASN A N 1
ATOM 6600 C CA . ASN A 1 849 ? 20.388 77.822 -34.540 1.00 24.39 849 ASN A CA 1
ATOM 6601 C C . ASN A 1 849 ? 19.467 78.575 -33.562 1.00 24.39 849 ASN A C 1
ATOM 6603 O O . ASN A 1 849 ? 19.073 79.698 -33.873 1.00 24.39 849 ASN A O 1
ATOM 6607 N N . LEU A 1 850 ? 19.275 78.053 -32.347 1.00 26.25 850 LEU A N 1
ATOM 6608 C CA . LEU A 1 850 ? 19.972 78.515 -31.130 1.00 26.25 850 LEU A CA 1
ATOM 6609 C C . LEU A 1 850 ? 19.365 77.888 -29.870 1.00 26.25 850 LEU A C 1
ATOM 6611 O O . LEU A 1 850 ? 18.153 77.717 -29.754 1.00 26.25 850 LEU A O 1
ATOM 6615 N N . ASP A 1 851 ? 20.282 77.568 -28.965 1.00 27.73 851 ASP A N 1
ATOM 6616 C CA . ASP A 1 851 ? 20.097 77.267 -27.555 1.00 27.73 851 ASP A CA 1
ATOM 6617 C C . ASP A 1 851 ? 19.485 78.446 -26.766 1.00 27.73 851 ASP A C 1
ATOM 6619 O O . ASP A 1 851 ? 19.391 79.565 -27.269 1.00 27.73 851 ASP A O 1
ATOM 6623 N N . GLU A 1 852 ? 19.193 78.146 -25.496 1.00 28.20 852 GLU A N 1
ATOM 6624 C CA . GLU A 1 852 ? 19.270 79.007 -24.299 1.00 28.20 852 GLU A CA 1
ATOM 6625 C C . GLU A 1 852 ? 17.966 79.213 -23.496 1.00 28.20 852 GLU A C 1
ATOM 6627 O O . GLU A 1 852 ? 16.984 79.797 -23.947 1.00 28.20 852 GLU A O 1
ATOM 6632 N N . ASP A 1 853 ? 18.085 78.756 -22.239 1.00 28.16 853 ASP A N 1
ATOM 6633 C CA . ASP A 1 853 ? 17.581 79.346 -20.996 1.00 28.16 853 ASP A CA 1
ATOM 6634 C C . ASP A 1 853 ? 16.109 79.180 -20.598 1.00 28.16 853 ASP A C 1
ATOM 6636 O O . ASP A 1 853 ? 15.198 79.139 -21.413 1.00 28.16 853 ASP A O 1
ATOM 6640 N N . MET A 1 854 ? 15.723 79.192 -19.323 1.00 29.08 854 MET A N 1
ATOM 6641 C CA . MET A 1 854 ? 16.309 78.961 -17.993 1.00 29.08 854 MET A CA 1
ATOM 6642 C C . MET A 1 854 ? 15.149 79.347 -17.045 1.00 29.08 854 MET A C 1
ATOM 6644 O O . MET A 1 854 ? 14.394 80.271 -17.340 1.00 29.08 854 MET A O 1
ATOM 6648 N N . ASP A 1 855 ? 15.018 78.658 -15.916 1.00 23.94 855 ASP A N 1
ATOM 6649 C CA . ASP A 1 855 ? 14.366 79.105 -14.677 1.00 23.94 855 ASP A CA 1
ATOM 6650 C C . ASP A 1 855 ? 12.922 79.646 -14.683 1.00 23.94 855 ASP A C 1
ATOM 6652 O O . ASP A 1 855 ? 12.616 80.802 -14.972 1.00 23.94 855 ASP A O 1
ATOM 6656 N N . SER A 1 856 ? 12.035 78.835 -14.100 1.00 24.62 856 SER A N 1
ATOM 6657 C CA . SER A 1 856 ? 10.793 79.296 -13.486 1.00 24.62 856 SER A CA 1
ATOM 6658 C C . SER A 1 856 ? 11.005 79.618 -11.997 1.00 24.62 856 SER A C 1
ATOM 6660 O O . SER A 1 856 ? 10.949 78.731 -11.143 1.00 24.62 856 SER A O 1
ATOM 6662 N N . MET A 1 857 ? 11.166 80.900 -11.668 1.00 25.80 857 MET A N 1
ATOM 6663 C CA . MET A 1 857 ? 10.850 81.459 -10.349 1.00 25.80 857 MET A CA 1
ATOM 6664 C C . MET A 1 857 ? 10.101 82.783 -10.530 1.00 25.80 857 MET A C 1
ATOM 6666 O O . MET A 1 857 ? 10.633 83.707 -11.130 1.00 25.80 857 MET A O 1
ATOM 6670 N N . ILE A 1 858 ? 8.877 82.857 -9.996 1.00 23.44 858 ILE A N 1
ATOM 6671 C CA . ILE A 1 858 ? 8.331 83.933 -9.142 1.00 23.44 858 ILE A CA 1
ATOM 6672 C C . ILE A 1 858 ? 6.932 83.481 -8.675 1.00 23.44 858 ILE A C 1
ATOM 6674 O O . ILE A 1 858 ? 5.945 83.495 -9.401 1.00 23.44 858 ILE A O 1
ATOM 6678 N N . ALA A 1 859 ? 6.925 82.930 -7.463 1.00 23.23 859 ALA A N 1
ATOM 6679 C CA . ALA A 1 859 ? 6.151 83.343 -6.294 1.00 23.23 859 ALA A CA 1
ATOM 6680 C C . ALA A 1 859 ? 4.784 84.060 -6.484 1.00 23.23 859 ALA A C 1
ATOM 6682 O O . ALA A 1 859 ? 4.700 85.130 -7.073 1.00 23.23 859 ALA A O 1
ATOM 6683 N N . VAL A 1 860 ? 3.735 83.564 -5.811 1.00 24.84 860 VAL A N 1
ATOM 6684 C CA . VAL A 1 860 ? 3.249 84.053 -4.493 1.00 24.84 860 VAL A CA 1
ATOM 6685 C C . VAL A 1 860 ? 1.780 83.638 -4.258 1.00 24.84 860 VAL A C 1
ATOM 6687 O O . VAL A 1 860 ? 0.901 83.829 -5.090 1.00 24.84 860 VAL A O 1
ATOM 6690 N N . SER A 1 861 ? 1.539 83.198 -3.019 1.00 21.92 861 SER A N 1
ATOM 6691 C CA . SER A 1 861 ? 0.297 83.251 -2.226 1.00 21.92 861 SER A CA 1
ATOM 6692 C C . SER A 1 861 ? -0.810 82.220 -2.443 1.00 21.92 861 SER A C 1
ATOM 6694 O O . SER A 1 861 ? -1.662 82.314 -3.319 1.00 21.92 861 SER A O 1
ATOM 6696 N N . ARG A 1 862 ? -0.895 81.337 -1.445 1.00 22.12 862 ARG A N 1
ATOM 6697 C CA . ARG A 1 862 ? -2.154 80.958 -0.810 1.00 22.12 862 ARG A CA 1
ATOM 6698 C C . ARG A 1 862 ? -2.426 81.974 0.309 1.00 22.12 862 ARG A C 1
ATOM 6700 O O . ARG A 1 862 ? -1.594 82.119 1.200 1.00 22.12 862 ARG A O 1
ATOM 6707 N N . ALA A 1 863 ? -3.558 82.669 0.235 1.00 24.33 863 ALA A N 1
ATOM 6708 C CA . ALA A 1 863 ? -4.185 83.378 1.349 1.00 24.33 863 ALA A CA 1
ATOM 6709 C C . ALA A 1 863 ? -5.483 82.640 1.712 1.00 24.33 863 ALA A C 1
ATOM 6711 O O . ALA A 1 863 ? -6.186 82.140 0.834 1.00 24.33 863 ALA A O 1
ATOM 6712 N N . GLU A 1 864 ? -5.747 82.523 3.009 1.00 27.36 864 GLU A N 1
ATOM 6713 C CA . GLU A 1 864 ? -6.924 81.887 3.605 1.00 27.36 864 GLU A CA 1
ATOM 6714 C C . GLU A 1 864 ? -8.197 82.733 3.421 1.00 27.36 864 GLU A C 1
ATOM 6716 O O . GLU A 1 864 ? -8.128 83.961 3.467 1.00 27.36 864 GLU A O 1
ATOM 6721 N N . SER A 1 865 ? -9.369 82.095 3.286 1.00 23.41 865 SER A N 1
ATOM 6722 C CA . SER A 1 865 ? -10.584 82.439 4.061 1.00 23.41 865 SER A CA 1
ATOM 6723 C C . SER A 1 865 ? -11.782 81.507 3.776 1.00 23.41 865 SER A C 1
ATOM 6725 O O . SER A 1 865 ? -12.281 81.437 2.659 1.00 23.41 865 SER A O 1
ATOM 6727 N N . VAL A 1 866 ? -12.151 80.746 4.817 1.00 24.86 866 VAL A N 1
ATOM 6728 C CA . VAL A 1 866 ? -13.474 80.589 5.476 1.00 24.86 866 VAL A CA 1
ATOM 6729 C C . VAL A 1 866 ? -14.764 80.629 4.615 1.00 24.86 866 VAL A C 1
ATOM 6731 O O . VAL A 1 866 ? -15.067 81.656 4.024 1.00 24.86 866 VAL A O 1
ATOM 6734 N N . ASP A 1 867 ? -15.555 79.536 4.599 1.00 24.30 867 ASP A N 1
ATOM 6735 C CA . ASP A 1 867 ? -16.869 79.450 5.294 1.00 24.30 867 ASP A CA 1
ATOM 6736 C C . ASP A 1 867 ? -17.705 78.167 5.011 1.00 24.30 867 ASP A C 1
ATOM 6738 O O . ASP A 1 867 ? -18.041 77.840 3.874 1.00 24.30 867 ASP A O 1
ATOM 6742 N N . GLN A 1 868 ? -18.046 77.515 6.135 1.00 26.34 868 GLN A N 1
ATOM 6743 C CA . GLN A 1 868 ? -19.353 77.006 6.609 1.00 26.34 868 GLN A CA 1
ATOM 6744 C C . GLN A 1 868 ? -20.016 75.693 6.117 1.00 26.34 868 GLN A C 1
ATOM 6746 O O . GLN A 1 868 ? -20.700 75.624 5.098 1.00 26.34 868 GLN A O 1
ATOM 6751 N N . ASP A 1 869 ? -19.906 74.714 7.032 1.00 27.19 869 ASP A N 1
ATOM 6752 C CA . ASP A 1 869 ? -20.971 74.002 7.773 1.00 27.19 869 ASP A CA 1
ATOM 6753 C C . ASP A 1 869 ? -21.644 72.718 7.244 1.00 27.19 869 ASP A C 1
ATOM 6755 O O . ASP A 1 869 ? -22.343 72.690 6.231 1.00 27.19 869 ASP A O 1
ATOM 6759 N N . GLY A 1 870 ? -21.518 71.665 8.076 1.00 26.12 870 GLY A N 1
ATOM 6760 C CA . GLY A 1 870 ? -22.332 70.443 8.081 1.00 26.12 870 GLY A CA 1
ATOM 6761 C C . GLY A 1 870 ? -21.658 69.217 8.730 1.00 26.12 870 GLY A C 1
ATOM 6762 O O . GLY A 1 870 ? -21.160 68.356 8.014 1.00 26.12 870 GLY A O 1
ATOM 6763 N N . GLU A 1 871 ? -21.662 69.153 10.066 1.00 26.03 871 GLU A N 1
ATOM 6764 C CA . GLU A 1 871 ? -21.166 68.097 10.984 1.00 26.03 871 GLU A CA 1
ATOM 6765 C C . GLU A 1 871 ? -21.576 66.635 10.662 1.00 26.03 871 GLU A C 1
ATOM 6767 O O . GLU A 1 871 ? -22.648 66.409 10.106 1.00 26.03 871 GLU A O 1
ATOM 6772 N N . VAL A 1 872 ? -20.756 65.643 11.073 1.00 25.72 872 VAL A N 1
ATOM 6773 C CA . VAL A 1 872 ? -20.990 64.674 12.189 1.00 25.72 872 VAL A CA 1
ATOM 6774 C C . VAL A 1 872 ? -19.682 63.890 12.473 1.00 25.72 872 VAL A C 1
ATOM 6776 O O . VAL A 1 872 ? -19.049 63.369 11.557 1.00 25.72 872 VAL A O 1
ATOM 6779 N N . GLU A 1 873 ? -19.302 63.821 13.754 1.00 26.20 873 GLU A N 1
ATOM 6780 C CA . GLU A 1 873 ? -18.128 63.164 14.368 1.00 26.20 873 GLU A CA 1
ATOM 6781 C C . GLU A 1 873 ? -17.978 61.651 14.094 1.00 26.20 873 GLU A C 1
ATOM 6783 O O . GLU A 1 873 ? -18.983 60.952 13.999 1.00 26.20 873 GLU A O 1
ATOM 6788 N N . MET A 1 874 ? -16.734 61.130 14.120 1.00 25.36 874 MET A N 1
ATOM 6789 C CA . MET A 1 874 ? -16.390 59.810 14.697 1.00 25.36 874 MET A CA 1
ATOM 6790 C C . MET A 1 874 ? -14.892 59.717 15.090 1.00 25.36 874 MET A C 1
ATOM 6792 O O . MET A 1 874 ? -14.029 59.522 14.238 1.00 25.36 874 MET A O 1
ATOM 6796 N N . SER A 1 875 ? -14.665 59.814 16.407 1.00 26.59 875 SER A N 1
ATOM 6797 C CA . SER A 1 875 ? -13.622 59.221 17.278 1.00 26.59 875 SER A CA 1
ATOM 6798 C C . SER A 1 875 ? -12.125 59.314 16.929 1.00 26.59 875 SER A C 1
ATOM 6800 O O . SER A 1 875 ? -11.621 58.601 16.060 1.00 26.59 875 SER A O 1
ATOM 6802 N N . GLU A 1 876 ? -11.424 60.084 17.766 1.00 28.31 876 GLU A N 1
ATOM 6803 C CA . GLU A 1 876 ? -9.997 60.000 18.095 1.00 28.31 876 GLU A CA 1
ATOM 6804 C C . GLU A 1 876 ? -9.642 58.660 18.769 1.00 28.31 876 GLU A C 1
ATOM 6806 O O . GLU A 1 876 ? -10.386 58.197 19.628 1.00 28.31 876 GLU A O 1
ATOM 6811 N N . ASP A 1 877 ? -8.476 58.098 18.434 1.00 26.09 877 ASP A N 1
ATOM 6812 C CA . ASP A 1 877 ? -7.678 57.247 19.328 1.00 26.09 877 ASP A CA 1
ATOM 6813 C C . ASP A 1 877 ? -6.176 57.444 19.006 1.00 26.09 877 ASP A C 1
ATOM 6815 O O . ASP A 1 877 ? -5.617 56.833 18.096 1.00 26.09 877 ASP A O 1
ATOM 6819 N N . VAL A 1 878 ? -5.571 58.355 19.778 1.00 28.19 878 VAL A N 1
ATOM 6820 C CA . VAL A 1 878 ? -4.185 58.409 20.295 1.00 28.19 878 VAL A CA 1
ATOM 6821 C C . VAL A 1 878 ? -3.013 58.271 19.302 1.00 28.19 878 VAL A C 1
ATOM 6823 O O . VAL A 1 878 ? -2.445 57.197 19.101 1.00 28.19 878 VAL A O 1
ATOM 6826 N N . GLU A 1 879 ? -2.532 59.418 18.815 1.00 32.34 879 GLU A N 1
ATOM 6827 C CA . GLU A 1 879 ? -1.093 59.669 18.643 1.00 32.34 879 GLU A CA 1
ATOM 6828 C C . GLU A 1 879 ? -0.507 60.107 19.997 1.00 32.34 879 GLU A C 1
ATOM 6830 O O . GLU A 1 879 ? -1.040 61.053 20.567 1.00 32.34 879 GLU A O 1
ATOM 6835 N N . THR A 1 880 ? 0.521 59.409 20.512 1.00 31.11 880 THR A N 1
ATOM 6836 C CA . THR A 1 880 ? 1.556 59.764 21.535 1.00 31.11 880 THR A CA 1
ATOM 6837 C C . THR A 1 880 ? 2.158 58.406 21.978 1.00 31.11 880 THR A C 1
ATOM 6839 O O . THR A 1 880 ? 1.393 57.517 22.332 1.00 31.11 880 THR A O 1
ATOM 6842 N N . GLU A 1 881 ? 3.446 58.052 21.876 1.00 30.83 881 GLU A N 1
ATOM 6843 C CA . GLU A 1 881 ? 4.716 58.780 22.030 1.00 30.83 881 GLU A CA 1
ATOM 6844 C C . GLU A 1 881 ? 5.749 58.314 20.980 1.00 30.83 881 GLU A C 1
ATOM 6846 O O . GLU A 1 881 ? 5.919 57.116 20.773 1.00 30.83 881 GLU A O 1
ATOM 6851 N N . CYS A 1 882 ? 6.447 59.259 20.349 1.00 28.31 882 CYS A N 1
ATOM 6852 C CA . CYS A 1 882 ? 7.848 59.160 19.909 1.00 28.31 882 CYS A CA 1
ATOM 6853 C C . CYS A 1 882 ? 8.304 60.610 19.716 1.00 28.31 882 CYS A C 1
ATOM 6855 O O . CYS A 1 882 ? 8.306 61.145 18.608 1.00 28.31 882 CYS A O 1
ATOM 6857 N N . SER A 1 883 ? 8.566 61.279 20.832 1.00 33.97 883 SER A N 1
ATOM 6858 C CA . SER A 1 883 ? 9.262 62.556 20.863 1.00 33.97 883 SER A CA 1
ATOM 6859 C C . SER A 1 883 ? 10.441 62.394 21.806 1.00 33.97 883 SER A C 1
ATOM 6861 O O . SER A 1 883 ? 10.276 62.590 23.003 1.00 33.97 883 SER A O 1
ATOM 6863 N N . ASP A 1 884 ? 11.590 62.017 21.254 1.00 34.25 884 ASP A N 1
ATOM 6864 C CA . ASP A 1 884 ? 12.907 62.351 21.785 1.00 34.25 884 ASP A CA 1
ATOM 6865 C C . ASP A 1 884 ? 13.876 62.464 20.596 1.00 34.25 884 ASP A C 1
ATOM 6867 O O . ASP A 1 884 ? 14.028 61.555 19.784 1.00 34.25 884 ASP A O 1
ATOM 6871 N N . GLU A 1 885 ? 14.523 63.623 20.455 1.00 43.38 885 GLU A N 1
ATOM 6872 C CA . GLU A 1 885 ? 15.444 63.957 19.355 1.00 43.38 885 GLU A CA 1
ATOM 6873 C C . GLU A 1 885 ? 16.809 63.232 19.455 1.00 43.38 885 GLU A C 1
ATOM 6875 O O . GLU A 1 885 ? 17.832 63.775 19.052 1.00 43.38 885 GLU A O 1
ATOM 6880 N N . ASN A 1 886 ? 16.846 62.001 19.975 1.00 41.69 886 ASN A N 1
ATOM 6881 C CA . ASN A 1 886 ? 18.024 61.121 19.985 1.00 41.69 886 ASN A CA 1
ATOM 6882 C C . ASN A 1 886 ? 17.646 59.630 19.849 1.00 41.69 886 ASN A C 1
ATOM 6884 O O . ASN A 1 886 ? 18.319 58.766 20.410 1.00 41.69 886 ASN A O 1
ATOM 6888 N N . ASP A 1 887 ? 16.577 59.311 19.119 1.00 40.53 887 ASP A N 1
ATOM 6889 C CA . ASP A 1 887 ? 16.244 57.920 18.809 1.00 40.53 887 ASP A CA 1
ATOM 6890 C C . ASP A 1 887 ? 17.203 57.364 17.742 1.00 40.53 887 ASP A C 1
ATOM 6892 O O . ASP A 1 887 ? 17.323 57.910 16.641 1.00 40.53 887 ASP A O 1
ATOM 6896 N N . ASP A 1 888 ? 17.887 56.258 18.060 1.00 58.00 888 ASP A N 1
ATOM 6897 C CA . ASP A 1 888 ? 18.697 55.497 17.105 1.00 58.00 888 ASP A CA 1
ATOM 6898 C C . ASP A 1 888 ? 17.875 55.237 15.829 1.00 58.00 888 ASP A C 1
ATOM 6900 O O . ASP A 1 888 ? 16.765 54.698 15.899 1.00 58.00 888 ASP A O 1
ATOM 6904 N N . VAL A 1 889 ? 18.420 55.574 14.653 1.00 65.62 889 VAL A N 1
ATOM 6905 C CA . VAL A 1 889 ? 17.765 55.414 13.332 1.00 65.62 889 VAL A CA 1
ATOM 6906 C C . VAL A 1 889 ? 17.107 54.027 13.169 1.00 65.62 889 VAL A C 1
ATOM 6908 O O . VAL A 1 889 ? 16.022 53.903 12.595 1.00 65.62 889 VAL A O 1
ATOM 6911 N N . ASP A 1 890 ? 17.713 52.993 13.760 1.00 63.66 890 ASP A N 1
ATOM 6912 C CA . ASP A 1 890 ? 17.246 51.604 13.756 1.00 63.66 890 ASP A CA 1
ATOM 6913 C C . ASP A 1 890 ? 15.888 51.387 14.462 1.00 63.66 890 ASP A C 1
ATOM 6915 O O . ASP A 1 890 ? 15.090 50.542 14.037 1.00 63.66 890 ASP A O 1
ATOM 6919 N N . GLN A 1 891 ? 15.585 52.134 15.532 1.00 69.56 891 GLN A N 1
ATOM 6920 C CA . GLN A 1 891 ? 14.323 52.000 16.275 1.00 69.56 891 GLN A CA 1
ATOM 6921 C C . GLN A 1 891 ? 13.148 52.586 15.483 1.00 69.56 891 GLN A C 1
ATOM 6923 O O . GLN A 1 891 ? 12.090 51.956 15.367 1.00 69.56 891 GLN A O 1
ATOM 6928 N N . VAL A 1 892 ? 13.362 53.742 14.849 1.00 76.19 892 VAL A N 1
ATOM 6929 C CA . VAL A 1 892 ? 12.370 54.406 13.988 1.00 76.19 892 VAL A CA 1
ATOM 6930 C C . VAL A 1 892 ? 12.016 53.524 12.786 1.00 76.19 892 VAL A C 1
ATOM 6932 O O . VAL A 1 892 ? 10.836 53.349 12.454 1.00 76.19 892 VAL A O 1
ATOM 6935 N N . GLU A 1 893 ? 13.016 52.899 12.157 1.00 74.75 893 GLU A N 1
ATOM 6936 C CA . GLU A 1 893 ? 12.789 51.964 11.052 1.00 74.75 893 GLU A CA 1
ATOM 6937 C C . GLU A 1 893 ? 12.000 50.719 11.479 1.00 74.75 893 GLU A C 1
ATOM 6939 O O . GLU A 1 893 ? 11.114 50.266 10.742 1.00 74.75 893 GLU A O 1
ATOM 6944 N N . ARG A 1 894 ? 12.263 50.174 12.673 1.00 75.62 894 ARG A N 1
ATOM 6945 C CA . ARG A 1 894 ? 11.522 49.023 13.210 1.00 75.62 894 ARG A CA 1
ATOM 6946 C C . ARG A 1 894 ? 10.043 49.354 13.417 1.00 75.62 894 ARG A C 1
ATOM 6948 O O . ARG A 1 894 ? 9.189 48.635 12.890 1.00 75.62 894 ARG A O 1
ATOM 6955 N N . CYS A 1 895 ? 9.742 50.482 14.064 1.00 80.31 895 CYS A N 1
ATOM 6956 C CA . CYS A 1 895 ? 8.374 50.972 14.266 1.00 80.31 895 CYS A CA 1
ATOM 6957 C C . CYS A 1 895 ? 7.636 51.205 12.937 1.00 80.31 895 CYS A C 1
ATOM 6959 O O . CYS A 1 895 ? 6.464 50.841 12.792 1.00 80.31 895 CYS A O 1
ATOM 6961 N N . ARG A 1 896 ? 8.318 51.765 11.928 1.00 83.75 896 ARG A N 1
ATOM 6962 C CA . ARG A 1 896 ? 7.752 51.950 10.581 1.00 83.75 896 ARG A CA 1
ATOM 6963 C C . ARG A 1 896 ? 7.381 50.615 9.933 1.00 83.75 896 ARG A C 1
ATOM 6965 O O . ARG A 1 896 ? 6.298 50.486 9.366 1.00 83.75 896 ARG A O 1
ATOM 6972 N N . ARG A 1 897 ? 8.253 49.608 10.023 1.00 84.75 897 ARG A N 1
ATOM 6973 C CA . ARG A 1 897 ? 8.017 48.283 9.425 1.00 84.75 897 ARG A CA 1
ATOM 6974 C C . ARG A 1 897 ? 6.873 47.524 10.097 1.00 84.75 897 ARG A C 1
ATOM 6976 O O . ARG A 1 897 ? 6.121 46.848 9.403 1.00 84.75 897 ARG A O 1
ATOM 6983 N N . GLU A 1 898 ? 6.707 47.669 11.408 1.00 83.88 898 GLU A N 1
ATOM 6984 C CA . GLU A 1 898 ? 5.565 47.109 12.145 1.00 83.88 898 GLU A CA 1
ATOM 6985 C C . GLU A 1 898 ? 4.233 47.754 11.747 1.00 83.88 898 GLU A C 1
ATOM 6987 O O . GLU A 1 898 ? 3.221 47.060 11.627 1.00 83.88 898 GLU A O 1
ATOM 6992 N N . LYS A 1 899 ? 4.220 49.073 11.498 1.00 86.94 899 LYS A N 1
ATOM 6993 C CA . LYS A 1 899 ? 3.045 49.761 10.936 1.00 86.94 899 LYS A CA 1
ATOM 6994 C C . LYS A 1 899 ? 2.704 49.210 9.544 1.00 86.94 899 LYS A C 1
ATOM 6996 O O . LYS A 1 899 ? 1.557 48.831 9.318 1.00 86.94 899 LYS A O 1
ATOM 7001 N N . GLU A 1 900 ? 3.698 49.063 8.660 1.00 85.75 900 GLU A N 1
ATOM 7002 C CA . GLU A 1 900 ? 3.504 48.497 7.311 1.00 85.75 900 GLU A CA 1
ATOM 7003 C C . GLU A 1 900 ? 2.968 47.051 7.325 1.00 85.75 900 GLU A C 1
ATOM 7005 O O . GLU A 1 900 ? 2.204 46.667 6.436 1.00 85.75 900 GLU A O 1
ATOM 7010 N N . GLU A 1 901 ? 3.387 46.223 8.286 1.00 85.69 901 GLU A N 1
ATOM 7011 C CA . GLU A 1 901 ? 2.887 44.850 8.432 1.00 85.69 901 GLU A CA 1
ATOM 7012 C C . GLU A 1 901 ? 1.422 44.844 8.884 1.00 85.69 901 GLU A C 1
ATOM 7014 O O . GLU A 1 901 ? 0.597 44.197 8.237 1.00 85.69 901 GLU A O 1
ATOM 7019 N N . ARG A 1 902 ? 1.075 45.637 9.911 1.00 86.50 902 ARG A N 1
ATOM 7020 C CA . ARG A 1 902 ? -0.308 45.787 10.401 1.00 86.50 902 ARG A CA 1
ATOM 7021 C C . ARG A 1 902 ? -1.261 46.296 9.321 1.00 86.50 902 ARG A C 1
ATOM 7023 O O . ARG A 1 902 ? -2.394 45.825 9.226 1.00 86.50 902 ARG A O 1
ATOM 7030 N N . GLU A 1 903 ? -0.819 47.246 8.503 1.00 86.44 903 GLU A N 1
ATOM 7031 C CA . GLU A 1 903 ? -1.590 47.728 7.353 1.00 86.44 903 GLU A CA 1
ATOM 7032 C C . GLU A 1 903 ? -1.788 46.631 6.310 1.00 86.44 903 GLU A C 1
ATOM 7034 O O . GLU A 1 903 ? -2.905 46.426 5.846 1.00 86.44 903 GLU A O 1
ATOM 7039 N N . ASN A 1 904 ? -0.740 45.868 5.991 1.00 87.19 904 ASN A N 1
ATOM 7040 C CA . ASN A 1 904 ? -0.824 44.769 5.033 1.00 87.19 904 ASN A CA 1
ATOM 7041 C C . ASN A 1 904 ? -1.681 43.588 5.539 1.00 87.19 904 ASN A C 1
ATOM 7043 O O . ASN A 1 904 ? -2.267 42.873 4.726 1.00 87.19 904 ASN A O 1
ATOM 7047 N N . GLU A 1 905 ? -1.763 43.360 6.852 1.00 83.88 905 GLU A N 1
ATOM 7048 C CA . GLU A 1 905 ? -2.682 42.383 7.453 1.00 83.88 905 GLU A CA 1
ATOM 7049 C C . GLU A 1 905 ? -4.144 42.832 7.360 1.00 83.88 905 GLU A C 1
ATOM 7051 O O . GLU A 1 905 ? -5.010 42.030 7.001 1.00 83.88 905 GLU A O 1
ATOM 7056 N N . LYS A 1 906 ? -4.421 44.113 7.645 1.00 86.19 906 LYS A N 1
ATOM 7057 C CA . LYS A 1 906 ? -5.767 44.698 7.526 1.00 86.19 906 LYS A CA 1
ATOM 7058 C C . LYS A 1 906 ? -6.223 44.783 6.065 1.00 86.19 906 LYS A C 1
ATOM 7060 O O . LYS A 1 906 ? -7.357 44.418 5.754 1.00 86.19 906 LYS A O 1
ATOM 7065 N N . PHE A 1 907 ? -5.332 45.225 5.178 1.00 87.12 907 PHE A N 1
ATOM 7066 C CA . PHE A 1 907 ? -5.590 45.514 3.767 1.00 87.12 907 PHE A CA 1
ATOM 7067 C C . PHE A 1 907 ? -4.553 44.812 2.870 1.00 87.12 907 PHE A C 1
ATOM 7069 O O . PHE A 1 907 ? -3.520 45.379 2.502 1.00 87.12 907 PHE A O 1
ATOM 7076 N N . PRO A 1 908 ? -4.788 43.538 2.509 1.00 84.69 908 PRO A N 1
ATOM 7077 C CA . PRO A 1 908 ? -3.786 42.730 1.824 1.00 84.69 908 PRO A CA 1
ATOM 7078 C C . PRO A 1 908 ? -3.578 43.143 0.361 1.00 84.69 908 PRO A C 1
ATOM 7080 O O . PRO A 1 908 ? -4.457 42.957 -0.484 1.00 84.69 908 PRO A O 1
ATOM 7083 N N . ASP A 1 909 ? -2.347 43.558 0.050 1.00 85.69 909 ASP A N 1
ATOM 7084 C CA . ASP A 1 909 ? -1.869 43.991 -1.275 1.00 85.69 909 ASP A CA 1
ATOM 7085 C C . ASP A 1 909 ? -2.588 45.211 -1.876 1.00 85.69 909 ASP A C 1
ATOM 7087 O O . ASP A 1 909 ? -2.527 45.413 -3.095 1.00 85.69 909 ASP A O 1
ATOM 7091 N N . GLU A 1 910 ? -3.269 46.006 -1.052 1.00 88.38 910 GLU A N 1
ATOM 7092 C CA . GLU A 1 910 ? -3.837 47.279 -1.488 1.00 88.38 910 GLU A CA 1
ATOM 7093 C C . GLU A 1 910 ? -2.711 48.275 -1.775 1.00 88.38 910 GLU A C 1
ATOM 7095 O O . GLU A 1 910 ? -1.738 48.387 -1.022 1.00 88.38 910 GLU A O 1
ATOM 7100 N N . VAL A 1 911 ? -2.786 48.919 -2.938 1.00 88.19 911 VAL A N 1
ATOM 7101 C CA . VAL A 1 911 ? -1.785 49.882 -3.392 1.00 88.19 911 VAL A CA 1
ATOM 7102 C C . VAL A 1 911 ? -2.498 51.060 -4.025 1.00 88.19 911 VAL A C 1
ATOM 7104 O O . VAL A 1 911 ? -3.169 50.902 -5.043 1.00 88.19 911 VAL A O 1
ATOM 7107 N N . ASP A 1 912 ? -2.256 52.246 -3.483 1.00 88.38 912 ASP A N 1
ATOM 7108 C CA . ASP A 1 912 ? -2.825 53.470 -4.031 1.00 88.38 912 ASP A CA 1
ATOM 7109 C C . ASP A 1 912 ? -2.159 53.860 -5.353 1.00 88.38 912 ASP A C 1
ATOM 7111 O O . ASP A 1 912 ? -0.926 53.809 -5.511 1.00 88.38 912 ASP A O 1
ATOM 7115 N N . THR A 1 913 ? -2.985 54.274 -6.315 1.00 87.81 913 THR A N 1
ATOM 7116 C CA . THR A 1 913 ? -2.525 54.905 -7.555 1.00 87.81 913 THR A CA 1
ATOM 7117 C C . THR A 1 913 ? -1.920 56.269 -7.237 1.00 87.81 913 THR A C 1
ATOM 7119 O O . THR A 1 913 ? -2.559 57.054 -6.537 1.00 87.81 913 THR A O 1
ATOM 7122 N N . PRO A 1 914 ? -0.709 56.572 -7.731 1.00 86.12 914 PRO A N 1
ATOM 7123 C CA . PRO A 1 914 ? -0.097 57.868 -7.485 1.00 86.12 914 PRO A CA 1
ATOM 7124 C C . PRO A 1 914 ? -0.836 58.938 -8.300 1.00 86.12 914 PRO A C 1
ATOM 7126 O O . PRO A 1 914 ? -1.411 58.635 -9.344 1.00 86.12 914 PRO A O 1
ATOM 7129 N N . LEU A 1 915 ? -0.815 60.180 -7.821 1.00 84.75 915 LEU A N 1
ATOM 7130 C CA . LEU A 1 915 ? -1.380 61.320 -8.549 1.00 84.75 915 LEU A CA 1
ATOM 7131 C C . LEU A 1 915 ? -0.410 61.849 -9.614 1.00 84.75 915 LEU A C 1
ATOM 7133 O O . LEU A 1 915 ? -0.854 62.298 -10.665 1.00 84.75 915 LEU A O 1
ATOM 7137 N N . ASP A 1 916 ? 0.897 61.753 -9.350 1.00 86.19 916 ASP A N 1
ATOM 7138 C CA . ASP A 1 916 ? 1.939 62.397 -10.164 1.00 86.19 916 ASP A CA 1
ATOM 7139 C C . ASP A 1 916 ? 2.326 61.599 -11.420 1.00 86.19 916 ASP A C 1
ATOM 7141 O O . ASP A 1 916 ? 2.812 62.168 -12.392 1.00 86.19 916 ASP A O 1
ATOM 7145 N N . VAL A 1 917 ? 2.124 60.276 -11.405 1.00 88.25 917 VAL A N 1
ATOM 7146 C CA . VAL A 1 917 ? 2.511 59.352 -12.489 1.00 88.25 917 VAL A CA 1
ATOM 7147 C C . VAL A 1 917 ? 1.273 58.622 -12.993 1.00 88.25 917 VAL A C 1
ATOM 7149 O O . VAL A 1 917 ? 0.428 58.216 -12.193 1.00 88.25 917 VAL A O 1
ATOM 7152 N N . SER A 1 918 ? 1.167 58.412 -14.307 1.00 87.94 918 SER A N 1
ATOM 7153 C CA . SER A 1 918 ? 0.039 57.667 -14.871 1.00 87.94 918 SER A CA 1
ATOM 7154 C C . SER A 1 918 ? -0.008 56.228 -14.333 1.00 87.94 918 SER A C 1
ATOM 7156 O O . SER A 1 918 ? 1.021 55.586 -14.071 1.00 87.94 918 SER A O 1
ATOM 7158 N N . ALA A 1 919 ? -1.214 55.690 -14.135 1.00 88.12 919 ALA A N 1
ATOM 7159 C CA . ALA A 1 919 ? -1.347 54.322 -13.642 1.00 88.12 919 ALA A CA 1
ATOM 7160 C C . ALA A 1 919 ? -0.853 53.304 -14.686 1.00 88.12 919 ALA A C 1
ATOM 7162 O O . ALA A 1 919 ? -0.292 52.272 -14.308 1.00 88.12 919 ALA A O 1
ATOM 7163 N N . ALA A 1 920 ? -1.011 53.604 -15.979 1.00 86.94 920 ALA A N 1
ATOM 7164 C CA . ALA A 1 920 ? -0.487 52.792 -17.072 1.00 86.94 920 ALA A CA 1
ATOM 7165 C C . ALA A 1 920 ? 1.045 52.644 -17.001 1.00 86.94 920 ALA A C 1
ATOM 7167 O O . ALA A 1 920 ? 1.540 51.519 -17.050 1.00 86.94 920 ALA A O 1
ATOM 7168 N N . GLU A 1 921 ? 1.794 53.732 -16.784 1.00 88.44 921 GLU A N 1
ATOM 7169 C CA . GLU A 1 921 ? 3.261 53.683 -16.661 1.00 88.44 921 GLU A CA 1
ATOM 7170 C C . GLU A 1 921 ? 3.704 52.946 -15.390 1.00 88.44 921 GLU A C 1
ATOM 7172 O O . GLU A 1 921 ? 4.549 52.048 -15.436 1.00 88.44 921 GLU A O 1
ATOM 7177 N N . ARG A 1 922 ? 3.095 53.246 -14.232 1.00 88.88 922 ARG A N 1
ATOM 7178 C CA . ARG A 1 922 ? 3.467 52.592 -12.962 1.00 88.88 922 ARG A CA 1
ATOM 7179 C C . ARG A 1 922 ? 3.216 51.084 -12.979 1.00 88.88 922 ARG A C 1
ATOM 7181 O O . ARG A 1 922 ? 3.975 50.317 -12.370 1.00 88.88 922 ARG A O 1
ATOM 7188 N N . PHE A 1 923 ? 2.133 50.652 -13.621 1.00 91.12 923 PHE A N 1
ATOM 7189 C CA . PHE A 1 923 ? 1.706 49.256 -13.661 1.00 91.12 923 PHE A CA 1
ATOM 7190 C C . PHE A 1 923 ? 1.914 48.598 -15.033 1.00 91.12 923 PHE A C 1
ATOM 7192 O O . PHE A 1 923 ? 1.324 47.554 -15.284 1.00 91.12 923 PHE A O 1
ATOM 7199 N N . GLN A 1 924 ? 2.813 49.123 -15.872 1.00 88.12 924 GLN A N 1
ATOM 7200 C CA . GLN A 1 924 ? 3.061 48.635 -17.237 1.00 88.12 924 GLN A CA 1
ATOM 7201 C C . GLN A 1 924 ? 3.369 47.129 -17.311 1.00 88.12 924 GLN A C 1
ATOM 7203 O O . GLN A 1 924 ? 2.867 46.427 -18.179 1.00 88.12 924 GLN A O 1
ATOM 7208 N N . LYS A 1 925 ? 4.146 46.606 -16.350 1.00 87.69 925 LYS A N 1
ATOM 7209 C CA . LYS A 1 925 ? 4.499 45.171 -16.253 1.00 87.69 925 LYS A CA 1
ATOM 7210 C C . LYS A 1 925 ? 3.412 44.297 -15.613 1.00 87.69 925 LYS A C 1
ATOM 7212 O O . LYS A 1 925 ? 3.664 43.138 -15.288 1.00 87.69 925 LYS A O 1
ATOM 7217 N N . TYR A 1 926 ? 2.253 44.862 -15.284 1.00 91.06 926 TYR A N 1
ATOM 7218 C CA . TYR A 1 926 ? 1.152 44.119 -14.686 1.00 91.06 926 TYR A CA 1
ATOM 7219 C C . TYR A 1 926 ? 0.073 43.832 -15.721 1.00 91.06 926 TYR A C 1
ATOM 7221 O O . TYR A 1 926 ? -0.265 44.672 -16.547 1.00 91.06 926 TYR A O 1
ATOM 7229 N N . ARG A 1 927 ? -0.552 42.662 -15.589 1.00 88.94 927 ARG A N 1
ATOM 7230 C CA . ARG A 1 927 ? -1.721 42.270 -16.376 1.00 88.94 927 ARG A CA 1
ATOM 7231 C C . ARG A 1 927 ? -2.886 41.846 -15.497 1.00 88.94 927 ARG A C 1
ATOM 7233 O O . ARG A 1 927 ? -2.703 41.328 -14.392 1.00 88.94 927 ARG A O 1
ATOM 7240 N N . GLY A 1 928 ? -4.096 42.054 -16.004 1.00 89.31 928 GLY A N 1
ATOM 7241 C CA . GLY A 1 928 ? -5.312 41.519 -15.404 1.00 89.31 928 GLY A CA 1
ATOM 7242 C C . GLY A 1 928 ? -5.458 40.031 -15.703 1.00 89.31 928 GLY A C 1
ATOM 7243 O O . GLY A 1 928 ? -5.184 39.580 -16.811 1.00 89.31 928 GLY A O 1
ATOM 7244 N N . LEU A 1 929 ? -5.913 39.257 -14.719 1.00 88.69 929 LEU A N 1
ATOM 7245 C CA . LEU A 1 929 ? -6.281 37.856 -14.913 1.00 88.69 929 LEU A CA 1
ATOM 7246 C C . LEU A 1 929 ? -7.742 37.672 -14.514 1.00 88.69 929 LEU A C 1
ATOM 7248 O O . LEU A 1 929 ? -8.110 38.011 -13.392 1.00 88.69 929 LEU A O 1
ATOM 7252 N N . ALA A 1 930 ? -8.543 37.046 -15.379 1.00 83.88 930 ALA A N 1
ATOM 7253 C CA . ALA A 1 930 ? -9.936 36.711 -15.063 1.00 83.88 930 ALA A CA 1
ATOM 7254 C C . ALA A 1 930 ? -10.053 35.782 -13.837 1.00 83.88 930 ALA A C 1
ATOM 7256 O O . ALA A 1 930 ? -10.981 35.862 -13.037 1.00 83.88 930 ALA A O 1
ATOM 7257 N N . SER A 1 931 ? -9.085 34.878 -13.651 1.00 85.81 931 SER A N 1
ATOM 7258 C CA . SER A 1 931 ? -8.994 34.070 -12.436 1.00 85.81 931 SER A CA 1
ATOM 7259 C C . SER A 1 931 ? -7.563 33.665 -12.141 1.00 85.81 931 SER A C 1
ATOM 7261 O O . SER A 1 931 ? -6.905 32.993 -12.939 1.00 85.81 931 SER A O 1
ATOM 7263 N N . PHE A 1 932 ? -7.103 33.983 -10.930 1.00 87.38 932 PHE A N 1
ATOM 7264 C CA . PHE A 1 932 ? -5.765 33.623 -10.468 1.00 87.38 932 PHE A CA 1
ATOM 7265 C C . PHE A 1 932 ? -5.512 32.107 -10.489 1.00 87.38 932 PHE A C 1
ATOM 7267 O O . PHE A 1 932 ? -4.373 31.690 -10.667 1.00 87.38 932 PHE A O 1
ATOM 7274 N N . ARG A 1 933 ? -6.546 31.263 -10.367 1.00 85.69 933 ARG A N 1
ATOM 7275 C CA . ARG A 1 933 ? -6.378 29.798 -10.330 1.00 85.69 933 ARG A CA 1
ATOM 7276 C C . ARG A 1 933 ? -6.376 29.138 -11.705 1.00 85.69 933 ARG A C 1
ATOM 7278 O O . ARG A 1 933 ? -5.603 28.210 -11.903 1.00 85.69 933 ARG A O 1
ATOM 7285 N N . THR A 1 934 ? -7.236 29.581 -12.621 1.00 86.38 934 THR A N 1
ATOM 7286 C CA . THR A 1 934 ? -7.479 28.867 -13.887 1.00 86.38 934 THR A CA 1
ATOM 7287 C C . THR A 1 934 ? -6.781 29.482 -15.089 1.00 86.38 934 THR A C 1
ATOM 7289 O O . THR A 1 934 ? -6.497 28.748 -16.028 1.00 86.38 934 THR A O 1
ATOM 7292 N N . SER A 1 935 ? -6.497 30.791 -15.089 1.00 87.31 935 SER A N 1
ATOM 7293 C CA . SER A 1 935 ? -5.877 31.422 -16.260 1.00 87.31 935 SER A CA 1
ATOM 7294 C C . SER A 1 935 ? -4.486 30.843 -16.533 1.00 87.31 935 SER A C 1
ATOM 7296 O O . SER A 1 935 ? -3.770 30.477 -15.597 1.00 87.31 935 SER A O 1
ATOM 7298 N N . HIS A 1 936 ? -4.100 30.752 -17.798 1.00 86.75 936 HIS A N 1
ATOM 7299 C CA . HIS A 1 936 ? -2.752 30.333 -18.163 1.00 86.75 936 HIS A CA 1
ATOM 7300 C C . HIS A 1 936 ? -1.739 31.460 -17.887 1.00 86.75 936 HIS A C 1
ATOM 7302 O O . HIS A 1 936 ? -2.116 32.631 -17.836 1.00 86.75 936 HIS A O 1
ATOM 7308 N N . TRP A 1 937 ? -0.484 31.097 -17.627 1.00 88.75 937 TRP A N 1
ATOM 7309 C CA . TRP A 1 937 ? 0.646 32.021 -17.492 1.00 88.75 937 TRP A CA 1
ATOM 7310 C C . TRP A 1 937 ? 1.894 31.280 -17.962 1.00 88.75 937 TRP A C 1
ATOM 7312 O O . TRP A 1 937 ? 2.205 30.222 -17.403 1.00 88.75 937 TRP A O 1
ATOM 7322 N N . ASP A 1 938 ? 2.596 31.833 -18.945 1.00 86.56 938 ASP A N 1
ATOM 7323 C CA . ASP A 1 938 ? 3.766 31.196 -19.536 1.00 86.56 938 ASP A CA 1
ATOM 7324 C C . ASP A 1 938 ? 4.991 31.289 -18.620 1.00 86.56 938 ASP A C 1
ATOM 7326 O O . ASP A 1 938 ? 5.321 32.328 -18.046 1.00 86.56 938 ASP A O 1
ATOM 7330 N N . VAL A 1 939 ? 5.676 30.158 -18.444 1.00 87.44 939 VAL A N 1
ATOM 7331 C CA . VAL A 1 939 ? 6.807 30.033 -17.506 1.00 87.44 939 VAL A CA 1
ATOM 7332 C C . VAL A 1 939 ? 8.095 30.636 -18.061 1.00 87.44 939 VAL A C 1
ATOM 7334 O O . VAL A 1 939 ? 8.977 30.996 -17.282 1.00 87.44 939 VAL A O 1
ATOM 7337 N N . ASN A 1 940 ? 8.188 30.804 -19.376 1.00 84.38 940 ASN A N 1
ATOM 7338 C CA . ASN A 1 940 ? 9.384 31.325 -20.039 1.00 84.38 940 ASN A CA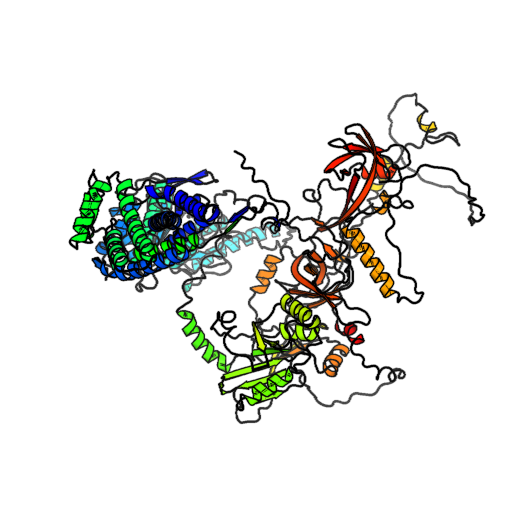 1
ATOM 7339 C C . ASN A 1 940 ? 9.214 32.779 -20.507 1.00 84.38 940 ASN A C 1
ATOM 7341 O O . ASN A 1 940 ? 10.087 33.321 -21.167 1.00 84.38 940 ASN A O 1
ATOM 7345 N N . GLU A 1 941 ? 8.105 33.418 -20.141 1.00 81.44 941 GLU A N 1
ATOM 7346 C CA . GLU A 1 941 ? 7.811 34.813 -20.463 1.00 81.44 941 GLU A CA 1
ATOM 7347 C C . GLU A 1 941 ? 8.540 35.760 -19.487 1.00 81.44 941 GLU A C 1
ATOM 7349 O O . GLU A 1 941 ? 8.514 35.535 -18.267 1.00 81.44 941 GLU A O 1
ATOM 7354 N N . GLU A 1 942 ? 9.176 36.809 -20.029 1.00 79.06 942 GLU A N 1
ATOM 7355 C CA . GLU A 1 942 ? 9.874 37.884 -19.295 1.00 79.06 942 GLU A CA 1
ATOM 7356 C C . GLU A 1 942 ? 10.886 37.379 -18.245 1.00 79.06 942 GLU A C 1
ATOM 7358 O O . GLU A 1 942 ? 10.854 37.770 -17.070 1.00 79.06 942 GLU A O 1
ATOM 7363 N N . LEU A 1 943 ? 11.782 36.470 -18.643 1.00 84.88 943 LEU A N 1
ATOM 7364 C CA . LEU A 1 943 ? 12.832 35.964 -17.758 1.00 84.88 943 LEU A CA 1
ATOM 7365 C C . LEU A 1 943 ? 13.941 37.011 -17.549 1.00 84.88 943 LEU A C 1
ATOM 7367 O O . LEU A 1 943 ? 14.331 37.697 -18.491 1.00 84.88 943 LEU A O 1
ATOM 7371 N N . PRO A 1 944 ? 14.472 37.147 -16.323 1.00 86.56 944 PRO A N 1
ATOM 7372 C CA . PRO A 1 944 ? 15.571 38.060 -16.056 1.00 86.56 944 PRO A CA 1
ATOM 7373 C C . PRO A 1 944 ? 16.907 37.428 -16.509 1.00 86.56 944 PRO A C 1
ATOM 7375 O O . PRO A 1 944 ? 17.017 36.197 -16.535 1.00 86.56 944 PRO A O 1
ATOM 7378 N N . PRO A 1 945 ? 17.942 38.223 -16.837 1.00 85.00 945 PRO A N 1
ATOM 7379 C CA . PRO A 1 945 ? 19.203 37.712 -17.391 1.00 85.00 945 PRO A CA 1
ATOM 7380 C C . PRO A 1 945 ? 19.918 36.728 -16.452 1.00 85.00 945 PRO A C 1
ATOM 7382 O O . PRO A 1 945 ? 20.632 35.833 -16.899 1.00 85.00 945 PRO A O 1
ATOM 7385 N N . GLU A 1 946 ? 19.689 36.824 -15.140 1.00 85.94 946 GLU A N 1
ATOM 7386 C CA . GLU A 1 946 ? 20.241 35.895 -14.154 1.00 85.94 946 GLU A CA 1
ATOM 7387 C C . GLU A 1 946 ? 19.743 34.453 -14.344 1.00 85.94 946 GLU A C 1
ATOM 7389 O O . GLU A 1 946 ? 20.436 33.518 -13.943 1.00 85.94 946 GLU A O 1
ATOM 7394 N N . TYR A 1 947 ? 18.585 34.241 -14.984 1.00 87.25 947 TYR A N 1
ATOM 7395 C CA . TYR A 1 947 ? 18.099 32.895 -15.307 1.00 87.25 947 TYR A CA 1
ATOM 7396 C C . TYR A 1 947 ? 18.941 32.203 -16.392 1.00 87.25 947 TYR A C 1
ATOM 7398 O O . TYR A 1 947 ? 18.932 30.978 -16.460 1.00 87.25 947 TYR A O 1
ATOM 7406 N N . GLY A 1 948 ? 19.719 32.946 -17.187 1.00 83.62 948 GLY A N 1
ATOM 7407 C CA . GLY A 1 948 ? 20.698 32.362 -18.111 1.00 83.62 948 GLY A CA 1
ATOM 7408 C C . GLY A 1 948 ? 21.927 31.771 -17.405 1.00 83.62 948 GLY A C 1
ATOM 7409 O O . GLY A 1 948 ? 22.610 30.925 -17.969 1.00 83.62 948 GLY A O 1
ATOM 7410 N N . ARG A 1 949 ? 22.200 32.176 -16.153 1.00 86.94 949 ARG A N 1
ATOM 7411 C CA . ARG A 1 949 ? 23.371 31.728 -15.366 1.00 86.94 949 ARG A CA 1
ATOM 7412 C C . ARG A 1 949 ? 23.133 30.434 -14.584 1.00 86.94 949 ARG A C 1
ATOM 7414 O O . ARG A 1 949 ? 24.088 29.838 -14.083 1.00 86.94 949 ARG A O 1
ATOM 7421 N N . ILE A 1 950 ? 21.872 30.035 -14.412 1.00 90.50 950 ILE A N 1
ATOM 7422 C CA . ILE A 1 950 ? 21.470 28.905 -13.563 1.00 90.50 950 ILE A CA 1
ATOM 7423 C C . ILE A 1 950 ? 21.287 27.613 -14.357 1.00 90.50 950 ILE A C 1
ATOM 7425 O O . ILE A 1 950 ? 20.980 27.619 -15.543 1.00 90.50 950 ILE A O 1
ATOM 7429 N N . PHE A 1 951 ? 21.388 26.484 -13.660 1.00 89.19 951 PHE A N 1
ATOM 7430 C CA . PHE A 1 951 ? 21.105 25.168 -14.217 1.00 89.19 951 PHE A CA 1
ATOM 7431 C C . PHE A 1 951 ? 19.669 24.732 -13.906 1.00 89.19 951 PHE A C 1
ATOM 7433 O O . PHE A 1 951 ? 19.185 24.851 -12.773 1.00 89.19 951 PHE A O 1
ATOM 7440 N N . GLN A 1 952 ? 18.998 24.167 -14.910 1.00 86.81 952 GLN A N 1
ATOM 7441 C CA . GLN A 1 952 ? 17.669 23.575 -14.789 1.00 86.81 952 GLN A CA 1
ATOM 7442 C C . GLN A 1 952 ? 17.734 22.066 -15.045 1.00 86.81 952 GLN A C 1
ATOM 7444 O O . GLN A 1 952 ? 18.353 21.610 -16.002 1.00 86.81 952 GLN A O 1
ATOM 7449 N N . PHE A 1 953 ? 17.055 21.282 -14.204 1.00 84.06 953 PHE A N 1
ATOM 7450 C CA . PHE A 1 953 ? 16.826 19.862 -14.467 1.00 84.06 953 PHE A CA 1
ATOM 7451 C C . PHE A 1 953 ? 15.519 19.665 -15.230 1.00 84.06 953 PHE A C 1
ATOM 7453 O O . PHE A 1 953 ? 14.495 20.229 -14.849 1.00 84.06 953 PHE A O 1
ATOM 7460 N N . GLU A 1 954 ? 15.516 18.770 -16.217 1.00 83.12 954 GLU A N 1
ATOM 7461 C CA . GLU A 1 954 ? 14.275 18.307 -16.854 1.00 83.12 954 GLU A CA 1
ATOM 7462 C C . GLU A 1 954 ? 13.371 17.569 -15.854 1.00 83.12 954 GLU A C 1
ATOM 7464 O O . GLU A 1 954 ? 12.159 17.775 -15.808 1.00 83.12 954 GLU A O 1
ATOM 7469 N N . ASN A 1 955 ? 13.960 16.716 -15.003 1.00 85.62 955 ASN A N 1
ATOM 7470 C CA . ASN A 1 955 ? 13.233 15.996 -13.959 1.00 85.62 955 ASN A CA 1
ATOM 7471 C C . ASN A 1 955 ? 14.079 15.786 -12.693 1.00 85.62 955 ASN A C 1
ATOM 7473 O O . ASN A 1 955 ? 14.744 14.761 -12.523 1.00 85.62 955 ASN A O 1
ATOM 7477 N N . PHE A 1 956 ? 13.978 16.735 -11.759 1.00 83.75 956 PHE A N 1
ATOM 7478 C CA . PHE A 1 956 ? 14.722 16.742 -10.492 1.00 83.75 956 PHE A CA 1
ATOM 7479 C C . PHE A 1 956 ? 14.518 15.479 -9.631 1.00 83.75 956 PHE A C 1
ATOM 7481 O O . PHE A 1 956 ? 15.443 14.983 -8.989 1.00 83.75 956 PHE A O 1
ATOM 7488 N N . LYS A 1 957 ? 13.304 14.910 -9.602 1.00 83.88 957 LYS A N 1
ATOM 7489 C CA . LYS A 1 957 ? 13.009 13.744 -8.745 1.00 83.88 957 LYS A CA 1
ATOM 7490 C C . LYS A 1 957 ? 13.627 12.456 -9.286 1.00 83.88 957 LYS A C 1
ATOM 7492 O O . LYS A 1 957 ? 14.002 11.589 -8.497 1.00 83.88 957 LYS A O 1
ATOM 7497 N N . ALA A 1 958 ? 13.694 12.309 -10.608 1.00 85.62 958 ALA A N 1
ATOM 7498 C CA . ALA A 1 958 ? 14.304 11.148 -11.247 1.00 85.62 958 ALA A CA 1
ATOM 7499 C C . ALA A 1 958 ? 15.832 11.181 -11.110 1.00 85.62 958 ALA A C 1
ATOM 7501 O O . ALA A 1 958 ? 16.426 10.181 -10.705 1.00 85.62 958 ALA A O 1
ATOM 7502 N N . THR A 1 959 ? 16.450 12.342 -11.352 1.00 84.00 959 THR A N 1
ATOM 7503 C CA . THR A 1 959 ? 17.900 12.530 -11.193 1.00 84.00 959 THR A CA 1
ATOM 7504 C C . THR A 1 959 ? 18.339 12.323 -9.746 1.00 84.00 959 THR A C 1
ATOM 7506 O O . THR A 1 959 ? 19.273 11.562 -9.509 1.00 84.00 959 THR A O 1
ATOM 7509 N N . CYS A 1 960 ? 17.608 12.876 -8.771 1.00 82.44 960 CYS A N 1
ATOM 7510 C CA . CYS A 1 960 ? 17.881 12.664 -7.348 1.00 82.44 960 CYS A CA 1
ATOM 7511 C C . CYS A 1 960 ? 17.865 11.171 -6.966 1.00 82.44 960 CYS A C 1
ATOM 7513 O O . CYS A 1 960 ? 18.784 10.690 -6.307 1.00 82.44 960 CYS A O 1
ATOM 7515 N N . LYS A 1 961 ? 16.869 10.398 -7.427 1.00 84.62 961 LYS A N 1
ATOM 7516 C CA . LYS A 1 961 ? 16.819 8.94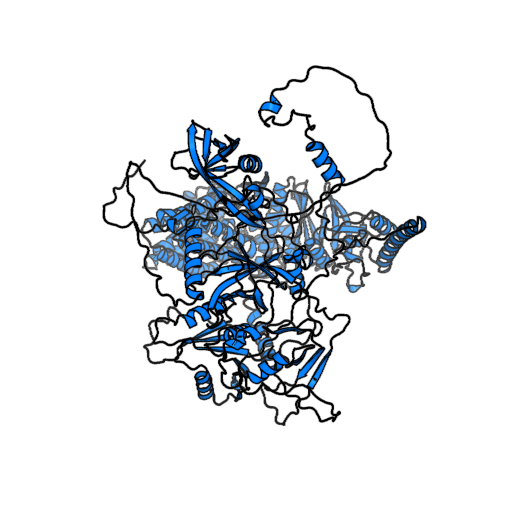4 -7.177 1.00 84.62 961 LYS A CA 1
ATOM 7517 C C . LYS A 1 961 ? 17.978 8.190 -7.827 1.00 84.62 961 LYS A C 1
ATOM 7519 O O . LYS A 1 961 ? 18.479 7.245 -7.228 1.00 84.62 961 LYS A O 1
ATOM 7524 N N . ARG A 1 962 ? 18.381 8.584 -9.038 1.00 84.56 962 ARG A N 1
ATOM 7525 C CA . ARG A 1 962 ? 19.511 7.974 -9.752 1.00 84.56 962 ARG A CA 1
ATOM 7526 C C . ARG A 1 962 ? 20.819 8.189 -8.990 1.00 84.56 962 ARG A C 1
ATOM 7528 O O . ARG A 1 962 ? 21.495 7.214 -8.704 1.00 84.56 962 ARG A O 1
ATOM 7535 N N . ILE A 1 963 ? 21.099 9.431 -8.594 1.00 84.19 963 ILE A N 1
ATOM 7536 C CA . ILE A 1 963 ? 22.318 9.819 -7.864 1.00 84.19 963 ILE A CA 1
ATOM 7537 C C . ILE A 1 963 ? 22.407 9.119 -6.497 1.00 84.19 963 ILE A C 1
ATOM 7539 O O . ILE A 1 963 ? 23.476 8.692 -6.072 1.00 84.19 963 ILE A O 1
ATOM 7543 N N . VAL A 1 964 ? 21.279 8.956 -5.796 1.00 80.62 964 VAL A N 1
ATOM 7544 C CA . VAL A 1 964 ? 21.253 8.251 -4.501 1.00 80.62 964 VAL A CA 1
ATOM 7545 C C . VAL A 1 964 ? 21.500 6.743 -4.652 1.00 80.62 964 VAL A C 1
ATOM 7547 O O . VAL A 1 964 ? 22.069 6.136 -3.747 1.00 80.62 964 VAL A O 1
ATOM 7550 N N . ASN A 1 965 ? 21.080 6.144 -5.771 1.00 80.50 965 ASN A N 1
ATOM 7551 C CA . ASN A 1 965 ? 21.189 4.704 -6.023 1.00 80.50 965 ASN A CA 1
ATOM 7552 C C . ASN A 1 965 ? 22.495 4.285 -6.718 1.00 80.50 965 ASN A C 1
ATOM 7554 O O . ASN A 1 965 ? 22.723 3.088 -6.876 1.00 80.50 965 ASN A O 1
ATOM 7558 N N . GLU A 1 966 ? 23.314 5.235 -7.163 1.00 80.25 966 GLU A N 1
ATOM 7559 C CA . GLU A 1 966 ? 24.589 4.967 -7.827 1.00 80.25 966 GLU A CA 1
ATOM 7560 C C . GLU A 1 966 ? 25.569 4.252 -6.878 1.00 80.25 966 GLU A C 1
ATOM 7562 O O . GLU A 1 966 ? 25.687 4.613 -5.703 1.00 80.25 966 GLU A O 1
ATOM 7567 N N . GLU A 1 967 ? 26.251 3.212 -7.372 1.00 64.62 967 GLU A N 1
ATOM 7568 C CA . GLU A 1 967 ? 27.269 2.484 -6.606 1.00 64.62 967 GLU A CA 1
ATOM 7569 C C . GLU A 1 967 ? 28.512 3.360 -6.420 1.00 64.62 967 GLU A C 1
ATOM 7571 O O . GLU A 1 967 ? 28.992 3.987 -7.360 1.00 64.62 967 GLU A O 1
ATOM 7576 N N . LYS A 1 968 ? 29.031 3.428 -5.191 1.00 66.19 968 LYS A N 1
ATOM 7577 C CA . LYS A 1 968 ? 30.089 4.376 -4.822 1.00 66.19 968 LYS A CA 1
ATOM 7578 C C . LYS A 1 968 ? 31.401 3.651 -4.559 1.00 66.19 968 LYS A C 1
ATOM 7580 O O . LYS A 1 968 ? 31.438 2.690 -3.792 1.00 66.19 968 LYS A O 1
ATOM 7585 N N . THR A 1 969 ? 32.467 4.145 -5.175 1.00 69.25 969 THR A N 1
ATOM 7586 C CA . THR A 1 969 ? 33.849 3.673 -5.032 1.00 69.25 969 THR A CA 1
ATOM 7587 C C . THR A 1 969 ? 34.635 4.670 -4.189 1.00 69.25 969 THR A C 1
ATOM 7589 O O . THR A 1 969 ? 34.590 5.856 -4.485 1.00 69.25 969 THR A O 1
ATOM 7592 N N . GLY A 1 970 ? 35.346 4.233 -3.147 1.00 71.06 970 GLY A N 1
ATOM 7593 C CA . GLY A 1 970 ? 36.096 5.161 -2.296 1.00 71.06 970 GLY A CA 1
ATOM 7594 C C . GLY A 1 970 ? 36.567 4.556 -0.977 1.00 71.06 970 GLY A C 1
ATOM 7595 O O . GLY A 1 970 ? 36.380 3.361 -0.728 1.00 71.06 970 GLY A O 1
ATOM 7596 N N . ALA A 1 971 ? 37.168 5.386 -0.123 1.00 69.38 971 ALA A N 1
ATOM 7597 C CA . ALA A 1 971 ? 37.625 4.977 1.198 1.00 69.38 971 ALA A CA 1
ATOM 7598 C C . ALA A 1 971 ? 36.422 4.512 2.043 1.00 69.38 971 ALA A C 1
ATOM 7600 O O . ALA A 1 971 ? 35.462 5.270 2.226 1.00 69.38 971 ALA A O 1
ATOM 7601 N N . PRO A 1 972 ? 36.423 3.260 2.536 1.00 68.62 972 PRO A N 1
ATOM 7602 C CA . PRO A 1 972 ? 35.295 2.720 3.268 1.00 68.62 972 PRO A CA 1
ATOM 7603 C C . PRO A 1 972 ? 35.165 3.407 4.621 1.00 68.62 972 PRO A C 1
ATOM 7605 O O . PRO A 1 972 ? 36.135 3.759 5.294 1.00 68.62 972 PRO A O 1
ATOM 7608 N N . ALA A 1 973 ? 33.923 3.562 5.047 1.00 63.66 973 ALA A N 1
ATOM 7609 C CA . ALA A 1 973 ? 33.633 4.296 6.251 1.00 63.66 973 ALA A CA 1
ATOM 7610 C C . ALA A 1 973 ? 34.108 3.529 7.508 1.00 63.66 973 ALA A C 1
ATOM 7612 O O . ALA A 1 973 ? 33.806 2.347 7.687 1.00 63.66 973 ALA A O 1
ATOM 7613 N N . GLY A 1 974 ? 34.854 4.213 8.381 1.00 63.91 974 GLY A N 1
ATOM 7614 C CA . GLY A 1 974 ? 35.453 3.654 9.601 1.00 63.91 974 GLY A CA 1
ATOM 7615 C C . GLY A 1 974 ? 36.982 3.636 9.632 1.00 63.91 974 GLY A C 1
ATOM 7616 O O . GLY A 1 974 ? 37.556 3.316 10.673 1.00 63.91 974 GLY A O 1
ATOM 7617 N N . TRP A 1 975 ? 37.635 3.999 8.529 1.00 67.94 975 TRP A N 1
ATOM 7618 C CA . TRP A 1 975 ? 39.079 4.220 8.477 1.00 67.94 975 TRP A CA 1
ATOM 7619 C C . TRP A 1 975 ? 39.414 5.653 8.902 1.00 67.94 975 TRP A C 1
ATOM 7621 O O . TRP A 1 975 ? 38.645 6.573 8.631 1.00 67.94 975 TRP A O 1
ATOM 7631 N N . TYR A 1 976 ? 40.552 5.845 9.572 1.00 71.06 976 TYR A N 1
ATOM 7632 C CA . TYR A 1 976 ? 41.075 7.185 9.839 1.00 71.06 976 TYR A CA 1
ATOM 7633 C C . TYR A 1 976 ? 41.803 7.671 8.593 1.00 71.06 976 TYR A C 1
ATOM 7635 O O . TYR A 1 976 ? 42.734 7.016 8.126 1.00 71.06 976 TYR A O 1
ATOM 7643 N N . THR A 1 977 ? 41.364 8.799 8.045 1.00 71.12 977 THR A N 1
ATOM 7644 C CA . THR A 1 977 ? 41.881 9.329 6.782 1.00 71.12 977 THR A CA 1
ATOM 7645 C C . THR A 1 977 ? 42.281 10.791 6.915 1.00 71.12 977 THR A C 1
ATOM 7647 O O . THR A 1 977 ? 41.500 11.601 7.413 1.00 71.12 977 THR A O 1
ATOM 7650 N N . SER A 1 978 ? 43.463 11.134 6.412 1.00 74.31 978 SER A N 1
ATOM 7651 C CA . SER A 1 978 ? 43.874 12.511 6.138 1.00 74.31 978 SER A CA 1
ATOM 7652 C C . SER A 1 978 ? 43.435 12.888 4.730 1.00 74.31 978 SER A C 1
ATOM 7654 O O . SER A 1 978 ? 43.810 12.221 3.765 1.00 74.31 978 SER A O 1
ATOM 7656 N N . VAL A 1 979 ? 42.658 13.963 4.610 1.00 76.38 979 VAL A N 1
ATOM 7657 C CA . VAL A 1 979 ? 42.196 14.493 3.322 1.00 76.3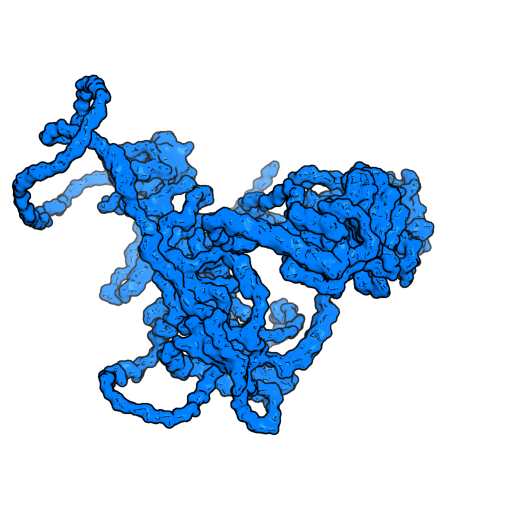8 979 VAL A CA 1
ATOM 7658 C C . VAL A 1 979 ? 42.955 15.773 3.009 1.00 76.38 979 VAL A C 1
ATOM 7660 O O . VAL A 1 979 ? 43.012 16.682 3.836 1.00 76.38 979 VAL A O 1
ATOM 7663 N N . TYR A 1 980 ? 43.533 15.835 1.812 1.00 77.25 980 TYR A N 1
ATOM 7664 C CA . TYR A 1 980 ? 44.255 17.000 1.314 1.00 77.25 980 TYR A CA 1
ATOM 7665 C C . TYR A 1 980 ? 43.345 17.781 0.368 1.00 77.25 980 TYR A C 1
ATOM 7667 O O . TYR A 1 980 ? 42.818 17.221 -0.593 1.00 77.25 980 TYR A O 1
ATOM 7675 N N . VAL A 1 981 ? 43.147 19.065 0.660 1.00 77.81 981 VAL A N 1
ATOM 7676 C CA . VAL A 1 981 ? 42.210 19.948 -0.047 1.00 77.81 981 VAL A CA 1
ATOM 7677 C C . VAL A 1 981 ? 42.991 21.030 -0.788 1.00 77.81 981 VAL A C 1
ATOM 7679 O O . VAL A 1 981 ? 43.925 21.609 -0.231 1.00 77.81 981 VAL A O 1
ATOM 7682 N N . LEU A 1 982 ? 42.609 21.307 -2.035 1.00 77.75 982 LEU A N 1
ATOM 7683 C CA . LEU A 1 982 ? 43.231 22.328 -2.879 1.00 77.75 982 LEU A CA 1
ATOM 7684 C C . LEU A 1 982 ? 42.579 23.701 -2.672 1.00 77.75 982 LEU A C 1
ATOM 7686 O O . LEU A 1 982 ? 41.375 23.803 -2.445 1.00 77.75 982 LEU A O 1
ATOM 7690 N N . ASN A 1 983 ? 43.378 24.762 -2.822 1.00 72.88 983 ASN A N 1
ATOM 7691 C CA . ASN A 1 983 ? 42.924 26.157 -2.907 1.00 72.88 983 ASN A CA 1
ATOM 7692 C C . ASN A 1 983 ? 42.094 26.669 -1.711 1.00 72.88 983 ASN A C 1
ATOM 7694 O O . ASN A 1 983 ? 41.184 27.476 -1.887 1.00 72.88 983 ASN A O 1
ATOM 7698 N N . VAL A 1 984 ? 42.427 26.248 -0.486 1.00 73.50 984 VAL A N 1
ATOM 7699 C CA . VAL A 1 984 ? 41.823 26.806 0.736 1.00 73.50 984 VAL A CA 1
ATOM 7700 C C . VAL A 1 984 ? 42.455 28.171 1.063 1.00 73.50 984 VAL A C 1
ATOM 7702 O O . VAL A 1 984 ? 43.680 28.247 1.200 1.00 73.50 984 VAL A O 1
ATOM 7705 N N . PRO A 1 985 ? 41.666 29.252 1.230 1.00 73.62 985 PRO A N 1
ATOM 7706 C CA . PRO A 1 985 ? 42.185 30.556 1.634 1.00 73.62 985 PRO A CA 1
ATOM 7707 C C . PRO A 1 985 ? 42.927 30.507 2.977 1.00 73.62 985 PRO A C 1
ATOM 7709 O O . PRO A 1 985 ? 42.398 30.029 3.983 1.00 73.62 985 PRO A O 1
ATOM 7712 N N . LEU A 1 986 ? 44.139 31.070 3.013 1.00 65.88 986 LEU A N 1
ATOM 7713 C CA . LEU A 1 986 ? 45.040 31.018 4.175 1.00 65.88 986 LEU A CA 1
ATOM 7714 C C . LEU A 1 986 ? 44.438 31.698 5.423 1.00 65.88 986 LEU A C 1
ATOM 7716 O O . LEU A 1 986 ? 44.622 31.224 6.540 1.00 65.88 986 LEU A O 1
ATOM 7720 N N . GLN A 1 987 ? 43.623 32.738 5.218 1.00 66.88 987 GLN A N 1
ATOM 7721 C CA . GLN A 1 987 ? 42.889 33.442 6.277 1.00 66.88 987 GLN A CA 1
ATOM 7722 C C . GLN A 1 987 ? 41.914 32.523 7.038 1.00 66.88 987 GLN A C 1
ATOM 7724 O O . GLN A 1 987 ? 41.869 32.555 8.265 1.00 66.88 987 GLN A O 1
ATOM 7729 N N . LEU A 1 988 ? 41.162 31.673 6.327 1.00 66.00 988 LEU A N 1
ATOM 7730 C CA . LEU A 1 988 ? 40.203 30.740 6.938 1.00 66.00 988 LEU A CA 1
ATOM 7731 C C . LEU A 1 988 ? 40.923 29.623 7.706 1.00 66.00 988 LEU A C 1
ATOM 7733 O O . LEU A 1 988 ? 40.494 29.221 8.791 1.00 66.00 988 LEU A O 1
ATOM 7737 N N . ALA A 1 989 ? 42.055 29.158 7.170 1.00 62.84 989 ALA A N 1
ATOM 7738 C CA . ALA A 1 989 ? 42.888 28.157 7.823 1.00 62.84 989 ALA A CA 1
ATOM 7739 C C . ALA A 1 989 ? 43.466 28.680 9.150 1.00 62.84 989 ALA A C 1
ATOM 7741 O O . ALA A 1 989 ? 43.358 27.996 10.170 1.00 62.84 989 ALA A O 1
ATOM 7742 N N . GLU A 1 990 ? 43.999 29.905 9.179 1.00 63.19 990 GLU A N 1
ATOM 7743 C CA . GLU A 1 990 ? 44.503 30.528 10.409 1.00 63.19 990 GLU A CA 1
ATOM 7744 C C . GLU A 1 990 ? 43.417 30.736 11.469 1.00 63.19 990 GLU A C 1
ATOM 7746 O O . GLU A 1 990 ? 43.665 30.505 12.650 1.00 63.19 990 GLU A O 1
ATOM 7751 N N . GLU A 1 991 ? 42.204 31.132 11.081 1.00 60.69 991 GLU A N 1
ATOM 7752 C CA . GLU A 1 991 ? 41.075 31.286 12.009 1.00 60.69 991 GLU A CA 1
ATOM 7753 C C . GLU A 1 991 ? 40.645 29.966 12.641 1.00 60.69 991 GLU A C 1
ATOM 7755 O O . GLU A 1 991 ? 40.307 29.912 13.826 1.00 60.69 991 GLU A O 1
ATOM 7760 N N . SER A 1 992 ? 40.680 28.883 11.868 1.00 61.03 992 SER A N 1
ATOM 7761 C CA . SER A 1 992 ? 40.400 27.538 12.374 1.00 61.03 992 SER A CA 1
ATOM 7762 C C . SER A 1 992 ? 41.399 27.111 13.454 1.00 61.03 992 SER A C 1
ATOM 7764 O O . SER A 1 992 ? 41.029 26.438 14.416 1.00 61.03 992 SER A O 1
ATOM 7766 N N . ILE A 1 993 ? 42.652 27.554 13.319 1.00 60.06 993 ILE A N 1
ATOM 7767 C CA . ILE A 1 993 ? 43.744 27.268 14.249 1.00 60.06 993 ILE A CA 1
ATOM 7768 C C . ILE A 1 993 ? 43.651 28.194 15.472 1.00 60.06 993 ILE A C 1
ATOM 7770 O O . ILE A 1 993 ? 43.739 27.727 16.602 1.00 60.06 993 ILE A O 1
ATOM 7774 N N . LYS A 1 994 ? 43.402 29.495 15.265 1.00 54.28 994 LYS A N 1
ATOM 7775 C CA . LYS A 1 994 ? 43.281 30.510 16.329 1.00 54.28 994 LYS A CA 1
ATOM 7776 C C . LYS A 1 994 ? 42.033 30.310 17.195 1.00 54.28 994 LYS A C 1
ATOM 7778 O O . LYS A 1 994 ? 42.075 30.541 18.397 1.00 54.28 994 LYS A O 1
ATOM 7783 N N . SER A 1 995 ? 40.916 29.880 16.603 1.00 54.56 995 SER A N 1
ATOM 7784 C CA . SER A 1 995 ? 39.638 29.765 17.313 1.00 54.56 995 SER A CA 1
ATOM 7785 C C . SER A 1 995 ? 39.540 28.574 18.264 1.00 54.56 995 SER A C 1
ATOM 7787 O O . SER A 1 995 ? 38.681 28.631 19.139 1.00 54.56 995 SER A O 1
ATOM 7789 N N . ASN A 1 996 ? 40.381 27.541 18.093 1.00 53.66 996 ASN A N 1
ATOM 7790 C CA . ASN A 1 996 ? 40.601 26.319 18.896 1.00 53.66 996 ASN A CA 1
ATOM 7791 C C . ASN A 1 996 ? 39.383 25.560 19.485 1.00 53.66 996 ASN A C 1
ATOM 7793 O O . ASN A 1 996 ? 39.553 24.488 20.046 1.00 53.66 996 ASN A O 1
ATOM 7797 N N . LYS A 1 997 ? 38.152 26.055 19.349 1.00 53.78 997 LYS A N 1
ATOM 7798 C CA . LYS A 1 997 ? 36.953 25.559 20.040 1.00 53.78 997 LYS A CA 1
ATOM 7799 C C . LYS A 1 997 ? 35.929 24.923 19.103 1.00 53.78 997 LYS A C 1
ATOM 7801 O O . LYS A 1 997 ? 35.185 24.053 19.528 1.00 53.78 997 LYS A O 1
ATOM 7806 N N . GLN A 1 998 ? 35.895 25.312 17.825 1.00 58.81 998 GLN A N 1
ATOM 7807 C CA . GLN A 1 998 ? 34.873 24.824 16.893 1.00 58.81 998 GLN A CA 1
ATOM 7808 C C . GLN A 1 998 ? 35.294 23.506 16.215 1.00 58.81 998 GLN A C 1
ATOM 7810 O O . GLN A 1 998 ? 36.403 23.422 15.674 1.00 58.81 998 GLN A O 1
ATOM 7815 N N . PRO A 1 999 ? 34.426 22.475 16.196 1.00 65.06 999 PRO A N 1
ATOM 7816 C CA . PRO A 1 999 ? 34.690 21.249 15.458 1.00 65.06 999 PRO A CA 1
ATOM 7817 C C . PRO A 1 999 ? 34.566 21.504 13.951 1.00 65.06 999 PRO A C 1
ATOM 7819 O O . PRO A 1 999 ? 33.556 22.020 13.475 1.00 65.06 999 PRO A O 1
ATOM 7822 N N . LEU A 1 1000 ? 35.586 21.104 13.189 1.00 70.94 1000 LEU A N 1
ATOM 7823 C CA . LEU A 1 1000 ? 35.546 21.169 11.731 1.00 70.94 1000 LEU A CA 1
ATOM 7824 C C . LEU A 1 1000 ? 34.836 19.928 11.186 1.00 70.94 1000 LEU A C 1
ATOM 7826 O O . LEU A 1 1000 ? 35.290 18.801 11.395 1.00 70.94 1000 LEU A O 1
ATOM 7830 N N . VAL A 1 1001 ? 33.732 20.152 10.480 1.00 74.88 1001 VAL A N 1
ATOM 7831 C CA . VAL A 1 1001 ? 32.959 19.113 9.797 1.00 74.88 1001 VAL A CA 1
ATOM 7832 C C . VAL A 1 1001 ? 33.155 19.293 8.301 1.00 74.88 1001 VAL A C 1
ATOM 7834 O O . VAL A 1 1001 ? 33.054 20.409 7.804 1.00 74.88 1001 VAL A O 1
ATOM 7837 N N . ALA A 1 1002 ? 33.413 18.213 7.577 1.00 78.69 1002 ALA A N 1
ATOM 7838 C CA . ALA A 1 1002 ? 33.521 18.235 6.126 1.00 78.69 1002 ALA A CA 1
ATOM 7839 C C . ALA A 1 1002 ? 32.640 17.125 5.548 1.00 78.69 1002 ALA A C 1
ATOM 7841 O O . ALA A 1 1002 ? 32.541 16.048 6.138 1.00 78.69 1002 ALA A O 1
ATOM 7842 N N . TYR A 1 1003 ? 31.979 17.382 4.422 1.00 83.69 1003 TYR A N 1
ATOM 7843 C CA . TYR A 1 1003 ? 31.155 16.380 3.750 1.00 83.69 1003 TYR A CA 1
ATOM 7844 C C . TYR A 1 1003 ? 31.386 16.382 2.242 1.00 83.69 1003 TYR A C 1
ATOM 7846 O O . TYR A 1 1003 ? 31.695 17.406 1.640 1.00 83.69 1003 TYR A O 1
ATOM 7854 N N . GLU A 1 1004 ? 31.241 15.207 1.642 1.00 85.31 1004 GLU A N 1
ATOM 7855 C CA . GLU A 1 1004 ? 31.340 15.012 0.199 1.00 85.31 1004 GLU A CA 1
ATOM 7856 C C . GLU A 1 1004 ? 30.037 15.447 -0.480 1.00 85.31 1004 GLU A C 1
ATOM 7858 O O . GLU A 1 1004 ? 28.945 15.057 -0.050 1.00 85.31 1004 GLU A O 1
ATOM 7863 N N . LEU A 1 1005 ? 30.155 16.249 -1.537 1.00 87.19 1005 LEU A N 1
ATOM 7864 C CA . LEU A 1 1005 ? 29.029 16.691 -2.349 1.00 87.19 1005 LEU A CA 1
ATOM 7865 C C . LEU A 1 1005 ? 28.572 15.594 -3.306 1.00 87.19 1005 LEU A C 1
ATOM 7867 O O . LEU A 1 1005 ? 29.366 14.814 -3.836 1.00 87.19 1005 LEU A O 1
ATOM 7871 N N . LEU A 1 1006 ? 27.264 15.546 -3.547 1.00 87.88 1006 LEU A N 1
ATOM 7872 C CA . LEU A 1 1006 ? 26.708 14.706 -4.595 1.00 87.88 1006 LEU A CA 1
ATOM 7873 C C . LEU A 1 1006 ? 26.945 15.337 -5.980 1.00 87.88 1006 LEU A C 1
ATOM 7875 O O . LEU A 1 1006 ? 27.056 16.561 -6.092 1.00 87.88 1006 LEU A O 1
ATOM 7879 N N . PRO A 1 1007 ? 26.944 14.525 -7.052 1.00 86.81 1007 PRO A N 1
ATOM 7880 C CA . PRO A 1 1007 ? 27.062 15.029 -8.414 1.00 86.81 1007 PRO A CA 1
ATOM 7881 C C . PRO A 1 1007 ? 26.071 16.159 -8.711 1.00 86.81 1007 PRO A C 1
ATOM 7883 O O . PRO A 1 1007 ? 24.862 15.994 -8.527 1.00 86.81 1007 PRO A O 1
ATOM 7886 N N . HIS A 1 1008 ? 26.578 17.283 -9.227 1.00 87.75 1008 HIS A N 1
ATOM 7887 C CA . HIS A 1 1008 ? 25.819 18.492 -9.590 1.00 87.75 1008 HIS A CA 1
ATOM 7888 C C . HIS A 1 1008 ? 25.299 19.349 -8.420 1.00 87.75 1008 HIS A C 1
ATOM 7890 O O . HIS A 1 1008 ? 24.538 20.286 -8.660 1.00 87.75 1008 HIS A O 1
ATOM 7896 N N . GLU A 1 1009 ? 25.693 19.073 -7.175 1.00 87.31 1009 GLU A N 1
ATOM 7897 C CA . GLU A 1 1009 ? 25.300 19.862 -5.997 1.00 87.31 1009 GLU A CA 1
ATOM 7898 C C . GLU A 1 1009 ? 26.027 21.222 -5.907 1.00 87.31 1009 GLU A C 1
ATOM 7900 O O . GLU A 1 1009 ? 25.584 22.123 -5.198 1.00 87.31 1009 GLU A O 1
ATOM 7905 N N . GLN A 1 1010 ? 27.137 21.399 -6.630 1.00 88.25 1010 GLN A N 1
ATOM 7906 C CA . GLN A 1 1010 ? 27.889 22.660 -6.741 1.00 88.25 1010 GLN A CA 1
ATOM 7907 C C . GLN A 1 1010 ? 27.223 23.689 -7.668 1.00 88.25 1010 GLN A C 1
ATOM 7909 O O . GLN A 1 1010 ? 27.500 24.886 -7.600 1.00 88.25 1010 GLN A O 1
ATOM 7914 N N . LYS A 1 1011 ? 26.342 23.227 -8.561 1.00 90.69 1011 LYS A N 1
ATOM 7915 C CA . LYS A 1 1011 ? 25.711 24.057 -9.591 1.00 90.69 1011 LYS A CA 1
ATOM 7916 C C . LYS A 1 1011 ? 24.610 24.938 -8.999 1.00 90.69 1011 LYS A C 1
ATOM 7918 O O . LYS A 1 1011 ? 23.818 24.483 -8.175 1.00 90.69 1011 LYS A O 1
ATOM 7923 N N . MET A 1 1012 ? 24.518 26.184 -9.460 1.00 91.56 1012 MET A N 1
ATOM 7924 C CA . MET A 1 1012 ? 23.507 27.149 -9.011 1.00 91.56 1012 MET A CA 1
ATOM 7925 C C . MET A 1 1012 ? 22.137 26.911 -9.657 1.00 91.56 1012 MET A C 1
ATOM 7927 O O . MET A 1 1012 ? 22.033 26.689 -10.863 1.00 91.56 1012 MET A O 1
ATOM 7931 N N . SER A 1 1013 ? 21.066 27.010 -8.865 1.00 93.00 1013 SER A N 1
ATOM 7932 C CA . SER A 1 1013 ? 19.680 26.980 -9.348 1.00 93.00 1013 SER A CA 1
ATOM 7933 C C . SER A 1 1013 ? 18.752 27.819 -8.458 1.00 93.00 1013 SER A C 1
ATOM 7935 O O . SER A 1 1013 ? 19.194 28.529 -7.553 1.00 93.00 1013 SER A O 1
ATOM 7937 N N . VAL A 1 1014 ? 17.445 27.772 -8.723 1.00 93.19 1014 VAL A N 1
ATOM 7938 C CA . VAL A 1 1014 ? 16.428 28.382 -7.857 1.00 93.19 1014 VAL A CA 1
ATOM 7939 C C . VAL A 1 1014 ? 15.938 27.331 -6.870 1.00 93.19 1014 VAL A C 1
ATOM 7941 O O . VAL A 1 1014 ? 15.277 26.360 -7.243 1.00 93.19 1014 VAL A O 1
ATOM 7944 N N . VAL A 1 1015 ? 16.257 27.533 -5.596 1.00 93.06 1015 VAL A N 1
ATOM 7945 C CA . VAL A 1 1015 ? 15.859 26.639 -4.509 1.00 93.06 1015 VAL A CA 1
ATOM 7946 C C . VAL A 1 1015 ? 14.588 27.173 -3.860 1.00 93.06 1015 VAL A C 1
ATOM 7948 O O . VAL A 1 1015 ? 14.516 28.331 -3.443 1.00 93.06 1015 VAL A O 1
ATOM 7951 N N . ASN A 1 1016 ? 13.586 26.301 -3.760 1.00 93.62 1016 ASN A N 1
ATOM 7952 C CA . ASN A 1 1016 ? 12.312 26.566 -3.110 1.00 93.62 1016 ASN A CA 1
ATOM 7953 C C . ASN A 1 1016 ? 12.269 25.828 -1.767 1.00 93.62 1016 ASN A C 1
ATOM 7955 O O . ASN A 1 1016 ? 12.362 24.600 -1.704 1.00 93.62 1016 ASN A O 1
ATOM 7959 N N . VAL A 1 1017 ? 12.098 26.577 -0.680 1.00 94.38 1017 VAL A N 1
ATOM 7960 C CA . VAL A 1 1017 ? 12.067 26.058 0.692 1.00 94.38 1017 VAL A CA 1
ATOM 7961 C C . VAL A 1 1017 ? 10.745 26.411 1.349 1.00 94.38 1017 VAL A C 1
ATOM 7963 O O . VAL A 1 1017 ? 10.320 27.556 1.300 1.00 94.38 1017 VAL A O 1
ATOM 7966 N N . THR A 1 1018 ? 10.112 25.454 2.020 1.00 93.62 1018 THR A N 1
ATOM 7967 C CA . THR A 1 1018 ? 8.982 25.740 2.916 1.00 93.62 1018 THR A CA 1
ATOM 7968 C C . THR A 1 1018 ? 9.488 26.227 4.264 1.00 93.62 1018 THR A C 1
ATOM 7970 O O . THR A 1 1018 ? 10.300 25.536 4.865 1.00 93.62 1018 THR A O 1
ATOM 7973 N N . ILE A 1 1019 ? 9.013 27.372 4.750 1.00 94.19 1019 ILE A N 1
ATOM 7974 C CA . ILE A 1 1019 ? 9.387 27.959 6.039 1.00 94.19 1019 ILE A CA 1
ATOM 7975 C C . ILE A 1 1019 ? 8.147 28.342 6.861 1.00 94.19 1019 ILE A C 1
ATOM 7977 O O . ILE A 1 1019 ? 7.091 28.671 6.320 1.00 94.19 1019 ILE A O 1
ATOM 7981 N N . ARG A 1 1020 ? 8.286 28.305 8.185 1.00 92.50 1020 ARG A N 1
ATOM 7982 C CA . ARG A 1 1020 ? 7.327 28.799 9.176 1.00 92.50 1020 ARG A CA 1
ATOM 7983 C C . ARG A 1 1020 ? 8.080 29.632 10.209 1.00 92.50 1020 ARG A C 1
ATOM 7985 O O . ARG A 1 1020 ? 9.107 29.179 10.723 1.00 92.50 1020 ARG A O 1
ATOM 7992 N N . LYS A 1 1021 ? 7.571 30.830 10.504 1.00 91.69 1021 LYS A N 1
ATOM 7993 C CA . LYS A 1 1021 ? 8.141 31.733 11.512 1.00 91.69 1021 LYS A CA 1
ATOM 7994 C C . LYS A 1 1021 ? 8.107 31.065 12.891 1.00 91.69 1021 LYS A C 1
ATOM 7996 O O . LYS A 1 1021 ? 7.176 30.332 13.217 1.00 91.69 1021 LYS A O 1
ATOM 8001 N N . ASN A 1 1022 ? 9.160 31.256 13.678 1.00 88.25 1022 ASN A N 1
ATOM 8002 C CA . ASN A 1 1022 ? 9.207 30.762 15.046 1.00 88.25 1022 ASN A CA 1
ATOM 8003 C C . ASN A 1 1022 ? 8.349 31.657 15.952 1.00 88.25 1022 ASN A C 1
ATOM 8005 O O . ASN A 1 1022 ? 8.419 32.878 15.851 1.00 88.25 1022 ASN A O 1
ATOM 8009 N N . HIS A 1 1023 ? 7.599 31.061 16.876 1.00 83.44 1023 HIS A N 1
ATOM 8010 C CA . HIS A 1 1023 ? 6.698 31.791 17.773 1.00 83.44 1023 HIS A CA 1
ATOM 8011 C C . HIS A 1 1023 ? 7.432 32.704 18.770 1.00 83.44 1023 HIS A C 1
ATOM 8013 O O . HIS A 1 1023 ? 6.840 33.640 19.288 1.00 83.44 1023 HIS A O 1
ATOM 8019 N N . LEU A 1 1024 ? 8.710 32.428 19.058 1.00 81.81 1024 LEU A N 1
ATOM 8020 C CA . LEU A 1 1024 ? 9.550 33.263 19.931 1.00 81.81 1024 LEU A CA 1
ATOM 8021 C C . LEU A 1 1024 ? 10.114 34.496 19.211 1.00 81.81 1024 LEU A C 1
ATOM 8023 O O . LEU A 1 1024 ? 10.708 35.362 19.847 1.00 81.81 1024 LEU A O 1
ATOM 8027 N N . PHE A 1 1025 ? 9.994 34.556 17.883 1.00 84.19 1025 PHE A N 1
ATOM 8028 C CA . PHE A 1 1025 ? 10.561 35.629 17.081 1.00 84.19 1025 PHE A CA 1
ATOM 8029 C C . PHE A 1 1025 ? 9.477 36.656 16.737 1.00 84.19 1025 PHE A C 1
ATOM 8031 O O . PHE A 1 1025 ? 8.662 36.435 15.842 1.00 84.19 1025 PHE A O 1
ATOM 8038 N N . ASN A 1 1026 ? 9.487 37.793 17.435 1.00 81.81 1026 ASN A N 1
ATOM 8039 C CA . ASN A 1 1026 ? 8.460 38.828 17.280 1.00 81.81 1026 ASN A CA 1
ATOM 8040 C C . ASN A 1 1026 ? 8.765 39.840 16.163 1.00 81.81 1026 ASN A C 1
ATOM 8042 O O . ASN A 1 1026 ? 7.854 40.526 15.711 1.00 81.81 1026 ASN A O 1
ATOM 8046 N N . ASP A 1 1027 ? 10.003 39.909 15.664 1.00 85.00 1027 ASP A N 1
ATOM 8047 C CA . ASP A 1 1027 ? 10.381 40.945 14.695 1.00 85.00 1027 ASP A CA 1
ATOM 8048 C C . ASP A 1 1027 ? 9.772 40.705 13.308 1.00 85.00 1027 ASP A C 1
ATOM 8050 O O . ASP A 1 1027 ? 9.475 39.575 12.893 1.00 85.00 1027 ASP A O 1
ATOM 8054 N N . THR A 1 1028 ? 9.615 41.794 12.558 1.00 87.38 1028 THR A N 1
ATOM 8055 C CA . THR A 1 1028 ? 9.040 41.775 11.210 1.00 87.38 1028 THR A CA 1
ATOM 8056 C C . THR A 1 1028 ? 10.088 41.368 10.174 1.00 87.38 1028 THR A C 1
ATOM 8058 O O . THR A 1 1028 ? 11.215 41.876 10.152 1.00 87.38 1028 THR A O 1
ATOM 8061 N N . VAL A 1 1029 ? 9.723 40.448 9.277 1.00 90.56 1029 VAL A N 1
ATOM 8062 C CA . VAL A 1 1029 ? 10.601 39.975 8.193 1.00 90.56 1029 VAL A CA 1
ATOM 8063 C C . VAL A 1 1029 ? 9.920 40.241 6.864 1.00 90.56 1029 VAL A C 1
ATOM 8065 O O . VAL A 1 1029 ? 8.854 39.696 6.579 1.00 90.56 1029 VAL A O 1
ATOM 8068 N N . LYS A 1 1030 ? 10.534 41.092 6.046 1.00 91.44 1030 LYS A N 1
ATOM 8069 C CA . LYS A 1 1030 ? 10.022 41.506 4.741 1.00 91.44 1030 LYS A CA 1
ATOM 8070 C C . LYS A 1 1030 ? 10.658 40.646 3.656 1.00 91.44 1030 LYS A C 1
ATOM 8072 O O . LYS A 1 1030 ? 11.805 40.211 3.752 1.00 91.44 1030 LYS A O 1
ATOM 8077 N N . SER A 1 1031 ? 9.903 40.389 2.596 1.00 91.75 1031 SER A N 1
ATOM 8078 C CA . SER A 1 1031 ? 10.434 39.738 1.400 1.00 91.75 1031 SER A CA 1
ATOM 8079 C C . SER A 1 1031 ? 11.617 40.537 0.850 1.00 91.75 1031 SER A C 1
ATOM 8081 O O . SER A 1 1031 ? 11.526 41.758 0.711 1.00 91.75 1031 SER A O 1
ATOM 8083 N N . LYS A 1 1032 ? 12.677 39.829 0.445 1.00 91.44 1032 LYS A N 1
ATOM 8084 C CA . LYS A 1 1032 ? 13.977 40.350 -0.013 1.00 91.44 1032 LYS A CA 1
ATOM 8085 C C . LYS A 1 1032 ? 14.903 40.896 1.084 1.00 91.44 1032 LYS A C 1
ATOM 8087 O O . LYS A 1 1032 ? 15.968 41.401 0.734 1.00 91.44 1032 LYS A O 1
ATOM 8092 N N . ASP A 1 1033 ? 14.558 40.764 2.364 1.00 90.44 1033 ASP A N 1
ATOM 8093 C CA . ASP A 1 1033 ? 15.520 41.010 3.445 1.00 90.44 1033 ASP A CA 1
ATOM 8094 C C . ASP A 1 1033 ? 16.673 39.995 3.374 1.00 90.44 1033 ASP A C 1
ATOM 8096 O O . ASP A 1 1033 ? 16.481 38.849 2.967 1.00 90.44 1033 ASP A O 1
ATOM 8100 N N . ARG A 1 1034 ? 17.887 40.403 3.750 1.00 89.44 1034 ARG A N 1
ATOM 8101 C CA . ARG A 1 1034 ? 19.054 39.509 3.796 1.00 89.44 1034 ARG A CA 1
ATOM 8102 C C . ARG A 1 1034 ? 18.942 38.595 5.017 1.00 89.44 1034 ARG A C 1
ATOM 8104 O O . ARG A 1 1034 ? 18.917 39.078 6.146 1.00 89.44 1034 ARG A O 1
ATOM 8111 N N . LEU A 1 1035 ? 18.875 37.286 4.788 1.00 91.25 1035 LEU A N 1
ATOM 8112 C CA . LEU A 1 1035 ? 18.776 36.266 5.832 1.00 91.25 1035 LEU A CA 1
ATOM 8113 C C . LEU A 1 1035 ? 19.893 35.235 5.665 1.00 91.25 1035 LEU A C 1
ATOM 8115 O O . LEU A 1 1035 ? 20.348 34.966 4.553 1.00 91.25 1035 LEU A O 1
ATOM 8119 N N . LEU A 1 1036 ? 20.325 34.656 6.781 1.00 91.38 1036 LEU A N 1
ATOM 8120 C CA . LEU A 1 1036 ? 21.274 33.551 6.802 1.00 91.38 1036 LEU A CA 1
ATOM 8121 C C . LEU A 1 1036 ? 20.490 32.237 6.769 1.00 91.38 1036 LEU A C 1
ATOM 8123 O O . LEU A 1 1036 ? 19.736 31.923 7.691 1.00 91.38 1036 LEU A O 1
ATOM 8127 N N . PHE A 1 1037 ? 20.670 31.472 5.701 1.00 92.12 1037 PHE A N 1
ATOM 8128 C CA . PHE A 1 1037 ? 20.046 30.170 5.522 1.00 92.12 1037 PHE A CA 1
ATOM 8129 C C . PHE A 1 1037 ? 21.025 29.062 5.870 1.00 92.12 1037 PHE A C 1
ATOM 8131 O O . PHE A 1 1037 ? 22.154 29.036 5.386 1.00 92.12 1037 PHE A O 1
ATOM 8138 N N . GLN A 1 1038 ? 20.555 28.107 6.662 1.00 90.25 1038 GLN A N 1
ATOM 8139 C CA . GLN A 1 1038 ? 21.213 26.831 6.879 1.00 90.25 1038 GLN A CA 1
ATOM 8140 C C . GLN A 1 1038 ? 20.305 25.727 6.340 1.00 90.25 1038 GLN A C 1
ATOM 8142 O O . GLN A 1 1038 ? 19.280 25.415 6.945 1.00 90.25 1038 GLN A O 1
ATOM 8147 N N . ILE A 1 1039 ? 20.663 25.166 5.184 1.00 89.50 1039 ILE A N 1
ATOM 8148 C CA . ILE A 1 1039 ? 19.909 24.104 4.505 1.00 89.50 1039 ILE A CA 1
ATOM 8149 C C . ILE A 1 1039 ? 20.736 22.828 4.560 1.00 89.50 1039 ILE A C 1
ATOM 8151 O O . ILE A 1 1039 ? 21.757 22.710 3.882 1.00 89.50 1039 ILE A O 1
ATOM 8155 N N . GLY A 1 1040 ? 20.294 21.871 5.377 1.00 85.25 1040 GLY A N 1
ATOM 8156 C CA . GLY A 1 1040 ? 21.059 20.661 5.651 1.00 85.25 1040 GLY A CA 1
ATOM 8157 C C . GLY A 1 1040 ? 22.458 21.014 6.155 1.00 85.25 1040 GLY A C 1
ATOM 8158 O O . GLY A 1 1040 ? 22.623 21.523 7.266 1.00 85.25 1040 GLY A O 1
ATOM 8159 N N . TYR A 1 1041 ? 23.462 20.759 5.319 1.00 83.31 1041 TYR A N 1
ATOM 8160 C CA . TYR A 1 1041 ? 24.858 21.027 5.642 1.00 83.31 1041 TYR A CA 1
ATOM 8161 C C . TYR A 1 1041 ? 25.382 22.377 5.114 1.00 83.31 1041 TYR A C 1
ATOM 8163 O O . TYR A 1 1041 ? 26.335 22.897 5.693 1.00 83.31 1041 TYR A O 1
ATOM 8171 N N . ARG A 1 1042 ? 24.736 22.986 4.105 1.00 86.69 1042 ARG A N 1
ATOM 8172 C CA . ARG A 1 1042 ? 25.153 24.271 3.512 1.00 86.69 1042 ARG A CA 1
ATOM 8173 C C . ARG A 1 1042 ? 24.690 25.459 4.356 1.00 86.69 1042 ARG A C 1
ATOM 8175 O O . ARG A 1 1042 ? 23.579 25.456 4.894 1.00 86.69 1042 ARG A O 1
ATOM 8182 N N . ARG A 1 1043 ? 25.520 26.504 4.412 1.00 87.88 1043 ARG A N 1
ATOM 8183 C CA . ARG A 1 1043 ? 25.195 27.812 5.002 1.00 87.88 1043 ARG A CA 1
ATOM 8184 C C . ARG A 1 1043 ? 25.547 28.933 4.044 1.00 87.88 1043 ARG A C 1
ATOM 8186 O O . ARG A 1 1043 ? 26.615 28.883 3.449 1.00 87.88 1043 ARG A O 1
ATOM 8193 N N . PHE A 1 1044 ? 24.662 29.910 3.898 1.00 90.69 1044 PHE A N 1
ATOM 8194 C CA . PHE A 1 1044 ? 24.887 31.063 3.027 1.00 90.69 1044 PHE A CA 1
ATOM 8195 C C . PHE A 1 1044 ? 23.913 32.201 3.339 1.00 90.69 1044 PHE A C 1
ATOM 8197 O O . PHE A 1 1044 ? 22.821 31.972 3.873 1.00 90.69 1044 PHE A O 1
ATOM 8204 N N . PHE A 1 1045 ? 24.283 33.425 2.968 1.00 90.75 1045 PHE A N 1
ATOM 8205 C CA . PHE A 1 1045 ? 23.345 34.544 2.942 1.00 90.75 1045 PHE A CA 1
ATOM 8206 C C . PHE A 1 1045 ? 22.557 34.550 1.636 1.00 90.75 1045 PHE A C 1
ATOM 8208 O O . PHE A 1 1045 ? 23.100 34.279 0.567 1.00 90.75 1045 PHE A O 1
ATOM 8215 N N . ALA A 1 1046 ? 21.265 34.853 1.734 1.00 92.12 1046 ALA A N 1
ATOM 8216 C CA . ALA A 1 1046 ? 20.405 35.062 0.580 1.00 92.12 1046 ALA A CA 1
ATOM 8217 C C . ALA A 1 1046 ? 19.234 35.990 0.920 1.00 92.12 1046 ALA A C 1
ATOM 8219 O O . ALA A 1 1046 ? 18.808 36.105 2.072 1.00 92.12 1046 ALA A O 1
ATOM 8220 N N . SER A 1 1047 ? 18.686 36.634 -0.109 1.00 92.44 1047 SER A N 1
ATOM 8221 C CA . SER A 1 1047 ? 17.489 37.474 -0.018 1.00 92.44 1047 SER A CA 1
ATOM 8222 C C . SER A 1 1047 ? 16.288 36.750 -0.636 1.00 92.44 1047 SER A C 1
ATOM 8224 O O . SER A 1 1047 ? 16.096 36.814 -1.856 1.00 92.44 1047 SER A O 1
ATOM 8226 N N . PRO A 1 1048 ? 15.465 36.050 0.166 1.00 95.00 1048 PRO A N 1
ATOM 8227 C CA . PRO A 1 1048 ? 14.404 35.204 -0.347 1.00 95.00 1048 PRO A CA 1
ATOM 8228 C C . PRO A 1 1048 ? 13.178 36.018 -0.749 1.00 95.00 1048 PRO A C 1
ATOM 8230 O O . PRO A 1 1048 ? 12.919 37.119 -0.256 1.00 95.00 1048 PRO A O 1
ATOM 8233 N N . ILE A 1 1049 ? 12.360 35.418 -1.601 1.00 95.19 1049 ILE A N 1
ATOM 8234 C CA . ILE A 1 1049 ? 10.996 35.864 -1.854 1.00 95.19 1049 ILE A CA 1
ATOM 8235 C C . ILE A 1 1049 ? 10.021 34.918 -1.180 1.00 95.19 1049 ILE A C 1
ATOM 8237 O O . ILE A 1 1049 ? 10.067 33.718 -1.439 1.00 95.19 1049 ILE A O 1
ATOM 8241 N N . PHE A 1 1050 ? 9.104 35.466 -0.382 1.00 95.44 1050 PHE A N 1
ATOM 8242 C CA . PHE A 1 1050 ? 8.037 34.687 0.230 1.00 95.44 1050 PHE A CA 1
ATOM 8243 C C . PHE A 1 1050 ? 6.830 34.566 -0.700 1.00 95.44 1050 PHE A C 1
ATOM 8245 O O . PHE A 1 1050 ? 6.409 35.520 -1.361 1.00 95.44 1050 PHE A O 1
ATOM 8252 N N . SER A 1 1051 ? 6.265 33.366 -0.749 1.00 94.50 1051 SER A N 1
ATOM 8253 C CA . SER A 1 1051 ? 5.088 33.029 -1.541 1.00 94.50 1051 SER A CA 1
ATOM 8254 C C . SER A 1 1051 ? 4.191 32.038 -0.801 1.00 94.50 1051 SER A C 1
ATOM 8256 O O . SER A 1 1051 ? 4.637 31.300 0.076 1.00 94.50 1051 SER A O 1
ATOM 8258 N N . GLN A 1 1052 ? 2.913 31.988 -1.169 1.00 92.88 1052 GLN A N 1
ATOM 8259 C CA . GLN A 1 1052 ? 1.974 31.024 -0.601 1.00 92.88 1052 GLN A CA 1
ATOM 8260 C C . GLN A 1 1052 ? 2.315 29.580 -1.002 1.00 92.88 1052 GLN A C 1
ATOM 8262 O O . GLN A 1 1052 ? 2.604 29.282 -2.167 1.00 92.88 1052 GLN A O 1
ATOM 8267 N N . HIS A 1 1053 ? 2.186 28.651 -0.054 1.00 91.69 1053 HIS A N 1
ATOM 8268 C CA . HIS A 1 1053 ? 2.325 27.219 -0.311 1.00 91.69 1053 HIS A CA 1
ATOM 8269 C C . HIS A 1 1053 ? 1.011 26.620 -0.854 1.00 91.69 1053 HIS A C 1
ATOM 8271 O O . HIS A 1 1053 ? 0.221 26.005 -0.134 1.00 91.69 1053 HIS A O 1
ATOM 8277 N N . THR A 1 1054 ? 0.756 26.824 -2.148 1.00 89.06 1054 THR A N 1
ATOM 8278 C CA . THR A 1 1054 ? -0.408 26.285 -2.876 1.00 89.06 1054 THR A CA 1
ATOM 8279 C C . THR A 1 1054 ? -0.012 25.168 -3.849 1.00 89.06 1054 THR A C 1
ATOM 8281 O O . THR A 1 1054 ? 1.143 25.058 -4.242 1.00 89.06 1054 THR A O 1
ATOM 8284 N N . ILE A 1 1055 ? -0.982 24.332 -4.247 1.00 83.44 1055 ILE A N 1
ATOM 8285 C CA . ILE A 1 1055 ? -0.786 23.230 -5.217 1.00 83.44 1055 ILE A CA 1
ATOM 8286 C C . ILE A 1 1055 ? -0.880 23.720 -6.677 1.00 83.44 1055 ILE A C 1
ATOM 8288 O O . ILE A 1 1055 ? -0.399 23.052 -7.584 1.00 83.44 1055 ILE A O 1
ATOM 8292 N N . GLY A 1 1056 ? -1.523 24.867 -6.920 1.00 83.00 1056 GLY A N 1
ATOM 8293 C CA . GLY A 1 1056 ? -1.659 25.423 -8.271 1.00 83.00 1056 GLY A CA 1
ATOM 8294 C C . GLY A 1 1056 ? -0.336 25.953 -8.825 1.00 83.00 1056 GLY A C 1
ATOM 8295 O O . GLY A 1 1056 ? 0.584 26.213 -8.065 1.00 83.00 1056 GLY A O 1
ATOM 8296 N N . ASN A 1 1057 ? -0.272 26.182 -10.138 1.00 85.88 1057 ASN A N 1
ATOM 8297 C CA . ASN A 1 1057 ? 0.961 26.604 -10.822 1.00 85.88 1057 ASN A CA 1
ATOM 8298 C C . ASN A 1 1057 ? 1.412 28.030 -10.464 1.00 85.88 1057 ASN A C 1
ATOM 8300 O O . ASN A 1 1057 ? 2.573 28.375 -10.646 1.00 85.88 1057 ASN A O 1
ATOM 8304 N N . LYS A 1 1058 ? 0.479 28.867 -9.996 1.00 92.06 1058 LYS A N 1
ATOM 8305 C CA . LYS A 1 1058 ? 0.700 30.271 -9.644 1.00 92.06 1058 LYS A CA 1
ATOM 8306 C C . LYS A 1 1058 ? 0.688 30.434 -8.134 1.00 92.06 1058 LYS A C 1
ATOM 8308 O O . LYS A 1 1058 ? -0.293 30.082 -7.469 1.00 92.06 1058 LYS A O 1
ATOM 8313 N N . HIS A 1 1059 ? 1.750 31.022 -7.604 1.00 93.56 1059 HIS A N 1
ATOM 8314 C CA . HIS A 1 1059 ? 1.920 31.242 -6.177 1.00 93.56 1059 HIS A CA 1
ATOM 8315 C C . HIS A 1 1059 ? 1.906 32.731 -5.885 1.00 93.56 1059 HIS A C 1
ATOM 8317 O O . HIS A 1 1059 ? 2.651 33.510 -6.476 1.00 93.56 1059 HIS A O 1
ATOM 8323 N N . LYS A 1 1060 ? 1.022 33.141 -4.979 1.00 93.75 1060 LYS A N 1
ATOM 8324 C CA . LYS A 1 1060 ? 0.881 34.544 -4.613 1.00 93.75 1060 LYS A CA 1
ATOM 8325 C C . LYS A 1 1060 ? 2.072 34.966 -3.751 1.00 93.75 1060 LYS A C 1
ATOM 8327 O O . LYS A 1 1060 ? 2.357 34.318 -2.747 1.00 93.75 1060 LYS A O 1
ATOM 8332 N N . PHE A 1 1061 ? 2.738 36.045 -4.140 1.00 95.00 1061 PHE A N 1
ATOM 8333 C CA . PHE A 1 1061 ? 3.791 36.710 -3.376 1.00 95.00 1061 PHE A CA 1
ATOM 8334 C C . PHE A 1 1061 ? 3.253 37.231 -2.039 1.00 95.00 1061 PHE A C 1
ATOM 8336 O O . PHE A 1 1061 ? 2.154 37.784 -1.988 1.00 95.00 1061 PHE A O 1
ATOM 8343 N N . GLN A 1 1062 ? 4.047 37.103 -0.980 1.00 92.81 1062 GLN A N 1
ATOM 8344 C CA . GLN A 1 1062 ? 3.775 37.689 0.330 1.00 92.81 1062 GLN A CA 1
ATOM 8345 C C . GLN A 1 1062 ? 4.816 38.767 0.636 1.00 92.81 1062 GLN A C 1
ATOM 8347 O O . GLN A 1 1062 ? 6.019 38.557 0.484 1.00 92.81 1062 GLN A O 1
ATOM 8352 N N . ARG A 1 1063 ? 4.355 39.955 1.045 1.00 91.06 1063 ARG A N 1
ATOM 8353 C CA . ARG A 1 1063 ? 5.237 41.088 1.371 1.00 91.06 1063 ARG A CA 1
ATOM 8354 C C . ARG A 1 1063 ? 6.017 40.854 2.666 1.00 91.06 1063 ARG A C 1
ATOM 8356 O O . ARG A 1 1063 ? 7.187 41.223 2.717 1.00 91.06 1063 ARG A O 1
ATOM 8363 N N . PHE A 1 1064 ? 5.384 40.223 3.650 1.00 92.62 1064 PHE A N 1
ATOM 8364 C CA . PHE A 1 1064 ? 5.946 39.889 4.957 1.00 92.62 1064 PHE A CA 1
ATOM 8365 C C . PHE A 1 1064 ? 5.816 38.392 5.234 1.00 92.62 1064 PHE A C 1
ATOM 8367 O O . PHE A 1 1064 ? 4.994 37.719 4.606 1.00 92.62 1064 PHE A O 1
ATOM 8374 N N . LEU A 1 1065 ? 6.639 37.879 6.149 1.00 92.00 1065 LEU A N 1
ATOM 8375 C CA . LEU A 1 1065 ? 6.557 36.507 6.634 1.00 92.00 1065 LEU A CA 1
ATOM 8376 C C . LEU A 1 1065 ? 5.478 36.396 7.736 1.00 92.00 1065 LEU A C 1
ATOM 8378 O O . LEU A 1 1065 ? 5.728 36.857 8.850 1.00 92.00 1065 LEU A O 1
ATOM 8382 N N . PRO A 1 1066 ? 4.319 35.764 7.472 1.00 89.06 1066 PRO A N 1
ATOM 8383 C CA . PRO A 1 1066 ? 3.275 35.554 8.476 1.00 89.06 1066 PRO A CA 1
ATOM 8384 C C . PRO A 1 1066 ? 3.742 34.647 9.626 1.00 89.06 1066 PRO A C 1
ATOM 8386 O O . PRO A 1 1066 ? 4.565 33.750 9.429 1.00 89.06 1066 PRO A O 1
ATOM 8389 N N . ALA A 1 1067 ? 3.173 34.851 10.819 1.00 82.44 1067 ALA A N 1
ATOM 8390 C CA . ALA A 1 1067 ? 3.559 34.133 12.036 1.00 82.44 1067 ALA A CA 1
ATOM 8391 C C . ALA A 1 1067 ? 3.209 32.630 12.019 1.00 82.44 1067 ALA A C 1
ATOM 8393 O O . ALA A 1 1067 ? 4.073 31.802 12.293 1.00 82.44 1067 ALA A O 1
ATOM 8394 N N . ASP A 1 1068 ? 1.986 32.265 11.620 1.00 81.62 1068 ASP A N 1
ATOM 8395 C CA . ASP A 1 1068 ? 1.473 30.888 11.760 1.00 81.62 1068 ASP A CA 1
ATOM 8396 C C . ASP A 1 1068 ? 1.251 30.143 10.428 1.00 81.62 1068 ASP A C 1
ATOM 8398 O O . ASP A 1 1068 ? 0.846 28.974 10.409 1.00 81.62 1068 ASP A O 1
ATOM 8402 N N . GLU A 1 1069 ? 1.527 30.782 9.287 1.00 85.69 1069 GLU A N 1
ATOM 8403 C CA . GLU A 1 1069 ? 1.329 30.178 7.964 1.00 85.69 1069 GLU A CA 1
ATOM 8404 C C . GLU A 1 1069 ? 2.611 29.506 7.446 1.00 85.69 1069 GLU A C 1
ATOM 8406 O O . GLU A 1 1069 ? 3.727 29.985 7.643 1.00 85.69 1069 GLU A O 1
ATOM 8411 N N . LEU A 1 1070 ? 2.453 28.375 6.749 1.00 91.31 1070 LEU A N 1
ATOM 8412 C CA . LEU A 1 1070 ? 3.547 27.764 5.999 1.00 91.31 1070 LEU A CA 1
ATOM 8413 C C . LEU A 1 1070 ? 3.725 28.511 4.672 1.00 91.31 1070 LEU A C 1
ATOM 8415 O O . LEU A 1 1070 ? 2.845 28.470 3.809 1.00 91.31 1070 LEU A O 1
ATOM 8419 N N . THR A 1 1071 ? 4.879 29.139 4.490 1.00 93.75 1071 THR A N 1
ATOM 8420 C CA . THR A 1 1071 ? 5.202 29.930 3.300 1.00 93.75 1071 THR A CA 1
ATOM 8421 C C . THR A 1 1071 ? 6.373 29.313 2.555 1.00 93.75 1071 THR A C 1
ATOM 8423 O O . THR A 1 1071 ? 7.092 28.473 3.090 1.00 93.75 1071 THR A O 1
ATOM 8426 N N . VAL A 1 1072 ? 6.545 29.658 1.282 1.00 95.25 1072 VAL A N 1
ATOM 8427 C CA . VAL A 1 1072 ? 7.675 29.197 0.473 1.00 95.25 1072 VAL A CA 1
ATOM 8428 C C . VAL A 1 1072 ? 8.618 30.357 0.220 1.00 95.25 1072 VAL A C 1
ATOM 8430 O O . VAL A 1 1072 ? 8.216 31.351 -0.382 1.00 95.25 1072 VAL A O 1
ATOM 8433 N N . ALA A 1 1073 ? 9.865 30.202 0.648 1.00 95.31 1073 ALA A N 1
ATOM 8434 C CA . ALA A 1 1073 ? 10.988 31.059 0.317 1.00 95.31 1073 ALA A CA 1
ATOM 8435 C C . ALA A 1 1073 ? 11.670 30.552 -0.962 1.00 95.31 1073 ALA A C 1
ATOM 8437 O O . ALA A 1 1073 ? 12.174 29.429 -0.995 1.00 95.31 1073 ALA A O 1
ATOM 8438 N N . SER A 1 1074 ? 11.688 31.380 -2.005 1.00 95.44 1074 SER A N 1
ATOM 8439 C CA . SER A 1 1074 ? 12.421 31.128 -3.252 1.00 95.44 1074 SER A CA 1
ATOM 8440 C C . SER A 1 1074 ? 13.657 32.018 -3.322 1.00 95.44 1074 SER A C 1
ATOM 8442 O O . SER A 1 1074 ? 13.548 33.232 -3.124 1.00 95.44 1074 SER A O 1
ATOM 8444 N N . MET A 1 1075 ? 14.816 31.440 -3.630 1.00 94.06 1075 MET A N 1
ATOM 8445 C CA . MET A 1 1075 ? 16.090 32.159 -3.742 1.00 94.06 1075 MET A CA 1
ATOM 8446 C C . MET A 1 1075 ? 17.063 31.439 -4.679 1.00 94.06 1075 MET A C 1
ATOM 8448 O O . MET A 1 1075 ? 16.900 30.248 -4.942 1.00 94.06 1075 MET A O 1
ATOM 8452 N N . TYR A 1 1076 ? 18.076 32.154 -5.167 1.00 94.06 1076 TYR A N 1
ATOM 8453 C CA . TYR A 1 1076 ? 19.194 31.524 -5.867 1.00 94.06 1076 TYR A CA 1
ATOM 8454 C C . TYR A 1 1076 ? 20.138 30.888 -4.851 1.00 94.06 1076 TYR A C 1
ATOM 8456 O O . TYR A 1 1076 ? 20.587 31.554 -3.920 1.00 94.06 1076 TYR A O 1
ATOM 8464 N N . ALA A 1 1077 ? 20.408 29.601 -5.023 1.00 92.62 1077 ALA A N 1
ATOM 8465 C CA . ALA A 1 1077 ? 21.325 28.843 -4.187 1.00 92.62 1077 ALA A CA 1
ATOM 8466 C C . ALA A 1 1077 ? 21.832 27.612 -4.957 1.00 92.62 1077 ALA A C 1
ATOM 8468 O O . ALA A 1 1077 ? 21.203 27.207 -5.943 1.00 92.62 1077 ALA A O 1
ATOM 8469 N N . PRO A 1 1078 ? 22.941 26.992 -4.522 1.00 92.31 1078 PRO A N 1
ATOM 8470 C CA . PRO A 1 1078 ? 23.377 25.718 -5.065 1.00 92.31 1078 PRO A CA 1
ATOM 8471 C C . PRO A 1 1078 ? 22.271 24.671 -4.961 1.00 92.31 1078 PRO A C 1
ATOM 8473 O O . PRO A 1 1078 ? 21.447 24.696 -4.040 1.00 92.31 1078 PRO A O 1
ATOM 8476 N N . ILE A 1 1079 ? 22.246 23.752 -5.917 1.00 90.94 1079 ILE A N 1
ATOM 8477 C CA . ILE A 1 1079 ? 21.318 22.626 -5.928 1.00 90.94 1079 ILE A CA 1
ATOM 8478 C C . ILE A 1 1079 ? 21.561 21.780 -4.679 1.00 90.94 1079 ILE A C 1
ATOM 8480 O O . ILE A 1 1079 ? 22.697 21.499 -4.332 1.00 90.94 1079 ILE A O 1
ATOM 8484 N N . ILE A 1 1080 ? 20.492 21.359 -4.004 1.00 88.69 1080 ILE A N 1
ATOM 8485 C CA . ILE A 1 1080 ? 20.565 20.499 -2.817 1.00 88.69 1080 ILE A CA 1
ATOM 8486 C C . ILE A 1 1080 ? 19.612 19.325 -3.031 1.00 88.69 1080 ILE A C 1
ATOM 8488 O O . ILE A 1 1080 ? 18.430 19.518 -3.328 1.00 88.69 1080 ILE A O 1
ATOM 8492 N N . PHE A 1 1081 ? 20.120 18.100 -2.895 1.00 84.12 1081 PHE A N 1
ATOM 8493 C CA . PHE A 1 1081 ? 19.339 16.882 -3.107 1.00 84.12 1081 PHE A CA 1
ATOM 8494 C C . PHE A 1 1081 ? 18.723 16.351 -1.804 1.00 84.12 1081 PHE A C 1
ATOM 8496 O O . PHE A 1 1081 ? 19.367 16.295 -0.761 1.00 84.12 1081 PHE A O 1
ATOM 8503 N N . GLY A 1 1082 ? 17.481 15.865 -1.888 1.00 70.12 1082 GLY A N 1
ATOM 8504 C CA . GLY A 1 1082 ? 16.805 15.151 -0.797 1.00 70.12 1082 GLY A CA 1
ATOM 8505 C C . GLY A 1 1082 ? 16.026 16.043 0.180 1.00 70.12 1082 GLY A C 1
ATOM 8506 O O . GLY A 1 1082 ? 15.996 17.258 0.025 1.00 70.12 1082 GLY A O 1
ATOM 8507 N N . PRO A 1 1083 ? 15.330 15.451 1.170 1.00 78.06 1083 PRO A N 1
ATOM 8508 C CA . PRO A 1 1083 ? 14.650 16.211 2.213 1.00 78.06 1083 PRO A CA 1
ATOM 8509 C C . PRO A 1 1083 ? 15.678 16.745 3.223 1.00 78.06 1083 PRO A C 1
ATOM 8511 O O . PRO A 1 1083 ? 16.111 16.020 4.116 1.00 78.06 1083 PRO A O 1
ATOM 8514 N N . ALA A 1 1084 ? 16.065 18.010 3.076 1.00 83.38 1084 ALA A N 1
ATOM 8515 C CA . ALA A 1 1084 ? 16.932 18.721 4.010 1.00 83.38 1084 ALA A CA 1
ATOM 8516 C C . ALA A 1 1084 ? 16.117 19.673 4.898 1.00 83.38 1084 ALA A C 1
ATOM 8518 O O . ALA A 1 1084 ? 15.283 20.437 4.394 1.00 83.38 1084 ALA A O 1
ATOM 8519 N N . GLY A 1 1085 ? 16.378 19.629 6.207 1.00 89.00 1085 GLY A N 1
ATOM 8520 C CA . GLY A 1 1085 ? 15.859 20.605 7.164 1.00 89.00 1085 GLY A CA 1
ATOM 8521 C C . GLY A 1 1085 ? 16.475 21.980 6.926 1.00 89.00 1085 GLY A C 1
ATOM 8522 O O . GLY A 1 1085 ? 17.652 22.089 6.571 1.00 89.00 1085 GLY A O 1
ATOM 8523 N N . VAL A 1 1086 ? 15.672 23.026 7.099 1.00 91.75 1086 VAL A N 1
ATOM 8524 C CA . VAL A 1 1086 ? 16.073 24.421 6.911 1.00 91.75 1086 VAL A CA 1
ATOM 8525 C C . VAL A 1 1086 ? 15.867 25.215 8.185 1.00 91.75 1086 VAL A C 1
ATOM 8527 O O . VAL A 1 1086 ? 14.806 25.184 8.808 1.00 91.75 1086 VAL A O 1
ATOM 8530 N N . VAL A 1 1087 ? 16.901 25.961 8.543 1.00 92.31 1087 VAL A N 1
ATOM 8531 C CA . VAL A 1 1087 ? 16.942 26.860 9.689 1.00 92.31 1087 VAL A CA 1
ATOM 8532 C C . VAL A 1 1087 ? 17.317 28.240 9.157 1.00 92.31 1087 VAL A C 1
ATOM 8534 O O . VAL A 1 1087 ? 18.266 28.369 8.382 1.00 92.31 1087 VAL A O 1
ATOM 8537 N N . VAL A 1 1088 ? 16.542 29.261 9.522 1.00 92.94 1088 VAL A N 1
ATOM 8538 C CA . VAL A 1 1088 ? 16.734 30.634 9.036 1.00 92.94 1088 VAL A CA 1
ATOM 8539 C C . VAL A 1 1088 ? 17.099 31.548 10.192 1.00 92.94 1088 VAL A C 1
ATOM 8541 O O . VAL A 1 1088 ? 16.448 31.542 11.240 1.00 92.94 1088 VAL A O 1
ATOM 8544 N N . PHE A 1 1089 ? 18.113 32.370 9.964 1.00 90.56 1089 PHE A N 1
ATOM 8545 C CA . PHE A 1 1089 ? 18.677 33.297 10.925 1.00 90.56 1089 PHE A CA 1
ATOM 8546 C C . PHE A 1 1089 ? 18.658 34.729 10.402 1.00 90.56 1089 PHE A C 1
ATOM 8548 O O . PHE A 1 1089 ? 18.812 34.975 9.204 1.00 90.56 1089 PHE A O 1
ATOM 8555 N N . LYS A 1 1090 ? 18.526 35.682 11.323 1.00 87.69 1090 LYS A N 1
ATOM 8556 C CA . LYS A 1 1090 ? 18.742 37.105 11.069 1.00 87.69 1090 LYS A CA 1
ATOM 8557 C C . LYS A 1 1090 ? 19.980 37.546 11.842 1.00 87.69 1090 LYS A C 1
ATOM 8559 O O . LYS A 1 1090 ? 20.096 37.270 13.036 1.00 87.69 1090 LYS A O 1
ATOM 8564 N N . VAL A 1 1091 ? 20.900 38.199 11.139 1.00 81.44 1091 VAL A N 1
ATOM 8565 C CA . VAL A 1 1091 ? 22.121 38.776 11.711 1.00 81.44 1091 VAL A CA 1
ATOM 8566 C C . VAL A 1 1091 ? 21.915 40.286 11.792 1.00 81.44 1091 VAL A C 1
ATOM 8568 O O . VAL A 1 1091 ? 21.635 40.919 10.776 1.00 81.44 1091 VAL A O 1
ATOM 8571 N N . GLU A 1 1092 ? 22.011 40.848 12.994 1.00 71.94 1092 GLU A N 1
ATOM 8572 C CA . GLU A 1 1092 ? 21.986 42.297 13.239 1.00 71.94 1092 GLU A CA 1
ATOM 8573 C C . GLU A 1 1092 ? 23.424 42.790 13.465 1.00 71.94 1092 GLU A C 1
ATOM 8575 O O . GLU A 1 1092 ? 24.292 42.003 13.832 1.00 71.94 1092 GLU A O 1
ATOM 8580 N N . GLN A 1 1093 ? 23.716 44.071 13.211 1.00 60.97 1093 GLN A N 1
ATOM 8581 C CA . GLN A 1 1093 ? 25.104 44.558 13.140 1.00 60.97 1093 GLN A CA 1
ATOM 8582 C C . GLN A 1 1093 ? 25.859 44.499 14.487 1.00 60.97 1093 GLN A C 1
ATOM 8584 O O . GLN A 1 1093 ? 27.078 44.354 14.463 1.00 60.97 1093 GLN A O 1
ATOM 8589 N N . ASN A 1 1094 ? 25.142 44.524 15.624 1.00 56.50 1094 ASN A N 1
ATOM 8590 C CA . ASN A 1 1094 ? 25.693 44.515 16.991 1.00 56.50 1094 ASN A CA 1
ATOM 8591 C C . ASN A 1 1094 ? 25.018 43.498 17.953 1.00 56.50 1094 ASN A C 1
ATOM 8593 O O . ASN A 1 1094 ? 25.347 43.478 19.138 1.00 56.50 1094 ASN A O 1
ATOM 8597 N N . ALA A 1 1095 ? 24.074 42.658 17.493 1.00 59.34 1095 ALA A N 1
ATOM 8598 C CA . ALA A 1 1095 ? 23.297 41.729 18.340 1.00 59.34 1095 ALA A CA 1
ATOM 8599 C C . ALA A 1 1095 ? 23.401 40.244 17.908 1.00 59.34 1095 ALA A C 1
ATOM 8601 O O . ALA A 1 1095 ? 23.488 39.969 16.710 1.00 59.34 1095 ALA A O 1
ATOM 8602 N N . PRO A 1 1096 ? 23.380 39.276 18.855 1.00 66.50 1096 PRO A N 1
ATOM 8603 C CA . PRO A 1 1096 ? 23.592 37.857 18.559 1.00 66.50 1096 PRO A CA 1
ATOM 8604 C C . PRO A 1 1096 ? 22.604 37.335 17.513 1.00 66.50 1096 PRO A C 1
ATOM 8606 O O . PRO A 1 1096 ? 21.479 37.822 17.400 1.00 66.50 1096 PRO A O 1
ATOM 8609 N N . ILE A 1 1097 ? 23.025 36.308 16.772 1.00 78.12 1097 ILE A N 1
ATOM 8610 C CA . ILE A 1 1097 ? 22.228 35.683 15.713 1.00 78.12 1097 ILE A CA 1
ATOM 8611 C C . ILE A 1 1097 ? 20.857 35.284 16.263 1.00 78.12 1097 ILE A C 1
ATOM 8613 O O . ILE A 1 1097 ? 20.759 34.462 17.175 1.00 78.12 1097 ILE A O 1
ATOM 8617 N N . ARG A 1 1098 ? 19.787 35.834 15.682 1.00 84.44 1098 ARG A N 1
ATOM 8618 C CA . ARG A 1 1098 ? 18.417 35.501 16.081 1.00 84.44 1098 ARG A CA 1
ATOM 8619 C C . ARG A 1 1098 ? 17.832 34.444 15.164 1.00 84.44 1098 ARG A C 1
ATOM 8621 O O . ARG A 1 1098 ? 17.913 34.534 13.938 1.00 84.44 1098 ARG A O 1
ATOM 8628 N N . PHE A 1 1099 ? 17.209 33.447 15.772 1.00 88.56 1099 PHE A N 1
ATOM 8629 C CA . PHE A 1 1099 ? 16.532 32.362 15.079 1.00 88.56 1099 PHE A CA 1
ATOM 8630 C C . PHE A 1 1099 ? 15.128 32.783 14.629 1.00 88.56 1099 PHE A C 1
ATOM 8632 O O . PHE A 1 1099 ? 14.269 33.075 15.458 1.00 88.56 1099 PHE A O 1
ATOM 8639 N N . VAL A 1 1100 ? 14.909 32.808 13.312 1.00 89.56 1100 VAL A N 1
ATOM 8640 C CA . VAL A 1 1100 ? 13.719 33.398 12.681 1.00 89.56 1100 VAL A CA 1
ATOM 8641 C C . VAL A 1 1100 ? 12.666 32.349 12.353 1.00 89.56 1100 VAL A C 1
ATOM 8643 O O . VAL A 1 1100 ? 11.498 32.513 12.697 1.00 89.56 1100 VAL A O 1
ATOM 8646 N N . ALA A 1 1101 ? 13.053 31.297 11.629 1.00 92.06 1101 ALA A N 1
ATOM 8647 C CA . ALA A 1 1101 ? 12.106 30.363 11.029 1.00 92.06 1101 ALA A CA 1
ATOM 8648 C C . ALA A 1 1101 ? 12.686 28.953 10.871 1.00 92.06 1101 ALA A C 1
ATOM 8650 O O . ALA A 1 1101 ? 13.898 28.757 10.757 1.00 92.06 1101 ALA A O 1
ATOM 8651 N N . THR A 1 1102 ? 11.779 27.980 10.818 1.00 93.00 1102 THR A N 1
ATOM 8652 C CA . THR A 1 1102 ? 12.061 26.559 10.570 1.00 93.00 1102 THR A CA 1
ATOM 8653 C C . THR A 1 1102 ? 11.410 26.107 9.284 1.00 93.00 1102 THR A C 1
ATOM 8655 O O . THR A 1 1102 ? 10.363 26.626 8.903 1.00 93.00 1102 THR A O 1
ATOM 8658 N N . GLY A 1 1103 ? 12.004 25.133 8.608 1.00 90.81 1103 GLY A N 1
ATOM 8659 C CA . GLY A 1 1103 ? 11.532 24.734 7.300 1.00 90.81 1103 GLY A CA 1
ATOM 8660 C C . GLY A 1 1103 ? 12.112 23.432 6.789 1.00 90.81 1103 GLY A C 1
ATOM 8661 O O . GLY A 1 1103 ? 12.949 22.822 7.437 1.00 90.81 1103 GLY A O 1
ATOM 8662 N N . ASN A 1 1104 ? 11.672 23.045 5.597 1.00 91.69 1104 ASN A N 1
ATOM 8663 C CA . ASN A 1 1104 ? 12.212 21.936 4.816 1.00 91.69 1104 ASN A CA 1
ATOM 8664 C C . ASN A 1 1104 ? 12.320 22.355 3.349 1.00 91.69 1104 ASN A C 1
ATOM 8666 O O . ASN A 1 1104 ? 11.488 23.125 2.853 1.00 91.69 1104 ASN A O 1
ATOM 8670 N N . ILE A 1 1105 ? 13.299 21.810 2.632 1.00 90.62 1105 ILE A N 1
ATOM 8671 C CA . ILE A 1 1105 ? 13.402 22.000 1.183 1.00 90.62 1105 ILE A CA 1
ATOM 8672 C C . ILE A 1 1105 ? 12.186 21.382 0.469 1.00 90.62 1105 ILE A C 1
ATOM 8674 O O . ILE A 1 1105 ? 11.751 20.275 0.794 1.00 90.62 1105 ILE A O 1
ATOM 8678 N N . LEU A 1 1106 ? 11.605 22.120 -0.479 1.00 88.94 1106 LEU A N 1
ATOM 8679 C CA . LEU A 1 1106 ? 10.439 21.686 -1.251 1.00 88.94 1106 LEU A CA 1
ATOM 8680 C C . LEU A 1 1106 ? 10.874 21.073 -2.581 1.00 88.94 1106 LEU A C 1
ATOM 8682 O O . LEU A 1 1106 ? 10.551 19.923 -2.889 1.00 88.94 1106 LEU A O 1
ATOM 8686 N N . SER A 1 1107 ? 11.592 21.868 -3.369 1.00 88.81 1107 SER A N 1
ATOM 8687 C CA . SER A 1 1107 ? 12.058 21.524 -4.707 1.00 88.81 1107 SER A CA 1
ATOM 8688 C C . SER A 1 1107 ? 13.137 22.503 -5.163 1.00 88.81 1107 SER A C 1
ATOM 8690 O O . SER A 1 1107 ? 13.241 23.617 -4.651 1.00 88.81 1107 SER A O 1
ATOM 8692 N N . VAL A 1 1108 ? 13.947 22.076 -6.127 1.00 88.25 1108 VAL A N 1
ATOM 8693 C CA . VAL A 1 1108 ? 14.939 22.921 -6.794 1.00 88.25 1108 VAL A CA 1
ATOM 8694 C C . VAL A 1 1108 ? 14.508 23.042 -8.249 1.00 88.25 1108 VAL A C 1
ATOM 8696 O O . VAL A 1 1108 ? 14.742 22.138 -9.051 1.00 88.25 1108 VAL A O 1
ATOM 8699 N N . ASP A 1 1109 ? 13.756 24.100 -8.545 1.00 87.25 1109 ASP A N 1
ATOM 8700 C CA . ASP A 1 1109 ? 13.154 24.335 -9.851 1.00 87.25 1109 ASP A CA 1
ATOM 8701 C C . ASP A 1 1109 ? 12.930 25.840 -10.118 1.00 87.25 1109 ASP A C 1
ATOM 8703 O O . ASP A 1 1109 ? 12.259 26.518 -9.329 1.00 87.25 1109 ASP A O 1
ATOM 8707 N N . PRO A 1 1110 ? 13.432 26.373 -11.252 1.00 88.75 1110 PRO A N 1
ATOM 8708 C CA . PRO A 1 1110 ? 13.182 27.756 -11.672 1.00 88.75 1110 PRO A CA 1
ATOM 8709 C C . PRO A 1 1110 ? 11.779 27.964 -12.267 1.00 88.75 1110 PRO A C 1
ATOM 8711 O O . PRO A 1 1110 ? 11.339 29.093 -12.480 1.00 88.75 1110 PRO A O 1
ATOM 8714 N N . THR A 1 1111 ? 11.039 26.880 -12.512 1.00 88.38 1111 THR A N 1
ATOM 8715 C CA . THR A 1 1111 ? 9.716 26.903 -13.152 1.00 88.38 1111 THR A CA 1
ATOM 8716 C C . THR A 1 1111 ? 8.595 27.435 -12.260 1.00 88.38 1111 THR A C 1
ATOM 8718 O O . THR A 1 1111 ? 7.501 27.734 -12.741 1.00 88.38 1111 THR A O 1
ATOM 8721 N N . ARG A 1 1112 ? 8.835 27.554 -10.952 1.00 90.19 1112 ARG A N 1
ATOM 8722 C CA . ARG A 1 1112 ? 7.834 28.003 -9.982 1.00 90.19 1112 ARG A CA 1
ATOM 8723 C C . ARG A 1 1112 ? 7.460 29.478 -10.199 1.00 90.19 1112 ARG A C 1
ATOM 8725 O O . ARG A 1 1112 ? 8.283 30.377 -10.035 1.00 90.19 1112 ARG A O 1
ATOM 8732 N N . LEU A 1 1113 ? 6.187 29.747 -10.506 1.00 91.25 1113 LEU A N 1
ATOM 8733 C CA . LEU A 1 1113 ? 5.689 31.105 -10.756 1.00 91.25 1113 LEU A CA 1
ATOM 8734 C C . LEU A 1 1113 ? 5.325 31.833 -9.457 1.00 91.25 1113 LEU A C 1
ATOM 8736 O O . LEU A 1 1113 ? 4.251 31.618 -8.889 1.00 91.25 1113 LEU A O 1
ATOM 8740 N N . ASN A 1 1114 ? 6.182 32.759 -9.034 1.00 93.00 1114 ASN A N 1
ATOM 8741 C CA . ASN A 1 1114 ? 5.882 33.701 -7.957 1.00 93.00 1114 ASN A CA 1
ATOM 8742 C C . ASN A 1 1114 ? 5.263 34.979 -8.538 1.00 93.00 1114 ASN A C 1
ATOM 8744 O O . ASN A 1 1114 ? 5.910 35.710 -9.288 1.00 93.00 1114 ASN A O 1
ATOM 8748 N N . ILE A 1 1115 ? 4.003 35.252 -8.197 1.00 94.19 1115 ILE A N 1
ATOM 8749 C CA . ILE A 1 1115 ? 3.210 36.349 -8.759 1.00 94.19 1115 ILE A CA 1
ATOM 8750 C C . ILE A 1 1115 ? 2.851 37.355 -7.672 1.00 94.19 1115 ILE A C 1
ATOM 8752 O O . ILE A 1 1115 ? 2.162 37.034 -6.702 1.00 94.19 1115 ILE A O 1
ATOM 8756 N N . LYS A 1 1116 ? 3.263 38.605 -7.869 1.00 93.75 1116 LYS A N 1
ATOM 8757 C CA . LYS A 1 1116 ? 2.837 39.740 -7.057 1.00 93.75 1116 LYS A CA 1
ATOM 8758 C C . LYS A 1 1116 ? 1.503 40.269 -7.550 1.00 93.75 1116 LYS A C 1
ATOM 8760 O O . LYS A 1 1116 ? 1.352 40.571 -8.731 1.00 93.75 1116 LYS A O 1
ATOM 8765 N N . ARG A 1 1117 ? 0.565 40.394 -6.614 1.00 93.56 1117 ARG A N 1
ATOM 8766 C CA . ARG A 1 1117 ? -0.722 41.049 -6.818 1.00 93.56 1117 ARG A CA 1
ATOM 8767 C C . ARG A 1 1117 ? -0.628 42.504 -6.357 1.00 93.56 1117 ARG A C 1
ATOM 8769 O O . ARG A 1 1117 ? 0.019 42.770 -5.348 1.00 93.56 1117 ARG A O 1
ATOM 8776 N N . ALA A 1 1118 ? -1.250 43.411 -7.092 1.00 92.81 1118 ALA A N 1
ATOM 8777 C CA . ALA A 1 1118 ? -1.555 44.767 -6.656 1.00 92.81 1118 ALA A CA 1
ATOM 8778 C C . ALA A 1 1118 ? -3.067 44.960 -6.784 1.00 92.81 1118 ALA A C 1
ATOM 8780 O O . ALA A 1 1118 ? -3.638 44.632 -7.825 1.00 92.81 1118 ALA A O 1
ATOM 8781 N N . VAL A 1 1119 ? -3.709 45.419 -5.716 1.00 93.00 1119 VAL A N 1
ATOM 8782 C CA . VAL A 1 1119 ? -5.147 45.674 -5.688 1.00 93.00 1119 VAL A CA 1
ATOM 8783 C C . VAL A 1 1119 ? -5.349 47.180 -5.717 1.00 93.00 1119 VAL A C 1
ATOM 8785 O O . VAL A 1 1119 ? -4.946 47.862 -4.780 1.00 93.00 1119 VAL A O 1
ATOM 8788 N N . LEU A 1 1120 ? -5.959 47.683 -6.791 1.00 93.19 1120 LEU A N 1
ATOM 8789 C CA . LEU A 1 1120 ? -6.379 49.083 -6.868 1.00 93.19 1120 LEU A CA 1
ATOM 8790 C C . LEU A 1 1120 ? -7.818 49.181 -6.370 1.00 93.19 1120 LEU A C 1
ATOM 8792 O O . LEU A 1 1120 ? -8.670 48.392 -6.798 1.00 93.19 1120 LEU A O 1
ATOM 8796 N N . SER A 1 1121 ? -8.089 50.119 -5.471 1.00 93.25 1121 SER A N 1
ATOM 8797 C CA . SER A 1 1121 ? -9.416 50.347 -4.904 1.00 93.25 1121 SER A CA 1
ATOM 8798 C C . SER A 1 1121 ? -10.103 51.550 -5.547 1.00 93.25 1121 SER A C 1
ATOM 8800 O O . SER A 1 1121 ? -9.483 52.473 -6.064 1.00 93.25 1121 SER A O 1
ATOM 8802 N N . GLY A 1 1122 ? -11.431 51.507 -5.588 1.00 92.56 1122 GLY A N 1
ATOM 8803 C CA . GLY A 1 1122 ? -12.263 52.568 -6.132 1.00 92.56 1122 GLY A CA 1
ATOM 8804 C C . GLY A 1 1122 ? -13.634 52.574 -5.484 1.00 92.56 1122 GLY A C 1
ATOM 8805 O O . GLY A 1 1122 ? -14.152 51.542 -5.058 1.00 92.56 1122 GLY A O 1
ATOM 8806 N N . VAL A 1 1123 ? -14.251 53.750 -5.434 1.00 92.88 1123 VAL A N 1
ATOM 8807 C CA . VAL A 1 1123 ? -15.511 53.956 -4.711 1.00 92.88 1123 VAL A CA 1
ATOM 8808 C C . VAL A 1 1123 ? -16.650 54.213 -5.705 1.00 92.88 1123 VAL A C 1
ATOM 8810 O O . VAL A 1 1123 ? -16.503 55.064 -6.595 1.00 92.88 1123 VAL A O 1
ATOM 8813 N N . PRO A 1 1124 ? -17.798 53.517 -5.591 1.00 93.88 1124 PRO A N 1
ATOM 8814 C CA . PRO A 1 1124 ? -18.975 53.797 -6.398 1.00 93.88 1124 PRO A CA 1
ATOM 8815 C C . PRO A 1 1124 ? -19.580 55.146 -5.986 1.00 93.88 1124 PRO A C 1
ATOM 8817 O O . PRO A 1 1124 ? -19.879 55.392 -4.825 1.00 93.88 1124 PRO A O 1
ATOM 8820 N N . SER A 1 1125 ? -19.770 56.040 -6.955 1.00 88.75 1125 SER A N 1
ATOM 8821 C CA . SER A 1 1125 ? -20.380 57.360 -6.744 1.00 88.75 1125 SER A CA 1
ATOM 8822 C C . SER A 1 1125 ? -21.855 57.396 -7.147 1.00 88.75 1125 SER A C 1
ATOM 8824 O O . SER A 1 1125 ? -22.670 57.970 -6.432 1.00 88.75 1125 SER A O 1
ATOM 8826 N N . LYS A 1 1126 ? -22.219 56.793 -8.287 1.00 89.44 1126 LYS A N 1
ATOM 8827 C CA . LYS A 1 1126 ? -23.610 56.724 -8.773 1.00 89.44 1126 LYS A CA 1
ATOM 8828 C C . LYS A 1 1126 ? -23.956 55.283 -9.116 1.00 89.44 1126 LYS A C 1
ATOM 8830 O O . LYS A 1 1126 ? -23.248 54.682 -9.919 1.00 89.44 1126 LYS A O 1
ATOM 8835 N N . ILE A 1 1127 ? -25.038 54.746 -8.553 1.00 91.81 1127 ILE A N 1
ATOM 8836 C CA . ILE A 1 1127 ? -25.463 53.350 -8.737 1.00 91.81 1127 ILE A CA 1
ATOM 8837 C C . ILE A 1 1127 ? -26.848 53.332 -9.387 1.00 91.81 1127 ILE A C 1
ATOM 8839 O O . ILE A 1 1127 ? -27.781 53.954 -8.889 1.00 91.81 1127 ILE A O 1
ATOM 8843 N N . ASN A 1 1128 ? -26.987 52.613 -10.498 1.00 88.94 1128 ASN A N 1
ATOM 8844 C CA . ASN A 1 1128 ? -28.240 52.436 -11.220 1.00 88.94 1128 ASN A CA 1
ATOM 8845 C C . ASN A 1 1128 ? -28.415 50.969 -11.634 1.00 88.94 1128 ASN A C 1
ATOM 8847 O O . ASN A 1 1128 ? -27.849 50.528 -12.636 1.00 88.94 1128 ASN A O 1
ATOM 8851 N N . ARG A 1 1129 ? -29.215 50.216 -10.866 1.00 87.75 1129 ARG A N 1
ATOM 8852 C CA . ARG A 1 1129 ? -29.412 48.765 -11.035 1.00 87.75 1129 ARG A CA 1
ATOM 8853 C C . ARG A 1 1129 ? -28.066 48.041 -11.166 1.00 87.75 1129 ARG A C 1
ATOM 8855 O O . ARG A 1 1129 ? -27.348 47.945 -10.185 1.00 87.75 1129 ARG A O 1
ATOM 8862 N N . THR A 1 1130 ? -27.719 47.551 -12.354 1.00 89.06 1130 THR A N 1
ATOM 8863 C CA . THR A 1 1130 ? -26.476 46.817 -12.648 1.00 89.06 1130 THR A CA 1
ATOM 8864 C C . THR A 1 1130 ? -25.321 47.714 -13.106 1.00 89.06 1130 THR A C 1
ATOM 8866 O O . THR A 1 1130 ? -24.202 47.233 -13.265 1.00 89.06 1130 THR A O 1
ATOM 8869 N N . HIS A 1 1131 ? -25.554 49.010 -13.320 1.00 91.94 1131 HIS A N 1
ATOM 8870 C CA . HIS A 1 1131 ? -24.538 49.978 -13.728 1.00 91.94 1131 HIS A CA 1
ATOM 8871 C C . HIS A 1 1131 ? -24.078 50.830 -12.544 1.00 91.94 1131 HIS A C 1
ATOM 8873 O O . HIS A 1 1131 ? -24.904 51.316 -11.776 1.00 91.94 1131 HIS A O 1
ATOM 8879 N N . ALA A 1 1132 ? -22.775 51.078 -12.426 1.00 93.75 1132 ALA A N 1
ATOM 8880 C CA . ALA A 1 1132 ? -22.235 51.994 -11.425 1.00 93.75 1132 ALA A CA 1
ATOM 8881 C C . ALA A 1 1132 ? -21.107 52.857 -12.001 1.00 93.75 1132 ALA A C 1
ATOM 8883 O O . ALA A 1 1132 ? -20.322 52.388 -12.823 1.00 93.75 1132 ALA A O 1
ATOM 8884 N N . VAL A 1 1133 ? -21.028 54.119 -11.578 1.00 94.12 1133 VAL A N 1
ATOM 8885 C CA . VAL A 1 1133 ? -19.905 55.015 -11.883 1.00 94.12 1133 VAL A CA 1
ATOM 8886 C C . VAL A 1 1133 ? -18.919 54.966 -10.726 1.00 94.12 1133 VAL A C 1
ATOM 8888 O O . VAL A 1 1133 ? -19.298 55.275 -9.597 1.00 94.12 1133 VAL A O 1
ATOM 8891 N N . ILE A 1 1134 ? -17.674 54.599 -11.009 1.00 94.19 1134 ILE A N 1
ATOM 8892 C CA . ILE A 1 1134 ? -16.586 54.460 -10.037 1.00 94.19 1134 ILE A CA 1
ATOM 8893 C C . ILE A 1 1134 ? -15.641 55.658 -10.164 1.00 94.19 1134 ILE A C 1
ATOM 8895 O O . ILE A 1 1134 ? -15.390 56.142 -11.272 1.00 94.19 1134 ILE A O 1
ATOM 8899 N N . ARG A 1 1135 ? -15.135 56.137 -9.023 1.00 91.94 1135 ARG A N 1
ATOM 8900 C CA . ARG A 1 1135 ? -14.127 57.203 -8.902 1.00 91.94 1135 ARG A CA 1
ATOM 8901 C C . ARG A 1 1135 ? -12.955 56.750 -8.019 1.00 91.94 1135 ARG A C 1
ATOM 8903 O O . ARG A 1 1135 ? -13.102 55.786 -7.271 1.00 91.94 1135 ARG A O 1
ATOM 8910 N N . HIS A 1 1136 ? -11.840 57.480 -8.085 1.00 90.88 1136 HIS A N 1
ATOM 8911 C CA . HIS A 1 1136 ? -10.618 57.288 -7.280 1.00 90.88 1136 HIS A CA 1
ATOM 8912 C C . HIS A 1 1136 ? -9.819 56.003 -7.523 1.00 90.88 1136 HIS A C 1
ATOM 8914 O O . HIS A 1 1136 ? -8.820 55.805 -6.852 1.00 90.88 1136 HIS A O 1
ATOM 8920 N N . MET A 1 1137 ? -10.203 55.182 -8.505 1.00 92.19 1137 MET A N 1
ATOM 8921 C CA . MET A 1 1137 ? -9.352 54.073 -8.957 1.00 92.19 1137 MET A CA 1
ATOM 8922 C C . MET A 1 1137 ? -8.293 54.527 -9.968 1.00 92.19 1137 MET A C 1
ATOM 8924 O O . MET A 1 1137 ? -7.217 53.953 -10.025 1.00 92.19 1137 MET A O 1
ATOM 8928 N N . PHE A 1 1138 ? -8.612 55.546 -10.770 1.00 92.31 1138 PHE A N 1
ATOM 8929 C CA . PHE A 1 1138 ? -7.717 56.171 -11.740 1.00 92.31 1138 PHE A CA 1
ATOM 8930 C C . PHE A 1 1138 ? -7.962 57.676 -11.760 1.00 92.31 1138 PHE A C 1
ATOM 8932 O O . PHE A 1 1138 ? -9.050 58.136 -11.392 1.00 92.31 1138 PHE A O 1
ATOM 8939 N N . PHE A 1 1139 ? -6.971 58.425 -12.239 1.00 90.81 1139 PHE A N 1
ATOM 8940 C CA . PHE A 1 1139 ? -7.042 59.883 -12.351 1.00 90.81 1139 PHE A CA 1
ATOM 8941 C C . PHE A 1 1139 ? -7.064 60.372 -13.804 1.00 90.81 1139 PHE A C 1
ATOM 8943 O O . PHE A 1 1139 ? -7.658 61.417 -14.067 1.00 90.81 1139 PHE A O 1
ATOM 8950 N N . ASN A 1 1140 ? -6.546 59.578 -14.749 1.00 89.12 1140 ASN A N 1
ATOM 8951 C CA . ASN A 1 1140 ? -6.539 59.897 -16.178 1.00 89.12 1140 ASN A CA 1
ATOM 8952 C C . ASN A 1 1140 ? -7.571 59.078 -16.962 1.00 89.12 1140 ASN A C 1
ATOM 8954 O O . ASN A 1 1140 ? -7.943 57.965 -16.584 1.00 89.12 1140 ASN A O 1
ATOM 8958 N N . ARG A 1 1141 ? -8.029 59.625 -18.092 1.00 87.94 1141 ARG A N 1
ATOM 8959 C CA . ARG A 1 1141 ? -8.929 58.923 -19.020 1.00 87.94 1141 ARG A CA 1
ATOM 8960 C C . ARG A 1 1141 ? -8.249 57.730 -19.695 1.00 87.94 1141 ARG A C 1
ATOM 8962 O O . ARG A 1 1141 ? -8.888 56.691 -19.851 1.00 87.94 1141 ARG A O 1
ATOM 8969 N N . ASP A 1 1142 ? -6.986 57.881 -20.073 1.00 88.56 1142 ASP A N 1
ATOM 8970 C CA . ASP A 1 1142 ? -6.252 56.859 -20.824 1.00 88.56 1142 ASP A CA 1
ATOM 8971 C C . ASP A 1 1142 ? -5.942 55.637 -19.958 1.00 88.56 1142 ASP A C 1
ATOM 8973 O O . ASP A 1 1142 ? -6.062 54.509 -20.429 1.00 88.56 1142 ASP A O 1
ATOM 8977 N N . ASP A 1 1143 ? -5.719 55.839 -18.655 1.00 90.44 1143 ASP A N 1
ATOM 8978 C CA . ASP A 1 1143 ? -5.594 54.751 -17.680 1.00 90.44 1143 ASP A CA 1
ATOM 8979 C C . ASP A 1 1143 ? -6.851 53.858 -17.670 1.00 90.44 1143 ASP A C 1
ATOM 8981 O O . ASP A 1 1143 ? -6.763 52.631 -17.698 1.00 90.44 1143 ASP A O 1
ATOM 8985 N N . VAL A 1 1144 ? -8.050 54.453 -17.713 1.00 91.31 1144 VAL A N 1
ATOM 8986 C CA . VAL A 1 1144 ? -9.314 53.691 -17.759 1.00 91.31 1144 VAL A CA 1
ATOM 8987 C C . VAL A 1 1144 ? -9.426 52.863 -19.043 1.00 91.31 1144 VAL A C 1
ATOM 8989 O O . VAL A 1 1144 ? -9.990 51.768 -19.022 1.00 91.31 1144 VAL A O 1
ATOM 8992 N N . LEU A 1 1145 ? -8.920 53.379 -20.168 1.00 90.44 1145 LEU A N 1
ATOM 8993 C CA . LEU A 1 1145 ? -8.917 52.660 -21.442 1.00 90.44 1145 LEU A CA 1
ATOM 8994 C C . LEU A 1 1145 ? -7.900 51.516 -21.432 1.00 90.44 1145 LEU A C 1
ATOM 8996 O O . LEU A 1 1145 ? -8.254 50.409 -21.838 1.00 90.44 1145 LEU A O 1
ATOM 9000 N N . TRP A 1 1146 ? -6.699 51.758 -20.904 1.00 89.62 1146 TRP A N 1
ATOM 9001 C CA . TRP A 1 1146 ? -5.643 50.757 -20.757 1.00 89.62 1146 TRP A CA 1
ATOM 9002 C C . TRP A 1 1146 ? -6.116 49.551 -19.936 1.00 89.62 1146 TRP A C 1
ATOM 9004 O O . TRP A 1 1146 ? -5.984 48.402 -20.357 1.00 89.62 1146 TRP A O 1
ATOM 9014 N N . PHE A 1 1147 ? -6.756 49.801 -18.789 1.00 92.44 1147 PHE A N 1
ATOM 9015 C CA . PHE A 1 1147 ? -7.243 48.746 -17.894 1.00 92.44 1147 PHE A CA 1
ATOM 9016 C C . PHE A 1 1147 ? -8.659 48.243 -18.212 1.00 92.44 1147 PHE A C 1
ATOM 9018 O O . PHE A 1 1147 ? -9.191 47.400 -17.487 1.00 92.44 1147 PHE A O 1
ATOM 9025 N N . LYS A 1 1148 ? -9.277 48.691 -19.314 1.00 91.75 1148 LYS A N 1
ATOM 9026 C CA . LYS A 1 1148 ? -10.629 48.272 -19.721 1.00 91.75 1148 LYS A CA 1
ATOM 9027 C C . LYS A 1 1148 ? -10.828 46.746 -19.814 1.00 91.75 1148 LYS A C 1
ATOM 9029 O O . LYS A 1 1148 ? -11.908 46.294 -19.427 1.00 91.75 1148 LYS A O 1
ATOM 9034 N N . PRO A 1 1149 ? -9.856 45.937 -20.290 1.00 90.38 1149 PRO A N 1
ATOM 9035 C CA . PRO A 1 1149 ? -10.013 44.481 -20.371 1.00 90.38 1149 PRO A CA 1
ATOM 9036 C C . PRO A 1 1149 ? -10.039 43.762 -19.012 1.00 90.38 1149 PRO A C 1
ATOM 9038 O O . PRO A 1 1149 ? -10.345 42.571 -18.961 1.00 90.38 1149 PRO A O 1
ATOM 9041 N N . VAL A 1 1150 ? -9.686 44.439 -17.913 1.00 91.44 1150 VAL A N 1
ATOM 9042 C CA . VAL A 1 1150 ? -9.534 43.812 -16.595 1.00 91.44 1150 VAL A CA 1
ATOM 9043 C C . VAL A 1 1150 ? -10.888 43.657 -15.894 1.00 91.44 1150 VAL A C 1
ATOM 9045 O O . VAL A 1 1150 ? -11.715 44.570 -15.865 1.00 91.44 1150 VAL A O 1
ATOM 9048 N N . GLU A 1 1151 ? -11.121 42.486 -15.294 1.00 91.81 1151 GLU A N 1
ATOM 9049 C CA . GLU A 1 1151 ? -12.319 42.236 -14.488 1.00 91.81 1151 GLU A CA 1
ATOM 9050 C C . GLU A 1 1151 ? -12.255 42.956 -13.131 1.00 91.81 1151 GLU A C 1
ATOM 9052 O O . GLU A 1 1151 ? -11.241 42.943 -12.430 1.00 91.81 1151 GLU A O 1
ATOM 9057 N N . LEU A 1 1152 ? -13.386 43.534 -12.731 1.00 93.50 1152 LEU A N 1
ATOM 9058 C CA . LEU A 1 1152 ? -13.591 44.200 -11.450 1.00 93.50 1152 LEU A CA 1
ATOM 9059 C C . LEU A 1 1152 ? -14.358 43.292 -10.483 1.00 93.50 1152 LEU A C 1
ATOM 9061 O O . LEU A 1 1152 ? -15.273 42.558 -10.875 1.00 93.50 1152 LEU A O 1
ATOM 9065 N N . ARG A 1 1153 ? -14.058 43.410 -9.189 1.00 92.75 1153 ARG A N 1
ATOM 9066 C CA . ARG A 1 1153 ? -14.799 42.742 -8.106 1.00 92.75 1153 ARG A CA 1
ATOM 9067 C C . ARG A 1 1153 ? -15.201 43.735 -7.019 1.00 92.75 1153 ARG A C 1
ATOM 9069 O O . ARG A 1 1153 ? -14.453 44.658 -6.741 1.00 92.75 1153 ARG A O 1
ATOM 9076 N N . SER A 1 1154 ? -16.344 43.548 -6.372 1.00 92.00 1154 SER A N 1
ATOM 9077 C CA . SER A 1 1154 ? -16.750 44.356 -5.210 1.00 92.00 1154 SER A CA 1
ATOM 9078 C C . SER A 1 1154 ? -16.494 43.644 -3.881 1.00 92.00 1154 SER A C 1
ATOM 9080 O O . SER A 1 1154 ? -16.379 42.416 -3.841 1.00 92.00 1154 SER A O 1
ATOM 9082 N N . SER A 1 1155 ? -16.478 44.397 -2.778 1.00 89.50 1155 SER A N 1
ATOM 9083 C CA . SER A 1 1155 ? -16.536 43.863 -1.406 1.00 89.50 1155 SER A CA 1
ATOM 9084 C C . SER A 1 1155 ? -17.736 42.935 -1.182 1.00 89.50 1155 SER A C 1
ATOM 9086 O O . SER A 1 1155 ? -17.587 41.878 -0.576 1.00 89.50 1155 SER A O 1
ATOM 9088 N N . SER A 1 1156 ? -18.903 43.258 -1.751 1.00 85.00 1156 SER A N 1
ATOM 9089 C CA . SER A 1 1156 ? -20.108 42.413 -1.737 1.00 85.00 1156 SER A CA 1
ATOM 9090 C C . SER A 1 1156 ? -20.040 41.154 -2.621 1.00 85.00 1156 SER A C 1
ATOM 9092 O O . SER A 1 1156 ? -21.032 40.433 -2.748 1.00 85.00 1156 SER A O 1
ATOM 9094 N N . GLY A 1 1157 ? -18.895 40.870 -3.253 1.00 86.38 1157 GLY A N 1
ATOM 9095 C CA . GLY A 1 1157 ? -18.677 39.669 -4.066 1.00 86.38 1157 GLY A CA 1
ATOM 9096 C C . GLY A 1 1157 ? -19.290 39.725 -5.469 1.00 86.38 1157 GLY A C 1
ATOM 9097 O O . GLY A 1 1157 ? -19.425 38.691 -6.128 1.00 86.38 1157 GLY A O 1
ATOM 9098 N N . ARG A 1 1158 ? -19.670 40.912 -5.958 1.00 91.38 1158 ARG A N 1
ATOM 9099 C CA . ARG A 1 1158 ? -20.159 41.107 -7.331 1.00 91.38 1158 ARG A CA 1
ATOM 9100 C C . ARG A 1 1158 ? -18.982 41.199 -8.292 1.00 91.38 1158 ARG A C 1
ATOM 9102 O O . ARG A 1 1158 ? -17.988 41.852 -7.999 1.00 91.38 1158 ARG A O 1
ATOM 9109 N N . ARG A 1 1159 ? -19.120 40.581 -9.466 1.00 92.06 1159 ARG A N 1
ATOM 9110 C CA . ARG A 1 1159 ? -18.167 40.715 -10.581 1.00 92.06 1159 ARG A CA 1
ATOM 9111 C C . ARG A 1 1159 ? -18.688 41.683 -11.634 1.00 92.06 1159 ARG A C 1
ATOM 9113 O O . ARG A 1 1159 ? -19.906 41.722 -11.853 1.00 92.06 1159 ARG A O 1
ATOM 9120 N N . GLY A 1 1160 ? -17.784 42.430 -12.258 1.00 92.06 1160 GLY A N 1
ATOM 9121 C CA . GLY A 1 1160 ? -18.092 43.419 -13.283 1.00 92.06 1160 GLY A CA 1
ATOM 9122 C C . GLY A 1 1160 ? -16.914 43.745 -14.199 1.00 92.06 1160 GLY A C 1
ATOM 9123 O O . GLY A 1 1160 ? -15.832 43.190 -14.049 1.00 92.06 1160 GLY A O 1
ATOM 9124 N N . HIS A 1 1161 ? -17.138 44.634 -15.161 1.00 93.12 1161 HIS A N 1
ATOM 9125 C CA . HIS A 1 1161 ? -16.118 45.131 -16.092 1.00 93.12 1161 HIS A CA 1
ATOM 9126 C C . HIS A 1 1161 ? -16.376 46.601 -16.447 1.00 93.12 1161 HIS A C 1
ATOM 9128 O O . HIS A 1 1161 ? -17.489 47.118 -16.267 1.00 93.12 1161 HIS A O 1
ATOM 9134 N N . ILE A 1 1162 ? -15.346 47.273 -16.960 1.00 94.00 1162 ILE A N 1
ATOM 9135 C CA . ILE A 1 1162 ? -15.404 48.676 -17.380 1.00 94.00 1162 ILE A CA 1
ATOM 9136 C C . ILE A 1 1162 ? -16.117 48.770 -18.736 1.00 94.00 1162 ILE A C 1
ATOM 9138 O O . ILE A 1 1162 ? -15.758 48.088 -19.693 1.00 94.00 1162 ILE A O 1
ATOM 9142 N N . LYS A 1 1163 ? -17.134 49.634 -18.838 1.00 92.38 1163 LYS A N 1
ATOM 9143 C CA . LYS A 1 1163 ? -17.856 49.894 -20.094 1.00 92.38 1163 LYS A CA 1
ATOM 9144 C C . LYS A 1 1163 ? -17.219 51.045 -20.868 1.00 92.38 1163 LYS A C 1
ATOM 9146 O O . LYS A 1 1163 ? -16.817 50.874 -22.017 1.00 92.38 1163 LYS A O 1
ATOM 9151 N N . GLU A 1 1164 ? -17.147 52.211 -20.233 1.00 90.88 1164 GLU A N 1
ATOM 9152 C CA . GLU A 1 1164 ? -16.680 53.459 -20.844 1.00 90.88 1164 GLU A CA 1
ATOM 9153 C C . GLU A 1 1164 ? -16.103 54.418 -19.784 1.00 90.88 1164 GLU A C 1
ATOM 9155 O O . GLU A 1 1164 ? -16.638 54.478 -18.667 1.00 90.88 1164 GLU A O 1
ATOM 9160 N N . PRO A 1 1165 ? -15.037 55.177 -20.103 1.00 93.62 1165 PRO A N 1
ATOM 9161 C CA . PRO A 1 1165 ? -14.612 56.310 -19.288 1.00 93.62 1165 PRO A CA 1
ATOM 9162 C C . PRO A 1 1165 ? -15.618 57.464 -19.391 1.00 93.62 1165 PRO A C 1
ATOM 9164 O O . PRO A 1 1165 ? -16.252 57.672 -20.424 1.00 93.62 1165 PRO A O 1
ATOM 9167 N N . VAL A 1 1166 ? -15.752 58.236 -18.316 1.00 89.12 1166 VAL A N 1
ATOM 9168 C CA . VAL A 1 1166 ? -16.642 59.396 -18.215 1.00 89.12 1166 VAL A CA 1
ATOM 9169 C C . VAL A 1 1166 ? -15.808 60.631 -17.876 1.00 89.12 1166 VAL A C 1
ATOM 9171 O O . VAL A 1 1166 ? -15.354 60.795 -16.746 1.00 89.12 1166 VAL A O 1
ATOM 9174 N N . GLY A 1 1167 ? -15.651 61.535 -18.841 1.00 86.44 1167 GLY A N 1
ATOM 9175 C CA . GLY A 1 1167 ? -14.857 62.755 -18.673 1.00 86.44 1167 GLY A CA 1
ATOM 9176 C C . GLY A 1 1167 ? -13.344 62.508 -18.692 1.00 86.44 1167 GLY A C 1
ATOM 9177 O O . GLY A 1 1167 ? -12.877 61.489 -19.198 1.00 86.44 1167 GLY A O 1
ATOM 9178 N N . THR A 1 1168 ? -12.586 63.472 -18.169 1.00 83.00 1168 THR A N 1
ATOM 9179 C CA . THR A 1 1168 ? -11.111 63.493 -18.175 1.00 83.00 1168 THR A CA 1
ATOM 9180 C C . THR A 1 1168 ? -10.488 62.971 -16.875 1.00 83.00 1168 THR A C 1
ATOM 9182 O O . THR A 1 1168 ? -9.422 62.372 -16.915 1.00 83.00 1168 THR A O 1
ATOM 9185 N N . HIS A 1 1169 ? -11.179 63.119 -15.739 1.00 83.38 1169 HIS A N 1
ATOM 9186 C CA . HIS A 1 1169 ? -10.674 62.815 -14.387 1.00 83.38 1169 HIS A CA 1
ATOM 9187 C C . HIS A 1 1169 ? -10.782 61.331 -13.968 1.00 83.38 1169 HIS A C 1
ATOM 9189 O O . HIS A 1 1169 ? -11.182 61.038 -12.840 1.00 83.38 1169 HIS A O 1
ATOM 9195 N N . GLY A 1 1170 ? -10.548 60.388 -14.887 1.00 84.56 1170 GLY A N 1
ATOM 9196 C CA . GLY A 1 1170 ? -10.471 58.951 -14.566 1.00 84.56 1170 GLY A CA 1
ATOM 9197 C C . GLY A 1 1170 ? -11.747 58.309 -13.994 1.00 84.56 1170 GLY A C 1
ATOM 9198 O O . GLY A 1 1170 ? -11.703 57.219 -13.423 1.00 84.56 1170 GLY A O 1
ATOM 9199 N N . ARG A 1 1171 ? -12.916 58.954 -14.133 1.00 92.19 1171 ARG A N 1
ATOM 9200 C CA . ARG A 1 1171 ? -14.203 58.348 -13.753 1.00 92.19 1171 ARG A CA 1
ATOM 9201 C C . ARG A 1 1171 ? -14.605 57.323 -14.796 1.00 92.19 1171 ARG A C 1
ATOM 9203 O O . ARG A 1 1171 ? -14.430 57.542 -15.991 1.00 92.19 1171 ARG A O 1
ATOM 9210 N N . MET A 1 1172 ? -15.217 56.230 -14.361 1.00 93.94 1172 MET A N 1
ATOM 9211 C CA . MET A 1 1172 ? -15.557 55.139 -15.269 1.00 93.94 1172 MET A CA 1
ATOM 9212 C C . MET A 1 1172 ? -16.911 54.530 -14.962 1.00 93.94 1172 MET A C 1
ATOM 9214 O O . MET A 1 1172 ? -17.288 54.340 -13.806 1.00 93.94 1172 MET A O 1
ATOM 9218 N N . LYS A 1 1173 ? -17.657 54.209 -16.013 1.00 94.31 1173 LYS A N 1
ATOM 9219 C CA . LYS A 1 1173 ? -18.936 53.518 -15.916 1.00 94.31 1173 LYS A CA 1
ATOM 9220 C C . LYS A 1 1173 ? -18.700 52.026 -16.077 1.00 94.31 1173 LYS A C 1
ATOM 9222 O O . LYS A 1 1173 ? -18.156 51.581 -17.083 1.00 94.31 1173 LYS A O 1
ATOM 9227 N N . CYS A 1 1174 ? -19.148 51.261 -15.097 1.00 94.56 1174 CYS A N 1
ATOM 9228 C CA . CYS A 1 1174 ? -18.926 49.827 -15.001 1.00 94.56 1174 CYS A CA 1
ATOM 9229 C C . CYS A 1 1174 ? -20.256 49.074 -14.968 1.00 94.56 1174 CYS A C 1
ATOM 9231 O O . CYS A 1 1174 ? -21.286 49.611 -14.546 1.00 94.56 1174 CYS A O 1
ATOM 9233 N N . VAL A 1 1175 ? -20.234 47.829 -15.438 1.00 94.81 1175 VAL A N 1
ATOM 9234 C CA . VAL A 1 1175 ? -21.383 46.915 -15.409 1.00 94.81 1175 VAL A CA 1
ATOM 9235 C C . VAL A 1 1175 ? -21.073 45.778 -14.454 1.00 94.81 1175 VAL A C 1
ATOM 9237 O O . VAL A 1 1175 ? -20.022 45.158 -14.571 1.00 94.81 1175 VAL A O 1
ATOM 9240 N N . PHE A 1 1176 ? -21.996 45.481 -13.544 1.00 94.38 1176 PHE A N 1
ATOM 9241 C CA . PHE A 1 1176 ? -21.877 44.406 -12.568 1.00 94.38 1176 PHE A CA 1
ATOM 9242 C C . PHE A 1 1176 ? -23.004 43.386 -12.721 1.00 94.38 1176 PHE A C 1
ATOM 9244 O O . PHE A 1 1176 ? -24.110 43.695 -13.156 1.00 94.38 1176 PHE A O 1
ATOM 9251 N N . SER A 1 1177 ? -22.721 42.155 -12.301 1.00 92.75 1177 SER A N 1
ATOM 9252 C CA . SER A 1 1177 ? -23.677 41.035 -12.232 1.00 92.75 1177 SER A CA 1
ATOM 9253 C C . SER A 1 1177 ? -24.944 41.321 -11.410 1.00 92.75 1177 SER A C 1
ATOM 9255 O O . SER A 1 1177 ? -25.961 40.659 -11.596 1.00 92.75 1177 SER A O 1
ATOM 9257 N N . GLY A 1 1178 ? -24.897 42.288 -10.494 1.00 91.25 1178 GLY A N 1
ATOM 9258 C CA . GLY A 1 1178 ? -26.026 42.712 -9.673 1.00 91.25 1178 GLY A CA 1
ATOM 9259 C C . GLY A 1 1178 ? -25.825 44.132 -9.154 1.00 91.25 1178 GLY A C 1
ATOM 9260 O O . GLY A 1 1178 ? -24.813 44.767 -9.449 1.00 91.25 1178 GLY A O 1
ATOM 9261 N N . GLN A 1 1179 ? -26.789 44.624 -8.379 1.00 91.94 1179 GLN A N 1
ATOM 9262 C CA . GLN A 1 1179 ? -26.728 45.968 -7.815 1.00 91.94 1179 GLN A CA 1
ATOM 9263 C C . GLN A 1 1179 ? -25.706 46.067 -6.677 1.00 91.94 1179 GLN A C 1
ATOM 9265 O O . GLN A 1 1179 ? -25.666 45.209 -5.794 1.00 91.94 1179 GLN A O 1
ATOM 9270 N N . LEU A 1 1180 ? -24.889 47.120 -6.733 1.00 92.00 1180 LEU A N 1
ATOM 9271 C CA . LEU A 1 1180 ? -23.923 47.503 -5.702 1.00 92.00 1180 LEU A CA 1
ATOM 9272 C C . LEU A 1 1180 ? -24.604 48.271 -4.568 1.00 92.00 1180 LEU A C 1
ATOM 9274 O O . LEU A 1 1180 ? -25.613 48.947 -4.780 1.00 92.00 1180 LEU A O 1
ATOM 9278 N N . THR A 1 1181 ? -24.023 48.202 -3.375 1.00 89.31 1181 THR A N 1
ATOM 9279 C CA . THR A 1 1181 ? -24.410 49.052 -2.244 1.00 89.31 1181 THR A CA 1
ATOM 9280 C C . THR A 1 1181 ? -23.542 50.310 -2.200 1.00 89.31 1181 THR A C 1
ATOM 9282 O O . THR A 1 1181 ? -22.437 50.326 -2.733 1.00 89.31 1181 THR A O 1
ATOM 9285 N N . SER A 1 1182 ? -24.022 51.387 -1.570 1.00 87.00 1182 SER A N 1
ATOM 9286 C CA . SER A 1 1182 ? -23.233 52.629 -1.461 1.00 87.00 1182 SER A CA 1
ATOM 9287 C C . SER A 1 1182 ? -21.997 52.487 -0.563 1.00 87.00 1182 SER A C 1
ATOM 9289 O O . SER A 1 1182 ? -21.106 53.324 -0.637 1.00 87.00 1182 SER A O 1
ATOM 9291 N N . GLN A 1 1183 ? -21.964 51.457 0.286 1.00 89.31 1183 GLN A N 1
ATOM 9292 C CA . GLN A 1 1183 ? -20.837 51.124 1.161 1.00 89.31 1183 GLN A CA 1
ATOM 9293 C C . GLN A 1 1183 ? -19.831 50.178 0.484 1.00 89.31 1183 GLN A C 1
ATOM 9295 O O . GLN A 1 1183 ? -18.810 49.853 1.082 1.00 89.31 1183 GLN A O 1
ATOM 9300 N N . ASP A 1 1184 ? -20.113 49.702 -0.735 1.00 90.50 1184 ASP A N 1
ATOM 9301 C CA . ASP A 1 1184 ? -19.204 48.794 -1.425 1.00 90.50 1184 ASP A CA 1
ATOM 9302 C C . ASP A 1 1184 ? -17.946 49.512 -1.918 1.00 90.50 1184 ASP A C 1
ATOM 9304 O O . ASP A 1 1184 ? -18.016 50.622 -2.436 1.00 90.50 1184 ASP A O 1
ATOM 9308 N N . VAL A 1 1185 ? -16.810 48.820 -1.855 1.00 92.00 1185 VAL A N 1
ATOM 9309 C CA . VAL A 1 1185 ? -15.565 49.205 -2.528 1.00 92.00 1185 VAL A CA 1
ATOM 9310 C C . VAL A 1 1185 ? -15.366 48.277 -3.718 1.00 92.00 1185 VAL A C 1
ATOM 9312 O O . VAL A 1 1185 ? -15.592 47.064 -3.632 1.00 92.00 1185 VAL A O 1
ATOM 9315 N N . VAL A 1 1186 ? -14.980 48.848 -4.854 1.00 93.88 1186 VAL A N 1
ATOM 9316 C CA . VAL A 1 1186 ? -14.632 48.096 -6.055 1.00 93.88 1186 VAL A CA 1
ATOM 9317 C C . VAL A 1 1186 ? -13.123 47.937 -6.114 1.00 93.88 1186 VAL A C 1
ATOM 9319 O O . VAL A 1 1186 ? -12.380 48.889 -5.921 1.00 93.88 1186 VAL A O 1
ATOM 9322 N N . PHE A 1 1187 ? -12.686 46.727 -6.422 1.00 93.44 1187 PHE A N 1
ATOM 9323 C CA . PHE A 1 1187 ? -11.296 46.340 -6.529 1.00 93.44 1187 PHE A CA 1
ATOM 9324 C C . PHE A 1 1187 ? -10.984 45.875 -7.946 1.00 93.44 1187 PHE A C 1
ATOM 9326 O O . PHE A 1 1187 ? -11.776 45.153 -8.565 1.00 93.44 1187 PHE A O 1
ATOM 9333 N N . MET A 1 1188 ? -9.796 46.234 -8.413 1.00 93.00 1188 MET A N 1
ATOM 9334 C CA . MET A 1 1188 ? -9.181 45.681 -9.611 1.00 93.00 1188 MET A CA 1
ATOM 9335 C C . MET A 1 1188 ? -7.895 44.955 -9.220 1.00 93.00 1188 MET A C 1
ATOM 9337 O O . MET A 1 1188 ? -7.018 45.540 -8.585 1.00 93.00 1188 MET A O 1
ATOM 9341 N N . ASP A 1 1189 ? -7.786 43.680 -9.594 1.00 92.94 1189 ASP A N 1
ATOM 9342 C CA . ASP A 1 1189 ? -6.619 42.861 -9.270 1.00 92.94 1189 ASP A CA 1
ATOM 9343 C C . ASP A 1 1189 ? -5.647 42.811 -10.459 1.00 92.94 1189 ASP A C 1
ATOM 9345 O O . ASP A 1 1189 ? -5.958 42.260 -11.518 1.00 92.94 1189 ASP A O 1
ATOM 9349 N N . LEU A 1 1190 ? -4.441 43.335 -10.252 1.00 93.94 1190 LEU A N 1
ATOM 9350 C CA . LEU A 1 1190 ? -3.344 43.327 -11.215 1.00 93.94 1190 LEU A CA 1
ATOM 9351 C C . LEU A 1 1190 ? -2.250 42.352 -10.778 1.00 93.94 1190 LEU A C 1
ATOM 9353 O O . LEU A 1 1190 ? -1.934 42.251 -9.592 1.00 93.94 1190 LEU A O 1
ATOM 9357 N N . TYR A 1 1191 ? -1.637 41.651 -11.731 1.00 93.94 1191 TYR A N 1
ATOM 9358 C CA . TYR A 1 1191 ? -0.660 40.596 -11.462 1.00 93.94 1191 TYR A CA 1
ATOM 9359 C C . TYR A 1 1191 ? 0.620 40.777 -12.278 1.00 93.94 1191 TYR A C 1
ATOM 9361 O O . TYR A 1 1191 ? 0.555 41.046 -13.473 1.00 93.94 1191 TYR A O 1
ATOM 9369 N N . LYS A 1 1192 ? 1.779 40.554 -11.651 1.00 93.00 1192 LYS A N 1
ATOM 9370 C CA . LYS A 1 1192 ? 3.071 40.426 -12.343 1.00 93.00 1192 LYS A CA 1
ATOM 9371 C C . LYS A 1 1192 ? 3.928 39.321 -11.747 1.00 93.00 1192 LYS A C 1
ATOM 9373 O O . LYS A 1 1192 ? 3.830 39.049 -10.548 1.00 93.00 1192 LYS A O 1
ATOM 9378 N N . ARG A 1 1193 ? 4.818 38.730 -12.539 1.00 92.56 1193 ARG A N 1
ATOM 9379 C CA . ARG A 1 1193 ? 5.810 37.777 -12.028 1.00 92.56 1193 ARG A CA 1
ATOM 9380 C C . ARG A 1 1193 ? 6.932 38.509 -11.284 1.00 92.56 1193 ARG A C 1
ATOM 9382 O O . ARG A 1 1193 ? 7.291 39.635 -11.625 1.00 92.56 1193 ARG A O 1
ATOM 9389 N N . VAL A 1 1194 ? 7.456 37.901 -10.221 1.00 91.88 1194 VAL A N 1
ATOM 9390 C CA . VAL A 1 1194 ? 8.573 38.443 -9.434 1.00 91.88 1194 VAL A CA 1
ATOM 9391 C C . VAL A 1 1194 ? 9.627 37.368 -9.215 1.00 91.88 1194 VAL A C 1
ATOM 9393 O O . VAL A 1 1194 ? 9.319 36.264 -8.771 1.00 91.88 1194 VAL A O 1
ATOM 9396 N N . PHE A 1 1195 ? 10.878 37.738 -9.468 1.00 91.94 1195 PHE A N 1
ATOM 9397 C CA . PHE A 1 1195 ? 12.049 36.876 -9.349 1.00 91.94 1195 PHE A CA 1
ATOM 9398 C C . PHE A 1 1195 ? 12.910 37.259 -8.135 1.00 91.94 1195 PHE A C 1
ATOM 9400 O O . PHE A 1 1195 ? 12.920 38.441 -7.756 1.00 91.94 1195 PHE A O 1
ATOM 9407 N N . PRO A 1 1196 ? 13.595 36.287 -7.496 1.00 92.00 1196 PRO A N 1
ATOM 9408 C CA . PRO A 1 1196 ? 14.515 36.558 -6.392 1.00 92.00 1196 PRO A CA 1
ATOM 9409 C C . PRO A 1 1196 ? 15.705 37.408 -6.854 1.00 92.00 1196 PRO A C 1
ATOM 9411 O O . PRO A 1 1196 ? 15.970 37.521 -8.047 1.00 92.00 1196 PRO A O 1
ATOM 9414 N N . LYS A 1 1197 ? 16.410 38.032 -5.903 1.00 88.88 1197 LYS A N 1
ATOM 9415 C CA . LYS A 1 1197 ? 17.646 38.774 -6.190 1.00 88.88 1197 LYS A CA 1
ATOM 9416 C C . LYS A 1 1197 ? 18.850 37.839 -6.082 1.00 88.88 1197 LYS A C 1
ATOM 9418 O O . LYS A 1 1197 ? 18.867 36.971 -5.211 1.00 88.88 1197 LYS A O 1
ATOM 9423 N N . TRP A 1 1198 ? 19.851 38.038 -6.934 1.00 89.00 1198 TRP A N 1
ATOM 9424 C CA . TRP A 1 1198 ? 21.124 37.324 -6.847 1.00 89.00 1198 TRP A CA 1
ATOM 9425 C C . TRP A 1 1198 ? 21.987 37.915 -5.724 1.00 89.00 1198 TRP A C 1
ATOM 9427 O O . TRP A 1 1198 ? 22.694 38.894 -5.928 1.00 89.00 1198 TRP A O 1
ATOM 9437 N N . THR A 1 1199 ? 21.873 37.357 -4.517 1.00 88.44 1199 THR A N 1
ATOM 9438 C CA . THR A 1 1199 ? 22.607 37.795 -3.310 1.00 88.44 1199 THR A CA 1
ATOM 9439 C C . THR A 1 1199 ? 23.242 36.620 -2.561 1.00 88.44 1199 THR A C 1
ATOM 9441 O O . THR A 1 1199 ? 23.343 36.638 -1.339 1.00 88.44 1199 THR A O 1
ATOM 9444 N N . TYR A 1 1200 ? 23.606 35.566 -3.295 1.00 89.25 1200 TYR A N 1
ATOM 9445 C CA . TYR A 1 1200 ? 24.203 34.360 -2.731 1.00 89.25 1200 TYR A CA 1
ATOM 9446 C C . TYR A 1 1200 ? 25.649 34.617 -2.288 1.00 89.25 1200 TYR A C 1
ATOM 9448 O O . TYR A 1 1200 ? 26.498 34.931 -3.121 1.00 89.25 1200 TYR A O 1
ATOM 9456 N N . GLU A 1 1201 ? 25.921 34.439 -0.995 1.00 85.50 1201 GLU A N 1
ATOM 9457 C CA . GLU A 1 1201 ? 27.262 34.554 -0.406 1.00 85.50 1201 GLU A CA 1
ATOM 9458 C C . GLU A 1 1201 ? 27.550 33.338 0.501 1.00 85.50 1201 GLU A C 1
ATOM 9460 O O . GLU A 1 1201 ? 26.837 33.147 1.496 1.00 85.50 1201 GLU A O 1
ATOM 9465 N N . PRO A 1 1202 ? 28.558 32.503 0.178 1.00 78.69 1202 PRO A N 1
ATOM 9466 C CA . PRO A 1 1202 ? 28.900 31.304 0.954 1.00 78.69 1202 PRO A CA 1
ATOM 9467 C C . PRO A 1 1202 ? 29.731 31.592 2.220 1.00 78.69 1202 PRO A C 1
ATOM 9469 O O . PRO A 1 1202 ? 29.684 30.805 3.168 1.00 78.69 1202 PRO A O 1
ATOM 9472 N N . ASP A 1 1203 ? 30.450 32.718 2.264 1.00 70.94 1203 ASP A N 1
ATOM 9473 C CA . ASP A 1 1203 ? 31.371 33.065 3.352 1.00 70.94 1203 ASP A CA 1
ATOM 9474 C C . ASP A 1 1203 ? 30.623 33.663 4.549 1.00 70.94 1203 ASP A C 1
ATOM 9476 O O . ASP A 1 1203 ? 30.325 34.857 4.622 1.00 70.94 1203 ASP A O 1
ATOM 9480 N N . VAL A 1 1204 ? 30.309 32.815 5.528 1.00 71.69 1204 VAL A N 1
ATOM 9481 C CA . VAL A 1 1204 ? 29.554 33.223 6.725 1.00 71.69 1204 VAL A CA 1
ATOM 9482 C C . VAL A 1 1204 ? 30.484 33.643 7.872 1.00 71.69 1204 VAL A C 1
ATOM 9484 O O . VAL A 1 1204 ? 30.126 34.503 8.679 1.00 71.69 1204 VAL A O 1
ATOM 9487 N N . THR A 1 1205 ? 31.696 33.086 7.942 1.00 62.88 1205 THR A N 1
ATOM 9488 C CA . THR A 1 1205 ? 32.666 33.297 9.035 1.00 62.88 1205 THR A CA 1
ATOM 9489 C C . THR A 1 1205 ? 33.112 34.751 9.184 1.00 62.88 1205 THR A C 1
ATOM 9491 O O . THR A 1 1205 ? 33.168 35.236 10.314 1.00 62.88 1205 THR A O 1
ATOM 9494 N N . MET A 1 1206 ? 33.330 35.488 8.086 1.00 54.06 1206 MET A N 1
ATOM 9495 C CA . MET A 1 1206 ? 33.734 36.904 8.147 1.00 54.06 1206 MET A CA 1
ATOM 9496 C C . MET A 1 1206 ? 32.703 37.797 8.852 1.00 54.06 1206 MET A C 1
ATOM 9498 O O . MET A 1 1206 ? 33.071 38.717 9.579 1.00 54.06 1206 MET A O 1
ATOM 9502 N N . HIS A 1 1207 ? 31.408 37.520 8.684 1.00 52.72 1207 HIS A N 1
ATOM 9503 C CA . HIS A 1 1207 ? 30.332 38.303 9.300 1.00 52.72 1207 HIS A CA 1
ATOM 9504 C C . HIS A 1 1207 ? 30.103 37.958 10.777 1.00 52.72 1207 HIS A C 1
ATOM 9506 O O . HIS A 1 1207 ? 29.613 38.792 11.536 1.00 52.72 1207 HIS A O 1
ATOM 9512 N N . LEU A 1 1208 ? 30.519 36.764 11.204 1.00 56.84 1208 LEU A N 1
ATOM 9513 C CA . LEU A 1 1208 ? 30.510 36.346 12.607 1.00 56.84 1208 LEU A CA 1
ATOM 9514 C C . LEU A 1 1208 ? 31.682 36.946 13.414 1.00 56.84 1208 LEU A C 1
ATOM 9516 O O . LEU A 1 1208 ? 31.629 36.931 14.643 1.00 56.84 1208 LEU A O 1
ATOM 9520 N N . ARG A 1 1209 ? 32.707 37.516 12.748 1.00 47.22 1209 ARG A N 1
ATOM 9521 C CA . ARG A 1 1209 ? 33.891 38.147 13.377 1.00 47.22 1209 ARG A CA 1
ATOM 9522 C C . ARG A 1 1209 ? 33.539 39.299 14.321 1.00 47.22 1209 ARG A C 1
ATOM 9524 O O . ARG A 1 1209 ? 34.118 39.384 15.394 1.00 47.22 1209 ARG A O 1
ATOM 9531 N N . LYS A 1 1210 ? 32.556 40.140 13.972 1.00 40.81 1210 LYS A N 1
ATOM 9532 C CA . LYS A 1 1210 ? 32.180 41.330 14.768 1.00 40.81 1210 LYS A CA 1
ATOM 9533 C C . LYS A 1 1210 ? 31.598 41.009 16.156 1.00 40.81 1210 LYS A C 1
ATOM 9535 O O . LYS A 1 1210 ? 31.447 41.911 16.970 1.00 40.81 1210 LYS A O 1
ATOM 9540 N N . PHE A 1 1211 ? 31.294 39.738 16.436 1.00 41.91 1211 PHE A N 1
ATOM 9541 C CA . PHE A 1 1211 ? 30.699 39.281 17.696 1.00 41.91 1211 PHE A CA 1
ATOM 9542 C C . PHE A 1 1211 ? 31.692 38.727 18.719 1.00 41.91 1211 PHE A C 1
ATOM 9544 O O . PHE A 1 1211 ? 31.357 38.649 19.902 1.00 41.91 1211 PHE A O 1
ATOM 9551 N N . ARG A 1 1212 ? 32.907 38.346 18.303 1.00 40.72 1212 ARG A N 1
ATOM 9552 C CA . ARG A 1 1212 ? 33.990 38.000 19.234 1.00 40.72 1212 ARG A CA 1
ATOM 9553 C C . ARG A 1 1212 ? 34.684 39.298 19.622 1.00 40.72 1212 ARG A C 1
ATOM 9555 O O . ARG A 1 1212 ? 35.580 39.743 18.921 1.00 40.72 1212 ARG A O 1
ATOM 9562 N N . GLY A 1 1213 ? 34.194 39.952 20.670 1.00 36.06 1213 GLY A N 1
ATOM 9563 C CA . GLY A 1 1213 ? 34.759 41.200 21.178 1.00 36.06 1213 GLY A CA 1
ATOM 9564 C C . GLY A 1 1213 ? 36.177 41.035 21.730 1.00 36.06 1213 GLY A C 1
ATOM 9565 O O . GLY A 1 1213 ? 36.353 41.080 22.940 1.00 36.06 1213 GLY A O 1
ATOM 9566 N N . ASP A 1 1214 ? 37.173 40.912 20.857 1.00 30.61 1214 ASP A N 1
ATOM 9567 C CA . ASP A 1 1214 ? 38.583 41.103 21.191 1.00 30.61 1214 ASP A CA 1
ATOM 9568 C C . ASP A 1 1214 ? 38.935 42.566 20.889 1.00 30.61 1214 ASP A C 1
ATOM 9570 O O . ASP A 1 1214 ? 39.449 42.906 19.829 1.00 30.61 1214 ASP A O 1
ATOM 9574 N N . LYS A 1 1215 ? 38.599 43.468 21.819 1.00 29.34 1215 LYS A N 1
ATOM 9575 C CA . LYS A 1 1215 ? 38.901 44.910 21.720 1.00 29.34 1215 LYS A CA 1
ATOM 9576 C C . LYS A 1 1215 ? 40.373 45.270 21.997 1.00 29.34 1215 LYS A C 1
ATOM 9578 O O . LYS A 1 1215 ? 40.679 46.450 22.086 1.00 29.34 1215 LYS A O 1
ATOM 9583 N N . GLU A 1 1216 ? 41.285 44.308 22.138 1.00 32.16 1216 GLU A N 1
ATOM 9584 C CA . GLU A 1 1216 ? 42.665 44.584 22.587 1.00 32.16 1216 GLU A CA 1
ATOM 9585 C C . GLU A 1 1216 ? 43.764 44.423 21.521 1.00 32.16 1216 GLU A C 1
ATOM 9587 O O . GLU A 1 1216 ? 44.935 44.580 21.848 1.00 32.16 1216 GLU A O 1
ATOM 9592 N N . HIS A 1 1217 ? 43.446 44.167 20.245 1.00 31.83 1217 HIS A N 1
ATOM 9593 C CA . HIS A 1 1217 ? 44.495 43.971 19.225 1.00 31.83 1217 HIS A CA 1
ATOM 9594 C C . HIS A 1 1217 ? 44.428 44.854 17.970 1.00 31.83 1217 HIS A C 1
ATOM 9596 O O . HIS A 1 1217 ? 45.329 44.762 17.137 1.00 31.83 1217 HIS A O 1
ATOM 9602 N N . ASP A 1 1218 ? 43.465 45.774 17.875 1.00 30.84 1218 ASP A N 1
ATOM 9603 C CA . ASP A 1 1218 ? 43.342 46.705 16.737 1.00 30.84 1218 ASP A CA 1
ATOM 9604 C C . ASP A 1 1218 ? 44.250 47.956 16.831 1.00 30.84 1218 ASP A C 1
ATOM 9606 O O . ASP A 1 1218 ? 44.229 48.790 15.933 1.00 30.84 1218 ASP A O 1
ATOM 9610 N N . GLU A 1 1219 ? 45.109 48.084 17.853 1.00 30.62 1219 GLU A N 1
ATOM 9611 C CA . GLU A 1 1219 ? 46.058 49.215 17.984 1.00 30.62 1219 GLU A CA 1
ATOM 9612 C C . GLU A 1 1219 ? 47.516 48.891 17.584 1.00 30.62 1219 GLU A C 1
ATOM 9614 O O . GLU A 1 1219 ? 48.408 49.709 17.795 1.00 30.62 1219 GLU A O 1
ATOM 9619 N N . LEU A 1 1220 ? 47.803 47.726 16.986 1.00 32.78 1220 LEU A N 1
ATOM 9620 C CA . LEU A 1 1220 ? 49.187 47.334 16.638 1.00 32.78 1220 LEU A CA 1
ATOM 9621 C C . LEU A 1 1220 ? 49.418 46.888 15.186 1.00 32.78 1220 LEU A C 1
ATOM 9623 O O . LEU A 1 1220 ? 50.436 46.259 14.899 1.00 32.78 1220 LEU A O 1
ATOM 9627 N N . LEU A 1 1221 ? 48.524 47.228 14.256 1.00 30.88 1221 LEU A N 1
ATOM 9628 C CA . LEU A 1 1221 ? 48.728 46.963 12.822 1.00 30.88 1221 LEU A CA 1
ATOM 9629 C C . LEU A 1 1221 ? 48.431 48.173 11.925 1.00 30.88 1221 LEU A C 1
ATOM 9631 O O . LEU A 1 1221 ? 48.037 48.020 10.772 1.00 30.88 1221 LEU A O 1
ATOM 9635 N N . GLU A 1 1222 ? 48.707 49.377 12.422 1.00 32.34 1222 GLU A N 1
ATOM 9636 C CA . GLU A 1 1222 ? 49.195 50.445 11.549 1.00 32.34 1222 GLU A CA 1
ATOM 9637 C C . GLU A 1 1222 ? 50.728 50.442 11.606 1.00 32.34 1222 GLU A C 1
ATOM 9639 O O . GLU A 1 1222 ? 51.319 50.319 12.676 1.00 32.34 1222 GLU A O 1
ATOM 9644 N N . VAL A 1 1223 ? 51.356 50.601 10.439 1.00 33.84 1223 VAL A N 1
ATOM 9645 C CA . VAL A 1 1223 ? 52.801 50.522 10.157 1.00 33.84 1223 VAL A CA 1
ATOM 9646 C C . VAL A 1 1223 ? 53.323 49.097 9.915 1.00 33.84 1223 VAL A C 1
ATOM 9648 O O . VAL A 1 1223 ? 53.717 48.390 10.833 1.00 33.84 1223 VAL A O 1
ATOM 9651 N N . ILE A 1 1224 ? 53.371 48.703 8.638 1.00 25.34 1224 ILE A N 1
ATOM 9652 C CA . ILE A 1 1224 ? 54.597 48.349 7.891 1.00 25.34 1224 ILE A CA 1
ATOM 9653 C C . ILE A 1 1224 ? 54.178 48.100 6.427 1.00 25.34 1224 ILE A C 1
ATOM 9655 O O . ILE A 1 1224 ? 53.450 47.158 6.117 1.00 25.34 1224 ILE A O 1
ATOM 9659 N N . GLU A 1 1225 ? 54.620 48.991 5.538 1.00 25.84 1225 GLU A N 1
ATOM 9660 C CA . GLU A 1 1225 ? 54.583 48.832 4.079 1.00 25.84 1225 GLU A CA 1
ATOM 9661 C C . GLU A 1 1225 ? 55.526 47.703 3.603 1.00 25.84 1225 GLU A C 1
ATOM 9663 O O . GLU A 1 1225 ? 56.433 47.302 4.340 1.00 25.84 1225 GLU A O 1
ATOM 9668 N N . PRO A 1 1226 ? 55.326 47.159 2.387 1.00 37.53 1226 PRO A N 1
ATOM 9669 C CA . PRO A 1 1226 ? 56.033 45.978 1.917 1.00 37.53 1226 PRO A CA 1
ATOM 9670 C C . PRO A 1 1226 ? 57.351 46.368 1.243 1.00 37.53 1226 PRO A C 1
ATOM 9672 O O . PRO A 1 1226 ? 57.322 47.003 0.197 1.00 37.53 1226 PRO A O 1
ATOM 9675 N N . ASP A 1 1227 ? 58.494 45.925 1.774 1.00 24.17 1227 ASP A N 1
ATOM 9676 C CA . ASP A 1 1227 ? 59.764 46.045 1.054 1.00 24.17 1227 ASP A CA 1
ATOM 9677 C C . ASP A 1 1227 ? 60.725 44.860 1.259 1.00 24.17 1227 ASP A C 1
ATOM 9679 O O . ASP A 1 1227 ? 61.104 44.491 2.370 1.00 24.17 1227 ASP A O 1
ATOM 9683 N N . SER A 1 1228 ? 61.209 44.379 0.111 1.00 25.95 1228 SER A N 1
ATOM 9684 C CA . SER A 1 1228 ? 62.495 43.718 -0.165 1.00 25.95 1228 SER A CA 1
ATOM 9685 C C . SER A 1 1228 ? 62.765 42.258 0.270 1.00 25.95 1228 SER A C 1
ATOM 9687 O O . SER A 1 1228 ? 62.786 41.874 1.434 1.00 25.95 1228 SER A O 1
ATOM 9689 N N . GLU A 1 1229 ? 63.025 41.466 -0.777 1.00 31.02 1229 GLU A N 1
ATOM 9690 C CA . GLU A 1 1229 ? 63.771 40.205 -0.929 1.00 31.02 1229 GLU A CA 1
ATOM 9691 C C . GLU A 1 1229 ? 64.583 39.670 0.269 1.00 31.02 1229 GLU A C 1
ATOM 9693 O O . GLU A 1 1229 ? 65.424 40.381 0.791 1.00 31.02 1229 GLU A O 1
ATOM 9698 N N . PHE A 1 1230 ? 64.485 38.361 0.576 1.00 23.61 1230 PHE A N 1
ATOM 9699 C CA . PHE A 1 1230 ? 65.656 37.482 0.802 1.00 23.61 1230 PHE A CA 1
ATOM 9700 C C . PHE A 1 1230 ? 65.274 35.978 0.858 1.00 23.61 1230 PHE A C 1
ATOM 9702 O O . PHE A 1 1230 ? 64.734 35.464 1.830 1.00 23.61 1230 PHE A O 1
ATOM 9709 N N . THR A 1 1231 ? 65.624 35.275 -0.225 1.00 24.62 1231 THR A N 1
ATOM 9710 C CA . THR A 1 1231 ? 66.175 33.904 -0.346 1.00 24.62 1231 THR A CA 1
ATOM 9711 C C . THR A 1 1231 ? 65.621 32.700 0.441 1.00 24.62 1231 THR A C 1
ATOM 9713 O O . THR A 1 1231 ? 65.645 32.620 1.666 1.00 24.62 1231 THR A O 1
ATOM 9716 N N . GLN A 1 1232 ? 65.363 31.647 -0.342 1.00 30.47 1232 GLN A N 1
ATOM 9717 C CA . GLN A 1 1232 ? 65.263 30.230 0.019 1.00 30.47 1232 GLN A CA 1
ATOM 9718 C C . GLN A 1 1232 ? 66.198 29.773 1.158 1.00 30.47 1232 GLN A C 1
ATOM 9720 O O . GLN A 1 1232 ? 67.419 29.797 1.009 1.00 30.47 1232 GLN A O 1
ATOM 9725 N N . LYS A 1 1233 ? 65.628 29.148 2.198 1.00 22.59 1233 LYS A N 1
ATOM 9726 C CA . LYS A 1 1233 ? 66.277 28.053 2.940 1.00 22.59 1233 LYS A CA 1
ATOM 9727 C C . LYS A 1 1233 ? 65.262 26.971 3.308 1.00 22.59 1233 LYS A C 1
ATOM 9729 O O . LYS A 1 1233 ? 64.311 27.196 4.044 1.00 22.59 1233 LYS A O 1
ATOM 9734 N N . LYS A 1 1234 ? 65.514 25.768 2.786 1.00 28.70 1234 LYS A N 1
ATOM 9735 C CA . LYS A 1 1234 ? 64.898 24.501 3.190 1.00 28.70 1234 LYS A CA 1
ATOM 9736 C C . LYS A 1 1234 ? 65.059 24.281 4.698 1.00 28.70 1234 LYS A C 1
ATOM 9738 O O . LYS A 1 1234 ? 66.187 24.085 5.141 1.00 28.70 1234 LYS A O 1
ATOM 9743 N N . THR A 1 1235 ? 63.957 24.123 5.426 1.00 21.59 1235 THR A N 1
ATOM 9744 C CA . THR A 1 1235 ? 63.917 23.330 6.665 1.00 21.59 1235 THR A CA 1
ATOM 9745 C C . THR A 1 1235 ? 62.570 22.622 6.816 1.00 21.59 1235 THR A C 1
ATOM 9747 O O . THR A 1 1235 ? 61.559 23.242 7.106 1.00 21.59 1235 THR A O 1
ATOM 9750 N N . LYS A 1 1236 ? 62.612 21.306 6.573 1.00 21.86 1236 LYS A N 1
ATOM 9751 C CA . LYS A 1 1236 ? 61.889 20.212 7.244 1.00 21.86 1236 LYS A CA 1
ATOM 9752 C C . LYS A 1 1236 ? 60.499 20.510 7.834 1.00 21.86 1236 LYS A C 1
ATOM 9754 O O . LYS A 1 1236 ? 60.386 21.069 8.915 1.00 21.86 1236 LYS A O 1
ATOM 9759 N N . SER A 1 1237 ? 59.486 19.965 7.156 1.00 27.92 1237 SER A N 1
ATOM 9760 C CA . SER A 1 1237 ? 58.420 19.126 7.730 1.00 27.92 1237 SER A CA 1
ATOM 9761 C C . SER A 1 1237 ? 58.120 19.323 9.226 1.00 27.92 1237 SER A C 1
ATOM 9763 O O . SER A 1 1237 ? 58.671 18.615 10.071 1.00 27.92 1237 SER A O 1
ATOM 9765 N N . ALA A 1 1238 ? 57.176 20.210 9.524 1.00 20.88 1238 ALA A N 1
ATOM 9766 C CA . ALA A 1 1238 ? 56.331 20.113 10.707 1.00 20.88 1238 ALA A CA 1
ATOM 9767 C C . ALA A 1 1238 ? 54.893 19.909 10.212 1.00 20.88 1238 ALA A C 1
ATOM 9769 O O . ALA A 1 1238 ? 54.146 20.852 9.971 1.00 20.88 1238 ALA A O 1
ATOM 9770 N N . SER A 1 1239 ? 54.547 18.650 9.950 1.00 21.08 1239 SER A N 1
ATOM 9771 C CA . SER A 1 1239 ? 53.173 18.209 9.741 1.00 21.08 1239 SER A CA 1
ATOM 9772 C C . SER A 1 1239 ? 52.446 18.295 11.083 1.00 21.08 1239 SER A C 1
ATOM 9774 O O . SER A 1 1239 ? 52.622 17.433 11.943 1.00 21.08 1239 SER A O 1
ATOM 9776 N N . HIS A 1 1240 ? 51.676 19.358 11.296 1.00 22.62 1240 HIS A N 1
ATOM 9777 C CA . HIS A 1 1240 ? 50.738 19.429 12.411 1.00 22.62 1240 HIS A CA 1
ATOM 9778 C C . HIS A 1 1240 ? 49.383 18.907 11.930 1.00 22.62 1240 HIS A C 1
ATOM 9780 O O . HIS A 1 1240 ? 48.681 19.542 11.148 1.00 22.62 1240 HIS A O 1
ATOM 9786 N N . GLU A 1 1241 ? 49.096 17.670 12.334 1.00 21.58 1241 GLU A N 1
ATOM 9787 C CA . GLU A 1 1241 ? 47.926 16.881 11.956 1.00 21.58 1241 GLU A CA 1
ATOM 9788 C C . GLU A 1 1241 ? 46.644 17.519 12.514 1.00 21.58 1241 GLU A C 1
ATOM 9790 O O . GLU A 1 1241 ? 46.376 17.487 13.714 1.00 21.58 1241 GLU A O 1
ATOM 9795 N N . CYS A 1 1242 ? 45.829 18.104 11.636 1.00 22.34 1242 CYS A N 1
ATOM 9796 C CA . CYS A 1 1242 ? 44.455 18.477 11.958 1.00 22.34 1242 CYS A CA 1
ATOM 9797 C C . CYS A 1 1242 ? 43.553 17.253 11.753 1.00 22.34 1242 CYS A C 1
ATOM 9799 O O . CYS A 1 1242 ? 43.280 16.866 10.619 1.00 22.34 1242 CYS A O 1
ATOM 9801 N N . PHE A 1 1243 ? 43.071 16.645 12.839 1.00 24.55 1243 PHE A N 1
ATOM 9802 C CA . PHE A 1 1243 ? 42.091 15.558 12.768 1.00 24.55 1243 PHE A CA 1
ATOM 9803 C C . PHE A 1 1243 ? 40.739 16.094 12.266 1.00 24.55 1243 PHE A C 1
ATOM 9805 O O . PHE A 1 1243 ? 40.019 16.784 12.992 1.00 24.55 1243 PHE A O 1
ATOM 9812 N N . VAL A 1 1244 ? 40.396 15.782 11.014 1.00 26.34 1244 VAL A N 1
ATOM 9813 C CA . VAL A 1 1244 ? 39.067 16.014 10.428 1.00 26.34 1244 VAL A CA 1
ATOM 9814 C C . VAL A 1 1244 ? 38.201 14.799 10.751 1.00 26.34 1244 VAL A C 1
ATOM 9816 O O . VAL A 1 1244 ? 38.500 13.680 10.338 1.00 26.34 1244 VAL A O 1
ATOM 9819 N N . VAL A 1 1245 ? 37.148 14.993 11.545 1.00 25.72 1245 VAL A N 1
ATOM 9820 C CA . VAL A 1 1245 ? 36.264 13.906 11.988 1.00 25.72 1245 VAL A CA 1
ATOM 9821 C C . VAL A 1 1245 ? 35.094 13.783 11.003 1.00 25.72 1245 VAL A C 1
ATOM 9823 O O . VAL A 1 1245 ? 34.087 14.467 11.172 1.00 25.72 1245 VAL A O 1
ATOM 9826 N N . PHE A 1 1246 ? 35.224 12.908 9.996 1.00 26.72 1246 PHE A N 1
ATOM 9827 C CA . PHE A 1 1246 ? 34.131 12.503 9.089 1.00 26.72 1246 PHE A CA 1
ATOM 9828 C C . PHE A 1 1246 ? 33.056 11.706 9.818 1.00 26.72 1246 PHE A C 1
ATOM 9830 O O . PHE A 1 1246 ? 33.404 10.740 10.541 1.00 26.72 1246 PHE A O 1
#

pLDDT: mean 75.21, std 22.38, range [20.88, 97.31]

InterPro domains:
  IPR002194 Chaperonin TCP-1, conserved site [PS00750] (50-62)
  IPR002423 Chaperonin Cpn60/GroEL/TCP-1 family [PF00118] (45-537)
  IPR007034 Ribosome biogenesis protein BMS1/TSR1, C-terminal [PF04950] (911-1196)
  IPR007034 Ribosome biogenesis protein BMS1/TSR1, C-terminal [SM01362] (910-1194)
  IPR012721 T-complex protein 1, theta subunit [TIGR02346] (17-545)
  IPR012721 T-complex protein 1, theta subunit [cd03341] (26-536)
  IPR012948 AARP2CN [PF08142] (721-750)
  IPR017998 T-complex protein 1 [PR00304] (47-63)
  IPR017998 T-complex protein 1 [PR00304] (69-87)
  IPR017998 T-complex protein 1 [PR00304] (99-118)
  IPR017998 T-complex protein 1 [PR00304] (382-404)
  IPR017998 T-complex protein 1 [PR00304] (416-428)
  IPR027409 GroEL-like apical domain superfamily [G3DSA:3.50.7.10] (225-379)
  IPR027409 GroEL-like apical domain superfamily [SSF52029] (222-387)
  IPR027410 TCP-1-like chaperonin intermediate domain superfamily [G3DSA:3.30.260.10] (157-414)
  IPR027410 TCP-1-like chaperonin intermediate domain superfamily [SSF54849] (162-415)
  IPR027413 GroEL-like equatorial domain superfamily [G3DSA:1.10.560.10] (38-533)
  IPR027413 GroEL-like equatorial domain superfamily [SSF48592] (30-537)
  IPR039761 Ribosome biogenesis protein Bms1/Tsr1 [PTHR12858] (721-1229)

Foldseek 3Di:
DDDDDDDDPDDDPDCPVCNVDPPPWDKFFDCVGAQVVLLVLLLVLLVQLLQLDFLLRAWDWAQAPVRDTATFSASLVVVVRVPDDDPLNVLLNVLLVVLCVQQNACSSVLSLLLSLLSVLVVVVVVVPDDLVLLLVLLVVLLVLLLVCLVVQFDDFDPDLVPLVLLLLALLLLLSSQDPPCSNLLSSQLSVQQQLLDAPDLVPDDLLQEAEAEDEDDAQNPKHKAQADKDFPFFDAPDFKDFWFWEAAEADEQDDDDDPDPPDDDDPDPVVVVVVVVVSLVVLLVLLVLQVVLVGQEYEYLHHHDPSNRVSCRVSNHTYTYDVDPSVSVSNCLQQVAAYHHDSPDHDDPNRIGIARMWGWDDDPNIIMTGRHHPDSGGNHMYIYGYHNDPNVSVSSVSSSSSSNSNSVLCSVTRTKHQDQLLSLLLSLVVLLVVLVVDPDPSSSSSNSSSVSSVVSNVSVCVSLVADCVVAVVVSVVCVVVVLSQWHWDSPDSNIDIDRRVVVSNIHRSVSVSSSSVSSSVSSSVSSPDRMDIGDDPPPDDPPPDPPPDPDDDDDDDPVPPPDDPDPPPPVCVVVVVVCVVVCLAFPFAAEEEEEEQDPPDDRVVVVVVVCVVDVQWDWDDDLAQWIWIAHLVVSHIHIYHYADNQDLVLVLVSQLQHQEYEYEDEPVDPDGDPSSVLSVVQSVLQPGHHYDYHYDDPDDDPDDCCVPPPDDDDDDDDDRPDAFDDQQFWKAWAQQGIFHFFFKKFWDDPDGNDPDPDDDDTDIHTDDGHDPVSRDDLDAWDDFDPVPPPPPDPPPVVVVVVVVVPPPPPDPDPPPQDPVNVVPDDDDDDDDDDDDDDDDDDDDDDDDDDDDDDDDDDDDDDDDDDDDDDDDDDDDDDDDDDDDPDDDPVVVVQVVLVVVVVCCVVPPQEDADDPVDFPCVVQVQWDFDPDLFPDDDDLPPPDDSVQSTADADPDQVVVLVVQVPDRDDHHDPRTFMDIHTPDRDPVVVVCCVVVSHRATAMDTDTPQQSYKFKWKKKKAWDPSDPGKAFQQDWKWKDWNRAIWIFRWWKWAPDPGLETETDGTHDHGGTIMTITMDGDDHDWGKMWIWDDDQADDIDTTIIIITDDGHSSRWYKYKHKQKWAFDDWDWQKTKTPSSGQAQVSCVVCQVHWKAKPVGWIKGFDHADDGGRITMIGTPGTDDNPIMMITMIMHTDDTDPPIGRNPPVSCVSHPPPVPPPPPPDDDDDDDDDDDDDDDDDPPDDRHDD

Sequence (1246 aa):
MHNNTKMAPGSMPRVGFARLLKDGVRHYRGVEESLFRNIEACLGIAATVRSSFGPKGMNKMVVNHLGKLYVTNDASVILRELEVEHPAAKLLVMACEMMDFQIGDGTNFVIILSASLLDSAKELIRMGLNVSQIISGYNMALAKALELLPKFVCKSVHSIRDDEAVKAVVRSSIATKVYGQEDMLSDLVVQACTLALSADYSMYNVDNIRICKILGSNVEASTVMNGMAFQDCVSGEIKLIENPKVAVFSCAFAVTKLENPSSIVINTAKELMQFSKHDEEYIENYIKSLHNAGVNVVVSGGKFGDLHLHYLNKYKMMAVKISSKFDLRRLCRCTHATIIPDMSRVPTPDMIGSCTKVQVREVGSDQLVFFEQNLKGGNLSTIIIRGSSQNILTEVEKAIDDGVNVFRQLLKDGRLLPGAGAAELAVAREIRQFGLTYPSLERYAIEKFAIALESLPKQIADNIGAKWVEIYPNLMKKHENGENNYGLDIKAPKGGILNAVSAEIFDCFSVKEWGIKLAVNAVNTIINVDQIVLAKPAGGPPIRQPKSQEDDDTNFSQWKRIFLIDVVRGSSRTRSTILADIEAKAAPNKKWVILSLAPKIDSNSVIGDILACRPDATVTSCDRNIYFLSSPSLKRRFCFLIPDHWNMIEVLDAFKVADVAVLLWDCDTVTLHDHFSSLLSAVSAQGMPYHFNISLNTKMSFNHDKKRLASVVERWGLRPKGPPLDVNRLLHIPGWGDFQMDKIDVITDPHPLHKYGKSHVIETCTFAVADPAKQENLESQAAVDEMNVDQTWPTEEEIAQSQKDTEQLIRRLPEGTSTYQACWILDNGSDDDVSEPEQENECNTVLFNLDEDMDSMIAVSRAESVDQDGEVEMSEDVETECSDENDDVDQVERCRREKEERENEKFPDEVDTPLDVSAAERFQKYRGLASFRTSHWDVNEELPPEYGRIFQFENFKATCKRIVNEEKTGAPAGWYTSVYVLNVPLQLAEESIKSNKQPLVAYELLPHEQKMSVVNVTIRKNHLFNDTVKSKDRLLFQIGYRRFFASPIFSQHTIGNKHKFQRFLPADELTVASMYAPIIFGPAGVVVFKVEQNAPIRFVATGNILSVDPTRLNIKRAVLSGVPSKINRTHAVIRHMFFNRDDVLWFKPVELRSSSGRRGHIKEPVGTHGRMKCVFSGQLTSQDVVFMDLYKRVFPKWTYEPDVTMHLRKFRGDKEHDELLEVIEPDSEFTQKKTKSASHECFVVF

Secondary structure (DSSP, 8-state):
-----PPPTT------GGGGSPTT-EEEESIIIIIIHHHHHHHHHHHHHHTT-STTPPPEEEE-TT--EEEES-HHHHHHHTT---HHHHHHHHHHHHHHHHTSS-HHHHHHHHHHHHHHHHHHHHTT--HHHHHHHHHHHHHHHHHHGGGG--EE---TT-HHHHHHHHHHHHTTTSTT-HHHHHHHHHHHHHHT--S-GGG--GGGEEEEEEEBS-GGG-EEEEEEEEES-B-SS--EEES-EEEEESS-BS----SS-------SHHHHHHHHHHHHHHHHHHHHHHHHTT--EEEESSPBPHHHHHHHHHTTPEEEE---HHHHHHHHHHH-PPEE--TTSPPPGGG-EE-SEEEEEEETTEEEEEEE---S--S-EEEEEEESSHHHHHHHHHHHHHHHHHHHHHHH--EEEETTTHHHHHHHHHHHHHHHH--STHHHHHHHHHHHHHHHHHHHHHHHT--HHHHHHHHHHHHHTT-TTEEEESSSTT-EEEETTTTT-EEEHHHHHHHHHHHHHHHHHHHT--EEEEPPP--PPP--PPP--SS---SSSSSSSSSSSSSTTTHHHHHHHHHHHHHHHHPPPEEEEEEESSTT--TTHHHHHHHHH-TTPEEEEETTTEEEEEETTTTEEEEEE---TT-HHHHHHHHHH-SEEEEEE-SS-SS--HHHHHHHHHHHHH---EEEEEE----S-TTSSTTTS-----------SS--B-TTSEEEETTTEEEEEEEEEEEPPSS-SS--SS-----EEEEEE--TTTSPP---SPPP-GGGS---SPPHHHHHHHHHHH------PPTT--TTGGGG------------------------------------------------------------TT--HHHHHHHHHHHHHHHHHHSTTB-PPPSSS-HHHHTTT-EE-S-TTTS---TTTT--GGGGSS---S-HHHHHHHHHHS---SBPTTSEEEEEESS--HHHHHHHHHT-SSPP--EEPPTTTTSEEEEEEEEEE-TT--S--BTT--EEEEETTEEEEE--EEEE--SSSEEEEESB--SSS-EEEEEEEE---S--EEEEEE--SSSPPEEEEEEEEEEE-TT-EEEEEEEEEEEEEEEETTEEEEESS-SSHHHHHHTTTSEEEETTS-EEEEEEEETTTTEEEEEESSPPPTT--EEEEEEEE-------B---HHHHGGGS--TTSTTS-S------------------------